Protein 1KQF (pdb70)

Radius of gyration: 40.86 Å; Cα contacts (8 Å, |Δi|>4): 3487; chains: 3; bounding box: 108×126×108 Å

Solvent-accessible surface area: 53834 Å² total; per-residue (Å²): 130,26,106,114,28,48,12,114,225,25,68,102,10,111,7,7,12,3,1,17,0,3,4,8,5,0,20,0,21,0,124,17,113,37,54,204,154,37,150,40,44,4,66,4,4,16,2,5,65,74,5,9,1,0,137,1,0,2,13,0,8,2,4,0,0,18,17,5,2,74,10,159,34,18,6,111,62,0,35,29,0,37,64,26,20,99,132,50,101,124,9,50,12,100,70,0,4,52,84,0,1,150,41,0,11,65,11,1,32,76,64,13,54,93,121,19,174,140,56,22,43,0,11,19,0,27,8,0,0,1,0,0,7,0,25,15,13,2,7,6,3,0,5,0,0,4,0,0,2,1,0,3,0,0,4,0,3,0,15,4,23,14,16,7,14,0,0,44,26,0,0,31,15,0,1,11,24,10,4,0,0,0,3,2,9,3,0,48,15,0,23,0,0,0,0,1,7,14,22,2,0,3,22,9,2,4,0,1,34,20,0,3,55,0,25,17,90,63,119,1,34,0,0,0,1,17,35,7,15,1,0,0,3,26,7,20,59,18,53,0,22,3,3,10,4,0,9,2,0,0,0,1,2,0,0,56,45,0,21,118,70,114,93,27,11,55,92,0,2,67,56,10,0,0,0,0,0,11,0,98,113,72,11,53,49,141,75,0,55,5,26,36,57,55,63,166,140,94,70,12,87,52,76,10,0,40,16,38,114,42,156,122,28,70,4,74,86,24,95,97,39,103,63,99,46,0,0,23,34,21,0,96,122,10,4,47,74,0,40,53,85,35,0,61,57,2,0,5,0,55,92,71,32,3,85,92,0,1,87,31,0,4,44,0,14,36,65,73,85,0,0,0,0,1,1,12,16,21,0,0,12,3,1,5,0,0,1,2,0,0,0,0,0,0,0,0,0,0,1,4,1,0,0,0,0,0,0,0,0,0,0,4,9,24,17,4,0,4,3,0,2,14,0,0,1,0,31,0,25,27,0,2,0,69,4,42,1,0,11,30,177,30,86,67,23,117,40,0,29,116,67,34,39,45,150,28,37,16,45,93,28,47,9,52,46,53,25,6,25,68,4,0,3,0,3,0,14,20,1,10,25,129,32,0,74,151,154,57,71,17,3,4,66,26,1,0,1,66,55,68,48,6,1,5,9,30,3,11,18,29,0,37,92,56,121,5,32,0,4,0,0,3,24,8,24,0,0,12,41,5,5,0,10,64,19,6,11,54,0,0,31,90,3,128,0,0,0,2,3,15,19,7,21,11,0,0,0,4,0,0,55,70,35,34,94,9,1,116,27,81,22,67,78,6,98,0,38,0,0,15,0,0,2,14,9,22,0,5,29,46,0,1,12,0,3,0,0,0,2,1,8,19,8,91,98,2,17,70,11,24,37,64,15,83,35,13,4,38,0,0,0,2,0,0,24,50,0,34,115,51,2,128,97,113,26,45,104,16,49,95,9,0,63,80,4,27,20,128,10,188,100,62,102,72,11,86,12,51,28,1,3,56,28,4,0,0,66,0,60,87,69,1,110,52,112,132,54,87,81,60,8,113,134,51,58,19,1,63,16,12,66,44,2,68,70,76,11,29,0,9,2,2,1,13,4,3,0,6,1,35,13,94,155,25,27,36,7,30,51,75,75,67,64,50,130,41,46,17,4,7,6,57,21,10,2,14,0,8,5,41,25,26,0,1,0,2,0,13,0,2,0,24,61,110,10,139,28,34,12,109,181,17,37,2,1,80,70,85,56,82,116,15,45,39,41,3,63,24,0,16,40,115,21,37,36,62,66,88,26,8,1,0,10,16,5,20,2,1,5,0,6,0,0,0,17,67,110,0,16,2,0,0,2,3,2,1,2,0,4,38,4,11,6,7,44,38,0,39,38,4,87,126,16,45,25,2,10,8,2,60,60,49,137,71,2,45,135,71,22,4,135,70,118,113,28,52,34,3,0,5,6,17,63,1,0,0,3,16,47,12,44,0,4,7,0,64,5,0,0,14,1,1,0,27,7,0,0,0,0,1,90,77,5,3,82,84,52,43,8,104,73,23,41,100,0,21,0,25,8,108,12,16,69,0,74,1,8,0,4,28,4,66,6,3,114,30,24,100,0,54,85,66,117,8,16,18,0,0,0,0,37,0,2,2,12,29,30,53,11,93,128,4,28,3,5,14,11,0,0,1,15,2,0,0,10,44,12,23,0,0,2,12,22,1,1,2,0,27,0,81,105,78,73,64,89,39,66,8,4,52,62,60,0,23,40,68,101,146,85,91,14,39,60,123,142,77,219,97,67,77,20,0,4,2,4,2,5,6,5,14,4,0,10,1,0,10,13,3,10,14,14,3,0,18,88,20,60,26,129,28,11,101,5,101,2,64,6,15,7,18,75,62,7,32,12,69,8,30,7,1,4,29,18,19,54,16,82,130,56,74,125,23,12,8,4,3,8,9,14,8,12,4,0,12,54,52,4,2,12,18,79,0,11,7,17,21,0,6,4,4,0,15,11,24,1,1,1,17,22,29,33,125,39,12,9,3,23,4,36,8,13,1,2,10,25,21,68,7,1,31,50,18,181,126,45,65,61,7,48,9,14,21,3,12,9,6,1,20,74,92,74,47,59,2,10,10,18,24,7,14,2,6,17,3,12,59,45,21,52,25,159,92,11,61,89,67,0,102,94,33,8,58,80,6,95,91,91,64,61,131,95,7,12,36,18,43,14,167,33,0,44,6,0,1,3,0,1,0,0,19,18,35,55,39,3,89,32,1,82,51,5,41,132,98,8,112,19,24,111,8,0,51,84,8,36,31,53,27,26,85,116,8,32,60,26,20,126,64,28,93,35,38,36,95,144,38,58,132,63,71,17,71,12,95,24,46,98,105,118,146,198,86,196,52,172,68,11,87,24,14,112,142,62,10,42,46,17,30,83,75,15,59,116,17,31,123,40,20,13,48,2,21,18,4,32,14,40,22,88,84,92,202,25,29,109,31,25,50,67,43,56,88,5,28,53,50,30,28,91,65,18,58,45,4,35,96,16,12,59,70,20,54,98,110,34,14,147,88,5,83,90,57,175,100,14,76,46,17,75,131,52,71,100,66,6,60,107,18,37,18,70,156,42,16,76,2,11,45,31,23,4,17,68,18,100,32,21,95,48,22,17,52,36,11,117,44,23,41,64,9,14,44,18,27,25,34,81,106,75,2,110,162,70,85,54,69,54,4,32,112,4,6,32,77,34,17,27,3,17,14,96,8,25,33,13,30,26,69,68,100,26,58,30,102,5,28,42,25,26,67,123,3,36,85,112,2,104,3,16,22,119,10,0,111,29,3,8,32,71,20,9,128,99,52,62,119,60,56,58,123,139,99,74,114,132,55,190

Organism: Escherichia coli (strain K12) (NCBI:txid83333)

Secondary structure (DSSP, 8-state):
-PPP-TTTTSEEEEEE-SSBTT--EEEEEEES-S-TTS--EEEEEEE-TT-TTTTT---HHHHTTHHHHT-TTB--S-EEE-TT-SS-EE--HHHHHHHHHHHHHHHHHHH-EEE-TTS-EEEEB-SEEEE--TTS-HHHHHHHHHHHHHTTB--EE-GGGGTTHHHHHHHHHHHS--S-SS-TGGGGG-SEEEEES--HHHHSTTTTHHHHHHHHHS-PEEEEE-SS--HHHHT-SEEE---TT-HHHHHHHHHHHHHHTT-S-HHHHHHHBSTTBBBPTT--EETTEETTEETTTTEE--TTSSB-B-TTSSB-B-TTS-STTBHHHHHHHHHTT--HHHHHHHH---HHHHHHHHHHHHGGGSTT--EEEEESHHHHSSTTHHHHHHHHHHHHHHHT-TT-TT-SEEE---BTTHHHHHHTT-STTEEGGGEEPPBTT--SHHHHHHHHSPPPSSSS---GGGGHHHHHHHHHHHHHGGG--GGGGGGGGGS--BSS---HHHHHHHHHTT---EEEEES--HHHHSSSHHHHHHHHTT-SEEEEEESB--TTTTTTS-BTBTT---GGG---EEEEEEB--GGGS-EEEE-TT-EEEEE---SPPSTT-B-HHHHHHHHHHHHHHHHHHH--SSHHHHHHS----SSTTS--HHHHHHHHH-EESS-EE-TTS-EEE-TTPBPS-GGG--SSSSEE-S-GGGTTSEETTEEGGG-B----TTSSS--TTBSEETTTT-SSTTGGGGB-TTS-BSSTTS--EEE-SSSEEESS--SS-SPPTTSS--S-TTSTTSSB-SS-TT-STT-SS------SS-SSSS-TT-TTS-S-TT----HHHHTT---TTT--EEEEEE--TT--TTTGGGSHHHHHHS-S-EEEE-HHHHHHHTPPTT-EEEEE-SS-EEEEEEEE-TTS--EEETTEEE-EEEEE----SSSSSPP---GGGS--S-B-TTT--B-TTSEEEEEEE-/--TTS-EEEETT--TTSPPP-S------EEEEEETTT-----HHHHHHHHHHT--------SSSS--SSS-BTTBS-EEEEEEE-TTSS-EEEEEEES---BSS-HHHHH--STTSEEEETTS-EEE-GGG-----HHHHH-TT---EEETTTTEEE---TTHHHHTTT---HHHHH-TTS-EEEEEHHHHHHHHHHHHHHHHHTT-TT-EEE--GGGT-BSEEEEETTTT-GGGTTTPPSS----HHHHHHHTTHHHHHHHHHHHHHHHHHHHHHHH--B-S-SSTT-/--SSEEE-S-HHHHHHHHHHHHHHHHHHHHHHHHH-TT-GGGGGTTSSHHHHHHHHHHHHHHHHHHHHHHHHHHGGGS---GGGHHHHHSHHHHHTT-HHHH----SS-HHHHHHHHHHHHHHHHHHHHHHHT-TTTTGGGS-HHHHHHHHHHHHHHHHHHHHHHHHHHHHHHHBTTHHHHHHT-EEEHHHHHHH-HHHHHHHHHHHHHHHHHHT-

InterPro domains:
  IPR006311 Twin-arginine translocation pathway, signal sequence [PS51318] (1-33)
  IPR006443 Formate dehydrogenase-N, alpha subunit [TIGR01553] (2-1014)
  IPR006655 Molybdopterin oxidoreductase, prokaryotic, conserved site [PS00932] (927-954)
  IPR006656 Molybdopterin oxidoreductase [PF00384] (107-589)
  IPR006657 Molybdopterin dinucleotide-binding domain [PF01568] (893-1008)
  IPR006963 Molybdopterin oxidoreductase, 4Fe-4S domain [PF04879] (44-104)
  IPR006963 Molybdopterin oxidoreductase, 4Fe-4S domain [PS51669] (43-106)
  IPR006963 Molybdopterin oxidoreductase, 4Fe-4S domain [SM00926] (43-104)
  IPR009010 Aspartate decarboxylase-like domain superfamily [SSF50692] (853-1015)
  IPR027467 Molybdopterin oxidoreductase, molybdopterin cofactor binding site [PS00551] (48-66)

Nearest PDB structures (foldseek):
  1kqf-assembly1_C  TM=1.005E+00  e=2.179E-31  Escherichia coli
  2qup-assembly1_A  TM=4.448E-01  e=9.550E+00  Halalkalibacterium halodurans
  1kqf-assembly1_A  TM=1.001E+00  e=0.000E+00  Escherichia coli
  8cm4-assembly2_C  TM=9.684E-01  e=0.000E+00  Nitratidesulfovibrio vulgaris str. Hildenborough
  6sdr-assembly1_A  TM=9.641E-01  e=0.000E+00  Nitratidesulfovibrio vulgaris str. Hildenborough

B-factor: mean 26.67, std 14.28, range [9.07, 68.16]

CATH classification: 3.40.50.740 (+2 more: 3.40.228.10, 2.40.40.20)

Foldseek 3Di:
DDDDDVQPQWAWFWFWQLFWQLTFIKIWTWDDHPPPVDFTDTDAMWGDLQDLLQNTDDFLRSRQVSLQQVFPFFDFAKWWAFFLHFDIDGDHLLVVLLVLLVLLQVQCQVAFDQADPVGFGFRARQQEAEEAALSDFLLLLLLVQLLQFLSRYQRFYYCCLQWQVLQQLAQCLFQNGSAFFFHLLLLLLAQEEEEEQHDCCQQPNSSCVSVVNNVVPVVHAYEYEELFCDPSVVPGPAYWYWAQQFLLLLLLQLVLLCVVVVLFLVQLLLFFFQQFFFFAPQWQDDQQATPAADLVLLFGPQPRLDADADPVGATDGDSVSPDCGGNNNVSNVVSNLSHLVQRCFATLTDSVRSVVVSVSLSVLLQLAHAYAYEHINSQQFFQQSSQSSNSVSLSLSRSLFALFRSYGYQHTGTGNFPVSSVQCFSFSQGHHQRQGQAASVQRAPVSRLVVQQDAFRAPPALQVSVCVLLQVLQQLCLFFPPVQAVVCPSCNSLGRHHNDRNRVLNSLVCLLVLSHAEYEYENHACCQPPFQNVSSLNSVLSHQEYEYEERGDGCNQNLLHDDDQQRHHNSSSRRYIYIYARARGRQAAWHWGQRSLQFTAITHHRGHRHHNHYHSSLSSLSSLVSNLVCCVPPPRPSNVSSVSTDQPAPDSNDRHRVVSLQQQQKFFQAFDADPVRHTQGHHPFGAQALVRGGNRSRMHHSHRQSHNCAGPVGRQSHFSQQDQVLPSSQRLRHGAGTRVSFNRALNCSCAGLQQHGSHPSTRAWGDPPFAIDHRGDQNDDRDHRPDSYASSRNHSHNHRYSQSRPSDGRGSHRDRAGGPAHLVCADVSRRVGHHRSLWDADPVLNVLADHCVAFNAKEFEEAGSLDRFQSCLSRPSSCVVPQFFEKEWEPVVCVVQVHDQQFKKWKAGSQGIWIGGYHYDNSNAWGQHNNDTHIYMYGYAHAGDDHNRDHTHSPSVHFGCTGHSPSRNHNRGTGTIDMHGD/DCPVQCWQAWAQDDPVDGGRRPPQPDFAKFKEFAQVQDPQPCLLQVLQLVVVVADDDDDDDPDDPWPPVDAAQRGQKTKFWFWDCVPPHTDIGIDIDHDQLFPQQQLRLQDNWTRQWTAGSNRFIAGPFVGFPLPCSSCLRGLRNHWHADPVPSGTHHDRQPCVQVVVPHGDRSCVRRPRNSMHMDGPVVSVVVLVVVQVVLVVVPLVQWHKAQAPQRPGTRYIYTGSHLVCPCSNVHDDDRTHGDPVSCCVSDVVVVVVVCVVVVVVVCVVVVCVVPNDDDPPPPVVD/DPDQKDFLDDPVLLVLVVLLVVLCVLLLLLLVCVVDVVPVVSCCSVHHVVVSLVCNLVSLVVNLVSLVVVCVVCVVVLDDDPQQVQCVVVVVCVVVVNVQVGGAAASHHNVVSVLSVLLNVLSVLLNVLVQCLDPPPHVVPDDVVSVVVSVVSNSVSSVSNVVSVVVVVVVCVVLPPNVCCSNVRIDGLVSCCRRHNNHSVVVVCVPVVVVVVVPD

GO terms:
  GO:0005515 protein binding (F, IPI)
  GO:0051539 4 iron, 4 sulfur cluster binding (F, IDA)
  GO:0005515 protein binding (F, IDA)
  GO:0030288 outer membrane-bounded periplasmic space (C, IDA)
  GO:0030151 molybdenum ion binding (F, IDA)
  GO:0008430 selenium binding (F, IDA)
  GO:0015944 formate oxidation (P, IDA)
  GO:0009326 formate dehydrogenase complex (C, IDA)
  GO:0036397 formate dehydrogenase (quinone) activity (F, IDA)
  GO:0009055 electron transfer activity (F, IDA)
  GO:0009061 anaerobic respiration (P, IEP)
  GO:0016020 membrane (C, IDA)
  GO:0016020 membrane (C, HDA)

Sequence (1487 aa):
QARNYKLLRAKEIRNTCTYCSVGCGLLMYSLGDGAKNAREAIYHIEGDPDHPVSRGALCPKGAGLLDYVNSENRLRYPEYRAPGSDKWQRISWEEAFSRIAKLMKADRDANFIEKNEQGVTVNRWLSTGMLCASGASNETGMLTQKFARSLGMLAVDNQARVHGPTVASLAPTFGRGAMTNHWVDIKNANVVMVMGGNAAEAHPVGFRWAMEAKNNNDATLIVVDPRFTRTASVADIYAPIRSGTDITFLSGVLRYLIENNKINAEYVKHYTNASLLVRDDFAFEDGLFSGYDAEKRQYDKSSWNYQLDENGYAKRDETLTHPRCVWNLLKEHVSRYTPDVVENICGTPKADFLKVCEVLASTSAPDRTTTFLYALGWTQHTVGAQNIRTMAMIQLLLGNMGMAGGGVNALRGHSNIQGLTDLGLLSTSLPGYLTLPSEKQVDLQSYLEANTPKATLADQVNYWSNYPKFFVSLMKSFYGDAAQKENNWGYDWLPKWDQTYDVIKYFNMMDEGKVTGYFCQGFNPVASFPDKNKVVSCLSKLKYMVVIDPLVTETSTFWQNHGESNDVDPASIQTEVFRLPSTCFAEEDGSIANSGRWLQWHWKGQDAPGEARNDGEILAGIYHHLRELYQSEGGKGVEPLMKMSWNYKQPHEPQSDEVAKENNGYALEDLYDANGVLIAKKGQLLSSFAHLRDDGTTASSCWIYTGSWTEQGNQMANRDNSDPSGLGNTLGWAWAWPLNRRVLYNRASADINGKPWDPKRMLIQWNGSKWTGNDIPDFGNAAPGTPTGPFIMQPEGMGRLFAINKMAEGPFPEHYEPIETPLGTNPLHPNVVSNPVVRLYEQDALRMGKKEQFPYVGTTYRLTEHFHTWTKHALLNAIAQPEQFVEISETLAAAKGINNGDRVTVSSKRGFIRAVAVVTRRLKPLNVNGQQVETVGIPIHWGFEGVARKGYIANTLTPNVGDANSQTPEYKAFLVNIEKAAMETQDIIKRSATNSITPPSQVRDYKAEVAKLIDVSTCIGCKACQVACSEWNDIRDEVGHCVGVYDNPADLSAKSWTVMRFSETEQNGKLEWLIRKDGCMHCEDPGCLKACPSAGAIIQYANGIVDFQSENCIGCGYCIAGCPFNIPRLNKEDNRVYKCTLCVDRVSVGQEPACVKTCPTGAIHFGTKKEMLELAEQRVAKLKARGYEHAGVYNPEGVGGTHVMYVLHHADQPELYHGLPKDPKIDTSVSLWKGALKPLAAAGFIATFAGLIFHYIGIGPNKEVDDDEESKSKMIVRTKFIDRACHWTVVICFFLVALSGISFFFPTLQWLTQTFGTPQMGRILHPFFGIAIFVALMFMFVRFVHHNIPDKKDIPWLLNIVEVLKGNEHKVADVGKYNAGQKMMFWSIMSMIFVLLVTGVIIWRPYFAQYFPMQVVRYSLLIHAAAGIILIHAILIHMYMAFWVKGSIKGMIEGKVSRRWAKKHHPRWYREIEKAEAKKESEEGI

Structure (mmCIF, N/CA/C/O backbone):
data_1KQF
#
_entry.id   1KQF
#
_cell.length_a   203.000
_cell.length_b   203.000
_cell.length_c   203.000
_cell.angle_alpha   90.00
_cell.angle_beta   90.00
_cell.angle_gamma   90.00
#
_symmetry.space_group_name_H-M   'P 21 3'
#
loop_
_entity.id
_entity.type
_entity.pdbx_description
1 polymer 'FORMATE DEHYDROGENASE, NITRATE-INDUCIBLE, MAJOR SUBUNIT'
2 polymer 'FORMATE DEHYDROGENASE, NITRATE-INDUCIBLE, IRON-SULFUR SUBUNIT'
3 polymer 'FORMATE DEHYDROGENASE, NITRATE-INDUCIBLE, CYTOCHROME B556(FDN) SUBUNIT'
4 non-polymer 'MOLYBDENUM(VI) ION'
5 non-polymer 'IRON/SULFUR CLUSTER'
6 non-polymer '2-AMINO-5,6-DIMERCAPTO-7-METHYL-3,7,8A,9-TETRAHYDRO-8-OXA-1,3,9,10-TETRAAZA-ANTHRACEN-4-ONE GUANOSINE DINUCLEOTIDE'
7 non-polymer 'PROTOPORPHYRIN IX CONTAINING FE'
8 non-polymer CARDIOLIPIN
9 water water
#
loop_
_atom_site.group_PDB
_atom_site.id
_atom_site.type_symbol
_atom_site.label_atom_id
_atom_site.label_alt_id
_atom_site.label_comp_id
_atom_site.label_asym_id
_atom_site.label_entity_id
_atom_site.label_seq_id
_atom_site.pdbx_PDB_ins_code
_atom_site.Cartn_x
_atom_site.Cartn_y
_atom_site.Cartn_z
_atom_site.occupancy
_atom_site.B_iso_or_equiv
_atom_site.auth_seq_id
_atom_site.auth_comp_id
_atom_site.auth_asym_id
_atom_site.auth_atom_id
_atom_site.pdbx_PDB_model_num
ATOM 1 N N . GLN A 1 34 ? 6.365 94.288 102.607 1.00 23.32 34 GLN A N 1
ATOM 2 C CA . GLN A 1 34 ? 7.315 93.140 102.688 1.00 21.02 34 GLN A CA 1
ATOM 3 C C . GLN A 1 34 ? 6.616 91.894 103.233 1.00 19.00 34 GLN A C 1
ATOM 4 O O . GLN A 1 34 ? 5.463 91.961 103.658 1.00 21.41 34 GLN A O 1
ATOM 10 N N . ALA A 1 35 ? 7.318 90.766 103.221 1.00 17.75 35 ALA A N 1
ATOM 11 C CA . ALA A 1 35 ? 6.779 89.489 103.691 1.00 17.65 35 ALA A CA 1
ATOM 12 C C . ALA A 1 35 ? 6.283 89.542 105.135 1.00 16.43 35 ALA A C 1
ATOM 13 O O . ALA A 1 35 ? 6.696 90.402 105.914 1.00 16.77 35 ALA A O 1
ATOM 15 N N . ARG A 1 36 ? 5.385 88.625 105.486 1.00 14.92 36 ARG A N 1
ATOM 16 C CA . ARG A 1 36 ? 4.876 88.577 106.850 1.00 12.55 36 ARG A CA 1
ATOM 17 C C . ARG A 1 36 ? 6.077 88.217 107.716 1.00 12.77 36 ARG A C 1
ATOM 18 O O . ARG A 1 36 ? 6.996 87.532 107.260 1.00 14.03 36 ARG A O 1
ATOM 26 N N . ASN A 1 37 ? 6.079 88.688 108.957 1.00 13.28 37 ASN A N 1
ATOM 27 C CA . ASN A 1 37 ? 7.186 88.412 109.862 1.00 14.55 37 ASN A CA 1
ATOM 28 C C . ASN A 1 37 ? 7.292 86.913 110.135 1.00 14.46 37 ASN A C 1
ATOM 29 O O . ASN A 1 37 ? 6.316 86.175 109.990 1.00 15.06 37 ASN A O 1
ATOM 34 N N . TYR A 1 38 ? 8.486 86.471 110.516 1.00 13.09 38 TYR A N 1
ATOM 35 C CA . TYR A 1 38 ? 8.751 85.068 110.826 1.00 13.57 38 TYR A CA 1
ATOM 36 C C . TYR A 1 38 ? 7.961 84.743 112.104 1.00 12.60 38 TYR A C 1
ATOM 37 O O . TYR A 1 38 ? 8.263 85.270 113.174 1.00 12.64 38 TYR A O 1
ATOM 46 N N . LYS A 1 39 ? 6.981 83.847 111.995 1.00 11.92 39 LYS A N 1
ATOM 47 C CA . LYS A 1 39 ? 6.081 83.536 113.111 1.00 12.00 39 LYS A CA 1
ATOM 48 C C . LYS A 1 39 ? 6.593 82.828 114.365 1.00 11.80 39 LYS A C 1
ATOM 49 O O . LYS A 1 39 ? 5.843 82.699 115.331 1.00 12.29 39 LYS A O 1
ATOM 55 N N . LEU A 1 40 ? 7.847 82.384 114.373 1.00 10.84 40 LEU A N 1
ATOM 56 C CA . LEU A 1 40 ? 8.404 81.673 115.536 1.00 11.24 40 LEU A CA 1
ATOM 57 C C . LEU A 1 40 ? 9.468 82.457 116.300 1.00 12.00 40 LEU A C 1
ATOM 58 O O . LEU A 1 40 ? 10.029 81.948 117.267 1.00 12.66 40 LEU A O 1
ATOM 63 N N . LEU A 1 41 ? 9.751 83.685 115.881 1.00 12.74 41 LEU A N 1
ATOM 64 C CA . LEU A 1 41 ? 10.810 84.474 116.515 1.00 13.80 41 LEU A CA 1
ATOM 65 C C . LEU A 1 41 ? 10.878 84.525 118.042 1.00 14.06 41 LEU A C 1
ATOM 66 O O . LEU A 1 41 ? 11.972 84.573 118.600 1.00 15.69 41 LEU A O 1
ATOM 71 N N . ARG A 1 42 ? 9.738 84.506 118.726 1.00 13.66 42 ARG A N 1
ATOM 72 C CA . ARG A 1 42 ? 9.762 84.569 120.186 1.00 13.54 42 ARG A CA 1
ATOM 73 C C . ARG A 1 42 ? 8.997 83.416 120.824 1.00 15.67 42 ARG A C 1
ATOM 74 O O . ARG A 1 42 ? 8.492 83.529 121.935 1.00 17.05 42 ARG A O 1
ATOM 82 N N . ALA A 1 43 ? 8.913 82.301 120.113 1.00 12.71 43 ALA A N 1
ATOM 83 C CA . ALA A 1 43 ? 8.208 81.131 120.621 1.00 13.55 43 ALA A CA 1
ATOM 84 C C . ALA A 1 43 ? 9.159 80.282 121.455 1.00 13.27 43 ALA A C 1
ATOM 85 O O . ALA A 1 43 ? 10.379 80.415 121.354 1.00 14.25 43 ALA A O 1
ATOM 87 N N . LYS A 1 44 ? 8.602 79.408 122.281 1.00 12.58 44 LYS A N 1
ATOM 88 C CA . LYS A 1 44 ? 9.427 78.523 123.088 1.00 12.69 44 LYS A CA 1
ATOM 89 C C . LYS A 1 44 ? 9.734 77.326 122.198 1.00 13.49 44 LYS A C 1
ATOM 90 O O . LYS A 1 44 ? 8.834 76.749 121.585 1.00 15.02 44 LYS A O 1
ATOM 96 N N . GLU A 1 45 ? 11.009 76.972 122.112 1.00 12.51 45 GLU A N 1
ATOM 97 C CA . GLU A 1 45 ? 11.456 75.861 121.279 1.00 12.36 45 GLU A CA 1
ATOM 98 C C . GLU A 1 45 ? 11.739 74.642 122.150 1.00 13.47 45 GLU A C 1
ATOM 99 O O . GLU A 1 45 ? 12.501 74.725 123.116 1.00 13.91 45 GLU A O 1
ATOM 105 N N . ILE A 1 46 ? 11.125 73.513 121.801 1.00 10.97 46 ILE A N 1
ATOM 106 C CA . ILE A 1 46 ? 11.280 72.272 122.562 1.00 11.31 46 ILE A CA 1
ATOM 107 C C . ILE A 1 46 ? 11.716 71.102 121.689 1.00 10.15 46 ILE A C 1
ATOM 108 O O . ILE A 1 46 ? 11.174 70.895 120.606 1.00 12.16 46 ILE A O 1
ATOM 113 N N . ARG A 1 47 ? 12.689 70.330 122.166 1.00 10.46 47 ARG A N 1
ATOM 114 C CA . ARG A 1 47 ? 13.170 69.174 121.415 1.00 10.93 47 ARG A CA 1
ATOM 115 C C . ARG A 1 47 ? 12.354 67.945 121.768 1.00 11.01 47 ARG A C 1
ATOM 116 O O . ARG A 1 47 ? 12.086 67.686 122.938 1.00 10.80 47 ARG A O 1
ATOM 124 N N . ASN A 1 48 ? 11.944 67.193 120.753 1.00 11.50 48 ASN A N 1
ATOM 125 C CA . ASN A 1 48 ? 11.173 65.981 120.984 1.00 11.47 48 ASN A CA 1
ATOM 126 C C . ASN A 1 48 ? 11.442 65.026 119.829 1.00 11.02 48 ASN A C 1
ATOM 127 O O . ASN A 1 48 ? 12.283 65.315 118.980 1.00 11.31 48 ASN A O 1
ATOM 132 N N . THR A 1 49 ? 10.736 63.897 119.801 1.00 10.29 49 THR A N 1
ATOM 133 C CA . THR A 1 49 ? 10.936 62.867 118.776 1.00 10.39 49 THR A CA 1
ATOM 134 C C . THR A 1 49 ? 9.614 62.491 118.123 1.00 10.98 49 THR A C 1
ATOM 135 O O . THR A 1 49 ? 8.589 62.457 118.794 1.00 11.35 49 THR A O 1
ATOM 139 N N . CYS A 1 50 ? 9.619 62.213 116.822 1.00 10.87 50 CYS A N 1
ATOM 140 C CA . CYS A 1 50 ? 8.374 61.845 116.145 1.00 10.35 50 CYS A CA 1
ATOM 141 C C . CYS A 1 50 ? 7.722 60.671 116.868 1.00 11.08 50 CYS A C 1
ATOM 142 O O . CYS A 1 50 ? 8.391 59.732 117.295 1.00 12.66 50 CYS A O 1
ATOM 145 N N . THR A 1 51 ? 6.400 60.737 116.983 1.00 11.72 51 THR A N 1
ATOM 146 C CA . THR A 1 51 ? 5.610 59.735 117.684 1.00 11.44 51 THR A CA 1
ATOM 147 C C . THR A 1 51 ? 5.118 58.556 116.848 1.00 11.44 51 THR A C 1
ATOM 148 O O . THR A 1 51 ? 4.565 57.608 117.399 1.00 11.33 51 THR A O 1
ATOM 152 N N . TYR A 1 52 ? 5.324 58.593 115.537 1.00 11.40 52 TYR A N 1
ATOM 153 C CA . TYR A 1 52 ? 4.817 57.524 114.681 1.00 10.67 52 TYR A CA 1
ATOM 154 C C . TYR A 1 52 ? 5.707 56.291 114.470 1.00 11.55 52 TYR A C 1
ATOM 155 O O . TYR A 1 52 ? 5.596 55.334 115.235 1.00 12.37 52 TYR A O 1
ATOM 164 N N . CYS A 1 53 ? 6.590 56.291 113.469 1.00 12.61 53 CYS A N 1
ATOM 165 C CA . CYS A 1 53 ? 7.402 55.089 113.246 1.00 11.95 53 CYS A CA 1
ATOM 166 C C . CYS A 1 53 ? 8.751 55.051 113.963 1.00 12.30 53 CYS A C 1
ATOM 167 O O . CYS A 1 53 ? 9.141 56.009 114.640 1.00 13.46 53 CYS A O 1
ATOM 170 N N . SER A 1 54 ? 9.451 53.927 113.817 1.00 12.33 54 SER A N 1
ATOM 171 C CA . SER A 1 54 ? 10.731 53.694 114.487 1.00 12.95 54 SER A CA 1
ATOM 172 C C . SER A 1 54 ? 11.982 54.385 113.943 1.00 11.72 54 SER A C 1
ATOM 173 O O . SER A 1 54 ? 13.080 54.100 114.414 1.00 11.35 54 SER A O 1
ATOM 176 N N . VAL A 1 55 ? 11.851 55.257 112.949 1.00 11.99 55 VAL A N 1
ATOM 177 C CA . VAL A 1 55 ? 13.040 55.938 112.445 1.00 10.78 55 VAL A CA 1
ATOM 178 C C . VAL A 1 55 ? 13.581 56.811 113.580 1.00 11.18 55 VAL A C 1
ATOM 179 O O . VAL A 1 55 ? 14.794 56.915 113.777 1.00 12.34 55 VAL A O 1
ATOM 183 N N . GLY A 1 56 ? 12.672 57.429 114.332 1.00 9.98 56 GLY A N 1
ATOM 184 C CA . GLY A 1 56 ? 13.059 58.260 115.465 1.00 11.46 56 GLY A CA 1
ATOM 185 C C . GLY A 1 56 ? 13.527 59.666 115.131 1.00 11.56 56 GLY A C 1
ATOM 186 O O . GLY A 1 56 ? 14.392 60.212 115.816 1.00 12.22 56 GLY A O 1
ATOM 187 N N . CYS A 1 57 ? 12.943 60.256 114.094 1.00 10.92 57 CYS A N 1
ATOM 188 C CA . CYS A 1 57 ? 13.296 61.603 113.654 1.00 9.97 57 CYS A CA 1
ATOM 189 C C . CYS A 1 57 ? 13.209 62.666 114.742 1.00 10.22 57 CYS A C 1
ATOM 190 O O . CYS A 1 57 ? 12.263 62.684 115.539 1.00 10.94 57 CYS A O 1
ATOM 193 N N . GLY A 1 58 ? 14.190 63.569 114.751 1.00 10.89 58 GLY A N 1
ATOM 194 C CA . GLY A 1 58 ? 14.215 64.642 115.731 1.00 11.12 58 GLY A CA 1
ATOM 195 C C . GLY A 1 58 ? 13.271 65.774 115.365 1.00 11.31 58 GLY A C 1
ATOM 196 O O . GLY A 1 58 ? 13.142 66.136 114.194 1.00 11.72 58 GLY A O 1
ATOM 197 N N . LEU A 1 59 ? 12.620 66.341 116.376 1.00 10.92 59 LEU A N 1
ATOM 198 C CA . LEU A 1 59 ? 11.670 67.429 116.190 1.00 10.62 59 LEU A CA 1
ATOM 199 C C . LEU A 1 59 ? 12.053 68.679 116.968 1.00 10.78 59 LEU A C 1
ATOM 200 O O . LEU A 1 59 ? 12.744 68.613 117.984 1.00 11.10 59 LEU A O 1
ATOM 205 N N . LEU A 1 60 ? 11.568 69.813 116.485 1.00 10.79 60 LEU A N 1
ATOM 206 C CA . LEU A 1 60 ? 11.736 71.074 117.174 1.00 10.84 60 LEU A CA 1
ATOM 207 C C . LEU A 1 60 ? 10.299 71.578 117.161 1.00 11.61 60 LEU A C 1
ATOM 208 O O . LEU A 1 60 ? 9.726 71.846 116.100 1.00 10.88 60 LEU A O 1
ATOM 213 N N . MET A 1 61 ? 9.700 71.634 118.347 1.00 11.15 61 MET A N 1
ATOM 214 C CA . MET A 1 61 ? 8.317 72.065 118.488 1.00 10.98 61 MET A CA 1
ATOM 215 C C . MET A 1 61 ? 8.292 73.492 119.003 1.00 11.45 61 MET A C 1
ATOM 216 O O . MET A 1 61 ? 9.141 73.884 119.805 1.00 12.53 61 MET A O 1
ATOM 221 N N . TYR A 1 62 ? 7.308 74.260 118.548 1.00 10.63 62 TYR A N 1
ATOM 222 C CA . TYR A 1 62 ? 7.198 75.656 118.940 1.00 9.87 62 TYR A CA 1
ATOM 223 C C . TYR A 1 62 ? 5.887 75.964 119.635 1.00 11.54 62 TYR A C 1
ATOM 224 O O . TYR A 1 62 ? 4.811 75.671 119.117 1.00 11.87 62 TYR A O 1
ATOM 233 N N . SER A 1 63 ? 5.989 76.552 120.822 1.00 11.32 63 SER A N 1
ATOM 234 C CA . SER A 1 63 ? 4.810 76.882 121.606 1.00 12.87 63 SER A CA 1
ATOM 235 C C . SER A 1 63 ? 4.621 78.368 121.837 1.00 12.67 63 SER A C 1
ATOM 236 O O . SER A 1 63 ? 5.583 79.132 121.953 1.00 13.09 63 SER A O 1
ATOM 239 N N . LEU A 1 64 ? 3.356 78.763 121.899 1.00 13.02 64 LEU A N 1
ATOM 240 C CA . LEU A 1 64 ? 2.978 80.138 122.161 1.00 13.43 64 LEU A CA 1
ATOM 241 C C . LEU A 1 64 ? 3.135 80.306 123.669 1.00 14.10 64 LEU A C 1
ATOM 242 O O . LEU A 1 64 ? 2.489 79.604 124.448 1.00 15.40 64 LEU A O 1
ATOM 247 N N . GLY A 1 65 ? 4.005 81.226 124.070 1.00 14.62 65 GLY A N 1
ATOM 248 C CA . GLY A 1 65 ? 4.264 81.466 125.481 1.00 17.09 65 GLY A CA 1
ATOM 249 C C . GLY A 1 65 ? 5.737 81.218 125.758 1.00 19.27 65 GLY A C 1
ATOM 250 O O . GLY A 1 65 ? 6.332 80.339 125.134 1.00 19.04 65 GLY A O 1
ATOM 251 N N . ASP A 1 66 ? 6.337 81.975 126.675 1.00 17.19 66 ASP A N 1
ATOM 252 C CA . ASP A 1 66 ? 7.755 81.790 126.969 1.00 16.83 66 ASP A CA 1
ATOM 253 C C . ASP A 1 66 ? 8.050 80.957 128.210 1.00 16.81 66 ASP A C 1
ATOM 254 O O . ASP A 1 66 ? 9.174 80.953 128.705 1.00 18.68 66 ASP A O 1
ATOM 259 N N . GLY A 1 67 ? 7.043 80.240 128.701 1.00 17.17 67 GLY A N 1
ATOM 260 C CA . GLY A 1 67 ? 7.241 79.402 129.872 1.00 17.64 67 GLY A CA 1
ATOM 261 C C . GLY A 1 67 ? 6.842 80.048 131.182 1.00 15.52 67 GLY A C 1
ATOM 262 O O . GLY A 1 67 ? 6.892 79.404 132.231 1.00 17.66 67 GLY A O 1
ATOM 263 N N . ALA A 1 68 ? 6.459 81.318 131.138 1.00 14.94 68 ALA A N 1
ATOM 264 C CA . ALA A 1 68 ? 6.032 82.019 132.345 1.00 14.42 68 ALA A CA 1
ATOM 265 C C . ALA A 1 68 ? 4.817 81.264 132.882 1.00 14.39 68 ALA A C 1
ATOM 266 O O . ALA A 1 68 ? 4.033 80.710 132.108 1.00 15.34 68 ALA A O 1
ATOM 268 N N . LYS A 1 69 ? 4.643 81.249 134.199 1.00 13.44 69 LYS A N 1
ATOM 269 C CA . LYS A 1 69 ? 3.523 80.522 134.787 1.00 13.19 69 LYS A CA 1
ATOM 270 C C . LYS A 1 69 ? 2.144 80.987 134.329 1.00 13.77 69 LYS A C 1
ATOM 271 O O . LYS A 1 69 ? 1.220 80.177 134.243 1.00 14.96 69 LYS A O 1
ATOM 277 N N . ASN A 1 70 ? 2.000 82.271 134.012 1.00 13.22 70 ASN A N 1
ATOM 278 C CA . ASN A 1 70 ? 0.698 82.801 133.589 1.00 12.54 70 ASN A CA 1
ATOM 279 C C . ASN A 1 70 ? 0.305 82.505 132.147 1.00 14.62 70 ASN A C 1
ATOM 280 O O . ASN A 1 70 ? -0.840 82.720 131.760 1.00 16.40 70 ASN A O 1
ATOM 285 N N . ALA A 1 71 ? 1.251 82.018 131.355 1.00 13.84 71 ALA A N 1
ATOM 286 C CA . ALA A 1 71 ? 0.965 81.694 129.964 1.00 15.74 71 ALA A CA 1
ATOM 287 C C . ALA A 1 71 ? 0.842 80.186 129.806 1.00 15.82 71 ALA A C 1
ATOM 288 O O . ALA A 1 71 ? 1.771 79.448 130.123 1.00 18.47 71 ALA A O 1
ATOM 290 N N . ARG A 1 72 ? -0.311 79.719 129.340 1.00 13.15 72 ARG A N 1
ATOM 291 C CA . ARG A 1 72 ? -0.479 78.287 129.136 1.00 13.14 72 ARG A CA 1
ATOM 292 C C . ARG A 1 72 ? 0.049 77.941 127.750 1.00 13.44 72 ARG A C 1
ATOM 293 O O . ARG A 1 72 ? -0.559 78.292 126.736 1.00 14.46 72 ARG A O 1
ATOM 301 N N . GLU A 1 73 ? 1.187 77.257 127.711 1.00 13.17 73 GLU A N 1
ATOM 302 C CA . GLU A 1 73 ? 1.807 76.871 126.449 1.00 14.80 73 GLU A CA 1
ATOM 303 C C . GLU A 1 73 ? 0.876 76.144 125.495 1.00 13.58 73 GLU A C 1
ATOM 304 O O . GLU A 1 73 ? 0.069 75.311 125.904 1.00 14.92 73 GLU A O 1
ATOM 310 N N . ALA A 1 74 ? 1.006 76.461 124.214 1.00 11.97 74 ALA A N 1
ATOM 311 C CA . ALA A 1 74 ? 0.207 75.812 123.182 1.00 12.20 74 ALA A CA 1
ATOM 312 C C . ALA A 1 74 ? 1.082 75.646 121.949 1.00 12.19 74 ALA A C 1
ATOM 313 O O . ALA A 1 74 ? 1.543 76.630 121.365 1.00 11.50 74 ALA A O 1
ATOM 315 N N . ILE A 1 75 ? 1.333 74.397 121.567 1.00 11.77 75 ILE A N 1
ATOM 316 C CA . ILE A 1 75 ? 2.157 74.111 120.397 1.00 11.99 75 ILE A CA 1
ATOM 317 C C . ILE A 1 75 ? 1.414 74.581 119.146 1.00 12.44 75 ILE A C 1
ATOM 318 O O . ILE A 1 75 ? 0.240 74.257 118.960 1.00 12.69 75 ILE A O 1
ATOM 323 N N . TYR A 1 76 ? 2.081 75.364 118.297 1.00 12.11 76 TYR A N 1
ATOM 324 C CA . TYR A 1 76 ? 1.426 75.849 117.082 1.00 11.73 76 TYR A CA 1
ATOM 325 C C . TYR A 1 76 ? 2.193 75.567 115.792 1.00 11.58 76 TYR A C 1
ATOM 326 O O . TYR A 1 76 ? 1.731 75.907 114.703 1.00 12.15 76 TYR A O 1
ATOM 335 N N . HIS A 1 77 ? 3.358 74.940 115.919 1.00 9.76 77 HIS A N 1
ATOM 336 C CA . HIS A 1 77 ? 4.169 74.565 114.761 1.00 10.16 77 HIS A CA 1
ATOM 337 C C . HIS A 1 77 ? 5.221 73.549 115.162 1.00 10.12 77 HIS A C 1
ATOM 338 O O . HIS A 1 77 ? 5.775 73.611 116.257 1.00 11.02 77 HIS A O 1
ATOM 345 N N . ILE A 1 78 ? 5.491 72.609 114.264 1.00 9.68 78 ILE A N 1
ATOM 346 C CA . ILE A 1 78 ? 6.499 71.586 114.497 1.00 11.03 78 ILE A CA 1
ATOM 347 C C . ILE A 1 78 ? 7.237 71.347 113.185 1.00 11.99 78 ILE A C 1
ATOM 348 O O . ILE A 1 78 ? 6.616 71.268 112.125 1.00 12.80 78 ILE A O 1
ATOM 353 N N . GLU A 1 79 ? 8.559 71.269 113.256 1.00 10.52 79 GLU A N 1
ATOM 354 C CA . GLU A 1 79 ? 9.359 70.953 112.083 1.00 11.88 79 GLU A CA 1
ATOM 355 C C . GLU A 1 79 ? 10.541 70.126 112.555 1.00 11.50 79 GLU A C 1
ATOM 356 O O . GLU A 1 79 ? 10.636 69.819 113.743 1.00 12.61 79 GLU A O 1
ATOM 362 N N . GLY A 1 80 ? 11.425 69.743 111.643 1.00 10.70 80 GLY A N 1
ATOM 363 C CA . GLY A 1 80 ? 12.546 68.902 112.028 1.00 11.45 80 GLY A CA 1
ATOM 364 C C . GLY A 1 80 ? 13.734 69.530 112.727 1.00 11.93 80 GLY A C 1
ATOM 365 O O . GLY A 1 80 ? 13.922 70.746 112.706 1.00 12.28 80 GLY A O 1
ATOM 366 N N . ASP A 1 81 ? 14.538 68.680 113.362 1.00 10.61 81 ASP A N 1
ATOM 367 C CA . ASP A 1 81 ? 15.750 69.129 114.050 1.00 11.54 81 ASP A CA 1
ATOM 368 C C . ASP A 1 81 ? 16.900 68.866 113.079 1.00 11.28 81 ASP A C 1
ATOM 369 O O . ASP A 1 81 ? 17.277 67.718 112.848 1.00 12.47 81 ASP A O 1
ATOM 374 N N . PRO A 1 82 ? 17.489 69.930 112.513 1.00 11.97 82 PRO A N 1
ATOM 375 C CA . PRO A 1 82 ? 18.589 69.751 111.563 1.00 13.69 82 PRO A CA 1
ATOM 376 C C . PRO A 1 82 ? 19.833 69.030 112.078 1.00 13.18 82 PRO A C 1
ATOM 377 O O . PRO A 1 82 ? 20.575 68.434 111.295 1.00 14.56 82 PRO A O 1
ATOM 381 N N . ASP A 1 83 ? 20.060 69.061 113.386 1.00 11.83 83 ASP A N 1
ATOM 382 C CA . ASP A 1 83 ? 21.235 68.402 113.942 1.00 12.74 83 ASP A CA 1
ATOM 383 C C . ASP A 1 83 ? 21.076 66.904 114.200 1.00 12.03 83 ASP A C 1
ATOM 384 O O . ASP A 1 83 ? 22.067 66.211 114.445 1.00 14.12 83 ASP A O 1
ATOM 389 N N . HIS A 1 84 ? 19.845 66.391 114.140 1.00 11.24 84 HIS A N 1
ATOM 390 C CA . HIS A 1 84 ? 19.648 64.963 114.377 1.00 11.34 84 HIS A CA 1
ATOM 391 C C . HIS A 1 84 ? 20.367 64.181 113.275 1.00 11.23 84 HIS A C 1
ATOM 392 O O . HIS A 1 84 ? 20.132 64.406 112.097 1.00 12.33 84 HIS A O 1
ATOM 399 N N . PRO A 1 85 ? 21.243 63.241 113.649 1.00 11.04 85 PRO A N 1
ATOM 400 C CA . PRO A 1 85 ? 21.980 62.468 112.642 1.00 11.75 85 PRO A CA 1
ATOM 401 C C . PRO A 1 85 ? 21.180 61.570 111.710 1.00 12.57 85 PRO A C 1
ATOM 402 O O . PRO A 1 85 ? 21.588 61.349 110.570 1.00 12.55 85 PRO A O 1
ATOM 406 N N . VAL A 1 86 ? 20.047 61.052 112.168 1.00 11.24 86 VAL A N 1
ATOM 407 C CA . VAL A 1 86 ? 19.239 60.194 111.301 1.00 11.30 86 VAL A CA 1
ATOM 408 C C . VAL A 1 86 ? 18.357 60.985 110.339 1.00 11.73 86 VAL A C 1
ATOM 409 O O . VAL A 1 86 ? 18.354 60.720 109.137 1.00 13.46 86 VAL A O 1
ATOM 413 N N . SER A 1 87 ? 17.630 61.967 110.867 1.00 11.45 87 SER A N 1
ATOM 414 C CA . SER A 1 87 ? 16.710 62.756 110.046 1.00 11.74 87 SER A CA 1
ATOM 415 C C . SER A 1 87 ? 17.282 64.029 109.435 1.00 11.83 87 SER A C 1
ATOM 416 O O . SER A 1 87 ? 16.828 64.459 108.378 1.00 12.01 87 SER A O 1
ATOM 419 N N . ARG A 1 88 ? 18.260 64.637 110.099 1.00 11.91 88 ARG A N 1
ATOM 420 C CA . ARG A 1 88 ? 18.896 65.852 109.595 1.00 11.96 88 ARG A CA 1
ATOM 421 C C . ARG A 1 88 ? 17.899 66.931 109.157 1.00 11.17 88 ARG A C 1
ATOM 422 O O . ARG A 1 88 ? 18.096 67.593 108.136 1.00 11.43 88 ARG A O 1
ATOM 430 N N . GLY A 1 89 ? 16.829 67.099 109.935 1.00 10.49 89 GLY A N 1
ATOM 431 C CA . GLY A 1 89 ? 15.828 68.117 109.635 1.00 11.49 89 GLY A CA 1
ATOM 432 C C . GLY A 1 89 ? 14.605 67.672 108.859 1.00 10.71 89 GLY A C 1
ATOM 433 O O . GLY A 1 89 ? 13.580 68.359 108.867 1.00 11.40 89 GLY A O 1
ATOM 434 N N . ALA A 1 90 ? 14.701 66.527 108.195 1.00 10.71 90 ALA A N 1
ATOM 435 C CA . ALA A 1 90 ? 13.594 66.013 107.401 1.00 10.40 90 ALA A CA 1
ATOM 436 C C . ALA A 1 90 ? 12.501 65.369 108.249 1.00 10.96 90 ALA A C 1
ATOM 437 O O . ALA A 1 90 ? 12.744 64.924 109.371 1.00 11.22 90 ALA A O 1
ATOM 439 N N . LEU A 1 91 ? 11.291 65.353 107.697 1.00 11.02 91 LEU A N 1
ATOM 440 C CA . LEU A 1 91 ? 10.126 64.747 108.329 1.00 10.45 91 LEU A CA 1
ATOM 441 C C . LEU A 1 91 ? 9.212 64.336 107.180 1.00 10.72 91 LEU A C 1
ATOM 442 O O . LEU A 1 91 ? 9.018 65.104 106.228 1.00 11.36 91 LEU A O 1
ATOM 447 N N . CYS A 1 92 ? 8.660 63.126 107.248 1.00 12.30 92 CYS A N 1
ATOM 448 C CA . CYS A 1 92 ? 7.766 62.651 106.190 1.00 11.96 92 CYS A CA 1
ATOM 449 C C . CYS A 1 92 ? 6.396 63.310 106.404 1.00 12.33 92 CYS A C 1
ATOM 450 O O . CYS A 1 92 ? 6.245 64.134 107.302 1.00 11.11 92 CYS A O 1
ATOM 453 N N . PRO A 1 93 ? 5.377 62.970 105.591 1.00 11.87 93 PRO A N 1
ATOM 454 C CA . PRO A 1 93 ? 4.083 63.630 105.811 1.00 10.87 93 PRO A CA 1
ATOM 455 C C . PRO A 1 93 ? 3.445 63.407 107.173 1.00 10.14 93 PRO A C 1
ATOM 456 O O . PRO A 1 93 ? 2.630 64.213 107.618 1.00 11.80 93 PRO A O 1
ATOM 460 N N . LYS A 1 94 ? 3.813 62.315 107.831 1.00 12.52 94 LYS A N 1
ATOM 461 C CA . LYS A 1 94 ? 3.259 62.020 109.139 1.00 11.09 94 LYS A CA 1
ATOM 462 C C . LYS A 1 94 ? 3.936 62.910 110.174 1.00 12.13 94 LYS A C 1
ATOM 463 O O . LYS A 1 94 ? 3.265 63.657 110.887 1.00 10.90 94 LYS A O 1
ATOM 469 N N . GLY A 1 95 ? 5.260 62.870 110.226 1.00 10.44 95 GLY A N 1
ATOM 470 C CA . GLY A 1 95 ? 5.963 63.722 111.169 1.00 11.35 95 GLY A CA 1
ATOM 471 C C . GLY A 1 95 ? 5.697 65.201 110.897 1.00 11.07 95 GLY A C 1
ATOM 472 O O . GLY A 1 95 ? 5.493 65.987 111.820 1.00 10.26 95 GLY A O 1
ATOM 473 N N . ALA A 1 96 ? 5.675 65.585 109.625 1.00 10.74 96 ALA A N 1
ATOM 474 C CA . ALA A 1 96 ? 5.449 66.988 109.273 1.00 10.02 96 ALA A CA 1
ATOM 475 C C . ALA A 1 96 ? 4.052 67.483 109.645 1.00 11.19 96 ALA A C 1
ATOM 476 O O . ALA A 1 96 ? 3.826 68.687 109.775 1.00 12.43 96 ALA A O 1
ATOM 478 N N . GLY A 1 97 ? 3.112 66.560 109.817 1.00 10.97 97 GLY A N 1
ATOM 479 C CA . GLY A 1 97 ? 1.761 66.967 110.160 1.00 11.48 97 GLY A CA 1
ATOM 480 C C . GLY A 1 97 ? 1.378 66.774 111.615 1.00 11.24 97 GLY A C 1
ATOM 481 O O . GLY A 1 97 ? 0.205 66.911 111.966 1.00 11.88 97 GLY A O 1
ATOM 482 N N . LEU A 1 98 ? 2.357 66.470 112.464 1.00 10.50 98 LEU A N 1
ATOM 483 C CA . LEU A 1 98 ? 2.110 66.244 113.890 1.00 11.38 98 LEU A CA 1
ATOM 484 C C . LEU A 1 98 ? 1.245 67.290 114.592 1.00 10.10 98 LEU A C 1
ATOM 485 O O . LEU A 1 98 ? 0.497 66.962 115.516 1.00 11.04 98 LEU A O 1
ATOM 490 N N . LEU A 1 99 ? 1.353 68.546 114.171 1.00 10.52 99 LEU A N 1
ATOM 491 C CA . LEU A 1 99 ? 0.559 69.622 114.774 1.00 11.18 99 LEU A CA 1
ATOM 492 C C . LEU A 1 99 ? -0.922 69.274 114.760 1.00 11.61 99 LEU A C 1
ATOM 493 O O . LEU A 1 99 ? -1.638 69.508 115.733 1.00 12.42 99 LEU A O 1
ATOM 498 N N . ASP A 1 100 ? -1.377 68.709 113.646 1.00 10.69 100 ASP A N 1
ATOM 499 C CA . ASP A 1 100 ? -2.787 68.360 113.503 1.00 11.53 100 ASP A CA 1
ATOM 500 C C . ASP A 1 100 ? -3.218 67.139 114.304 1.00 11.54 100 ASP A C 1
ATOM 501 O O . ASP A 1 100 ? -4.414 66.865 114.426 1.00 12.03 100 ASP A O 1
ATOM 506 N N . TYR A 1 101 ? -2.250 66.402 114.839 1.00 11.61 101 TYR A N 1
ATOM 507 C CA . TYR A 1 101 ? -2.567 65.266 115.697 1.00 11.96 101 TYR A CA 1
ATOM 508 C C . TYR A 1 101 ? -2.634 65.831 117.115 1.00 12.13 101 TYR A C 1
ATOM 509 O O . TYR A 1 101 ? -3.618 65.634 117.836 1.00 12.31 101 TYR A O 1
ATOM 518 N N . VAL A 1 102 ? -1.585 66.549 117.506 1.00 11.11 102 VAL A N 1
ATOM 519 C CA . VAL A 1 102 ? -1.537 67.155 118.834 1.00 11.60 102 VAL A CA 1
ATOM 520 C C . VAL A 1 102 ? -2.788 67.995 119.083 1.00 12.43 102 VAL A C 1
ATOM 521 O O . VAL A 1 102 ? -3.358 67.954 120.172 1.00 13.53 102 VAL A O 1
ATOM 525 N N . ASN A 1 103 ? -3.218 68.745 118.071 1.00 12.67 103 ASN A N 1
ATOM 526 C CA . ASN A 1 103 ? -4.396 69.600 118.209 1.00 13.12 103 ASN A CA 1
ATOM 527 C C . ASN A 1 103 ? -5.638 69.057 117.506 1.00 12.78 103 ASN A C 1
ATOM 528 O O . ASN A 1 103 ? -6.536 69.818 117.144 1.00 13.60 103 ASN A O 1
ATOM 533 N N . SER A 1 104 ? -5.694 67.741 117.332 1.00 12.71 104 SER A N 1
ATOM 534 C CA . SER A 1 104 ? -6.835 67.109 116.674 1.00 12.92 104 SER A CA 1
ATOM 535 C C . SER A 1 104 ? -8.145 67.438 117.372 1.00 13.25 104 SER A C 1
ATOM 536 O O . SER A 1 104 ? -8.205 67.555 118.600 1.00 14.11 104 SER A O 1
ATOM 539 N N . GLU A 1 105 ? -9.204 67.579 116.585 1.00 14.73 105 GLU A N 1
ATOM 540 C CA . GLU A 1 105 ? -10.508 67.869 117.159 1.00 17.38 105 GLU A CA 1
ATOM 541 C C . GLU A 1 105 ? -10.969 66.651 117.943 1.00 16.19 105 GLU A C 1
ATOM 542 O O . GLU A 1 105 ? -11.871 66.744 118.774 1.00 16.73 105 GLU A O 1
ATOM 548 N N . ASN A 1 106 ? -10.337 65.508 117.688 1.00 13.98 106 ASN A N 1
ATOM 549 C CA . ASN A 1 106 ? -10.715 64.284 118.388 1.00 15.04 106 ASN A CA 1
ATOM 550 C C . ASN A 1 106 ? -9.849 63.920 119.592 1.00 13.29 106 ASN A C 1
ATOM 551 O O . ASN A 1 106 ? -9.874 62.775 120.045 1.00 13.56 106 ASN A O 1
ATOM 556 N N . ARG A 1 107 ? -9.080 64.879 120.108 1.00 13.12 107 ARG A N 1
ATOM 557 C CA . ARG A 1 107 ? -8.266 64.621 121.298 1.00 13.26 107 ARG A CA 1
ATOM 558 C C . ARG A 1 107 ? -9.256 64.361 122.427 1.00 13.15 107 ARG A C 1
ATOM 559 O O . ARG A 1 107 ? -10.322 64.981 122.474 1.00 15.33 107 ARG A O 1
ATOM 567 N N . LEU A 1 108 ? -8.916 63.449 123.333 1.00 12.76 108 LEU A N 1
ATOM 568 C CA . LEU A 1 108 ? -9.800 63.158 124.457 1.00 12.65 108 LEU A CA 1
ATOM 569 C C . LEU A 1 108 ? -9.558 64.208 125.533 1.00 13.77 108 LEU A C 1
ATOM 570 O O . LEU A 1 108 ? -8.422 64.617 125.766 1.00 15.17 108 LEU A O 1
ATOM 575 N N . ARG A 1 109 ? -10.630 64.657 126.180 1.00 14.30 109 ARG A N 1
ATOM 576 C CA . ARG A 1 109 ? -10.517 65.690 127.205 1.00 14.17 109 ARG A CA 1
ATOM 577 C C . ARG A 1 109 ? -10.918 65.272 128.616 1.00 14.12 109 ARG A C 1
ATOM 578 O O . ARG A 1 109 ? -10.295 65.697 129.586 1.00 14.99 109 ARG A O 1
ATOM 586 N N . TYR A 1 110 ? -11.954 64.443 128.728 1.00 14.98 110 TYR A N 1
ATOM 587 C CA . TYR A 1 110 ? -12.462 64.029 130.039 1.00 14.25 110 TYR A CA 1
ATOM 588 C C . TYR A 1 110 ? -12.726 62.541 130.205 1.00 14.14 110 TYR A C 1
ATOM 589 O O . TYR A 1 110 ? -12.995 61.832 129.236 1.00 13.91 110 TYR A O 1
ATOM 598 N N . PRO A 1 111 ? -12.648 62.046 131.447 1.00 14.79 111 PRO A N 1
ATOM 599 C CA . PRO A 1 111 ? -12.926 60.624 131.643 1.00 15.35 111 PRO A CA 1
ATOM 600 C C . PRO A 1 111 ? -14.385 60.445 131.224 1.00 15.47 111 PRO A C 1
ATOM 601 O O . PRO A 1 111 ? -15.245 61.258 131.588 1.00 16.38 111 PRO A O 1
ATOM 605 N N . GLU A 1 112 ? -14.666 59.402 130.452 1.00 15.43 112 GLU A N 1
ATOM 606 C CA . GLU A 1 112 ? -16.029 59.157 130.009 1.00 16.77 112 GLU A CA 1
ATOM 607 C C . GLU A 1 112 ? -16.422 57.716 130.277 1.00 15.73 112 GLU A C 1
ATOM 608 O O . GLU A 1 112 ? -15.585 56.812 130.258 1.00 15.89 112 GLU A O 1
ATOM 614 N N . TYR A 1 113 ? -17.708 57.515 130.544 1.00 15.43 113 TYR A N 1
ATOM 615 C CA . TYR A 1 113 ? -18.246 56.201 130.879 1.00 15.56 113 TYR A CA 1
ATOM 616 C C . TYR A 1 113 ? -19.447 55.829 130.022 1.00 16.98 113 TYR A C 1
ATOM 617 O O . TYR A 1 113 ? -20.329 56.652 129.798 1.00 17.94 113 TYR A O 1
ATOM 626 N N . ARG A 1 114 ? -19.476 54.593 129.539 1.00 15.93 114 ARG A N 1
ATOM 627 C CA . ARG A 1 114 ? -20.605 54.124 128.750 1.00 16.85 114 ARG A CA 1
ATOM 628 C C . ARG A 1 114 ? -21.223 52.998 129.553 1.00 16.35 114 ARG A C 1
ATOM 629 O O . ARG A 1 114 ? -20.570 51.994 129.837 1.00 16.01 114 ARG A O 1
ATOM 637 N N . ALA A 1 115 ? -22.477 53.185 129.944 1.00 17.56 115 ALA A N 1
ATOM 638 C CA . ALA A 1 115 ? -23.202 52.207 130.748 1.00 18.64 115 ALA A CA 1
ATOM 639 C C . ALA A 1 115 ? -23.688 51.008 129.944 1.00 18.15 115 ALA A C 1
ATOM 640 O O . ALA A 1 115 ? -23.818 51.070 128.724 1.00 18.18 115 ALA A O 1
ATOM 642 N N . PRO A 1 116 ? -23.975 49.895 130.632 1.00 18.41 116 PRO A N 1
ATOM 643 C CA . PRO A 1 116 ? -24.453 48.692 129.951 1.00 19.43 116 PRO A CA 1
ATOM 644 C C . PRO A 1 116 ? -25.696 49.004 129.114 1.00 20.41 116 PRO A C 1
ATOM 645 O O . PRO A 1 116 ? -26.630 49.641 129.600 1.00 20.84 116 PRO A O 1
ATOM 649 N N . GLY A 1 117 ? -25.684 48.578 127.854 1.00 19.67 117 GLY A N 1
ATOM 650 C CA . GLY A 1 117 ? -26.819 48.804 126.973 1.00 20.65 117 GLY A CA 1
ATOM 651 C C . GLY A 1 117 ? -27.074 50.233 126.524 1.00 22.93 117 GLY A C 1
ATOM 652 O O . GLY A 1 117 ? -28.058 50.490 125.831 1.00 23.98 117 GLY A O 1
ATOM 653 N N . SER A 1 118 ? -26.192 51.159 126.888 1.00 21.81 118 SER A N 1
ATOM 654 C CA . SER A 1 118 ? -26.358 52.567 126.528 1.00 21.63 118 SER A CA 1
ATOM 655 C C . SER A 1 118 ? -25.823 52.927 125.140 1.00 20.36 118 SER A C 1
ATOM 656 O O . SER A 1 118 ? -25.008 52.202 124.569 1.00 20.93 118 SER A O 1
ATOM 659 N N . ASP A 1 119 ? -26.292 54.048 124.597 1.00 20.35 119 ASP A N 1
ATOM 660 C CA . ASP A 1 119 ? -25.839 54.495 123.286 1.00 22.29 119 ASP A CA 1
ATOM 661 C C . ASP A 1 119 ? -25.155 55.853 123.387 1.00 22.61 119 ASP A C 1
ATOM 662 O O . ASP A 1 119 ? -25.067 56.585 122.405 1.00 23.54 119 ASP A O 1
ATOM 667 N N . LYS A 1 120 ? -24.655 56.184 124.576 1.00 21.83 120 LYS A N 1
ATOM 668 C CA . LYS A 1 120 ? -23.996 57.472 124.780 1.00 22.42 120 LYS A CA 1
ATOM 669 C C . LYS A 1 120 ? -22.953 57.458 125.892 1.00 20.20 120 LYS A C 1
ATOM 670 O O . LYS A 1 120 ? -22.966 56.593 126.767 1.00 20.70 120 LYS A O 1
ATOM 676 N N . TRP A 1 121 ? -22.049 58.434 125.839 1.00 19.12 121 TRP A N 1
ATOM 677 C CA . TRP A 1 121 ? -21.007 58.591 126.848 1.00 17.97 121 TRP A CA 1
ATOM 678 C C . TRP A 1 121 ? -21.532 59.517 127.935 1.00 18.35 121 TRP A C 1
ATOM 679 O O . TRP A 1 121 ? -22.368 60.378 127.670 1.00 19.28 121 TRP A O 1
ATOM 690 N N . GLN A 1 122 ? -21.033 59.340 129.151 1.00 17.24 122 GLN A N 1
ATOM 691 C CA . GLN A 1 122 ? -21.391 60.216 130.258 1.00 19.88 122 GLN A CA 1
ATOM 692 C C . GLN A 1 122 ? -20.068 60.610 130.881 1.00 17.91 122 GLN A C 1
ATOM 693 O O . GLN A 1 122 ? -19.255 59.755 131.228 1.00 17.17 122 GLN A O 1
ATOM 699 N N . ARG A 1 123 ? -19.841 61.908 131.008 1.00 18.28 123 ARG A N 1
ATOM 700 C CA . ARG A 1 123 ? -18.606 62.389 131.597 1.00 17.41 123 ARG A CA 1
ATOM 701 C C . ARG A 1 123 ? -18.605 62.141 133.101 1.00 18.11 123 ARG A C 1
ATOM 702 O O . ARG A 1 123 ? -19.612 62.367 133.774 1.00 18.69 123 ARG A O 1
ATOM 710 N N . ILE A 1 124 ? -17.479 61.654 133.618 1.00 16.91 124 ILE A N 1
ATOM 711 C CA . ILE A 1 124 ? -17.333 61.413 135.052 1.00 16.40 124 ILE A CA 1
ATOM 712 C C . ILE A 1 124 ? -16.005 62.014 135.503 1.00 17.06 124 ILE A C 1
ATOM 713 O O . ILE A 1 124 ? -15.183 62.409 134.676 1.00 18.26 124 ILE A O 1
ATOM 718 N N . SER A 1 125 ? -15.805 62.093 136.813 1.00 16.91 125 SER A N 1
ATOM 719 C CA . SER A 1 125 ? -14.575 62.656 137.357 1.00 17.25 125 SER A CA 1
ATOM 720 C C . SER A 1 125 ? -13.491 61.589 137.390 1.00 16.99 125 SER A C 1
ATOM 721 O O . SER A 1 125 ? -13.776 60.397 137.261 1.00 18.16 125 SER A O 1
ATOM 724 N N . TRP A 1 126 ? -12.243 62.015 137.557 1.00 15.96 126 TRP A N 1
ATOM 725 C CA . TRP A 1 126 ? -11.148 61.065 137.629 1.00 15.83 126 TRP A CA 1
ATOM 726 C C . TRP A 1 126 ? -11.325 60.167 138.836 1.00 17.17 126 TRP A C 1
ATOM 727 O O . TRP A 1 126 ? -11.113 58.959 138.754 1.00 16.69 126 TRP A O 1
ATOM 738 N N . GLU A 1 127 ? -11.720 60.747 139.961 1.00 17.51 127 GLU A N 1
ATOM 739 C CA . GLU A 1 127 ? -11.903 59.940 141.152 1.00 17.88 127 GLU A CA 1
ATOM 740 C C . GLU A 1 127 ? -13.013 58.907 140.970 1.00 17.05 127 GLU A C 1
ATOM 741 O O . GLU A 1 127 ? -12.907 57.797 141.486 1.00 18.79 127 GLU A O 1
ATOM 747 N N . GLU A 1 128 ? -14.063 59.256 140.230 1.00 17.44 128 GLU A N 1
ATOM 748 C CA . GLU A 1 128 ? -15.149 58.305 139.981 1.00 18.90 128 GLU A CA 1
ATOM 749 C C . GLU A 1 128 ? -14.624 57.165 139.115 1.00 19.35 128 GLU A C 1
ATOM 750 O O . GLU A 1 128 ? -14.905 55.995 139.366 1.00 18.11 128 GLU A O 1
ATOM 756 N N . ALA A 1 129 ? -13.862 57.517 138.084 1.00 17.01 129 ALA A N 1
ATOM 757 C CA . ALA A 1 129 ? -13.308 56.512 137.186 1.00 16.16 129 ALA A CA 1
ATOM 758 C C . ALA A 1 129 ? -12.389 55.552 137.936 1.00 17.18 129 ALA A C 1
ATOM 759 O O . ALA A 1 129 ? -12.512 54.336 137.797 1.00 16.51 129 ALA A O 1
ATOM 761 N N . PHE A 1 130 ? -11.469 56.095 138.731 1.00 16.44 130 PHE A N 1
ATOM 762 C CA . PHE A 1 130 ? -10.550 55.246 139.485 1.00 16.02 130 PHE A CA 1
ATOM 763 C C . PHE A 1 130 ? -11.291 54.320 140.448 1.00 16.31 130 PHE A C 1
ATOM 764 O O . PHE A 1 130 ? -10.997 53.128 140.518 1.00 17.46 130 PHE A O 1
ATOM 772 N N . SER A 1 131 ? -12.243 54.859 141.204 1.00 18.05 131 SER A N 1
ATOM 773 C CA . SER A 1 131 ? -12.977 54.032 142.157 1.00 17.77 131 SER A CA 1
ATOM 774 C C . SER A 1 131 ? -13.820 52.953 141.479 1.00 18.56 131 SER A C 1
ATOM 775 O O . SER A 1 131 ? -13.838 51.811 141.939 1.00 18.87 131 SER A O 1
ATOM 778 N N . ARG A 1 132 ? -14.506 53.298 140.391 1.00 17.44 132 ARG A N 1
ATOM 779 C CA . ARG A 1 132 ? -15.330 52.315 139.680 1.00 18.18 132 ARG A CA 1
ATOM 780 C C . ARG A 1 132 ? -14.496 51.196 139.098 1.00 17.67 132 ARG A C 1
ATOM 781 O O . ARG A 1 132 ? -14.857 50.023 139.188 1.00 17.06 132 ARG A O 1
ATOM 789 N N . ILE A 1 133 ? -13.383 51.567 138.475 1.00 15.81 133 ILE A N 1
ATOM 790 C CA . ILE A 1 133 ? -12.504 50.584 137.864 1.00 16.31 133 ILE A CA 1
ATOM 791 C C . ILE A 1 133 ? -11.874 49.671 138.911 1.00 16.65 133 ILE A C 1
ATOM 792 O O . ILE A 1 133 ? -11.845 48.454 138.740 1.00 16.45 133 ILE A O 1
ATOM 797 N N . ALA A 1 134 ? -11.384 50.256 139.999 1.00 16.49 134 ALA A N 1
ATOM 798 C CA . ALA A 1 134 ? -10.766 49.466 141.059 1.00 15.83 134 ALA A CA 1
ATOM 799 C C . ALA A 1 134 ? -11.759 48.471 141.649 1.00 16.81 134 ALA A C 1
ATOM 800 O O . ALA A 1 134 ? -11.402 47.334 141.958 1.00 17.34 134 ALA A O 1
ATOM 802 N N . LYS A 1 135 ? -13.007 48.897 141.804 1.00 17.87 135 LYS A N 1
ATOM 803 C CA . LYS A 1 135 ? -14.035 48.024 142.361 1.00 18.63 135 LYS A CA 1
ATOM 804 C C . LYS A 1 135 ? -14.290 46.842 141.429 1.00 19.48 135 LYS A C 1
ATOM 805 O O . LYS A 1 135 ? -14.399 45.699 141.875 1.00 18.90 135 LYS A O 1
ATOM 811 N N . LEU A 1 136 ? -14.384 47.122 140.133 1.00 17.63 136 LEU A N 1
ATOM 812 C CA . LEU A 1 136 ? -14.618 46.069 139.151 1.00 16.77 136 LEU A CA 1
ATOM 813 C C . LEU A 1 136 ? -13.453 45.090 139.116 1.00 17.20 136 LEU A C 1
ATOM 814 O O . LEU A 1 136 ? -13.652 43.873 139.058 1.00 17.44 136 LEU A O 1
ATOM 819 N N . MET A 1 137 ? -12.234 45.623 139.141 1.00 15.99 137 MET A N 1
ATOM 820 C CA . MET A 1 137 ? -11.037 44.784 139.115 1.00 16.12 137 MET A CA 1
ATOM 821 C C . MET A 1 137 ? -10.916 43.899 140.345 1.00 17.10 137 MET A C 1
ATOM 822 O O . MET A 1 137 ? -10.629 42.704 140.236 1.00 16.46 137 MET A O 1
ATOM 827 N N . LYS A 1 138 ? -11.131 44.478 141.522 1.00 16.28 138 LYS A N 1
ATOM 828 C CA . LYS A 1 138 ? -11.015 43.694 142.743 1.00 17.90 138 LYS A CA 1
ATOM 829 C C . LYS A 1 138 ? -12.030 42.565 142.812 1.00 16.37 138 LYS A C 1
ATOM 830 O O . LYS A 1 138 ? -11.701 41.455 143.235 1.00 19.30 138 LYS A O 1
ATOM 836 N N . ALA A 1 139 ? -13.262 42.840 142.400 1.00 17.38 139 ALA A N 1
ATOM 837 C CA . ALA A 1 139 ? -14.290 41.810 142.433 1.00 18.69 139 ALA A CA 1
ATOM 838 C C . ALA A 1 139 ? -13.895 40.669 141.507 1.00 18.41 139 ALA A C 1
ATOM 839 O O . ALA A 1 139 ? -14.023 39.499 141.862 1.00 18.91 139 ALA A O 1
ATOM 841 N N . ASP A 1 140 ? -13.392 41.010 140.323 1.00 17.31 140 ASP A N 1
ATOM 842 C CA . ASP A 1 140 ? -12.998 39.978 139.374 1.00 16.64 140 ASP A CA 1
ATOM 843 C C . ASP A 1 140 ? -11.761 39.213 139.823 1.00 15.40 140 ASP A C 1
ATOM 844 O O . ASP A 1 140 ? -11.690 37.991 139.668 1.00 17.92 140 ASP A O 1
ATOM 849 N N . ARG A 1 141 ? -10.782 39.926 140.369 1.00 14.65 141 ARG A N 1
ATOM 850 C CA . ARG A 1 141 ? -9.563 39.272 140.826 1.00 15.91 141 ARG A CA 1
ATOM 851 C C . ARG A 1 141 ? -9.863 38.371 142.020 1.00 17.53 141 ARG A C 1
ATOM 852 O O . ARG A 1 141 ? -9.358 37.250 142.102 1.00 18.36 141 ARG A O 1
ATOM 860 N N . ASP A 1 142 ? -10.696 38.843 142.942 1.00 18.55 142 ASP A N 1
ATOM 861 C CA . ASP A 1 142 ? -11.028 38.015 144.096 1.00 21.20 142 ASP A CA 1
ATOM 862 C C . ASP A 1 142 ? -11.787 36.756 143.690 1.00 21.05 142 ASP A C 1
ATOM 863 O O . ASP A 1 142 ? -11.634 35.705 144.309 1.00 22.32 142 ASP A O 1
ATOM 868 N N . ALA A 1 143 ? -12.586 36.853 142.634 1.00 19.63 143 ALA A N 1
ATOM 869 C CA . ALA A 1 143 ? -13.366 35.711 142.179 1.00 21.06 143 ALA A CA 1
ATOM 870 C C . ALA A 1 143 ? -12.552 34.705 141.376 1.00 21.45 143 ALA A C 1
ATOM 871 O O . ALA A 1 143 ? -12.737 33.494 141.520 1.00 22.70 143 ALA A O 1
ATOM 873 N N . ASN A 1 144 ? -11.629 35.202 140.555 1.00 19.43 144 ASN A N 1
ATOM 874 C CA . ASN A 1 144 ? -10.861 34.319 139.681 1.00 19.64 144 ASN A CA 1
ATOM 875 C C . ASN A 1 144 ? -9.355 34.135 139.848 1.00 17.93 144 ASN A C 1
ATOM 876 O O . ASN A 1 144 ? -8.762 33.343 139.121 1.00 17.95 144 ASN A O 1
ATOM 881 N N . PHE A 1 145 ? -8.734 34.840 140.786 1.00 17.66 145 PHE A N 1
ATOM 882 C CA . PHE A 1 145 ? -7.297 34.694 140.995 1.00 18.67 145 PHE A CA 1
ATOM 883 C C . PHE A 1 145 ? -6.965 33.234 141.305 1.00 18.49 145 PHE A C 1
ATOM 884 O O . PHE A 1 145 ? -7.667 32.575 142.074 1.00 19.41 145 PHE A O 1
ATOM 892 N N . ILE A 1 146 ? -5.889 32.742 140.703 1.00 16.71 146 ILE A N 1
ATOM 893 C CA . ILE A 1 146 ? -5.445 31.367 140.894 1.00 18.11 146 ILE A CA 1
ATOM 894 C C . ILE A 1 146 ? -4.152 31.352 141.702 1.00 19.61 146 ILE A C 1
ATOM 895 O O . ILE A 1 146 ? -3.084 31.672 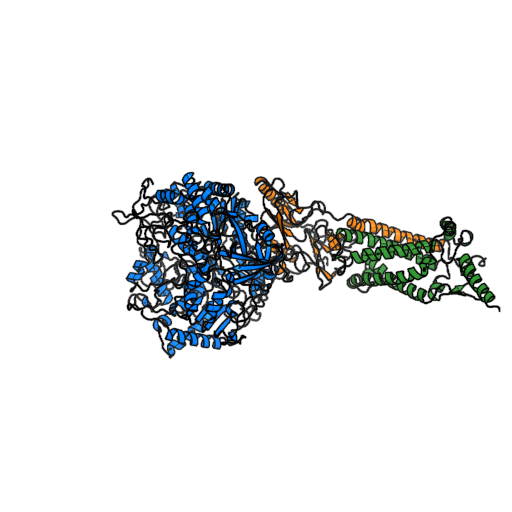141.180 1.00 19.11 146 ILE A O 1
ATOM 900 N N . GLU A 1 147 ? -4.243 30.977 142.976 1.00 18.48 147 GLU A N 1
ATOM 901 C CA . GLU A 1 147 ? -3.058 30.933 143.827 1.00 19.24 147 GLU A CA 1
ATOM 902 C C . GLU A 1 147 ? -2.187 29.716 143.531 1.00 19.74 147 GLU A C 1
ATOM 903 O O . GLU A 1 147 ? -0.976 29.843 143.370 1.00 18.96 147 GLU A O 1
ATOM 909 N N . LYS A 1 148 ? -2.805 28.540 143.457 1.00 18.54 148 LYS A N 1
ATOM 910 C CA . LYS A 1 148 ? -2.072 27.300 143.203 1.00 18.78 148 LYS A CA 1
ATOM 911 C C . LYS A 1 148 ? -2.639 26.520 142.008 1.00 17.66 148 LYS A C 1
ATOM 912 O O . LYS A 1 148 ? -3.841 26.571 141.743 1.00 19.14 148 LYS A O 1
ATOM 918 N N . ASN A 1 149 ? -1.783 25.804 141.280 1.00 17.26 149 ASN A N 1
ATOM 919 C CA . ASN A 1 149 ? -2.285 25.026 140.151 1.00 18.99 149 ASN A CA 1
ATOM 920 C C . ASN A 1 149 ? -2.675 23.626 140.633 1.00 19.09 149 ASN A C 1
ATOM 921 O O . ASN A 1 149 ? -2.563 23.331 141.823 1.00 18.39 149 ASN A O 1
ATOM 926 N N . GLU A 1 150 ? -3.151 22.776 139.729 1.00 19.74 150 GLU A N 1
ATOM 927 C CA . GLU A 1 150 ? -3.585 21.429 140.092 1.00 21.68 150 GLU A CA 1
ATOM 928 C C . GLU A 1 150 ? -2.478 20.522 140.620 1.00 22.58 150 GLU A C 1
ATOM 929 O O . GLU A 1 150 ? -2.757 19.498 141.244 1.00 22.20 150 GLU A O 1
ATOM 935 N N . GLN A 1 151 ? -1.225 20.881 140.370 1.00 17.19 151 GLN A N 1
ATOM 936 C CA . GLN A 1 151 ? -0.119 20.064 140.851 1.00 17.34 151 GLN A CA 1
ATOM 937 C C . GLN A 1 151 ? 0.440 20.588 142.178 1.00 16.25 151 GLN A C 1
ATOM 938 O O . GLN A 1 151 ? 1.505 20.159 142.624 1.00 18.83 151 GLN A O 1
ATOM 944 N N . GLY A 1 152 ? -0.286 21.525 142.787 1.00 17.53 152 GLY A N 1
ATOM 945 C CA . GLY A 1 152 ? 0.105 22.074 144.079 1.00 17.51 152 GLY A CA 1
ATOM 946 C C . GLY A 1 152 ? 1.137 23.184 144.123 1.00 17.89 152 GLY A C 1
ATOM 947 O O . GLY A 1 152 ? 1.561 23.596 145.202 1.00 18.25 152 GLY A O 1
ATOM 948 N N . VAL A 1 153 ? 1.534 23.675 142.957 1.00 17.43 153 VAL A N 1
ATOM 949 C CA . VAL A 1 153 ? 2.532 24.736 142.862 1.00 16.51 153 VAL A CA 1
ATOM 950 C C . VAL A 1 153 ? 1.905 26.125 142.955 1.00 16.88 153 VAL A C 1
ATOM 951 O O . VAL A 1 153 ? 0.857 26.388 142.367 1.00 16.46 153 VAL A O 1
ATOM 955 N N . THR A 1 154 ? 2.550 27.017 143.697 1.00 17.41 154 THR A N 1
ATOM 956 C CA . THR A 1 154 ? 2.044 28.379 143.815 1.00 18.26 154 THR A CA 1
ATOM 957 C C . THR A 1 154 ? 2.305 29.041 142.461 1.00 16.51 154 THR A C 1
ATOM 958 O O . THR A 1 154 ? 3.441 29.054 141.989 1.00 17.94 154 THR A O 1
ATOM 962 N N . VAL A 1 155 ? 1.263 29.575 141.831 1.00 16.99 155 VAL A N 1
ATOM 963 C CA . VAL A 1 155 ? 1.418 30.212 140.523 1.00 15.95 155 VAL A CA 1
ATOM 964 C C . VAL A 1 155 ? 0.957 31.668 140.500 1.00 16.92 155 VAL A C 1
ATOM 965 O O . VAL A 1 155 ? 1.296 32.413 139.583 1.00 17.32 155 VAL A O 1
ATOM 969 N N . ASN A 1 156 ? 0.192 32.062 141.513 1.00 15.66 156 ASN A N 1
ATOM 970 C CA . ASN A 1 156 ? -0.312 33.428 141.623 1.00 16.58 156 ASN A CA 1
ATOM 971 C C . ASN A 1 156 ? -0.594 34.114 140.286 1.00 18.66 156 ASN A C 1
ATOM 972 O O . ASN A 1 156 ? 0.053 35.109 139.942 1.00 18.74 156 ASN A O 1
ATOM 977 N N . ARG A 1 157 ? -1.565 33.595 139.539 1.00 16.68 157 ARG A N 1
ATOM 978 C CA . ARG A 1 157 ? -1.909 34.184 138.248 1.00 16.64 157 ARG A CA 1
ATOM 979 C C . ARG A 1 157 ? -3.373 34.593 138.133 1.00 17.15 157 ARG A C 1
ATOM 980 O O . ARG A 1 157 ? -4.256 33.980 138.728 1.00 17.97 157 ARG A O 1
ATOM 988 N N . TRP A 1 158 ? -3.607 35.653 137.365 1.00 15.53 158 TRP A N 1
ATOM 989 C CA . TRP A 1 158 ? -4.940 36.189 137.136 1.00 14.59 158 TRP A CA 1
ATOM 990 C C . TRP A 1 158 ? -5.133 36.172 135.623 1.00 17.85 158 TRP A C 1
ATOM 991 O O . TRP A 1 158 ? -4.394 36.828 134.894 1.00 17.66 158 TRP A O 1
ATOM 1002 N N . LEU A 1 159 ? -6.120 35.412 135.157 1.00 16.29 159 LEU A N 1
ATOM 1003 C CA . LEU A 1 159 ? -6.366 35.267 133.728 1.00 15.86 159 LEU A CA 1
ATOM 1004 C C . LEU A 1 159 ? -7.675 35.848 133.197 1.00 16.64 159 LEU A C 1
ATOM 1005 O O . LEU A 1 159 ? -7.866 35.907 131.984 1.00 18.60 159 LEU A O 1
ATOM 1010 N N . SER A 1 160 ? -8.578 36.275 134.077 1.00 16.22 160 SER A N 1
ATOM 1011 C CA . SER A 1 160 ? -9.865 36.797 133.610 1.00 16.53 160 SER A CA 1
ATOM 1012 C C . SER A 1 160 ? -9.891 38.269 133.203 1.00 16.27 160 SER A C 1
ATOM 1013 O O . SER A 1 160 ? -10.915 38.767 132.743 1.00 16.87 160 SER A O 1
ATOM 1016 N N . THR A 1 161 ? -8.779 38.970 133.390 1.00 16.55 161 THR A N 1
ATOM 1017 C CA . THR A 1 161 ? -8.672 40.364 132.959 1.00 15.97 161 THR A CA 1
ATOM 1018 C C . THR A 1 161 ? -7.307 40.430 132.296 1.00 14.85 161 THR A C 1
ATOM 1019 O O . THR A 1 161 ? -6.335 39.875 132.810 1.00 17.13 161 THR A O 1
ATOM 1023 N N . GLY A 1 162 ? -7.246 41.075 131.135 1.00 16.27 162 GLY A N 1
ATOM 1024 C CA . GLY A 1 162 ? -5.997 41.184 130.403 1.00 14.96 162 GLY A CA 1
ATOM 1025 C C . GLY A 1 162 ? -5.692 42.611 129.995 1.00 14.78 162 GLY A C 1
ATOM 1026 O O . GLY A 1 162 ? -6.488 43.515 130.241 1.00 14.14 162 GLY A O 1
ATOM 1027 N N . MET A 1 163 ? -4.547 42.816 129.351 1.00 14.47 163 MET A N 1
ATOM 1028 C CA . MET A 1 163 ? -4.142 44.155 128.931 1.00 14.51 163 MET A CA 1
ATOM 1029 C C . MET A 1 163 ? -3.383 44.226 127.609 1.00 13.74 163 MET A C 1
ATOM 1030 O O . MET A 1 163 ? -2.611 43.329 127.266 1.00 15.05 163 MET A O 1
ATOM 1035 N N . LEU A 1 164 ? -3.609 45.311 126.877 1.00 12.23 164 LEU A N 1
ATOM 1036 C CA . LEU A 1 164 ? -2.877 45.568 125.644 1.00 13.72 164 LEU A CA 1
ATOM 1037 C C . LEU A 1 164 ? -2.098 46.829 126.015 1.00 11.79 164 LEU A C 1
ATOM 1038 O O . LEU A 1 164 ? -2.674 47.767 126.569 1.00 13.97 164 LEU A O 1
ATOM 1043 N N . CYS A 1 165 ? -0.799 46.844 125.720 1.00 12.79 165 CYS A N 1
ATOM 1044 C CA . CYS A 1 165 ? 0.071 47.957 126.092 1.00 12.82 165 CYS A CA 1
ATOM 1045 C C . CYS A 1 165 ? 0.471 48.890 124.949 1.00 14.23 165 CYS A C 1
ATOM 1046 O O . CYS A 1 165 ? 0.540 48.475 123.795 1.00 16.38 165 CYS A O 1
ATOM 1049 N N . ALA A 1 166 ? 0.760 50.148 125.295 1.00 11.81 166 ALA A N 1
ATOM 1050 C CA . ALA A 1 166 ? 1.090 51.205 124.328 1.00 13.45 166 ALA A CA 1
ATOM 1051 C C . ALA A 1 166 ? 2.513 51.328 123.773 1.00 13.90 166 ALA A C 1
ATOM 1052 O O . ALA A 1 166 ? 3.381 51.923 124.411 1.00 13.81 166 ALA A O 1
ATOM 1054 N N . SER A 1 167 ? 2.741 50.796 122.574 1.00 12.99 167 SER A N 1
ATOM 1055 C CA . SER A 1 167 ? 4.057 50.886 121.946 1.00 13.26 167 SER A CA 1
ATOM 1056 C C . SER A 1 167 ? 4.341 52.306 121.457 1.00 13.22 167 SER A C 1
ATOM 1057 O O . SER A 1 167 ? 5.435 52.599 120.972 1.00 11.99 167 SER A O 1
ATOM 1060 N N . GLY A 1 168 ? 3.346 53.179 121.592 1.00 12.70 168 GLY A N 1
ATOM 1061 C CA . GLY A 1 168 ? 3.501 54.562 121.185 1.00 14.92 168 GLY A CA 1
ATOM 1062 C C . GLY A 1 168 ? 3.775 55.441 122.389 1.00 14.55 168 GLY A C 1
ATOM 1063 O O . GLY A 1 168 ? 3.887 56.659 122.258 1.00 16.17 168 GLY A O 1
ATOM 1064 N N . ALA A 1 169 ? 3.878 54.819 123.562 1.00 13.87 169 ALA A N 1
ATOM 1065 C CA . ALA A 1 169 ? 4.149 55.539 124.800 1.00 15.13 169 ALA A CA 1
ATOM 1066 C C . ALA A 1 169 ? 5.589 55.277 125.245 1.00 14.12 169 ALA A C 1
ATOM 1067 O O . ALA A 1 169 ? 6.240 54.356 124.755 1.00 13.95 169 ALA A O 1
ATOM 1069 N N . SER A 1 170 ? 6.073 56.076 126.193 1.00 13.15 170 SER A N 1
ATOM 1070 C CA . SER A 1 170 ? 7.455 55.973 126.663 1.00 13.59 170 SER A CA 1
ATOM 1071 C C . SER A 1 170 ? 7.868 54.693 127.392 1.00 12.56 170 SER A C 1
ATOM 1072 O O . SER A 1 170 ? 7.030 53.898 127.839 1.00 14.26 170 SER A O 1
ATOM 1075 N N . ASN A 1 171 ? 9.182 54.528 127.535 1.00 13.63 171 ASN A N 1
ATOM 1076 C CA . ASN A 1 171 ? 9.754 53.382 128.230 1.00 14.83 171 ASN A CA 1
ATOM 1077 C C . ASN A 1 171 ? 9.398 53.469 129.692 1.00 14.84 171 ASN A C 1
ATOM 1078 O O . ASN A 1 171 ? 9.225 52.455 130.364 1.00 14.66 171 ASN A O 1
ATOM 1083 N N . GLU A 1 172 ? 9.288 54.688 130.194 1.00 14.39 172 GLU A N 1
ATOM 1084 C CA . GLU A 1 172 ? 8.962 54.839 131.592 1.00 15.59 172 GLU A CA 1
ATOM 1085 C C . GLU A 1 172 ? 7.512 54.417 131.831 1.00 16.07 172 GLU A C 1
ATOM 1086 O O . GLU A 1 172 ? 7.202 53.802 132.851 1.00 15.21 172 GLU A O 1
ATOM 1092 N N . THR A 1 173 ? 6.631 54.721 130.883 1.00 14.03 173 THR A N 1
ATOM 1093 C CA . THR A 1 173 ? 5.228 54.307 130.998 1.00 14.02 173 THR A CA 1
ATOM 1094 C C . THR A 1 173 ? 5.217 52.779 130.898 1.00 13.66 173 THR A C 1
ATOM 1095 O O . THR A 1 173 ? 4.475 52.095 131.608 1.00 13.32 173 THR A O 1
ATOM 1099 N N . GLY A 1 174 ? 6.059 52.256 130.012 1.00 12.72 174 GLY A N 1
ATOM 1100 C CA . GLY A 1 174 ? 6.147 50.818 129.825 1.00 13.32 174 GLY A CA 1
ATOM 1101 C C . GLY A 1 174 ? 6.501 50.059 131.091 1.00 13.53 174 GLY A C 1
ATOM 1102 O O . GLY A 1 174 ? 5.872 49.048 131.413 1.00 14.05 174 GLY A O 1
ATOM 1103 N N . MET A 1 175 ? 7.505 50.538 131.821 1.00 12.86 175 MET A N 1
ATOM 1104 C CA . MET A 1 175 ? 7.916 49.867 133.051 1.00 13.24 175 MET A CA 1
ATOM 1105 C C . MET A 1 175 ? 6.828 49.953 134.114 1.00 12.62 175 MET A C 1
ATOM 1106 O O . MET A 1 175 ? 6.599 48.994 134.850 1.00 14.15 175 MET A O 1
ATOM 1111 N N . LEU A 1 176 ? 6.155 51.096 134.205 1.00 13.34 176 LEU A N 1
ATOM 1112 C CA . LEU A 1 176 ? 5.086 51.223 135.192 1.00 13.13 176 LEU A CA 1
ATOM 1113 C C . LEU A 1 176 ? 3.964 50.247 134.856 1.00 14.24 176 LEU A C 1
ATOM 1114 O O . LEU A 1 176 ? 3.338 49.667 135.753 1.00 14.50 176 LEU A O 1
ATOM 1119 N N . THR A 1 177 ? 3.717 50.056 133.563 1.00 13.63 177 THR A N 1
ATOM 1120 C CA . THR A 1 177 ? 2.672 49.141 133.108 1.00 14.72 177 THR A CA 1
ATOM 1121 C C . THR A 1 177 ? 3.060 47.699 133.446 1.00 14.94 177 THR A C 1
ATOM 1122 O O . THR A 1 177 ? 2.218 46.898 133.870 1.00 15.20 177 THR A O 1
ATOM 1126 N N . GLN A 1 178 ? 4.339 47.380 133.263 1.00 13.83 178 GLN A N 1
ATOM 1127 C CA . GLN A 1 178 ? 4.862 46.048 133.565 1.00 14.41 178 GLN A CA 1
ATOM 1128 C C . GLN A 1 178 ? 4.647 45.745 135.050 1.00 15.50 178 GLN A C 1
ATOM 1129 O O . GLN A 1 178 ? 4.146 44.676 135.411 1.00 14.36 178 GLN A O 1
ATOM 1135 N N . LYS A 1 179 ? 5.012 46.694 135.907 1.00 14.06 179 LYS A N 1
ATOM 1136 C CA . LYS A 1 179 ? 4.858 46.522 137.353 1.00 15.05 179 LYS A CA 1
ATOM 1137 C C . LYS A 1 179 ? 3.388 46.402 137.758 1.00 16.35 179 LYS A C 1
ATOM 1138 O O . LYS A 1 179 ? 3.036 45.590 138.612 1.00 17.03 179 LYS A O 1
ATOM 1144 N N . PHE A 1 180 ? 2.547 47.222 137.138 1.00 14.04 180 PHE A N 1
ATOM 1145 C CA . PHE A 1 180 ? 1.109 47.229 137.391 1.00 14.23 180 PHE A CA 1
ATOM 1146 C C . PHE A 1 180 ? 0.528 45.857 137.049 1.00 15.92 180 PHE A C 1
ATOM 1147 O O . PHE A 1 180 ? -0.070 45.193 137.897 1.00 16.25 180 PHE A O 1
ATOM 1155 N N . ALA A 1 181 ? 0.743 45.424 135.812 1.00 15.00 181 ALA A N 1
ATOM 1156 C CA . ALA A 1 181 ? 0.230 44.142 135.331 1.00 14.36 181 ALA A CA 1
ATOM 1157 C C . ALA A 1 181 ? 0.723 42.899 136.077 1.00 15.50 181 ALA A C 1
ATOM 1158 O O . ALA A 1 181 ? -0.080 42.062 136.487 1.00 16.40 181 ALA A O 1
ATOM 1160 N N . ARG A 1 182 ? 2.034 42.764 136.252 1.00 15.31 182 ARG A N 1
ATOM 1161 C CA . ARG A 1 182 ? 2.560 41.576 136.925 1.00 16.24 182 ARG A CA 1
ATOM 1162 C C . ARG A 1 182 ? 2.286 41.497 138.421 1.00 16.69 182 ARG A C 1
ATOM 1163 O O . ARG A 1 182 ? 2.107 40.400 138.961 1.00 16.63 182 ARG A O 1
ATOM 1171 N N . SER A 1 183 ? 2.261 42.640 139.103 1.00 15.19 183 SER A N 1
ATOM 1172 C CA . SER A 1 183 ? 1.993 42.614 140.537 1.00 15.47 183 SER A CA 1
ATOM 1173 C C . SER A 1 183 ? 0.554 42.145 140.779 1.00 16.41 183 SER A C 1
ATOM 1174 O O . SER A 1 183 ? 0.228 41.632 141.853 1.00 17.03 183 SER A O 1
ATOM 1177 N N . LEU A 1 184 ? -0.294 42.307 139.768 1.00 15.43 184 LEU A N 1
ATOM 1178 C CA . LEU A 1 184 ? -1.686 41.876 139.858 1.00 15.67 184 LEU A CA 1
ATOM 1179 C C . LEU A 1 184 ? -1.812 40.429 139.372 1.00 16.49 184 LEU A C 1
ATOM 1180 O O . LEU A 1 184 ? -2.886 39.827 139.441 1.00 16.06 184 LEU A O 1
ATOM 1185 N N . GLY A 1 185 ? -0.702 39.887 138.874 1.00 16.46 185 GLY A N 1
ATOM 1186 C CA . GLY A 1 185 ? -0.677 38.509 138.408 1.00 16.75 185 GLY A CA 1
ATOM 1187 C C . GLY A 1 185 ? -1.110 38.241 136.979 1.00 16.58 185 GLY A C 1
ATOM 1188 O O . GLY A 1 185 ? -1.318 37.088 136.603 1.00 16.40 185 GLY A O 1
ATOM 1189 N N . MET A 1 186 ? -1.232 39.289 136.171 1.00 15.05 186 MET A N 1
ATOM 1190 C CA . MET A 1 186 ? -1.665 39.129 134.782 1.00 15.16 186 MET A CA 1
ATOM 1191 C C . MET A 1 186 ? -0.668 38.449 133.846 1.00 15.28 186 MET A C 1
ATOM 1192 O O . MET A 1 186 ? 0.529 38.730 133.888 1.00 16.55 186 MET A O 1
ATOM 1197 N N . LEU A 1 187 ? -1.182 37.561 132.996 1.00 14.54 187 LEU A N 1
ATOM 1198 C CA . LEU A 1 187 ? -0.359 36.859 132.016 1.00 13.87 187 LEU A CA 1
ATOM 1199 C C . LEU A 1 187 ? -0.805 37.218 130.596 1.00 13.99 187 LEU A C 1
ATOM 1200 O O . LEU A 1 187 ? -0.044 37.065 129.637 1.00 14.75 187 LEU A O 1
ATOM 1205 N N . ALA A 1 188 ? -2.043 37.688 130.460 1.00 14.78 188 ALA A N 1
ATOM 1206 C CA . ALA A 1 188 ? -2.545 38.102 129.149 1.00 15.67 188 ALA A CA 1
ATOM 1207 C C . ALA A 1 188 ? -2.176 39.575 129.064 1.00 15.92 188 ALA A C 1
ATOM 1208 O O . ALA A 1 188 ? -2.999 40.463 129.289 1.00 17.94 188 ALA A O 1
ATOM 1210 N N . VAL A 1 189 ? -0.901 39.801 128.765 1.00 15.31 189 VAL A N 1
ATOM 1211 C CA . VAL A 1 189 ? -0.304 41.127 128.658 1.00 15.42 189 VAL A CA 1
ATOM 1212 C C . VAL A 1 189 ? 0.538 41.149 127.384 1.00 16.32 189 VAL A C 1
ATOM 1213 O O . VAL A 1 189 ? 1.570 40.493 127.324 1.00 18.09 189 VAL A O 1
ATOM 1217 N N . ASP A 1 190 ? 0.103 41.892 126.370 1.00 16.15 190 ASP A N 1
ATOM 1218 C CA . ASP A 1 190 ? 0.844 41.977 125.108 1.00 15.83 190 ASP A CA 1
ATOM 1219 C C . ASP A 1 190 ? 0.890 43.409 124.590 1.00 14.98 190 ASP A C 1
ATOM 1220 O O . ASP A 1 190 ? 0.054 44.237 124.949 1.00 16.41 190 ASP A O 1
ATOM 1225 N N . ASN A 1 191 ? 1.880 43.705 123.755 1.00 16.10 191 ASN A N 1
ATOM 1226 C CA . ASN A 1 191 ? 1.944 45.016 123.127 1.00 15.78 191 ASN A CA 1
ATOM 1227 C C . ASN A 1 191 ? 1.887 44.666 121.646 1.00 15.39 191 ASN A C 1
ATOM 1228 O O . ASN A 1 191 ? 1.717 43.493 121.296 1.00 15.39 191 ASN A O 1
ATOM 1233 N N . GLN A 1 192 ? 2.034 45.653 120.774 1.00 13.36 192 GLN A N 1
ATOM 1234 C CA . GLN A 1 192 ? 1.948 45.398 119.341 1.00 14.00 192 GLN A CA 1
ATOM 1235 C C . GLN A 1 192 ? 2.911 44.354 118.759 1.00 14.27 192 GLN A C 1
ATOM 1236 O O . GLN A 1 192 ? 2.666 43.815 117.677 1.00 15.36 192 GLN A O 1
ATOM 1242 N N . ALA A 1 193 ? 3.995 44.059 119.468 1.00 14.71 193 ALA A N 1
ATOM 1243 C CA . ALA A 1 193 ? 4.958 43.073 118.982 1.00 18.16 193 ALA A CA 1
ATOM 1244 C C . ALA A 1 193 ? 4.282 41.762 118.584 1.00 17.13 193 ALA A C 1
ATOM 1245 O O . ALA A 1 193 ? 4.689 41.110 117.619 1.00 18.75 193 ALA A O 1
ATOM 1247 N N . ARG A 1 194 ? 3.239 41.387 119.319 1.00 16.32 194 ARG A N 1
ATOM 1248 C CA . ARG A 1 194 ? 2.510 40.147 119.042 1.00 16.50 194 ARG A CA 1
ATOM 1249 C C . ARG A 1 194 ? 1.983 40.063 117.614 1.00 18.06 194 ARG A C 1
ATOM 1250 O O . ARG A 1 194 ? 1.966 38.988 117.022 1.00 17.83 194 ARG A O 1
ATOM 1258 N N . VAL A 1 195 ? 1.550 41.192 117.061 1.00 16.08 195 VAL A N 1
ATOM 1259 C CA . VAL A 1 195 ? 1.014 41.202 115.699 1.00 15.93 195 VAL A CA 1
ATOM 1260 C C . VAL A 1 195 ? 1.986 41.840 114.706 1.00 16.57 195 VAL A C 1
ATOM 1261 O O . VAL A 1 195 ? 1.607 42.132 113.571 1.00 16.78 195 VAL A O 1
ATOM 1265 N N . SEC A 1 196 ? 3.246 41.993 115.118 1.00 15.65 196 SEC A N 1
ATOM 1266 C CA . SEC A 1 196 ? 4.246 42.671 114.290 1.00 17.02 196 SEC A CA 1
ATOM 1269 C C . SEC A 1 196 ? 5.583 41.948 114.067 1.00 19.13 196 SEC A C 1
ATOM 1270 O O . SEC A 1 196 ? 5.709 41.126 113.160 1.00 20.00 196 SEC A O 1
ATOM 1271 N N . HIS A 1 197 ? 6.580 42.258 114.889 1.00 18.39 197 HIS A N 1
ATOM 1272 C CA . HIS A 1 197 ? 7.895 41.654 114.726 1.00 18.96 197 HIS A CA 1
ATOM 1273 C C . HIS A 1 197 ? 8.195 40.455 115.607 1.00 18.94 197 HIS A C 1
ATOM 1274 O O . HIS A 1 197 ? 9.353 40.063 115.752 1.00 19.70 197 HIS A O 1
ATOM 1281 N N . GLY A 1 198 ? 7.157 39.875 116.198 1.00 18.50 198 GLY A N 1
ATOM 1282 C CA . GLY A 1 198 ? 7.364 38.703 117.030 1.00 18.25 198 GLY A CA 1
ATOM 1283 C C . GLY A 1 198 ? 8.147 37.648 116.255 1.00 19.82 198 GLY A C 1
ATOM 1284 O O . GLY A 1 198 ? 9.054 37.017 116.806 1.00 21.98 198 GLY A O 1
ATOM 1285 N N . PRO A 1 199 ? 7.827 37.433 114.965 1.00 19.39 199 PRO A N 1
ATOM 1286 C CA . PRO A 1 199 ? 8.540 36.436 114.162 1.00 19.38 199 PRO A CA 1
ATOM 1287 C C . PRO A 1 199 ? 10.025 36.749 113.983 1.00 21.42 199 PRO A C 1
ATOM 1288 O O . PRO A 1 199 ? 10.840 35.844 113.777 1.00 19.08 199 PRO A O 1
ATOM 1292 N N . THR A 1 200 ? 10.373 38.032 114.042 1.00 18.46 200 THR A N 1
ATOM 1293 C CA . THR A 1 200 ? 11.765 38.443 113.888 1.00 18.57 200 THR A CA 1
ATOM 1294 C C . THR A 1 200 ? 12.556 38.010 115.109 1.00 18.50 200 THR A C 1
ATOM 1295 O O . THR A 1 200 ? 13.650 37.460 114.992 1.00 19.35 200 THR A O 1
ATOM 1299 N N . VAL A 1 201 ? 11.995 38.259 116.285 1.00 18.40 201 VAL A N 1
ATOM 1300 C CA . VAL A 1 201 ? 12.659 37.869 117.511 1.00 19.80 201 VAL A CA 1
ATOM 1301 C C . VAL A 1 201 ? 12.774 36.344 117.533 1.00 21.22 201 VAL A C 1
ATOM 1302 O O . VAL A 1 201 ? 13.804 35.798 117.920 1.00 21.93 201 VAL A O 1
ATOM 1306 N N . ALA A 1 202 ? 11.720 35.667 117.086 1.00 19.59 202 ALA A N 1
ATOM 1307 C CA . ALA A 1 202 ? 11.678 34.208 117.069 1.00 21.25 202 ALA A CA 1
ATOM 1308 C C . ALA A 1 202 ? 12.688 33.571 116.122 1.00 21.06 202 ALA A C 1
ATOM 1309 O O . ALA A 1 202 ? 13.050 32.403 116.281 1.00 23.65 202 ALA A O 1
ATOM 1311 N N . SER A 1 203 ? 13.149 34.339 115.141 1.00 21.06 203 SER A N 1
ATOM 1312 C CA . SER A 1 203 ? 14.102 33.822 114.163 1.00 21.64 203 SER A CA 1
ATOM 1313 C C . SER A 1 203 ? 15.511 34.386 114.284 1.00 22.13 203 SER A C 1
ATOM 1314 O O . SER A 1 203 ? 16.489 33.643 114.199 1.00 21.29 203 SER A O 1
ATOM 1317 N N . LEU A 1 204 ? 15.628 35.694 114.469 1.00 21.55 204 LEU A N 1
ATOM 1318 C CA . LEU A 1 204 ? 16.956 36.280 114.580 1.00 19.61 204 LEU A CA 1
ATOM 1319 C C . LEU A 1 204 ? 17.662 35.909 115.884 1.00 18.76 204 LEU A C 1
ATOM 1320 O O . LEU A 1 204 ? 18.878 35.724 115.892 1.00 19.66 204 LEU A O 1
ATOM 1325 N N . ALA A 1 205 ? 16.922 35.792 116.986 1.00 17.95 205 ALA A N 1
ATOM 1326 C CA . ALA A 1 205 ? 17.574 35.409 118.235 1.00 18.72 205 ALA A CA 1
ATOM 1327 C C . ALA A 1 205 ? 18.211 34.027 118.065 1.00 20.14 205 ALA A C 1
ATOM 1328 O O . ALA A 1 205 ? 19.376 33.829 118.397 1.00 20.43 205 ALA A O 1
ATOM 1330 N N . PRO A 1 206 ? 17.456 33.046 117.534 1.00 21.06 206 PRO A N 1
ATOM 1331 C CA . PRO A 1 206 ? 18.049 31.716 117.358 1.00 22.09 206 PRO A CA 1
ATOM 1332 C C . PRO A 1 206 ? 19.204 31.701 116.358 1.00 21.87 206 PRO A C 1
ATOM 1333 O O . PRO A 1 206 ? 20.133 30.912 116.494 1.00 23.50 206 PRO A O 1
ATOM 1337 N N . THR A 1 207 ? 19.140 32.579 115.358 1.00 21.10 207 THR A N 1
ATOM 1338 C CA . THR A 1 207 ? 20.180 32.635 114.331 1.00 19.47 207 THR A CA 1
ATOM 1339 C C . THR A 1 207 ? 21.432 33.418 114.732 1.00 19.97 207 THR A C 1
ATOM 1340 O O . THR A 1 207 ? 22.543 32.930 114.531 1.00 18.14 207 THR A O 1
ATOM 1344 N N . PHE A 1 208 ? 21.264 34.616 115.296 1.00 17.86 208 PHE A N 1
ATOM 1345 C CA . PHE A 1 208 ? 22.410 35.451 115.693 1.00 17.48 208 PHE A CA 1
ATOM 1346 C C . PHE A 1 208 ? 22.621 35.619 117.200 1.00 16.73 208 PHE A C 1
ATOM 1347 O O . PHE A 1 208 ? 23.711 35.990 117.633 1.00 18.43 208 PHE A O 1
ATOM 1355 N N . GLY A 1 209 ? 21.581 35.390 117.995 1.00 17.00 209 GLY A N 1
ATOM 1356 C CA . GLY A 1 209 ? 21.720 35.546 119.435 1.00 16.16 209 GLY A CA 1
ATOM 1357 C C . GLY A 1 209 ? 20.814 36.623 120.016 1.00 16.16 209 GLY A C 1
ATOM 1358 O O . GLY A 1 209 ? 20.513 36.602 121.209 1.00 16.76 209 GLY A O 1
ATOM 1359 N N . ARG A 1 210 ? 20.387 37.566 119.179 1.00 15.86 210 ARG A N 1
ATOM 1360 C CA . ARG A 1 210 ? 19.499 38.645 119.613 1.00 16.01 210 ARG A CA 1
ATOM 1361 C C . ARG A 1 210 ? 18.429 38.864 118.541 1.00 15.48 210 ARG A C 1
ATOM 1362 O O . ARG A 1 210 ? 18.666 38.583 117.369 1.00 16.76 210 ARG A O 1
ATOM 1370 N N . GLY A 1 211 ? 17.265 39.379 118.928 1.00 16.80 211 GLY A N 1
ATOM 1371 C CA . GLY A 1 211 ? 16.208 39.599 117.955 1.00 16.29 211 GLY A CA 1
ATOM 1372 C C . GLY A 1 211 ? 16.105 40.985 117.336 1.00 19.15 211 GLY A C 1
ATOM 1373 O O . GLY A 1 211 ? 15.255 41.215 116.473 1.00 22.54 211 GLY A O 1
ATOM 1374 N N . ALA A 1 212 ? 16.976 41.902 117.740 1.00 18.48 212 ALA A N 1
ATOM 1375 C CA . ALA A 1 212 ? 16.935 43.280 117.239 1.00 17.46 212 ALA A CA 1
ATOM 1376 C C . ALA A 1 212 ? 17.570 43.566 115.884 1.00 16.69 212 ALA A C 1
ATOM 1377 O O . ALA A 1 212 ? 18.334 42.764 115.343 1.00 18.15 212 ALA A O 1
ATOM 1379 N N . MET A 1 213 ? 17.220 44.730 115.341 1.00 14.91 213 MET A N 1
ATOM 1380 C CA . MET A 1 213 ? 17.778 45.191 114.080 1.00 15.34 213 MET A CA 1
ATOM 1381 C C . MET A 1 213 ? 19.264 45.249 114.394 1.00 15.03 213 MET A C 1
ATOM 1382 O O . MET A 1 213 ? 19.660 45.785 115.426 1.00 15.99 213 MET A O 1
ATOM 1387 N N . THR A 1 214 ? 20.085 44.708 113.506 1.00 13.35 214 THR A N 1
ATOM 1388 C CA . THR A 1 214 ? 21.522 44.619 113.745 1.00 14.03 214 THR A CA 1
ATOM 1389 C C . THR A 1 214 ? 22.392 45.844 113.518 1.00 13.71 214 THR A C 1
ATOM 1390 O O . THR A 1 214 ? 23.425 45.998 114.167 1.00 16.81 214 THR A O 1
ATOM 1394 N N . ASN A 1 215 ? 22.002 46.709 112.597 1.00 14.31 215 ASN A N 1
ATOM 1395 C CA . ASN A 1 215 ? 22.800 47.899 112.340 1.00 14.09 215 ASN A CA 1
ATOM 1396 C C . ASN A 1 215 ? 21.972 49.118 112.718 1.00 14.29 215 ASN A C 1
ATOM 1397 O O . ASN A 1 215 ? 21.272 49.085 113.727 1.00 16.02 215 ASN A O 1
ATOM 1402 N N . HIS A 1 216 ? 22.056 50.196 111.948 1.00 15.03 216 HIS A N 1
ATOM 1403 C CA . HIS A 1 216 ? 21.265 51.382 112.257 1.00 14.14 216 HIS A CA 1
ATOM 1404 C C . HIS A 1 216 ? 21.000 52.172 110.981 1.00 12.44 216 HIS A C 1
ATOM 1405 O O . HIS A 1 216 ? 21.615 51.910 109.950 1.00 13.91 216 HIS A O 1
ATOM 1412 N N . TRP A 1 217 ? 20.072 53.120 111.043 1.00 13.09 217 TRP A N 1
ATOM 1413 C CA . TRP A 1 217 ? 19.676 53.889 109.868 1.00 12.26 217 TRP A CA 1
ATOM 1414 C C . TRP A 1 217 ? 20.761 54.512 108.997 1.00 12.55 217 TRP A C 1
ATOM 1415 O O . TRP A 1 217 ? 20.861 54.203 107.811 1.00 13.52 217 TRP A O 1
ATOM 1426 N N . VAL A 1 218 ? 21.577 55.392 109.562 1.00 12.62 218 VAL A N 1
ATOM 1427 C CA . VAL A 1 218 ? 22.613 56.040 108.765 1.00 13.08 218 VAL A CA 1
ATOM 1428 C C . VAL A 1 218 ? 23.594 55.045 108.134 1.00 12.92 218 VAL A C 1
ATOM 1429 O O . VAL A 1 218 ? 24.097 55.271 107.036 1.00 14.29 218 VAL A O 1
ATOM 1433 N N . ASP A 1 219 ? 23.849 53.938 108.824 1.00 13.82 219 ASP A N 1
ATOM 1434 C CA . ASP A 1 219 ? 24.782 52.925 108.332 1.00 13.39 219 ASP A CA 1
ATOM 1435 C C . ASP A 1 219 ? 24.409 52.318 106.982 1.00 14.16 219 ASP A C 1
ATOM 1436 O O . ASP A 1 219 ? 25.270 51.810 106.261 1.00 14.34 219 ASP A O 1
ATOM 1441 N N . ILE A 1 220 ? 23.127 52.373 106.641 1.00 13.52 220 ILE A N 1
ATOM 1442 C CA . ILE A 1 220 ? 22.657 51.833 105.374 1.00 14.20 220 ILE A CA 1
ATOM 1443 C C . ILE A 1 220 ? 23.381 52.489 104.195 1.00 15.16 220 ILE A C 1
ATOM 1444 O O . ILE A 1 220 ? 23.540 51.880 103.137 1.00 14.98 220 ILE A O 1
ATOM 1449 N N . LYS A 1 221 ? 23.842 53.722 104.388 1.00 14.20 221 LYS A N 1
ATOM 1450 C CA . LYS A 1 221 ? 24.539 54.453 103.329 1.00 14.97 221 LYS A CA 1
ATOM 1451 C C . LYS A 1 221 ? 25.823 53.761 102.876 1.00 15.37 221 LYS A C 1
ATOM 1452 O O . LYS A 1 221 ? 26.346 54.056 101.801 1.00 16.58 221 LYS A O 1
ATOM 1458 N N . ASN A 1 222 ? 26.326 52.843 103.693 1.00 14.63 222 ASN A N 1
ATOM 1459 C CA . ASN A 1 222 ? 27.566 52.128 103.379 1.00 16.04 222 ASN A CA 1
ATOM 1460 C C . ASN A 1 222 ? 27.373 50.869 102.543 1.00 17.33 222 ASN A C 1
ATOM 1461 O O . ASN A 1 222 ? 28.345 50.227 102.142 1.00 18.16 222 ASN A O 1
ATOM 1466 N N . ALA A 1 223 ? 26.122 50.521 102.270 1.00 16.38 223 ALA A N 1
ATOM 1467 C CA . ALA A 1 223 ? 25.809 49.320 101.499 1.00 16.67 223 ALA A CA 1
ATOM 1468 C C . ALA A 1 223 ? 26.187 49.410 100.023 1.00 16.53 223 ALA A C 1
ATOM 1469 O O . ALA A 1 223 ? 26.251 50.493 99.443 1.00 17.58 223 ALA A O 1
ATOM 1471 N N . ASN A 1 224 ? 26.435 48.249 99.423 1.00 16.25 224 ASN A N 1
ATOM 1472 C CA . ASN A 1 224 ? 26.776 48.173 98.011 1.00 17.40 224 ASN A CA 1
ATOM 1473 C C . ASN A 1 224 ? 25.527 47.676 97.292 1.00 16.09 224 ASN A C 1
ATOM 1474 O O . ASN A 1 224 ? 25.346 47.907 96.098 1.00 17.23 224 ASN A O 1
ATOM 1479 N N . VAL A 1 225 ? 24.672 46.984 98.039 1.00 16.84 225 VAL A N 1
ATOM 1480 C CA . VAL A 1 225 ? 23.400 46.490 97.523 1.00 15.44 225 VAL A CA 1
ATOM 1481 C C . VAL A 1 225 ? 22.370 46.684 98.626 1.00 15.33 225 VAL A C 1
ATOM 1482 O O . VAL A 1 225 ? 22.602 46.297 99.769 1.00 15.41 225 VAL A O 1
ATOM 1486 N N . VAL A 1 226 ? 21.243 47.299 98.289 1.00 15.90 226 VAL A N 1
ATOM 1487 C CA . VAL A 1 226 ? 20.178 47.500 99.262 1.00 15.56 226 VAL A CA 1
ATOM 1488 C C . VAL A 1 226 ? 18.996 46.682 98.783 1.00 15.21 226 VAL A C 1
ATOM 1489 O O . VAL A 1 226 ? 18.467 46.910 97.695 1.00 16.45 226 VAL A O 1
ATOM 1493 N N . MET A 1 227 ? 18.587 45.726 99.603 1.00 15.46 227 MET A N 1
ATOM 1494 C CA . MET A 1 227 ? 17.483 44.857 99.255 1.00 18.75 227 MET A CA 1
ATOM 1495 C C . MET A 1 227 ? 16.235 45.204 100.053 1.00 17.55 227 MET A C 1
ATOM 1496 O O . MET A 1 227 ? 16.238 45.129 101.279 1.00 18.79 227 MET A O 1
ATOM 1501 N N . VAL A 1 228 ? 15.184 45.615 99.354 1.00 16.20 228 VAL A N 1
ATOM 1502 C CA . VAL A 1 228 ? 13.922 45.923 100.006 1.00 16.20 228 VAL A CA 1
ATOM 1503 C C . VAL A 1 228 ? 12.970 44.823 99.563 1.00 16.53 228 VAL A C 1
ATOM 1504 O O . VAL A 1 228 ? 12.436 44.847 98.453 1.00 18.39 228 VAL A O 1
ATOM 1508 N N . MET A 1 229 ? 12.796 43.842 100.437 1.00 16.02 229 MET A N 1
ATOM 1509 C CA . MET A 1 229 ? 11.935 42.700 100.179 1.00 15.40 229 MET A CA 1
ATOM 1510 C C . MET A 1 229 ? 11.286 42.353 101.505 1.00 15.56 229 MET A C 1
ATOM 1511 O O . MET A 1 229 ? 11.972 42.210 102.516 1.00 17.63 229 MET A O 1
ATOM 1516 N N . GLY A 1 230 ? 9.965 42.218 101.507 1.00 15.70 230 GLY A N 1
ATOM 1517 C CA . GLY A 1 230 ? 9.264 41.918 102.741 1.00 15.03 230 GLY A CA 1
ATOM 1518 C C . GLY A 1 230 ? 9.049 43.213 103.505 1.00 15.35 230 GLY A C 1
ATOM 1519 O O . GLY A 1 230 ? 8.800 43.206 104.710 1.00 17.42 230 GLY A O 1
ATOM 1520 N N . GLY A 1 231 ? 9.149 44.323 102.778 1.00 16.32 231 GLY A N 1
ATOM 1521 C CA . GLY A 1 231 ? 8.977 45.646 103.352 1.00 14.83 231 GLY A CA 1
ATOM 1522 C C . GLY A 1 231 ? 8.830 46.661 102.232 1.00 15.56 231 GLY A C 1
ATOM 1523 O O . GLY A 1 231 ? 9.057 46.336 101.068 1.00 17.83 231 GLY A O 1
ATOM 1524 N N . ASN A 1 232 ? 8.438 47.883 102.578 1.00 14.30 232 ASN A N 1
ATOM 1525 C CA . ASN A 1 232 ? 8.259 48.956 101.601 1.00 13.93 232 ASN A CA 1
ATOM 1526 C C . ASN A 1 232 ? 8.788 50.225 102.273 1.00 12.07 232 ASN A C 1
ATOM 1527 O O . ASN A 1 232 ? 8.040 51.166 102.529 1.00 14.05 232 ASN A O 1
ATOM 1532 N N . ALA A 1 233 ? 10.090 50.235 102.543 1.00 13.23 233 ALA A N 1
ATOM 1533 C CA . ALA A 1 233 ? 10.762 51.331 103.238 1.00 13.45 233 ALA A CA 1
ATOM 1534 C C . ALA A 1 233 ? 10.514 52.767 102.776 1.00 13.09 233 ALA A C 1
ATOM 1535 O O . ALA A 1 233 ? 10.500 53.676 103.603 1.00 13.65 233 ALA A O 1
ATOM 1537 N N . ALA A 1 234 ? 10.327 52.987 101.478 1.00 12.69 234 ALA A N 1
ATOM 1538 C CA . ALA A 1 234 ? 10.087 54.349 101.014 1.00 12.89 234 ALA A CA 1
ATOM 1539 C C . ALA A 1 234 ? 8.735 54.886 101.482 1.00 13.23 234 ALA A C 1
ATOM 1540 O O . ALA A 1 234 ? 8.502 56.092 101.483 1.00 13.14 234 ALA A O 1
ATOM 1542 N N . GLU A 1 235 ? 7.848 53.988 101.891 1.00 12.03 235 GLU A N 1
ATOM 1543 C CA . GLU A 1 235 ? 6.537 54.397 102.370 1.00 12.15 235 GLU A CA 1
ATOM 1544 C C . GLU A 1 235 ? 6.394 54.186 103.874 1.00 11.82 235 GLU A C 1
ATOM 1545 O O . GLU A 1 235 ? 5.737 54.974 104.553 1.00 13.53 235 GLU A O 1
ATOM 1551 N N . ALA A 1 236 ? 7.036 53.143 104.397 1.00 11.65 236 ALA A N 1
ATOM 1552 C CA . ALA A 1 236 ? 6.942 52.804 105.823 1.00 11.86 236 ALA A CA 1
ATOM 1553 C C . ALA A 1 236 ? 8.029 53.375 106.730 1.00 11.64 236 ALA A C 1
ATOM 1554 O O . ALA A 1 236 ? 7.860 53.419 107.940 1.00 12.19 236 ALA A O 1
ATOM 1556 N N . HIS A 1 237 ? 9.154 53.788 106.153 1.00 11.25 237 HIS A N 1
ATOM 1557 C CA . HIS A 1 237 ? 10.245 54.372 106.945 1.00 12.27 237 HIS A CA 1
ATOM 1558 C C . HIS A 1 237 ? 10.954 55.376 106.028 1.00 12.17 237 HIS A C 1
ATOM 1559 O O . HIS A 1 237 ? 12.175 55.337 105.871 1.00 12.61 237 HIS A O 1
ATOM 1566 N N . PRO A 1 238 ? 10.195 56.317 105.447 1.00 12.19 238 PRO A N 1
ATOM 1567 C CA . PRO A 1 238 ? 10.770 57.306 104.530 1.00 11.33 238 PRO A CA 1
ATOM 1568 C C . PRO A 1 238 ? 12.018 58.103 104.893 1.00 12.13 238 PRO A C 1
ATOM 1569 O O . PRO A 1 238 ? 12.947 58.167 104.084 1.00 10.80 238 PRO A O 1
ATOM 1573 N N . VAL A 1 239 ? 12.078 58.699 106.074 1.00 11.14 239 VAL A N 1
ATOM 1574 C CA . VAL A 1 239 ? 13.269 59.475 106.407 1.00 11.69 239 VAL A CA 1
ATOM 1575 C C . VAL A 1 239 ? 14.471 58.559 106.604 1.00 11.82 239 VAL A C 1
ATOM 1576 O O . VAL A 1 239 ? 15.596 58.920 106.263 1.00 12.32 239 VAL A O 1
ATOM 1580 N N . GLY A 1 240 ? 14.231 57.365 107.135 1.00 11.35 240 GLY A N 1
ATOM 1581 C CA . GLY A 1 240 ? 15.327 56.431 107.325 1.00 11.59 240 GLY A CA 1
ATOM 1582 C C . GLY A 1 240 ? 15.806 55.958 105.964 1.00 13.80 240 GLY A C 1
ATOM 1583 O O . GLY A 1 240 ? 16.993 55.695 105.750 1.00 12.98 240 GLY A O 1
ATOM 1584 N N . PHE A 1 241 ? 14.867 55.871 105.029 1.00 12.65 241 PHE A N 1
ATOM 1585 C CA . PHE A 1 241 ? 15.161 55.425 103.677 1.00 13.52 241 PHE A CA 1
ATOM 1586 C C . PHE A 1 241 ? 16.098 56.386 102.947 1.00 12.12 241 PHE A C 1
ATOM 1587 O O . PHE A 1 241 ? 16.647 56.043 101.898 1.00 13.75 241 PHE A O 1
ATOM 1595 N N . ARG A 1 242 ? 16.282 57.589 103.484 1.00 12.00 242 ARG A N 1
ATOM 1596 C CA . ARG A 1 242 ? 17.180 58.539 102.825 1.00 13.20 242 ARG A CA 1
ATOM 1597 C C . ARG A 1 242 ? 18.547 57.905 102.681 1.00 12.37 242 ARG A C 1
ATOM 1598 O O . ARG A 1 242 ? 19.231 58.095 101.679 1.00 13.08 242 ARG A O 1
ATOM 1606 N N . TRP A 1 243 ? 18.937 57.137 103.687 1.00 11.74 243 TRP A N 1
ATOM 1607 C CA . TRP A 1 243 ? 20.249 56.529 103.669 1.00 12.92 243 TRP A CA 1
ATOM 1608 C C . TRP A 1 243 ? 20.400 55.424 102.630 1.00 15.02 243 TRP A C 1
ATOM 1609 O O . TRP A 1 243 ? 21.512 55.113 102.213 1.00 14.94 243 TRP A O 1
ATOM 1620 N N . ALA A 1 244 ? 19.284 54.851 102.189 1.00 14.05 244 ALA A N 1
ATOM 1621 C CA . ALA A 1 244 ? 19.342 53.825 101.156 1.00 14.32 244 ALA A CA 1
ATOM 1622 C C . ALA A 1 244 ? 19.542 54.583 99.848 1.00 14.45 244 ALA A C 1
ATOM 1623 O O . ALA A 1 244 ? 20.235 54.119 98.941 1.00 16.31 244 ALA A O 1
ATOM 1625 N N . MET A 1 245 ? 18.936 55.765 99.761 1.00 14.00 245 MET A N 1
ATOM 1626 C CA . MET A 1 245 ? 19.080 56.583 98.565 1.00 14.60 245 MET A CA 1
ATOM 1627 C C . MET A 1 245 ? 20.489 57.160 98.510 1.00 15.19 245 MET A C 1
ATOM 1628 O O . MET A 1 245 ? 21.021 57.431 97.429 1.00 16.54 245 MET A O 1
ATOM 1633 N N . GLU A 1 246 ? 21.096 57.352 99.678 1.00 14.08 246 GLU A N 1
ATOM 1634 C CA . GLU A 1 246 ? 22.463 57.857 99.719 1.00 15.14 246 GLU A CA 1
ATOM 1635 C C . GLU A 1 246 ? 23.386 56.740 99.221 1.00 16.17 246 GLU A C 1
ATOM 1636 O O . GLU A 1 246 ? 24.347 56.991 98.491 1.00 16.21 246 GLU A O 1
ATOM 1642 N N . ALA A 1 247 ? 23.088 55.504 99.611 1.00 14.67 247 ALA A N 1
ATOM 1643 C CA . ALA A 1 247 ? 23.896 54.373 99.168 1.00 14.68 247 ALA A CA 1
ATOM 1644 C C . ALA A 1 247 ? 23.783 54.248 97.651 1.00 16.73 247 ALA A C 1
ATOM 1645 O O . ALA A 1 247 ? 24.787 54.098 96.954 1.00 16.58 247 ALA A O 1
ATOM 1647 N N . LYS A 1 248 ? 22.555 54.324 97.147 1.00 15.97 248 LYS A N 1
ATOM 1648 C CA . LYS A 1 248 ? 22.304 54.209 95.711 1.00 17.72 248 LYS A CA 1
ATOM 1649 C C . LYS A 1 248 ? 22.934 55.333 94.893 1.00 18.25 248 LYS A C 1
ATOM 1650 O O . LYS A 1 248 ? 23.714 55.080 93.978 1.00 18.23 248 LYS A O 1
ATOM 1656 N N . ASN A 1 249 ? 22.589 56.571 95.237 1.00 17.90 249 ASN A N 1
ATOM 1657 C CA . ASN A 1 249 ? 23.071 57.756 94.526 1.00 17.76 249 ASN A CA 1
ATOM 1658 C C . ASN A 1 249 ? 24.535 58.114 94.726 1.00 20.67 249 ASN A C 1
ATOM 1659 O O . ASN A 1 249 ? 25.208 58.541 93.786 1.00 20.45 249 ASN A O 1
ATOM 1664 N N . ASN A 1 250 ? 25.037 57.940 95.942 1.00 18.79 250 ASN A N 1
ATOM 1665 C CA . ASN A 1 250 ? 26.411 58.325 96.210 1.00 20.72 250 ASN A CA 1
ATOM 1666 C C . ASN A 1 250 ? 27.419 57.231 96.551 1.00 20.72 250 ASN A C 1
ATOM 1667 O O . ASN A 1 250 ? 28.611 57.508 96.681 1.00 23.45 250 ASN A O 1
ATOM 1672 N N . ASN A 1 251 ? 26.961 55.993 96.702 1.00 20.63 251 ASN A N 1
ATOM 1673 C CA . ASN A 1 251 ? 27.895 54.903 96.961 1.00 18.57 251 ASN A CA 1
ATOM 1674 C C . ASN A 1 251 ? 27.777 53.887 95.824 1.00 19.25 251 ASN A C 1
ATOM 1675 O O . ASN A 1 251 ? 28.267 52.762 95.929 1.00 20.00 251 ASN A O 1
ATOM 1680 N N . ASP A 1 252 ? 27.124 54.303 94.740 1.00 19.58 252 ASP A N 1
ATOM 1681 C CA . ASP A 1 252 ? 26.928 53.460 93.562 1.00 22.65 252 ASP A CA 1
ATOM 1682 C C . ASP A 1 252 ? 26.237 52.136 93.856 1.00 21.63 252 ASP A C 1
ATOM 1683 O O . ASP A 1 252 ? 26.447 51.159 93.139 1.00 21.15 252 ASP A O 1
ATOM 1688 N N . ALA A 1 253 ? 25.415 52.089 94.898 1.00 17.79 253 ALA A N 1
ATOM 1689 C CA . ALA A 1 253 ? 24.728 50.847 95.248 1.00 18.53 253 ALA A CA 1
ATOM 1690 C C . ALA A 1 253 ? 23.559 50.518 94.330 1.00 16.98 253 ALA A C 1
ATOM 1691 O O . ALA A 1 253 ? 23.011 51.393 93.653 1.00 17.70 253 ALA A O 1
ATOM 1693 N N . THR A 1 254 ? 23.199 49.238 94.296 1.00 17.08 254 THR A N 1
ATOM 1694 C CA . THR A 1 254 ? 22.074 48.774 93.496 1.00 17.13 254 THR A CA 1
ATOM 1695 C C . THR A 1 254 ? 20.905 48.592 94.453 1.00 16.43 254 THR A C 1
ATOM 1696 O O . THR A 1 254 ? 21.031 47.905 95.467 1.00 16.69 254 THR A O 1
ATOM 1700 N N . LEU A 1 255 ? 19.779 49.227 94.150 1.00 17.52 255 LEU A N 1
ATOM 1701 C CA . LEU A 1 255 ? 18.592 49.106 94.983 1.00 16.24 255 LEU A CA 1
ATOM 1702 C C . LEU A 1 255 ? 17.630 48.131 94.319 1.00 15.28 255 LEU A C 1
ATOM 1703 O O . LEU A 1 255 ? 17.231 48.321 93.171 1.00 15.79 255 LEU A O 1
ATOM 1708 N N . ILE A 1 256 ? 17.279 47.079 95.050 1.00 16.02 256 ILE A N 1
ATOM 1709 C CA . ILE A 1 256 ? 16.373 46.047 94.555 1.00 16.25 256 ILE A CA 1
ATOM 1710 C C . ILE A 1 256 ? 15.091 46.001 95.383 1.00 16.86 256 ILE A C 1
ATOM 1711 O O . ILE A 1 256 ? 15.139 46.091 96.609 1.00 16.15 256 ILE A O 1
ATOM 1716 N N . VAL A 1 257 ? 13.951 45.867 94.712 1.00 14.76 257 VAL A N 1
ATOM 1717 C CA . VAL A 1 257 ? 12.661 45.752 95.389 1.00 15.74 257 VAL A CA 1
ATOM 1718 C C . VAL A 1 257 ? 11.978 44.485 94.875 1.00 16.64 257 VAL A C 1
ATOM 1719 O O . VAL A 1 257 ? 11.854 44.293 93.669 1.00 16.10 257 VAL A O 1
ATOM 1723 N N . VAL A 1 258 ? 11.567 43.615 95.792 1.00 17.34 258 VAL A N 1
ATOM 1724 C CA . VAL A 1 258 ? 10.862 42.375 95.454 1.00 15.98 258 VAL A CA 1
ATOM 1725 C C . VAL A 1 258 ? 9.576 42.475 96.268 1.00 15.99 258 VAL A C 1
ATOM 1726 O O . VAL A 1 258 ? 9.599 42.393 97.497 1.00 16.80 258 VAL A O 1
ATOM 1730 N N . ASP A 1 259 ? 8.456 42.637 95.569 1.00 14.58 259 ASP A N 1
ATOM 1731 C CA . ASP A 1 259 ? 7.166 42.854 96.219 1.00 16.40 259 ASP A CA 1
ATOM 1732 C C . ASP A 1 259 ? 6.030 42.486 95.248 1.00 15.60 259 ASP A C 1
ATOM 1733 O O . ASP A 1 259 ? 6.200 42.574 94.032 1.00 17.97 259 ASP A O 1
ATOM 1738 N N . PRO A 1 260 ? 4.871 42.042 95.765 1.00 17.18 260 PRO A N 1
ATOM 1739 C CA . PRO A 1 260 ? 3.784 41.708 94.838 1.00 16.60 260 PRO A CA 1
ATOM 1740 C C . PRO A 1 260 ? 3.266 42.950 94.099 1.00 17.44 260 PRO A C 1
ATOM 1741 O O . PRO A 1 260 ? 2.635 42.845 93.050 1.00 17.90 260 PRO A O 1
ATOM 1745 N N . ARG A 1 261 ? 3.548 44.128 94.653 1.00 15.43 261 ARG A N 1
ATOM 1746 C CA . ARG A 1 261 ? 3.130 45.395 94.049 1.00 14.27 261 ARG A CA 1
ATOM 1747 C C . ARG A 1 261 ? 4.337 46.249 93.651 1.00 13.58 261 ARG A C 1
ATOM 1748 O O . ARG A 1 261 ? 5.402 46.171 94.272 1.00 15.29 261 ARG A O 1
ATOM 1756 N N . PHE A 1 262 ? 4.160 47.068 92.618 1.00 14.32 262 PHE A N 1
ATOM 1757 C CA . PHE A 1 262 ? 5.203 47.996 92.208 1.00 14.13 262 PHE A CA 1
ATOM 1758 C C . PHE A 1 262 ? 4.848 49.196 93.092 1.00 14.55 262 PHE A C 1
ATOM 1759 O O . PHE A 1 262 ? 3.881 49.914 92.839 1.00 15.51 262 PHE A O 1
ATOM 1767 N N . THR A 1 263 ? 5.630 49.365 94.152 1.00 14.72 263 THR A N 1
ATOM 1768 C CA . THR A 1 263 ? 5.439 50.400 95.164 1.00 14.83 263 THR A CA 1
ATOM 1769 C C . THR A 1 263 ? 6.217 51.682 94.925 1.00 14.82 263 THR A C 1
ATOM 1770 O O . THR A 1 263 ? 6.920 51.820 93.931 1.00 14.13 263 THR A O 1
ATOM 1774 N N . ARG A 1 264 ? 6.101 52.629 95.854 1.00 13.96 264 ARG A N 1
ATOM 1775 C CA . ARG A 1 264 ? 6.838 53.872 95.699 1.00 12.83 264 ARG A CA 1
ATOM 1776 C C . ARG A 1 264 ? 8.327 53.601 95.932 1.00 13.48 264 ARG A C 1
ATOM 1777 O O . ARG A 1 264 ? 9.176 54.397 95.529 1.00 15.49 264 ARG A O 1
ATOM 1785 N N . THR A 1 265 ? 8.652 52.481 96.578 1.00 12.75 265 THR A N 1
ATOM 1786 C CA . THR A 1 265 ? 10.072 52.156 96.749 1.00 13.44 265 THR A CA 1
ATOM 1787 C C . THR A 1 265 ? 10.537 51.626 95.391 1.00 15.64 265 THR A C 1
ATOM 1788 O O . THR A 1 265 ? 11.662 51.880 94.965 1.00 15.40 265 THR A O 1
ATOM 1792 N N . ALA A 1 266 ? 9.668 50.882 94.711 1.00 14.80 266 ALA A N 1
ATOM 1793 C CA . ALA A 1 266 ? 10.024 50.345 93.404 1.00 15.51 266 ALA A CA 1
ATOM 1794 C C . ALA A 1 266 ? 10.262 51.484 92.411 1.00 14.26 266 ALA A C 1
ATOM 1795 O O . ALA A 1 266 ? 11.074 51.359 91.491 1.00 15.90 266 ALA A O 1
ATOM 1797 N N . SER A 1 267 ? 9.568 52.600 92.616 1.00 13.29 267 SER A N 1
ATOM 1798 C CA . SER A 1 267 ? 9.702 53.763 91.745 1.00 15.62 267 SER A CA 1
ATOM 1799 C C . SER A 1 267 ? 11.151 54.209 91.595 1.00 16.98 267 SER A C 1
ATOM 1800 O O . SER A 1 267 ? 11.563 54.657 90.525 1.00 18.48 267 SER A O 1
ATOM 1803 N N . VAL A 1 268 ? 11.922 54.078 92.669 1.00 16.30 268 VAL A N 1
ATOM 1804 C CA . VAL A 1 268 ? 13.326 54.487 92.665 1.00 15.49 268 VAL A CA 1
ATOM 1805 C C . VAL A 1 268 ? 14.317 53.324 92.642 1.00 17.18 268 VAL A C 1
ATOM 1806 O O . VAL A 1 268 ? 15.518 53.528 92.800 1.00 17.61 268 VAL A O 1
ATOM 1810 N N . ALA A 1 269 ? 13.815 52.111 92.439 1.00 16.66 269 ALA A N 1
ATOM 1811 C CA . ALA A 1 269 ? 14.677 50.937 92.419 1.00 17.94 269 ALA A CA 1
ATOM 1812 C C . ALA A 1 269 ? 15.353 50.683 91.077 1.00 17.61 269 ALA A C 1
ATOM 1813 O O . ALA A 1 269 ? 14.832 51.040 90.019 1.00 18.61 269 ALA A O 1
ATOM 1815 N N . ASP A 1 270 ? 16.532 50.070 91.137 1.00 17.58 270 ASP A N 1
ATOM 1816 C CA . ASP A 1 270 ? 17.287 49.728 89.935 1.00 18.49 270 ASP A CA 1
ATOM 1817 C C . ASP A 1 270 ? 16.661 48.480 89.347 1.00 19.27 270 ASP A C 1
ATOM 1818 O O . ASP A 1 270 ? 16.561 48.325 88.129 1.00 19.62 270 ASP A O 1
ATOM 1823 N N . ILE A 1 271 ? 16.237 47.595 90.241 1.00 17.99 271 ILE A N 1
ATOM 1824 C CA . ILE A 1 271 ? 15.630 46.324 89.864 1.00 17.08 271 ILE A CA 1
ATOM 1825 C C . ILE A 1 271 ? 14.335 46.058 90.632 1.00 17.47 271 ILE A C 1
ATOM 1826 O O . ILE A 1 271 ? 14.296 46.183 91.856 1.00 17.99 271 ILE A O 1
ATOM 1831 N N . TYR A 1 272 ? 13.281 45.687 89.910 1.00 16.63 272 TYR A N 1
ATOM 1832 C CA . TYR A 1 272 ? 12.007 45.341 90.535 1.00 17.08 272 TYR A CA 1
ATOM 1833 C C . TYR A 1 272 ? 11.639 43.948 90.074 1.00 18.39 272 TYR A C 1
ATOM 1834 O O . TYR A 1 272 ? 11.711 43.638 88.884 1.00 19.11 272 TYR A O 1
ATOM 1843 N N . ALA A 1 273 ? 11.251 43.106 91.016 1.00 17.34 273 ALA A N 1
ATOM 1844 C CA . ALA A 1 273 ? 10.841 41.753 90.683 1.00 18.64 273 ALA A CA 1
ATOM 1845 C C . ALA A 1 273 ? 9.583 41.457 91.482 1.00 18.63 273 ALA A C 1
ATOM 1846 O O . ALA A 1 273 ? 9.520 41.718 92.684 1.00 18.68 273 ALA A O 1
ATOM 1848 N N . PRO A 1 274 ? 8.550 40.926 90.818 1.00 18.01 274 PRO A N 1
ATOM 1849 C CA . PRO A 1 274 ? 7.299 40.606 91.501 1.00 17.54 274 PRO A CA 1
ATOM 1850 C C . PRO A 1 274 ? 7.398 39.266 92.228 1.00 18.38 274 PRO A C 1
ATOM 1851 O O . PRO A 1 274 ? 8.268 38.444 91.929 1.00 18.20 274 PRO A O 1
ATOM 1855 N N . ILE A 1 275 ? 6.516 39.060 93.199 1.00 18.35 275 ILE A N 1
ATOM 1856 C CA . ILE A 1 275 ? 6.481 37.816 93.955 1.00 17.66 275 ILE A CA 1
ATOM 1857 C C . ILE A 1 275 ? 5.083 37.660 94.529 1.00 18.39 275 ILE A C 1
ATOM 1858 O O . ILE A 1 275 ? 4.449 38.648 94.916 1.00 19.16 275 ILE A O 1
ATOM 1863 N N . ARG A 1 276 ? 4.589 36.425 94.566 1.00 17.93 276 ARG A N 1
ATOM 1864 C CA . ARG A 1 276 ? 3.261 36.165 95.109 1.00 16.91 276 ARG A CA 1
ATOM 1865 C C . ARG A 1 276 ? 3.334 36.174 96.627 1.00 14.93 276 ARG A C 1
ATOM 1866 O O . ARG A 1 276 ? 4.258 35.617 97.209 1.00 15.74 276 ARG A O 1
ATOM 1874 N N . SER A 1 277 ? 2.363 36.819 97.263 1.00 15.13 277 SER A N 1
ATOM 1875 C CA . SER A 1 277 ? 2.337 36.881 98.719 1.00 15.48 277 SER A CA 1
ATOM 1876 C C . SER A 1 277 ? 2.381 35.480 99.318 1.00 17.37 277 SER A C 1
ATOM 1877 O O . SER A 1 277 ? 1.677 34.573 98.863 1.00 16.53 277 SER A O 1
ATOM 1880 N N . GLY A 1 278 ? 3.223 35.302 100.330 1.00 16.54 278 GLY A N 1
ATOM 1881 C CA . GLY A 1 278 ? 3.332 34.009 100.981 1.00 15.63 278 GLY A CA 1
ATOM 1882 C C . GLY A 1 278 ? 4.289 33.004 100.364 1.00 16.90 278 GLY A C 1
ATOM 1883 O O . GLY A 1 278 ? 4.263 31.831 100.734 1.00 19.32 278 GLY A O 1
ATOM 1884 N N . THR A 1 279 ? 5.146 33.436 99.442 1.00 16.23 279 THR A N 1
ATOM 1885 C CA . THR A 1 279 ? 6.080 32.501 98.810 1.00 17.03 279 THR A CA 1
ATOM 1886 C C . THR A 1 279 ? 7.554 32.861 98.982 1.00 18.13 279 THR A C 1
ATOM 1887 O O . THR A 1 279 ? 8.421 32.268 98.346 1.00 17.08 279 THR A O 1
ATOM 1891 N N . ASP A 1 280 ? 7.844 33.822 99.856 1.00 16.03 280 ASP A N 1
ATOM 1892 C CA . ASP A 1 280 ? 9.220 34.259 100.083 1.00 16.89 280 ASP A CA 1
ATOM 1893 C C . ASP A 1 280 ? 10.234 33.157 100.393 1.00 15.40 280 ASP A C 1
ATOM 1894 O O . ASP A 1 280 ? 11.368 33.217 99.925 1.00 16.91 280 ASP A O 1
ATOM 1899 N N . ILE A 1 281 ? 9.844 32.162 101.183 1.00 15.74 281 ILE A N 1
ATOM 1900 C CA . ILE A 1 281 ? 10.771 31.080 101.509 1.00 15.82 281 ILE A CA 1
ATOM 1901 C C . ILE A 1 281 ? 11.269 30.365 100.255 1.00 16.73 281 ILE A C 1
ATOM 1902 O O . ILE A 1 281 ? 12.425 29.953 100.194 1.00 17.92 281 ILE A O 1
ATOM 1907 N N . THR A 1 282 ? 10.411 30.239 99.248 1.00 17.35 282 THR A N 1
ATOM 1908 C CA . THR A 1 282 ? 10.805 29.571 98.007 1.00 17.46 282 THR A CA 1
ATOM 1909 C C . THR A 1 282 ? 11.837 30.421 97.263 1.00 18.51 282 THR A C 1
ATOM 1910 O O . THR A 1 282 ? 12.853 29.912 96.806 1.00 17.34 282 THR A O 1
ATOM 1914 N N . PHE A 1 283 ? 11.569 31.721 97.168 1.00 17.21 283 PHE A N 1
ATOM 1915 C CA . PHE A 1 283 ? 12.458 32.665 96.490 1.00 17.43 283 PHE A CA 1
ATOM 1916 C C . PHE A 1 283 ? 13.806 32.712 97.208 1.00 17.89 283 PHE A C 1
ATOM 1917 O O . PHE A 1 283 ? 14.854 32.572 96.583 1.00 18.63 283 PHE A O 1
ATOM 1925 N N . LEU A 1 284 ? 13.779 32.900 98.524 1.00 17.49 284 LEU A N 1
ATOM 1926 C CA . LEU A 1 284 ? 15.017 32.981 99.300 1.00 17.27 284 LEU A CA 1
ATOM 1927 C C . LEU A 1 284 ? 15.791 31.661 99.364 1.00 17.43 284 LEU A C 1
ATOM 1928 O O . LEU A 1 284 ? 17.024 31.662 99.394 1.00 17.93 284 LEU A O 1
ATOM 1933 N N . SER A 1 285 ? 15.087 30.533 99.393 1.00 17.45 285 SER A N 1
ATOM 1934 C CA . SER A 1 285 ? 15.780 29.249 99.423 1.00 17.82 285 SER A CA 1
ATOM 1935 C C . SER A 1 285 ? 16.430 29.038 98.058 1.00 17.83 285 SER A C 1
ATOM 1936 O O . SER A 1 285 ? 17.473 28.388 97.934 1.00 18.71 285 SER A O 1
ATOM 1939 N N . GLY A 1 286 ? 15.802 29.610 97.036 1.00 18.44 286 GLY A N 1
ATOM 1940 C CA . GLY A 1 286 ? 16.342 29.510 95.692 1.00 20.62 286 GLY A CA 1
ATOM 1941 C C . GLY A 1 286 ? 17.636 30.298 95.614 1.00 22.21 286 GLY A C 1
ATOM 1942 O O . GLY A 1 286 ? 18.560 29.929 94.883 1.00 21.82 286 GLY A O 1
ATOM 1943 N N . VAL A 1 287 ? 17.708 31.395 96.368 1.00 19.95 287 VAL A N 1
ATOM 1944 C CA . VAL A 1 287 ? 18.919 32.205 96.376 1.00 18.55 287 VAL A CA 1
ATOM 1945 C C . VAL A 1 287 ? 20.013 31.401 97.066 1.00 17.33 287 VAL A C 1
ATOM 1946 O O . VAL A 1 287 ? 21.155 31.381 96.612 1.00 18.46 287 VAL A O 1
ATOM 1950 N N . LEU A 1 288 ? 19.665 30.739 98.165 1.00 18.13 288 LEU A N 1
ATOM 1951 C CA . LEU A 1 288 ? 20.648 29.938 98.879 1.00 18.68 288 LEU A CA 1
ATOM 1952 C C . LEU A 1 288 ? 21.200 28.860 97.955 1.00 20.28 288 LEU A C 1
ATOM 1953 O O . LEU A 1 288 ? 22.408 28.622 97.922 1.00 21.80 288 LEU A O 1
ATOM 1958 N N . ARG A 1 289 ? 20.322 28.209 97.199 1.00 20.42 289 ARG A N 1
ATOM 1959 C CA . ARG A 1 289 ? 20.770 27.165 96.284 1.00 22.21 289 ARG A CA 1
ATOM 1960 C C . ARG A 1 289 ? 21.728 27.751 95.253 1.00 22.61 289 ARG A C 1
ATOM 1961 O O . ARG A 1 289 ? 22.760 27.157 94.938 1.00 23.27 289 ARG A O 1
ATOM 1969 N N . TYR A 1 290 ? 21.378 28.923 94.732 1.00 21.70 290 TYR A N 1
ATOM 1970 C CA . TYR A 1 290 ? 22.203 29.585 93.731 1.00 21.37 290 TYR A CA 1
ATOM 1971 C C . TYR A 1 290 ? 23.587 29.941 94.260 1.00 22.49 290 TYR A C 1
ATOM 1972 O O . TYR A 1 290 ? 24.588 29.723 93.578 1.00 22.10 290 TYR A O 1
ATOM 1981 N N . LEU A 1 291 ? 23.647 30.485 95.471 1.00 20.67 291 LEU A N 1
ATOM 1982 C CA . LEU A 1 291 ? 24.925 30.865 96.060 1.00 21.27 291 LEU A CA 1
ATOM 1983 C C . LEU A 1 291 ? 25.821 29.653 96.283 1.00 22.23 291 LEU A C 1
ATOM 1984 O O . LEU A 1 291 ? 27.005 29.673 95.944 1.00 22.73 291 LEU A O 1
ATOM 1989 N N . ILE A 1 292 ? 25.256 28.597 96.856 1.00 21.93 292 ILE A N 1
ATOM 1990 C CA . ILE A 1 292 ? 26.021 27.389 97.114 1.00 23.66 292 ILE A CA 1
ATOM 1991 C C . ILE A 1 292 ? 26.491 26.746 95.810 1.00 24.65 292 ILE A C 1
ATOM 1992 O O . ILE A 1 292 ? 27.660 26.386 95.681 1.00 25.49 292 ILE A O 1
ATOM 1997 N N . GLU A 1 293 ? 25.599 26.633 94.832 1.00 25.83 293 GLU A N 1
ATOM 1998 C CA . GLU A 1 293 ? 25.976 26.013 93.566 1.00 29.24 293 GLU A CA 1
ATOM 1999 C C . GLU A 1 293 ? 27.063 26.764 92.808 1.00 29.34 293 GLU A C 1
ATOM 2000 O O . GLU A 1 293 ? 27.890 26.148 92.138 1.00 30.99 293 GLU A O 1
ATOM 2006 N N . ASN A 1 294 ? 27.061 28.090 92.901 1.00 28.19 294 ASN A N 1
ATOM 2007 C CA . ASN A 1 294 ? 28.058 28.893 92.193 1.00 26.62 294 ASN A CA 1
ATOM 2008 C C . ASN A 1 294 ? 29.231 29.296 93.074 1.00 26.48 294 ASN A C 1
ATOM 2009 O O . ASN A 1 294 ? 30.107 30.059 92.656 1.00 26.38 294 ASN A O 1
ATOM 2014 N N . ASN A 1 295 ? 29.245 28.766 94.291 1.00 26.87 295 ASN A N 1
ATOM 2015 C CA . ASN A 1 295 ? 30.303 29.044 95.252 1.00 27.30 295 ASN A CA 1
ATOM 2016 C C . ASN A 1 295 ? 30.451 30.539 95.467 1.00 26.07 295 ASN A C 1
ATOM 2017 O O . ASN A 1 295 ? 31.559 31.064 95.555 1.00 25.35 295 ASN A O 1
ATOM 2022 N N . LYS A 1 296 ? 29.314 31.223 95.536 1.00 23.81 296 LYS A N 1
ATOM 2023 C CA . LYS A 1 296 ? 29.304 32.657 95.765 1.00 23.32 296 LYS A CA 1
ATOM 2024 C C . LYS A 1 296 ? 29.025 32.873 97.251 1.00 23.93 296 LYS A C 1
ATOM 2025 O O . LYS A 1 296 ? 27.944 33.317 97.642 1.00 22.43 296 LYS A O 1
ATOM 2031 N N . ILE A 1 297 ? 30.025 32.529 98.062 1.00 23.17 297 ILE A N 1
ATOM 2032 C CA . ILE A 1 297 ? 29.968 32.655 99.518 1.00 24.07 297 ILE A CA 1
ATOM 2033 C C . ILE A 1 297 ? 31.312 33.175 100.015 1.00 24.38 297 ILE A C 1
ATOM 2034 O O . ILE A 1 297 ? 32.312 33.125 99.296 1.00 23.85 297 ILE A O 1
ATOM 2039 N N . ASN A 1 298 ? 31.328 33.679 101.244 1.00 23.24 298 ASN A N 1
ATOM 2040 C CA . ASN A 1 298 ? 32.570 34.137 101.851 1.00 22.29 298 ASN A CA 1
ATOM 2041 C C . ASN A 1 298 ? 32.954 32.897 102.646 1.00 22.85 298 ASN A C 1
ATOM 2042 O O . ASN A 1 298 ? 32.552 32.742 103.796 1.00 21.93 298 ASN A O 1
ATOM 2047 N N . ALA A 1 299 ? 33.707 32.004 102.011 1.00 22.77 299 ALA A N 1
ATOM 2048 C CA . ALA A 1 299 ? 34.118 30.738 102.615 1.00 23.59 299 ALA A CA 1
ATOM 2049 C C . ALA A 1 299 ? 34.763 30.775 103.996 1.00 21.50 299 ALA A C 1
ATOM 2050 O O . ALA A 1 299 ? 34.418 29.973 104.862 1.00 23.58 299 ALA A O 1
ATOM 2052 N N . GLU A 1 300 ? 35.708 31.677 104.217 1.00 22.17 300 GLU A N 1
ATOM 2053 C CA . GLU A 1 300 ? 36.343 31.712 105.528 1.00 23.57 300 GLU A CA 1
ATOM 2054 C C . GLU A 1 300 ? 35.379 32.190 106.610 1.00 22.41 300 GLU A C 1
ATOM 2055 O O . GLU A 1 300 ? 35.432 31.729 107.753 1.00 21.43 300 GLU A O 1
ATOM 2061 N N . TYR A 1 301 ? 34.479 33.095 106.236 1.00 20.72 301 TYR A N 1
ATOM 2062 C CA . TYR A 1 301 ? 33.482 33.623 107.167 1.00 20.24 301 TYR A CA 1
ATOM 2063 C C . TYR A 1 301 ? 32.565 32.468 107.561 1.00 19.71 301 TYR A C 1
ATOM 2064 O O . TYR A 1 301 ? 32.310 32.234 108.742 1.00 20.15 301 TYR A O 1
ATOM 2073 N N . VAL A 1 302 ? 32.082 31.743 106.558 1.00 21.28 302 VAL A N 1
ATOM 2074 C CA . VAL A 1 302 ? 31.191 30.609 106.782 1.00 21.48 302 VAL A CA 1
ATOM 2075 C C . VAL A 1 302 ? 31.843 29.527 107.645 1.00 21.52 302 VAL A C 1
ATOM 2076 O O . VAL A 1 302 ? 31.261 29.074 108.629 1.00 20.80 302 VAL A O 1
ATOM 2080 N N . LYS A 1 303 ? 33.054 29.118 107.279 1.00 22.40 303 LYS A N 1
ATOM 2081 C CA . LYS A 1 303 ? 33.773 28.084 108.021 1.00 24.51 303 LYS A CA 1
ATOM 2082 C C . LYS A 1 303 ? 33.977 28.379 109.504 1.00 23.69 303 LYS A C 1
ATOM 2083 O O . LYS A 1 303 ? 33.845 27.490 110.347 1.00 23.22 303 LYS A O 1
ATOM 2089 N N . HIS A 1 304 ? 34.294 29.629 109.823 1.00 21.09 304 HIS A N 1
ATOM 2090 C CA . HIS A 1 304 ? 34.571 30.016 111.204 1.00 21.38 304 HIS A CA 1
ATOM 2091 C C . HIS A 1 304 ? 33.453 30.646 112.019 1.00 21.14 304 HIS A C 1
ATOM 2092 O O . HIS A 1 304 ? 33.315 30.351 113.207 1.00 21.88 304 HIS A O 1
ATOM 2099 N N . TYR A 1 305 ? 32.654 31.500 111.387 1.00 20.28 305 TYR A N 1
ATOM 2100 C CA . TYR A 1 305 ? 31.595 32.204 112.097 1.00 19.29 305 TYR A CA 1
ATOM 2101 C C . TYR A 1 305 ? 30.183 31.604 112.112 1.00 20.42 305 TYR A C 1
ATOM 2102 O O . TYR A 1 305 ? 29.305 32.139 112.786 1.00 19.66 305 TYR A O 1
ATOM 2111 N N . THR A 1 306 ? 29.953 30.514 111.384 1.00 21.37 306 THR A N 1
ATOM 2112 C CA . THR A 1 306 ? 28.628 29.875 111.378 1.00 20.42 306 THR A CA 1
ATOM 2113 C C . THR A 1 306 ? 28.788 28.446 111.894 1.00 22.00 306 THR A C 1
ATOM 2114 O O . THR A 1 306 ? 29.910 28.006 112.138 1.00 20.62 306 THR A O 1
ATOM 2118 N N . ASN A 1 307 ? 27.685 27.717 112.056 1.00 19.47 307 ASN A N 1
ATOM 2119 C CA . ASN A 1 307 ? 27.780 26.345 112.543 1.00 20.57 307 ASN A CA 1
ATOM 2120 C C . ASN A 1 307 ? 27.883 25.330 111.400 1.00 20.48 307 ASN A C 1
ATOM 2121 O O . ASN A 1 307 ? 27.548 24.162 111.565 1.00 21.71 307 ASN A O 1
ATOM 2126 N N . ALA A 1 308 ? 28.381 25.788 110.256 1.00 20.86 308 ALA A N 1
ATOM 2127 C CA . ALA A 1 308 ? 28.542 24.950 109.070 1.00 21.70 308 ALA A CA 1
ATOM 2128 C C . ALA A 1 308 ? 29.325 23.657 109.299 1.00 22.56 308 ALA A C 1
ATOM 2129 O O . ALA A 1 308 ? 29.016 22.629 108.698 1.00 23.49 308 ALA A O 1
ATOM 2131 N N . SER A 1 309 ? 30.328 23.704 110.169 1.00 23.21 309 SER A N 1
ATOM 2132 C CA . SER A 1 309 ? 31.166 22.534 110.441 1.00 23.69 309 SER A CA 1
ATOM 2133 C C . SER A 1 309 ? 30.660 21.593 111.529 1.00 24.31 309 SER A C 1
ATOM 2134 O O . SER A 1 309 ? 31.182 20.490 111.685 1.00 25.02 309 SER A O 1
ATOM 2137 N N . LEU A 1 310 ? 29.661 22.021 112.292 1.00 23.52 310 LEU A N 1
ATOM 2138 C CA . LEU A 1 310 ? 29.127 21.172 113.352 1.00 22.93 310 LEU A CA 1
ATOM 2139 C C . LEU A 1 310 ? 28.340 19.988 112.788 1.00 23.64 310 LEU A C 1
ATOM 2140 O O . LEU A 1 310 ? 27.652 20.112 111.772 1.00 24.14 310 LEU A O 1
ATOM 2145 N N . LEU A 1 311 ? 28.451 18.839 113.452 1.00 23.78 311 LEU A N 1
ATOM 2146 C CA . LEU A 1 311 ? 27.763 17.625 113.012 1.00 24.08 311 LEU A CA 1
ATOM 2147 C C . LEU A 1 311 ? 26.384 17.459 113.642 1.00 22.76 311 LEU A C 1
ATOM 2148 O O . LEU A 1 311 ? 26.214 17.625 114.848 1.00 23.22 311 LEU A O 1
ATOM 2153 N N . VAL A 1 312 ? 25.414 17.103 112.806 1.00 24.04 312 VAL A N 1
ATOM 2154 C CA . VAL A 1 312 ? 24.034 16.902 113.225 1.00 23.93 312 VAL A CA 1
ATOM 2155 C C . VAL A 1 312 ? 23.746 15.416 113.475 1.00 25.54 312 VAL A C 1
ATOM 2156 O O . VAL A 1 312 ? 24.268 14.550 112.768 1.00 25.13 312 VAL A O 1
ATOM 2160 N N . ARG A 1 313 ? 22.915 15.130 114.477 1.00 25.56 313 ARG A N 1
ATOM 2161 C CA . ARG A 1 313 ? 22.555 13.751 114.821 1.00 26.90 313 ARG A CA 1
ATOM 2162 C C . ARG A 1 313 ? 22.139 12.949 113.590 1.00 27.00 313 ARG A C 1
ATOM 2163 O O . ARG A 1 313 ? 21.519 13.492 112.674 1.00 25.90 313 ARG A O 1
ATOM 2171 N N . ASP A 1 314 ? 22.474 11.659 113.565 1.00 27.46 314 ASP A N 1
ATOM 2172 C CA . ASP A 1 314 ? 22.111 10.813 112.429 1.00 28.49 314 ASP A CA 1
ATOM 2173 C C . ASP A 1 314 ? 20.602 10.660 112.282 1.00 26.63 314 ASP A C 1
ATOM 2174 O O . ASP A 1 314 ? 20.115 10.408 111.180 1.00 28.03 314 ASP A O 1
ATOM 2179 N N . ASP A 1 315 ? 19.853 10.794 113.373 1.00 27.03 315 ASP A N 1
ATOM 2180 C CA . ASP A 1 315 ? 18.413 10.630 113.245 1.00 27.87 315 ASP A CA 1
ATOM 2181 C C . ASP A 1 315 ? 17.653 11.848 112.730 1.00 27.01 315 ASP A C 1
ATOM 2182 O O . ASP A 1 315 ? 16.428 11.807 112.621 1.00 26.17 315 ASP A O 1
ATOM 2187 N N . PHE A 1 316 ? 18.368 12.921 112.391 1.00 26.34 316 PHE A N 1
ATOM 2188 C CA . PHE A 1 316 ? 17.706 14.100 111.837 1.00 25.62 316 PHE A CA 1
ATOM 2189 C C . PHE A 1 316 ? 17.414 13.793 110.377 1.00 23.73 316 PHE A C 1
ATOM 2190 O O . PHE A 1 316 ? 18.268 13.263 109.670 1.00 24.79 316 PHE A O 1
ATOM 2198 N N . ALA A 1 317 ? 16.216 14.138 109.921 1.00 24.24 317 ALA A N 1
ATOM 2199 C CA . ALA A 1 317 ? 15.851 13.892 108.534 1.00 23.31 317 ALA A CA 1
ATOM 2200 C C . ALA A 1 317 ? 14.709 14.792 108.071 1.00 22.46 317 ALA A C 1
ATOM 2201 O O . ALA A 1 317 ? 14.046 15.447 108.876 1.00 23.21 317 ALA A O 1
ATOM 2203 N N . PHE A 1 318 ? 14.504 14.827 106.759 1.00 23.42 318 PHE A N 1
ATOM 2204 C CA . PHE A 1 318 ? 13.431 15.607 106.151 1.00 24.53 318 PHE A CA 1
ATOM 2205 C C . PHE A 1 318 ? 12.945 14.863 104.920 1.00 26.00 318 PHE A C 1
ATOM 2206 O O . PHE A 1 318 ? 13.747 14.443 104.082 1.00 24.12 318 PHE A O 1
ATOM 2214 N N . GLU A 1 319 ? 11.632 14.713 104.804 1.00 27.10 319 GLU A N 1
ATOM 2215 C CA . GLU A 1 319 ? 11.066 14.033 103.653 1.00 29.88 319 GLU A CA 1
ATOM 2216 C C . GLU A 1 319 ? 9.636 14.441 103.377 1.00 28.13 319 GLU A C 1
ATOM 2217 O O . GLU A 1 319 ? 8.797 14.464 104.276 1.00 27.78 319 GLU A O 1
ATOM 2223 N N . ASP A 1 320 ? 9.373 14.785 102.125 1.00 27.66 320 ASP A N 1
ATOM 2224 C CA . ASP A 1 320 ? 8.033 15.143 101.696 1.00 28.64 320 ASP A CA 1
ATOM 2225 C C . ASP A 1 320 ? 7.322 16.183 102.579 1.00 27.58 320 ASP A C 1
ATOM 2226 O O . ASP A 1 320 ? 6.173 15.987 102.977 1.00 26.65 320 ASP A O 1
ATOM 2231 N N . GLY A 1 321 ? 8.015 17.276 102.891 1.00 26.09 321 GLY A N 1
ATOM 2232 C CA . GLY A 1 321 ? 7.416 18.339 103.683 1.00 24.46 321 GLY A CA 1
ATOM 2233 C C . GLY A 1 321 ? 7.445 18.231 105.196 1.00 23.98 321 GLY A C 1
ATOM 2234 O O . GLY A 1 321 ? 7.001 19.145 105.889 1.00 24.04 321 GLY A O 1
ATOM 2235 N N . LEU A 1 322 ? 7.964 17.127 105.719 1.00 21.57 322 LEU A N 1
ATOM 2236 C CA . LEU A 1 322 ? 8.023 16.952 107.164 1.00 22.85 322 LEU A CA 1
ATOM 2237 C C . LEU A 1 322 ? 9.417 16.593 107.639 1.00 23.93 322 LEU A C 1
ATOM 2238 O O . LEU A 1 322 ? 10.133 15.838 106.981 1.00 23.83 322 LEU A O 1
ATOM 2243 N N . PHE A 1 323 ? 9.800 17.157 108.779 1.00 22.70 323 PHE A N 1
ATOM 2244 C CA . PHE A 1 323 ? 11.089 16.871 109.379 1.00 21.75 323 PHE A CA 1
ATOM 2245 C C . PHE A 1 323 ? 10.848 15.692 110.293 1.00 23.04 323 PHE A C 1
ATOM 2246 O O . PHE A 1 323 ? 9.702 15.308 110.535 1.00 22.93 323 PHE A O 1
ATOM 2254 N N . SER A 1 324 ? 11.926 15.112 110.794 1.00 24.48 324 SER A N 1
ATOM 2255 C CA . SER A 1 324 ? 11.820 13.980 111.693 1.00 23.28 324 SER A CA 1
ATOM 2256 C C . SER A 1 324 ? 11.154 14.404 112.999 1.00 24.92 324 SER A C 1
ATOM 2257 O O . SER A 1 324 ? 11.252 15.564 113.409 1.00 24.42 324 SER A O 1
ATOM 2260 N N . GLY A 1 325 ? 10.461 13.464 113.641 1.00 23.34 325 GLY A N 1
ATOM 2261 C CA . GLY A 1 325 ? 9.811 13.746 114.913 1.00 23.46 325 GLY A CA 1
ATOM 2262 C C . GLY A 1 325 ? 8.395 14.291 114.899 1.00 22.67 325 GLY A C 1
ATOM 2263 O O . GLY A 1 325 ? 7.890 14.690 115.945 1.00 24.02 325 GLY A O 1
ATOM 2264 N N . TYR A 1 326 ? 7.739 14.300 113.743 1.00 23.66 326 TYR A N 1
ATOM 2265 C CA . TYR A 1 326 ? 6.378 14.830 113.670 1.00 25.88 326 TYR A CA 1
ATOM 2266 C C . TYR A 1 326 ? 5.327 13.953 114.356 1.00 28.73 326 TYR A C 1
ATOM 2267 O O . TYR A 1 326 ? 5.266 12.743 114.138 1.00 29.18 326 TYR A O 1
ATOM 2276 N N . ASP A 1 327 ? 4.516 14.590 115.195 1.00 29.64 327 ASP A N 1
ATOM 2277 C CA . ASP A 1 327 ? 3.429 13.943 115.922 1.00 31.50 327 ASP A CA 1
ATOM 2278 C C . ASP A 1 327 ? 2.174 14.515 115.261 1.00 32.43 327 ASP A C 1
ATOM 2279 O O . ASP A 1 327 ? 1.722 15.597 115.629 1.00 32.63 327 ASP A O 1
ATOM 2284 N N . ALA A 1 328 ? 1.630 13.794 114.284 1.00 32.88 328 ALA A N 1
ATOM 2285 C CA . ALA A 1 328 ? 0.454 14.232 113.530 1.00 35.32 328 ALA A CA 1
ATOM 2286 C C . ALA A 1 328 ? -0.824 14.497 114.324 1.00 37.45 328 ALA A C 1
ATOM 2287 O O . ALA A 1 328 ? -1.722 15.194 113.847 1.00 38.40 328 ALA A O 1
ATOM 2289 N N . GLU A 1 329 ? -0.913 13.947 115.527 1.00 39.42 329 GLU A N 1
ATOM 2290 C CA . GLU A 1 329 ? -2.103 14.133 116.343 1.00 41.10 329 GLU A CA 1
ATOM 2291 C C . GLU A 1 329 ? -2.056 15.425 117.154 1.00 40.41 329 GLU A C 1
ATOM 2292 O O . GLU A 1 329 ? -3.076 16.087 117.346 1.00 41.80 329 GLU A O 1
ATOM 2298 N N . LYS A 1 330 ? -0.863 15.776 117.623 1.00 39.26 330 LYS A N 1
ATOM 2299 C CA . LYS A 1 330 ? -0.643 16.982 118.418 1.00 38.43 330 LYS A CA 1
ATOM 2300 C C . LYS A 1 330 ? -0.244 18.120 117.484 1.00 36.73 330 LYS A C 1
ATOM 2301 O O . LYS A 1 330 ? -0.267 19.296 117.857 1.00 37.12 330 LYS A O 1
ATOM 2307 N N . ARG A 1 331 ? 0.110 17.746 116.261 1.00 34.43 331 ARG A N 1
ATOM 2308 C CA . ARG A 1 331 ? 0.568 18.685 115.251 1.00 34.22 331 ARG A CA 1
ATOM 2309 C C . ARG A 1 331 ? 1.689 19.577 115.807 1.00 32.15 331 ARG A C 1
ATOM 2310 O O . ARG A 1 331 ? 1.618 20.806 115.790 1.00 30.63 331 ARG A O 1
ATOM 2318 N N . GLN A 1 332 ? 2.720 18.899 116.320 1.00 30.74 332 GLN A N 1
ATOM 2319 C CA . GLN A 1 332 ? 3.943 19.503 116.859 1.00 30.74 332 GLN A CA 1
ATOM 2320 C C . GLN A 1 332 ? 5.050 18.478 116.621 1.00 27.84 332 GLN A C 1
ATOM 2321 O O . GLN A 1 332 ? 4.780 17.303 116.363 1.00 28.30 332 GLN A O 1
ATOM 2327 N N . TYR A 1 333 ? 6.294 18.935 116.711 1.00 26.07 333 TYR A N 1
ATOM 2328 C CA . TYR A 1 333 ? 7.461 18.086 116.511 1.00 24.64 333 TYR A CA 1
ATOM 2329 C C . TYR A 1 333 ? 8.195 17.757 117.797 1.00 26.30 333 TYR A C 1
ATOM 2330 O O . TYR A 1 333 ? 8.284 18.582 118.712 1.00 25.70 333 TYR A O 1
ATOM 2339 N N . ASP A 1 334 ? 8.725 16.540 117.842 1.00 26.86 334 ASP A N 1
ATOM 2340 C CA . ASP A 1 334 ? 9.551 16.098 118.946 1.00 27.46 334 ASP A CA 1
ATOM 2341 C C . ASP A 1 334 ? 10.863 16.542 118.309 1.00 26.58 334 ASP A C 1
ATOM 2342 O O . ASP A 1 334 ? 11.222 16.044 117.244 1.00 26.93 334 ASP A O 1
ATOM 2347 N N . LYS A 1 335 ? 11.563 17.481 118.932 1.00 25.69 335 LYS A N 1
ATOM 2348 C CA . LYS A 1 335 ? 12.786 18.022 118.353 1.00 25.38 335 LYS A CA 1
ATOM 2349 C C . LYS A 1 335 ? 14.102 17.399 118.809 1.00 26.16 335 LYS A C 1
ATOM 2350 O O . LYS A 1 335 ? 15.169 17.975 118.598 1.00 26.23 335 LYS A O 1
ATOM 2356 N N . SER A 1 336 ? 14.026 16.218 119.410 1.00 26.03 336 SER A N 1
ATOM 2357 C CA . SER A 1 336 ? 15.211 15.520 119.892 1.00 27.35 336 SER A CA 1
ATOM 2358 C C . SER A 1 336 ? 16.287 15.303 118.826 1.00 25.82 336 SER A C 1
ATOM 2359 O O . SER A 1 336 ? 17.479 15.398 119.115 1.00 26.13 336 SER A O 1
ATOM 2362 N N . SER A 1 337 ? 15.872 15.023 117.595 1.00 24.75 337 SER A N 1
ATOM 2363 C CA . SER A 1 337 ? 16.828 14.770 116.522 1.00 25.25 337 SER A CA 1
ATOM 2364 C C . SER A 1 337 ? 17.391 16.043 115.892 1.00 24.56 337 SER A C 1
ATOM 2365 O O . SER A 1 337 ? 18.387 15.993 115.173 1.00 24.01 337 SER A O 1
ATOM 2368 N N . TRP A 1 338 ? 16.761 17.182 116.165 1.00 22.65 338 TRP A N 1
ATOM 2369 C CA . TRP A 1 338 ? 17.228 18.450 115.610 1.00 22.56 338 TRP A CA 1
ATOM 2370 C C . TRP A 1 338 ? 18.320 19.013 116.522 1.00 25.00 338 TRP A C 1
ATOM 2371 O O . TRP A 1 338 ? 18.163 20.099 117.084 1.00 23.80 338 TRP A O 1
ATOM 2382 N N . ASN A 1 339 ? 19.417 18.276 116.671 1.00 25.39 339 ASN A N 1
ATOM 2383 C CA . ASN A 1 339 ? 20.520 18.709 117.528 1.00 25.96 339 ASN A CA 1
ATOM 2384 C C . ASN A 1 339 ? 21.884 18.230 117.030 1.00 25.24 339 ASN A C 1
ATOM 2385 O O . ASN A 1 339 ? 21.968 17.415 116.116 1.00 25.00 339 ASN A O 1
ATOM 2390 N N . TYR A 1 340 ? 22.947 18.755 117.637 1.00 23.78 340 TYR A N 1
ATOM 2391 C CA . TYR A 1 340 ? 24.313 18.383 117.267 1.00 24.72 340 TYR A CA 1
ATOM 2392 C C . TYR A 1 340 ? 24.698 17.064 117.923 1.00 25.05 340 TYR A C 1
ATOM 2393 O O . TYR A 1 340 ? 24.141 16.685 118.957 1.00 25.54 340 TYR A O 1
ATOM 2402 N N . GLN A 1 341 ? 25.665 16.375 117.323 1.00 26.31 341 GLN A N 1
ATOM 2403 C CA . GLN A 1 341 ? 26.177 15.136 117.890 1.00 26.89 341 GLN A CA 1
ATOM 2404 C C . GLN A 1 341 ? 27.122 15.678 118.958 1.00 28.30 341 GLN A C 1
ATOM 2405 O O . GLN A 1 341 ? 27.727 16.730 118.761 1.00 28.50 341 GLN A O 1
ATOM 2411 N N . LEU A 1 342 ? 27.250 14.982 120.081 1.00 29.02 342 LEU A N 1
ATOM 2412 C CA . LEU A 1 342 ? 28.109 15.458 121.160 1.00 30.75 342 LEU A CA 1
ATOM 2413 C C . LEU A 1 342 ? 29.422 14.708 121.292 1.00 32.51 342 LEU A C 1
ATOM 2414 O O . LEU A 1 342 ? 29.467 13.489 121.128 1.00 32.43 342 LEU A O 1
ATOM 2419 N N . ASP A 1 343 ? 30.495 15.432 121.602 1.00 32.09 343 ASP A N 1
ATOM 2420 C CA . ASP A 1 343 ? 31.787 14.782 121.765 1.00 33.84 343 ASP A CA 1
ATOM 2421 C C . ASP A 1 343 ? 31.956 14.283 123.196 1.00 35.29 343 ASP A C 1
ATOM 2422 O O . ASP A 1 343 ? 31.028 14.348 124.007 1.00 35.40 343 ASP A O 1
ATOM 2427 N N . GLU A 1 344 ? 33.152 13.796 123.495 1.00 38.97 344 GLU A N 1
ATOM 2428 C CA . GLU A 1 344 ? 33.477 13.251 124.804 1.00 42.15 344 GLU A CA 1
ATOM 2429 C C . GLU A 1 344 ? 33.442 14.251 125.959 1.00 42.65 344 GLU A C 1
ATOM 2430 O O . GLU A 1 344 ? 33.344 13.857 127.121 1.00 43.32 344 GLU A O 1
ATOM 2436 N N . ASN A 1 345 ? 33.529 15.539 125.647 1.00 41.94 345 ASN A N 1
ATOM 2437 C CA . ASN A 1 345 ? 33.512 16.564 126.682 1.00 41.29 345 ASN A CA 1
ATOM 2438 C C . ASN A 1 345 ? 32.153 17.245 126.760 1.00 40.15 345 ASN A C 1
ATOM 2439 O O . ASN A 1 345 ? 31.971 18.213 127.499 1.00 40.34 345 ASN A O 1
ATOM 2444 N N . GLY A 1 346 ? 31.202 16.732 125.985 1.00 38.61 346 GLY A N 1
ATOM 2445 C CA . GLY A 1 346 ? 29.860 17.285 125.992 1.00 35.65 346 GLY A CA 1
ATOM 2446 C C . GLY A 1 346 ? 29.626 18.478 125.084 1.00 34.37 346 GLY A C 1
ATOM 2447 O O . GLY A 1 346 ? 28.608 19.152 125.210 1.00 35.01 346 GLY A O 1
ATOM 2448 N N . TYR A 1 347 ? 30.561 18.745 124.176 1.00 31.55 347 TYR A N 1
ATOM 2449 C CA . TYR A 1 347 ? 30.431 19.863 123.246 1.00 28.85 347 TYR A CA 1
ATOM 2450 C C . TYR A 1 347 ? 30.055 19.338 121.863 1.00 28.87 347 TYR A C 1
ATOM 2451 O O . TYR A 1 347 ? 30.147 18.138 121.600 1.00 28.79 347 TYR A O 1
ATOM 2460 N N . ALA A 1 348 ? 29.624 20.234 120.982 1.00 27.88 348 ALA A N 1
ATOM 2461 C CA . ALA A 1 348 ? 29.236 19.836 119.634 1.00 26.95 348 ALA A CA 1
ATOM 2462 C C . ALA A 1 348 ? 30.440 19.320 118.849 1.00 27.13 348 ALA A C 1
ATOM 2463 O O . ALA A 1 348 ? 31.518 19.910 118.900 1.00 26.56 348 ALA A O 1
ATOM 2465 N N . LYS A 1 349 ? 30.257 18.207 118.139 1.00 28.49 349 LYS A N 1
ATOM 2466 C CA . LYS A 1 349 ? 31.335 17.640 117.332 1.00 28.67 349 LYS A CA 1
ATOM 2467 C C . LYS A 1 349 ? 31.469 18.489 116.076 1.00 29.09 349 LYS A C 1
ATOM 2468 O O . LYS A 1 349 ? 30.479 19.031 115.593 1.00 28.93 349 LYS A O 1
ATOM 2474 N N . ARG A 1 350 ? 32.685 18.599 115.550 1.00 29.63 350 ARG A N 1
ATOM 2475 C CA . ARG A 1 350 ? 32.931 19.395 114.350 1.00 31.99 350 ARG A CA 1
ATOM 2476 C C . ARG A 1 350 ? 33.798 18.696 113.312 1.00 31.97 350 ARG A C 1
ATOM 2477 O O . ARG A 1 350 ? 34.552 17.774 113.623 1.00 31.10 350 ARG A O 1
ATOM 2485 N N . ASP A 1 351 ? 33.687 19.163 112.074 1.00 31.26 351 ASP A N 1
ATOM 2486 C CA . ASP A 1 351 ? 34.513 18.677 110.981 1.00 31.91 351 ASP A CA 1
ATOM 2487 C C . ASP A 1 351 ? 34.862 19.911 110.185 1.00 31.61 351 ASP A C 1
ATOM 2488 O O . ASP A 1 351 ? 34.120 20.334 109.296 1.00 32.07 351 ASP A O 1
ATOM 2493 N N . GLU A 1 352 ? 36.007 20.479 110.528 1.00 33.00 352 GLU A N 1
ATOM 2494 C CA . GLU A 1 352 ? 36.510 21.685 109.909 1.00 34.83 352 GLU A CA 1
ATOM 2495 C C . GLU A 1 352 ? 36.728 21.590 108.394 1.00 34.55 352 GLU A C 1
ATOM 2496 O O . GLU A 1 352 ? 36.835 22.613 107.718 1.00 35.04 352 GLU A O 1
ATOM 2502 N N . THR A 1 353 ? 36.776 20.371 107.860 1.00 33.54 353 THR A N 1
ATOM 2503 C CA . THR A 1 353 ? 36.978 20.182 106.421 1.00 33.88 353 THR A CA 1
ATOM 2504 C C . THR A 1 353 ? 35.658 20.278 105.665 1.00 34.06 353 THR A C 1
ATOM 2505 O O . THR A 1 353 ? 35.642 20.415 104.441 1.00 33.91 353 THR A O 1
ATOM 2509 N N . LEU A 1 354 ? 34.556 20.191 106.404 1.00 34.30 354 LEU A N 1
ATOM 2510 C CA . LEU A 1 354 ? 33.216 20.264 105.830 1.00 34.25 354 LEU A CA 1
ATOM 2511 C C . LEU A 1 354 ? 32.928 19.145 104.834 1.00 34.51 354 LEU A C 1
ATOM 2512 O O . LEU A 1 354 ? 32.180 19.346 103.878 1.00 35.41 354 LEU A O 1
ATOM 2517 N N . THR A 1 355 ? 33.509 17.968 105.054 1.00 34.73 355 THR A N 1
ATOM 2518 C CA . THR A 1 355 ? 33.286 16.844 104.148 1.00 34.51 355 THR A CA 1
ATOM 2519 C C . THR A 1 355 ? 32.351 15.786 104.727 1.00 33.60 355 THR A C 1
ATOM 2520 O O . THR A 1 355 ? 31.773 14.996 103.987 1.00 35.47 355 THR A O 1
ATOM 2524 N N . HIS A 1 356 ? 32.203 15.775 106.047 1.00 32.96 356 HIS A N 1
ATOM 2525 C CA . HIS A 1 356 ? 31.338 14.803 106.712 1.00 31.53 356 HIS A CA 1
ATOM 2526 C C . HIS A 1 356 ? 29.891 14.990 106.260 1.00 30.94 356 HIS A C 1
ATOM 2527 O O . HIS A 1 356 ? 29.366 16.104 106.269 1.00 31.58 356 HIS A O 1
ATOM 2534 N N . PRO A 1 357 ? 29.230 13.896 105.847 1.00 30.22 357 PRO A N 1
ATOM 2535 C CA . PRO A 1 357 ? 27.839 13.956 105.393 1.00 29.19 357 PRO A CA 1
ATOM 2536 C C . PRO A 1 357 ? 26.849 14.583 106.379 1.00 28.06 357 PRO A C 1
ATOM 2537 O O . PRO A 1 357 ? 25.818 15.113 105.975 1.00 29.91 357 PRO A O 1
ATOM 2541 N N . ARG A 1 358 ? 27.174 14.551 107.665 1.00 26.55 358 ARG A N 1
ATOM 2542 C CA . ARG A 1 358 ? 26.278 15.116 108.666 1.00 26.44 358 ARG A CA 1
ATOM 2543 C C . ARG A 1 358 ? 26.597 16.540 109.107 1.00 25.90 358 ARG A C 1
ATOM 2544 O O . ARG A 1 358 ? 25.989 17.032 110.051 1.00 26.59 358 ARG A O 1
ATOM 2552 N N . CYS A 1 359 ? 27.543 17.211 108.464 1.00 25.70 359 CYS A N 1
ATOM 2553 C CA . CYS A 1 359 ? 27.803 18.570 108.899 1.00 25.68 359 CYS A CA 1
ATOM 2554 C C . CYS A 1 359 ? 26.686 19.448 108.376 1.00 25.04 359 CYS A C 1
ATOM 2555 O O . CYS A 1 359 ? 26.088 19.177 107.330 1.00 22.75 359 CYS A O 1
ATOM 2558 N N . VAL A 1 360 ? 26.389 20.488 109.137 1.00 22.94 360 VAL A N 1
ATOM 2559 C CA . VAL A 1 360 ? 25.349 21.430 108.791 1.00 22.18 360 VAL A CA 1
ATOM 2560 C C . VAL A 1 360 ? 25.471 21.859 107.334 1.00 21.29 360 VAL A C 1
ATOM 2561 O O . VAL A 1 360 ? 24.481 21.888 106.604 1.00 21.45 360 VAL A O 1
ATOM 2565 N N . TRP A 1 361 ? 26.689 22.169 106.903 1.00 22.46 361 TRP A N 1
ATOM 2566 C CA . TRP A 1 361 ? 26.894 22.615 105.529 1.00 22.72 361 TRP A CA 1
ATOM 2567 C C . TRP A 1 361 ? 26.350 21.657 104.482 1.00 22.74 361 TRP A C 1
ATOM 2568 O O . TRP A 1 361 ? 25.624 22.065 103.576 1.00 22.19 361 TRP A O 1
ATOM 2579 N N . ASN A 1 362 ? 26.691 20.380 104.601 1.00 23.05 362 ASN A N 1
ATOM 2580 C CA . ASN A 1 362 ? 26.221 19.418 103.621 1.00 24.82 362 ASN A CA 1
ATOM 2581 C C . ASN A 1 362 ? 24.720 19.155 103.706 1.00 23.06 362 ASN A C 1
ATOM 2582 O O . ASN A 1 362 ? 24.077 18.899 102.688 1.00 23.81 362 ASN A O 1
ATOM 2587 N N . LEU A 1 363 ? 24.159 19.238 104.907 1.00 23.35 363 LEU A N 1
ATOM 2588 C CA . LEU A 1 363 ? 22.726 19.027 105.070 1.00 22.45 363 LEU A CA 1
ATOM 2589 C C . LEU A 1 363 ? 21.963 20.224 104.510 1.00 23.46 363 LEU A C 1
ATOM 2590 O O . LEU A 1 363 ? 20.852 20.078 103.998 1.00 23.17 363 LEU A O 1
ATOM 2595 N N . LEU A 1 364 ? 22.563 21.410 104.600 1.00 22.11 364 LEU A N 1
ATOM 2596 C CA . LEU A 1 364 ? 21.928 22.617 104.075 1.00 21.98 364 LEU A CA 1
ATOM 2597 C C . LEU A 1 364 ? 21.891 22.522 102.556 1.00 21.57 364 LEU A C 1
ATOM 2598 O O . LEU A 1 364 ? 20.875 22.818 101.929 1.00 20.44 364 LEU A O 1
ATOM 2603 N N . LYS A 1 365 ? 23.014 22.111 101.973 1.00 21.40 365 LYS A N 1
ATOM 2604 C CA . LYS A 1 365 ? 23.122 21.973 100.526 1.00 23.28 365 LYS A CA 1
ATOM 2605 C C . LYS A 1 365 ? 22.035 21.043 100.004 1.00 23.12 365 LYS A C 1
ATOM 2606 O O . LYS A 1 365 ? 21.380 21.338 99.004 1.00 24.51 365 LYS A O 1
ATOM 2612 N N . GLU A 1 366 ? 21.846 19.920 100.690 1.00 24.79 366 GLU A N 1
ATOM 2613 C CA . GLU A 1 366 ? 20.836 18.942 100.301 1.00 25.76 366 GLU A CA 1
ATOM 2614 C C . GLU A 1 366 ? 19.432 19.513 100.430 1.00 24.32 366 GLU A C 1
ATOM 2615 O O . GLU A 1 366 ? 18.608 19.363 99.525 1.00 24.04 366 GLU A O 1
ATOM 2621 N N . HIS A 1 367 ? 19.163 20.187 101.545 1.00 23.54 367 HIS A N 1
ATOM 2622 C CA . HIS A 1 367 ? 17.836 20.748 101.770 1.00 21.61 367 HIS A CA 1
ATOM 2623 C C . HIS A 1 367 ? 17.383 21.750 100.705 1.00 21.56 367 HIS A C 1
ATOM 2624 O O . HIS A 1 367 ? 16.254 21.664 100.220 1.00 21.24 367 HIS A O 1
ATOM 2631 N N . VAL A 1 368 ? 18.244 22.696 100.335 1.00 20.92 368 VAL A N 1
ATOM 2632 C CA . VAL A 1 368 ? 17.851 23.691 99.337 1.00 21.32 368 VAL A CA 1
ATOM 2633 C C . VAL A 1 368 ? 18.010 23.254 97.878 1.00 22.46 368 VAL A C 1
ATOM 2634 O O . VAL A 1 368 ? 17.651 24.001 96.970 1.00 23.53 368 VAL A O 1
ATOM 2638 N N . SER A 1 369 ? 18.520 22.047 97.648 1.00 24.05 369 SER A N 1
ATOM 2639 C CA . SER A 1 369 ? 18.710 21.567 96.281 1.00 24.36 369 SER A CA 1
ATOM 2640 C C . SER A 1 369 ? 17.415 21.539 95.466 1.00 22.96 369 SER A C 1
ATOM 2641 O O . SER A 1 369 ? 17.450 21.626 94.241 1.00 24.42 369 SER A O 1
ATOM 2644 N N . ARG A 1 370 ? 16.277 21.432 96.146 1.00 22.75 370 ARG A N 1
ATOM 2645 C CA . ARG A 1 370 ? 14.981 21.372 95.475 1.00 22.51 370 ARG A CA 1
ATOM 2646 C C . ARG A 1 370 ? 14.501 22.707 94.917 1.00 23.48 370 ARG A C 1
ATOM 2647 O O . ARG A 1 370 ? 13.662 22.736 94.019 1.00 23.54 370 ARG A O 1
ATOM 2655 N N . TYR A 1 371 ? 15.044 23.807 95.433 1.00 21.28 371 TYR A N 1
ATOM 2656 C CA . TYR A 1 371 ? 14.630 25.143 95.004 1.00 20.81 371 TYR A CA 1
ATOM 2657 C C . TYR A 1 371 ? 15.344 25.712 93.782 1.00 22.57 371 TYR A C 1
ATOM 2658 O O . TYR A 1 371 ? 16.099 26.680 93.875 1.00 23.38 371 TYR A O 1
ATOM 2667 N N . THR A 1 372 ? 15.084 25.102 92.632 1.00 22.39 372 THR A N 1
ATOM 2668 C CA . THR A 1 372 ? 15.667 25.527 91.366 1.00 23.16 372 THR A CA 1
ATOM 2669 C C . THR A 1 372 ? 14.931 26.751 90.839 1.00 22.15 372 THR A C 1
ATOM 2670 O O . THR A 1 372 ? 13.829 27.062 91.283 1.00 22.23 372 THR A O 1
ATOM 2674 N N . PRO A 1 373 ? 15.531 27.456 89.871 1.00 22.59 373 PRO A N 1
ATOM 2675 C CA . PRO A 1 373 ? 14.884 28.638 89.308 1.00 22.51 373 PRO A CA 1
ATOM 2676 C C . PRO A 1 373 ? 13.493 28.332 88.743 1.00 23.77 373 PRO A C 1
ATOM 2677 O O . PRO A 1 373 ? 12.602 29.180 88.785 1.00 22.33 373 PRO A O 1
ATOM 2681 N N . ASP A 1 374 ? 13.306 27.124 88.209 1.00 23.88 374 ASP A N 1
ATOM 2682 C CA . ASP A 1 374 ? 12.005 26.742 87.663 1.00 25.15 374 ASP A CA 1
ATOM 2683 C C . ASP A 1 374 ? 10.984 26.607 88.778 1.00 23.14 374 ASP A C 1
ATOM 2684 O O . ASP A 1 374 ? 9.823 26.964 88.606 1.00 22.68 374 ASP A O 1
ATOM 2689 N N . VAL A 1 375 ? 11.420 26.076 89.914 1.00 22.91 375 VAL A N 1
ATOM 2690 C CA . VAL A 1 375 ? 10.529 25.911 91.052 1.00 22.41 375 VAL A CA 1
ATOM 2691 C C . VAL A 1 375 ? 10.156 27.286 91.594 1.00 22.39 375 VAL A C 1
ATOM 2692 O O . VAL A 1 375 ? 9.006 27.527 91.972 1.00 21.33 375 VAL A O 1
ATOM 2696 N N . VAL A 1 376 ? 11.124 28.196 91.618 1.00 21.87 376 VAL A N 1
ATOM 2697 C CA . VAL A 1 376 ? 10.861 29.544 92.104 1.00 21.04 376 VAL A CA 1
ATOM 2698 C C . VAL A 1 376 ? 9.826 30.206 91.205 1.00 20.96 376 VAL A C 1
ATOM 2699 O O . VAL A 1 376 ? 8.866 30.810 91.687 1.00 21.85 376 VAL A O 1
ATOM 2703 N N . GLU A 1 377 ? 10.010 30.076 89.894 1.00 20.70 377 GLU A N 1
ATOM 2704 C CA . GLU A 1 377 ? 9.072 30.670 88.949 1.00 21.30 377 GLU A CA 1
ATOM 2705 C C . GLU A 1 377 ? 7.688 30.047 89.084 1.00 20.31 377 GLU A C 1
ATOM 2706 O O . GLU A 1 377 ? 6.679 30.751 89.062 1.00 21.48 377 GLU A O 1
ATOM 2712 N N . ASN A 1 378 ? 7.638 28.729 89.244 1.00 21.37 378 ASN A N 1
ATOM 2713 C CA . ASN A 1 378 ? 6.352 28.047 89.345 1.00 20.32 378 ASN A CA 1
ATOM 2714 C C . ASN A 1 378 ? 5.542 28.363 90.597 1.00 21.41 378 ASN A C 1
ATOM 2715 O O . ASN A 1 378 ? 4.316 28.426 90.538 1.00 21.30 378 ASN A O 1
ATOM 2720 N N . ILE A 1 379 ? 6.219 28.570 91.721 1.00 19.96 379 ILE A N 1
ATOM 2721 C CA . ILE A 1 379 ? 5.532 28.849 92.981 1.00 20.27 379 ILE A CA 1
ATOM 2722 C C . ILE A 1 379 ? 5.388 30.339 93.305 1.00 18.44 379 ILE A C 1
ATOM 2723 O O . ILE A 1 379 ? 4.321 30.782 93.744 1.00 18.22 379 ILE A O 1
ATOM 2728 N N . CYS A 1 380 ? 6.454 31.106 93.078 1.00 18.53 380 CYS A N 1
ATOM 2729 C CA . CYS A 1 380 ? 6.459 32.547 93.359 1.00 19.35 380 CYS A CA 1
ATOM 2730 C C . CYS A 1 380 ? 5.866 33.385 92.232 1.00 19.42 380 CYS A C 1
ATOM 2731 O O . CYS A 1 380 ? 5.360 34.487 92.461 1.00 18.94 380 CYS A O 1
ATOM 2734 N N . GLY A 1 381 ? 5.946 32.869 91.010 1.00 17.88 381 GLY A N 1
ATOM 2735 C CA . GLY A 1 381 ? 5.435 33.610 89.875 1.00 18.37 381 GLY A CA 1
ATOM 2736 C C . GLY A 1 381 ? 6.494 34.552 89.332 1.00 20.59 381 GLY A C 1
ATOM 2737 O O . GLY A 1 381 ? 6.282 35.219 88.326 1.00 22.48 381 GLY A O 1
ATOM 2738 N N . THR A 1 382 ? 7.640 34.603 90.004 1.00 20.92 382 THR A N 1
ATOM 2739 C CA . THR A 1 382 ? 8.743 35.469 89.592 1.00 20.54 382 THR A CA 1
ATOM 2740 C C . THR A 1 382 ? 9.414 34.931 88.327 1.00 21.45 382 THR A C 1
ATOM 2741 O O . THR A 1 382 ? 9.954 33.824 88.329 1.00 22.21 382 THR A O 1
ATOM 2745 N N . PRO A 1 383 ? 9.396 35.710 87.234 1.00 21.84 383 PRO A N 1
ATOM 2746 C CA . PRO A 1 383 ? 10.030 35.237 85.998 1.00 23.48 383 PRO A CA 1
ATOM 2747 C C . PRO A 1 383 ? 11.502 34.896 86.238 1.00 23.39 383 PRO A C 1
ATOM 2748 O O . PRO A 1 383 ? 12.195 35.608 86.966 1.00 22.37 383 PRO A O 1
ATOM 2752 N N . LYS A 1 384 ? 11.980 33.818 85.621 1.00 23.68 384 LYS A N 1
ATOM 2753 C CA . LYS A 1 384 ? 13.371 33.393 85.784 1.00 24.58 384 LYS A CA 1
ATOM 2754 C C . LYS A 1 384 ? 14.400 34.482 85.481 1.00 23.61 384 LYS A C 1
ATOM 2755 O O . LYS A 1 384 ? 15.440 34.555 86.135 1.00 23.60 384 LYS A O 1
ATOM 2761 N N . ALA A 1 385 ? 14.116 35.326 84.498 1.00 24.23 385 ALA A N 1
ATOM 2762 C CA . ALA A 1 385 ? 15.044 36.391 84.141 1.00 24.64 385 ALA A CA 1
ATOM 2763 C C . ALA A 1 385 ? 15.180 37.397 85.280 1.00 25.31 385 ALA A C 1
ATOM 2764 O O . ALA A 1 385 ? 16.271 37.913 85.534 1.00 26.70 385 ALA A O 1
ATOM 2766 N N . ASP A 1 386 ? 14.075 37.677 85.966 1.00 24.27 386 ASP A N 1
ATOM 2767 C CA . ASP A 1 386 ? 14.097 38.619 87.083 1.00 23.74 386 ASP A CA 1
ATOM 2768 C C . ASP A 1 386 ? 14.814 37.998 88.271 1.00 21.71 386 ASP A C 1
ATOM 2769 O O . ASP A 1 386 ? 15.654 38.639 88.907 1.00 21.84 386 ASP A O 1
ATOM 2774 N N . PHE A 1 387 ? 14.481 36.746 88.562 1.00 21.63 387 PHE A N 1
ATOM 2775 C CA . PHE A 1 387 ? 15.103 36.037 89.672 1.00 20.34 387 PHE A CA 1
ATOM 2776 C C . PHE A 1 387 ? 16.615 35.943 89.462 1.00 22.02 387 PHE A C 1
ATOM 2777 O O . PHE A 1 387 ? 17.383 36.068 90.415 1.00 20.74 387 PHE A O 1
ATOM 2785 N N . LEU A 1 388 ? 17.041 35.735 88.215 1.00 21.15 388 LEU A N 1
ATOM 2786 C CA . LEU A 1 388 ? 18.469 35.640 87.911 1.00 24.17 388 LEU A CA 1
ATOM 2787 C C . LEU A 1 388 ? 19.174 36.961 88.207 1.00 21.86 388 LEU A C 1
ATOM 2788 O O . LEU A 1 388 ? 20.272 36.968 88.759 1.00 24.25 388 LEU A O 1
ATOM 2793 N N . LYS A 1 389 ? 18.546 38.071 87.833 1.00 23.07 389 LYS A N 1
ATOM 2794 C CA . LYS A 1 389 ? 19.121 39.391 88.074 1.00 22.90 389 LYS A CA 1
ATOM 2795 C C . LYS A 1 389 ? 19.382 39.571 89.564 1.00 21.03 389 LYS A C 1
ATOM 2796 O O . LYS A 1 389 ? 20.453 40.023 89.969 1.00 21.45 389 LYS A O 1
ATOM 2802 N N . VAL A 1 390 ? 18.394 39.218 90.380 1.00 21.20 390 VAL A N 1
ATOM 2803 C CA . VAL A 1 390 ? 18.522 39.347 91.824 1.00 20.67 390 VAL A CA 1
ATOM 2804 C C . VAL A 1 390 ? 19.620 38.439 92.373 1.00 19.84 390 VAL A C 1
ATOM 2805 O O . VAL A 1 390 ? 20.424 38.866 93.201 1.00 20.57 390 VAL A O 1
ATOM 2809 N N . CYS A 1 391 ? 19.661 37.192 91.908 1.00 20.17 391 CYS A N 1
ATOM 2810 C CA . CYS A 1 391 ? 20.681 36.254 92.367 1.00 20.02 391 CYS A CA 1
ATOM 2811 C C . CYS A 1 391 ? 22.079 36.771 92.058 1.00 19.11 391 CYS A C 1
ATOM 2812 O O . CYS A 1 391 ? 22.958 36.745 92.917 1.00 19.26 391 CYS A O 1
ATOM 2815 N N . GLU A 1 392 ? 22.284 37.231 90.828 1.00 20.96 392 GLU A N 1
ATOM 2816 C CA . GLU A 1 392 ? 23.587 37.746 90.421 1.00 21.80 392 GLU A CA 1
ATOM 2817 C C . GLU A 1 392 ? 24.050 38.931 91.252 1.00 21.26 392 GLU A C 1
ATOM 2818 O O . GLU A 1 392 ? 25.207 38.982 91.675 1.00 21.99 392 GLU A O 1
ATOM 2824 N N . VAL A 1 393 ? 23.156 39.880 91.498 1.00 20.36 393 VAL A N 1
ATOM 2825 C CA . VAL A 1 393 ? 23.526 41.050 92.276 1.00 19.13 393 VAL A CA 1
ATOM 2826 C C . VAL A 1 393 ? 23.847 40.673 93.723 1.00 17.92 393 VAL A C 1
ATOM 2827 O O . VAL A 1 393 ? 24.847 41.131 94.277 1.00 19.73 393 VAL A O 1
ATOM 2831 N N . LEU A 1 394 ? 23.020 39.828 94.333 1.00 18.87 394 LEU A N 1
ATOM 2832 C CA . LEU A 1 394 ? 23.288 39.413 95.709 1.00 18.04 394 LEU A CA 1
ATOM 2833 C C . LEU A 1 394 ? 24.619 38.672 95.768 1.00 18.66 394 LEU A C 1
ATOM 2834 O O . LEU A 1 394 ? 25.426 38.893 96.673 1.00 20.06 394 LEU A O 1
ATOM 2839 N N . ALA A 1 395 ? 24.852 37.804 94.787 1.00 18.90 395 ALA A N 1
ATOM 2840 C CA . ALA A 1 395 ? 26.084 37.027 94.732 1.00 20.38 395 ALA A CA 1
ATOM 2841 C C . ALA A 1 395 ? 27.334 37.900 94.654 1.00 20.22 395 ALA A C 1
ATOM 2842 O O . ALA A 1 395 ? 28.392 37.515 95.152 1.00 22.18 395 ALA A O 1
ATOM 2844 N N . SER A 1 396 ? 27.216 39.071 94.035 1.00 20.39 396 SER A N 1
ATOM 2845 C CA . SER A 1 396 ? 28.366 39.957 93.915 1.00 21.12 396 SER A CA 1
ATOM 2846 C C . SER A 1 396 ? 28.833 40.450 95.279 1.00 22.09 396 SER A C 1
ATOM 2847 O O . SER A 1 396 ? 29.940 40.978 95.399 1.00 23.08 396 SER A O 1
ATOM 2850 N N . THR A 1 397 ? 28.006 40.277 96.309 1.00 20.53 397 THR A N 1
ATOM 2851 C CA . THR A 1 397 ? 28.415 40.734 97.627 1.00 18.69 397 THR A CA 1
ATOM 2852 C C . THR A 1 397 ? 28.994 39.628 98.501 1.00 19.75 397 THR A C 1
ATOM 2853 O O . THR A 1 397 ? 29.082 39.783 99.714 1.00 20.12 397 THR A O 1
ATOM 2857 N N . SER A 1 398 ? 29.403 38.517 97.886 1.00 19.01 398 SER A N 1
ATOM 2858 C CA . SER A 1 398 ? 30.017 37.433 98.647 1.00 20.49 398 SER A CA 1
ATOM 2859 C C . SER A 1 398 ? 31.483 37.805 98.819 1.00 21.47 398 SER A C 1
ATOM 2860 O O . SER A 1 398 ? 32.205 37.208 99.622 1.00 23.25 398 SER A O 1
ATOM 2863 N N . ALA A 1 399 ? 31.915 38.809 98.060 1.00 21.03 399 ALA A N 1
ATOM 2864 C CA . ALA A 1 399 ? 33.287 39.296 98.151 1.00 23.32 399 ALA A CA 1
ATOM 2865 C C . ALA A 1 399 ? 33.403 39.909 99.541 1.00 25.95 399 ALA A C 1
ATOM 2866 O O . ALA A 1 399 ? 32.442 40.484 100.055 1.00 25.34 399 ALA A O 1
ATOM 2868 N N . PRO A 1 400 ? 34.575 39.786 100.178 1.00 26.95 400 PRO A N 1
ATOM 2869 C CA . PRO A 1 400 ? 34.737 40.353 101.516 1.00 26.73 400 PRO A CA 1
ATOM 2870 C C . PRO A 1 400 ? 34.527 41.869 101.610 1.00 26.85 400 PRO A C 1
ATOM 2871 O O . PRO A 1 400 ? 34.070 42.370 102.639 1.00 29.04 400 PRO A O 1
ATOM 2875 N N . ASP A 1 401 ? 34.836 42.596 100.538 1.00 24.79 401 ASP A N 1
ATOM 2876 C CA . ASP A 1 401 ? 34.688 44.046 100.558 1.00 25.57 401 ASP A CA 1
ATOM 2877 C C . ASP A 1 401 ? 33.441 44.625 99.889 1.00 23.21 401 ASP A C 1
ATOM 2878 O O . ASP A 1 401 ? 33.432 45.787 99.487 1.00 23.68 401 ASP A O 1
ATOM 2883 N N . ARG A 1 402 ? 32.392 43.817 99.775 1.00 22.24 402 ARG A N 1
ATOM 2884 C CA . ARG A 1 402 ? 31.125 44.267 99.205 1.00 21.65 402 ARG A CA 1
ATOM 2885 C C . ARG A 1 402 ? 30.040 43.709 100.122 1.00 21.27 402 ARG A C 1
ATOM 2886 O O . ARG A 1 402 ? 30.160 42.588 100.611 1.00 21.58 402 ARG A O 1
ATOM 2894 N N . THR A 1 403 ? 28.996 44.494 100.374 1.00 18.66 403 THR A N 1
ATOM 2895 C CA . THR A 1 403 ? 27.923 44.058 101.264 1.00 18.12 403 THR A CA 1
ATOM 2896 C C . THR A 1 403 ? 26.528 44.336 100.755 1.00 15.76 403 THR A C 1
ATOM 2897 O O . THR A 1 403 ? 26.301 45.255 99.970 1.00 17.37 403 THR A O 1
ATOM 2901 N N . THR A 1 404 ? 25.592 43.519 101.216 1.00 16.73 404 THR A N 1
ATOM 2902 C CA . THR A 1 404 ? 24.188 43.713 100.903 1.00 15.51 404 THR A CA 1
ATOM 2903 C C . THR A 1 404 ? 23.588 43.954 102.276 1.00 16.54 404 THR A C 1
ATOM 2904 O O . THR A 1 404 ? 24.070 43.401 103.263 1.00 16.88 404 THR A O 1
ATOM 2908 N N . THR A 1 405 ? 22.569 44.796 102.358 1.00 15.49 405 THR A N 1
ATOM 2909 C CA . THR A 1 405 ? 21.880 44.980 103.625 1.00 15.35 405 THR A CA 1
ATOM 2910 C C . THR A 1 405 ? 20.430 44.752 103.258 1.00 14.80 405 THR A C 1
ATOM 2911 O O . THR A 1 405 ? 19.980 45.175 102.192 1.00 16.14 405 THR A O 1
ATOM 2915 N N . PHE A 1 406 ? 19.715 44.031 104.113 1.00 15.95 406 PHE A N 1
ATOM 2916 C CA . PHE A 1 406 ? 18.305 43.754 103.880 1.00 15.19 406 PHE A CA 1
ATOM 2917 C C . PHE A 1 406 ? 17.440 44.655 104.753 1.00 15.39 406 PHE A C 1
ATOM 2918 O O . PHE A 1 406 ? 17.672 44.771 105.955 1.00 15.44 406 PHE A O 1
ATOM 2926 N N . LEU A 1 407 ? 16.445 45.283 104.137 1.00 14.92 407 LEU A N 1
ATOM 2927 C CA . LEU A 1 407 ? 15.505 46.145 104.844 1.00 15.80 407 LEU A CA 1
ATOM 2928 C C . LEU A 1 407 ? 14.145 45.465 104.713 1.00 15.39 407 LEU A C 1
ATOM 2929 O O . LEU A 1 407 ? 13.608 45.377 103.612 1.00 15.87 407 LEU A O 1
ATOM 2934 N N . TYR A 1 408 ? 13.593 44.986 105.826 1.00 16.89 408 TYR A N 1
ATOM 2935 C CA . TYR A 1 408 ? 12.304 44.291 105.802 1.00 15.92 408 TYR A CA 1
ATOM 2936 C C . TYR A 1 408 ? 11.460 44.521 107.045 1.00 16.16 408 TYR A C 1
ATOM 2937 O O . TYR A 1 408 ? 11.947 45.009 108.060 1.00 17.83 408 TYR A O 1
ATOM 2946 N N . ALA A 1 409 ? 10.196 44.113 106.961 1.00 16.46 409 ALA A N 1
ATOM 2947 C CA . ALA A 1 409 ? 9.267 44.216 108.080 1.00 17.21 409 ALA A CA 1
ATOM 2948 C C . ALA A 1 409 ? 8.108 43.215 107.936 1.00 17.84 409 ALA A C 1
ATOM 2949 O O . ALA A 1 409 ? 8.334 42.006 107.904 1.00 19.80 409 ALA A O 1
ATOM 2951 N N . LEU A 1 410 ? 6.885 43.721 107.813 1.00 17.29 410 LEU A N 1
ATOM 2952 C CA . LEU A 1 410 ? 5.690 42.880 107.729 1.00 15.78 410 LEU A CA 1
ATOM 2953 C C . LEU A 1 410 ? 5.502 41.996 106.501 1.00 17.73 410 LEU A C 1
ATOM 2954 O O . LEU A 1 410 ? 4.821 40.972 106.588 1.00 15.00 410 LEU A O 1
ATOM 2959 N N . GLY A 1 411 ? 6.073 42.390 105.368 1.00 17.35 411 GLY A N 1
ATOM 2960 C CA . GLY A 1 411 ? 5.947 41.581 104.168 1.00 16.66 411 GLY A CA 1
ATOM 2961 C C . GLY A 1 411 ? 6.454 40.181 104.453 1.00 18.20 411 GLY A C 1
ATOM 2962 O O . GLY A 1 411 ? 6.068 39.211 103.802 1.00 18.72 411 GLY A O 1
ATOM 2963 N N . TRP A 1 412 ? 7.334 40.080 105.443 1.00 18.88 412 TRP A N 1
ATOM 2964 C CA . TRP A 1 412 ? 7.888 38.793 105.835 1.00 17.04 412 TRP A CA 1
ATOM 2965 C C . TRP A 1 412 ? 7.336 38.247 107.159 1.00 16.69 412 TRP A C 1
ATOM 2966 O O . TRP A 1 412 ? 7.110 37.053 107.275 1.00 17.32 412 TRP A O 1
ATOM 2977 N N . THR A 1 413 ? 7.105 39.108 108.151 1.00 15.72 413 THR A N 1
ATOM 2978 C CA . THR A 1 413 ? 6.611 38.630 109.453 1.00 16.01 413 THR A CA 1
ATOM 2979 C C . THR A 1 413 ? 5.169 38.154 109.555 1.00 15.96 413 THR A C 1
ATOM 2980 O O . THR A 1 413 ? 4.896 37.188 110.257 1.00 16.09 413 THR A O 1
ATOM 2984 N N . GLN A 1 414 ? 4.249 38.825 108.876 1.00 16.04 414 GLN A N 1
ATOM 2985 C CA . GLN A 1 414 ? 2.838 38.469 108.991 1.00 14.69 414 GLN A CA 1
ATOM 2986 C C . GLN A 1 414 ? 2.354 37.305 108.137 1.00 14.60 414 GLN A C 1
ATOM 2987 O O . GLN A 1 414 ? 1.542 37.473 107.222 1.00 14.25 414 GLN A O 1
ATOM 2993 N N . HIS A 1 415 ? 2.876 36.125 108.460 1.00 15.00 415 HIS A N 1
ATOM 2994 C CA . HIS A 1 415 ? 2.538 34.876 107.788 1.00 14.77 415 HIS A CA 1
ATOM 2995 C C . HIS A 1 415 ? 2.594 33.722 108.773 1.00 15.77 415 HIS A C 1
ATOM 2996 O O . HIS A 1 415 ? 3.193 33.839 109.844 1.00 16.45 415 HIS A O 1
ATOM 3003 N N . THR A 1 416 ? 1.977 32.598 108.410 1.00 15.90 416 THR A N 1
ATOM 3004 C CA . THR A 1 416 ? 2.017 31.427 109.267 1.00 14.86 416 THR A CA 1
ATOM 3005 C C . THR A 1 416 ? 3.440 30.870 109.255 1.00 15.62 416 THR A C 1
ATOM 3006 O O . THR A 1 416 ? 3.789 30.036 110.083 1.00 15.27 416 THR A O 1
ATOM 3010 N N . VAL A 1 417 ? 4.253 31.337 108.305 1.00 16.28 417 VAL A N 1
ATOM 3011 C CA . VAL A 1 417 ? 5.660 30.919 108.212 1.00 15.92 417 VAL A CA 1
ATOM 3012 C C . VAL A 1 417 ? 6.555 32.150 108.332 1.00 16.20 417 VAL A C 1
ATOM 3013 O O . VAL A 1 417 ? 7.684 32.163 107.835 1.00 17.06 417 VAL A O 1
ATOM 3017 N N . GLY A 1 418 ? 6.042 33.180 109.001 1.00 15.44 418 GLY A N 1
ATOM 3018 C CA . GLY A 1 418 ? 6.786 34.418 109.168 1.00 16.34 418 GLY A CA 1
ATOM 3019 C C . GLY A 1 418 ? 8.204 34.283 109.693 1.00 16.13 418 GLY A C 1
ATOM 3020 O O . GLY A 1 418 ? 9.141 34.826 109.104 1.00 16.24 418 GLY A O 1
ATOM 3021 N N . ALA A 1 419 ? 8.372 33.565 110.799 1.00 15.42 419 ALA A N 1
ATOM 3022 C CA . ALA A 1 419 ? 9.696 33.392 111.385 1.00 16.28 419 ALA A CA 1
ATOM 3023 C C . ALA A 1 419 ? 10.640 32.683 110.425 1.00 16.26 419 ALA A C 1
ATOM 3024 O O . ALA A 1 419 ? 11.830 32.993 110.370 1.00 16.43 419 ALA A O 1
ATOM 3026 N N . GLN A 1 420 ? 10.114 31.733 109.660 1.00 14.82 420 GLN A N 1
ATOM 3027 C CA . GLN A 1 420 ? 10.954 31.002 108.722 1.00 15.37 420 GLN A CA 1
ATOM 3028 C C . GLN A 1 420 ? 11.337 31.859 107.511 1.00 15.84 420 GLN A C 1
ATOM 3029 O O . GLN A 1 420 ? 12.372 31.620 106.886 1.00 17.43 420 GLN A O 1
ATOM 3035 N N . ASN A 1 421 ? 10.511 32.854 107.178 1.00 15.66 421 ASN A N 1
ATOM 3036 C CA . ASN A 1 421 ? 10.834 33.751 106.061 1.00 15.64 421 ASN A CA 1
ATOM 3037 C C . ASN A 1 421 ? 12.150 34.423 106.423 1.00 17.91 421 ASN A C 1
ATOM 3038 O O . ASN A 1 421 ? 13.094 34.462 105.634 1.00 17.47 421 ASN A O 1
ATOM 3043 N N . ILE A 1 422 ? 12.192 34.947 107.641 1.00 17.26 422 ILE A N 1
ATOM 3044 C CA . ILE A 1 422 ? 13.351 35.661 108.151 1.00 17.56 422 ILE A CA 1
ATOM 3045 C C . ILE A 1 422 ? 14.572 34.762 108.327 1.00 17.52 422 ILE A C 1
ATOM 3046 O O . ILE A 1 422 ? 15.701 35.190 108.078 1.00 18.64 422 ILE A O 1
ATOM 3051 N N . ARG A 1 423 ? 14.348 33.517 108.738 1.00 15.88 423 ARG A N 1
ATOM 3052 C CA . ARG A 1 423 ? 15.442 32.557 108.893 1.00 15.68 423 ARG A CA 1
ATOM 3053 C C . ARG A 1 423 ? 16.202 32.443 107.577 1.00 16.65 423 ARG A C 1
ATOM 3054 O O . ARG A 1 423 ? 17.433 32.506 107.541 1.00 17.47 423 ARG A O 1
ATOM 3062 N N . THR A 1 424 ? 15.456 32.292 106.489 1.00 17.04 424 THR A N 1
ATOM 3063 C CA . THR A 1 424 ? 16.074 32.132 105.177 1.00 17.62 424 THR A CA 1
ATOM 3064 C C . THR A 1 424 ? 16.950 33.312 104.770 1.00 18.67 424 THR A C 1
ATOM 3065 O O . THR A 1 424 ? 18.037 33.121 104.228 1.00 19.11 424 THR A O 1
ATOM 3069 N N . MET A 1 425 ? 16.483 34.532 105.016 1.00 18.48 425 MET A N 1
ATOM 3070 C CA . MET A 1 425 ? 17.269 35.711 104.659 1.00 17.74 425 MET A CA 1
ATOM 3071 C C . MET A 1 425 ? 18.514 35.829 105.540 1.00 19.39 425 MET A C 1
ATOM 3072 O O . MET A 1 425 ? 19.592 36.196 105.066 1.00 20.28 425 MET A O 1
ATOM 3077 N N . ALA A 1 426 ? 18.366 35.507 106.820 1.00 16.26 426 ALA A N 1
ATOM 3078 C CA . ALA A 1 426 ? 19.490 35.584 107.746 1.00 15.29 426 ALA A CA 1
ATOM 3079 C C . ALA A 1 426 ? 20.581 34.610 107.320 1.00 16.44 426 ALA A C 1
ATOM 3080 O O . ALA A 1 426 ? 21.773 34.892 107.449 1.00 16.64 426 ALA A O 1
ATOM 3082 N N . MET A 1 427 ? 20.166 33.448 106.829 1.00 16.81 427 MET A N 1
ATOM 3083 C CA . MET A 1 427 ? 21.112 32.441 106.375 1.00 17.73 427 MET A CA 1
ATOM 3084 C C . MET A 1 427 ? 21.880 32.985 105.173 1.00 18.33 427 MET A C 1
ATOM 3085 O O . MET A 1 427 ? 23.083 32.757 105.036 1.00 19.64 427 MET A O 1
ATOM 3090 N N . ILE A 1 428 ? 21.178 33.714 104.311 1.00 17.51 428 ILE A N 1
ATOM 3091 C CA . ILE A 1 428 ? 21.807 34.302 103.135 1.00 18.29 428 ILE A CA 1
ATOM 3092 C C . ILE A 1 428 ? 22.898 35.277 103.562 1.00 18.67 428 ILE A C 1
ATOM 3093 O O . ILE A 1 428 ? 24.011 35.250 103.029 1.00 17.84 428 ILE A O 1
ATOM 3098 N N . GLN A 1 429 ? 22.593 36.128 104.537 1.00 17.96 429 GLN A N 1
ATOM 3099 C CA . GLN A 1 429 ? 23.581 37.090 105.002 1.00 18.05 429 GLN A CA 1
ATOM 3100 C C . GLN A 1 429 ? 24.792 36.422 105.652 1.00 17.83 429 GLN A C 1
ATOM 3101 O O . GLN A 1 429 ? 25.886 36.980 105.643 1.00 19.46 429 GLN A O 1
ATOM 3107 N N . LEU A 1 430 ? 24.609 35.231 106.214 1.00 17.81 430 LEU A N 1
ATOM 3108 C CA . LEU A 1 430 ? 25.736 34.533 106.825 1.00 18.42 430 LEU A CA 1
ATOM 3109 C C . LEU A 1 430 ? 26.622 33.944 105.725 1.00 19.48 430 LEU A C 1
ATOM 3110 O O . LEU A 1 430 ? 27.844 34.000 105.816 1.00 20.26 430 LEU A O 1
ATOM 3115 N N . LEU A 1 431 ? 26.003 33.398 104.681 1.00 18.32 431 LEU A N 1
ATOM 3116 C CA . LEU A 1 431 ? 26.761 32.829 103.570 1.00 18.18 431 LEU A CA 1
ATOM 3117 C C . LEU A 1 431 ? 27.566 33.909 102.849 1.00 19.74 431 LEU A C 1
ATOM 3118 O O . LEU A 1 431 ? 28.683 33.660 102.407 1.00 20.71 431 LEU A O 1
ATOM 3123 N N . LEU A 1 432 ? 26.996 35.106 102.739 1.00 18.04 432 LEU A N 1
ATOM 3124 C CA . LEU A 1 432 ? 27.662 36.213 102.058 1.00 18.83 432 LEU A CA 1
ATOM 3125 C C . LEU A 1 432 ? 28.696 36.926 102.934 1.00 19.02 432 LEU A C 1
ATOM 3126 O O . LEU A 1 432 ? 29.474 37.741 102.444 1.00 20.04 432 LEU A O 1
ATOM 3131 N N . GLY A 1 433 ? 28.697 36.615 104.228 1.00 17.91 433 GLY A N 1
ATOM 3132 C CA . GLY A 1 433 ? 29.644 37.239 105.144 1.00 18.24 433 GLY A CA 1
ATOM 3133 C C . GLY A 1 433 ? 29.340 38.700 105.403 1.00 19.36 433 GLY A C 1
ATOM 3134 O O . GLY A 1 433 ? 30.250 39.505 105.598 1.00 17.68 433 GLY A O 1
ATOM 3135 N N . ASN A 1 434 ? 28.056 39.043 105.434 1.00 17.93 434 ASN A N 1
ATOM 3136 C CA . ASN A 1 434 ? 27.653 40.429 105.638 1.00 18.05 434 ASN A CA 1
ATOM 3137 C C . ASN A 1 434 ? 27.211 40.844 107.044 1.00 17.97 434 ASN A C 1
ATOM 3138 O O . ASN A 1 434 ? 26.927 42.018 107.274 1.00 17.46 434 ASN A O 1
ATOM 3143 N N . MET A 1 435 ? 27.146 39.905 107.983 1.00 17.26 435 MET A N 1
ATOM 3144 C CA . MET A 1 435 ? 26.747 40.269 109.343 1.00 17.00 435 MET A CA 1
ATOM 3145 C C . MET A 1 435 ? 27.922 40.899 110.090 1.00 17.67 435 MET A C 1
ATOM 3146 O O . MET A 1 435 ? 29.060 40.446 109.965 1.00 17.24 435 MET A O 1
ATOM 3151 N N . GLY A 1 436 ? 27.639 41.947 110.862 1.00 17.10 436 GLY A N 1
ATOM 3152 C CA . GLY A 1 436 ? 28.680 42.632 111.612 1.00 16.47 436 GLY A CA 1
ATOM 3153 C C . GLY A 1 436 ? 29.393 43.704 110.808 1.00 16.45 436 GLY A C 1
ATOM 3154 O O . GLY A 1 436 ? 30.245 44.414 111.337 1.00 17.42 436 GLY A O 1
ATOM 3155 N N . MET A 1 437 ? 29.032 43.823 109.533 1.00 17.03 437 MET A N 1
ATOM 3156 C CA . MET A 1 437 ? 29.638 44.797 108.622 1.00 17.08 437 MET A CA 1
ATOM 3157 C C . MET A 1 437 ? 28.889 46.115 108.498 1.00 17.05 437 MET A C 1
ATOM 3158 O O . MET A 1 437 ? 27.652 46.151 108.508 1.00 16.71 437 MET A O 1
ATOM 3163 N N . ALA A 1 438 ? 29.646 47.199 108.362 1.00 16.78 438 ALA A N 1
ATOM 3164 C CA . ALA A 1 438 ? 29.046 48.507 108.172 1.00 16.88 438 ALA A CA 1
ATOM 3165 C C . ALA A 1 438 ? 28.482 48.420 106.759 1.00 17.70 438 ALA A C 1
ATOM 3166 O O . ALA A 1 438 ? 29.199 48.060 105.824 1.00 18.34 438 ALA A O 1
ATOM 3168 N N . GLY A 1 439 ? 27.197 48.720 106.600 1.00 16.29 439 GLY A N 1
ATOM 3169 C CA . GLY A 1 439 ? 26.595 48.639 105.280 1.00 15.33 439 GLY A CA 1
ATOM 3170 C C . GLY A 1 439 ? 26.033 47.257 104.984 1.00 14.76 439 GLY A C 1
ATOM 3171 O O . GLY A 1 439 ? 25.586 46.981 103.870 1.00 17.32 439 GLY A O 1
ATOM 3172 N N . GLY A 1 440 ? 26.062 46.384 105.984 1.00 16.04 440 GLY A N 1
ATOM 3173 C CA . GLY A 1 440 ? 25.535 45.041 105.812 1.00 15.66 440 GLY A CA 1
ATOM 3174 C C . GLY A 1 440 ? 24.462 44.784 106.852 1.00 16.99 440 GLY A C 1
ATOM 3175 O O . GLY A 1 440 ? 23.626 45.653 107.112 1.00 16.80 440 GLY A O 1
ATOM 3176 N N . GLY A 1 441 ? 24.474 43.589 107.435 1.00 17.24 441 GLY A N 1
ATOM 3177 C CA . GLY A 1 441 ? 23.511 43.246 108.472 1.00 17.32 441 GLY A CA 1
ATOM 3178 C C . GLY A 1 441 ? 22.067 43.019 108.066 1.00 15.43 441 GLY A C 1
ATOM 3179 O O . GLY A 1 441 ? 21.728 42.980 106.880 1.00 17.01 441 GLY A O 1
ATOM 3180 N N . VAL A 1 442 ? 21.215 42.857 109.076 1.00 15.70 442 VAL A N 1
ATOM 3181 C CA . VAL A 1 442 ? 19.788 42.638 108.875 1.00 16.91 442 VAL A CA 1
ATOM 3182 C C . VAL A 1 442 ? 19.035 43.774 109.521 1.00 15.99 442 VAL A C 1
ATOM 3183 O O . VAL A 1 442 ? 18.906 43.833 110.745 1.00 16.72 442 VAL A O 1
ATOM 3187 N N . ASN A 1 443 ? 18.545 44.692 108.700 1.00 15.13 443 ASN A N 1
ATOM 3188 C CA . ASN A 1 443 ? 17.813 45.813 109.242 1.00 14.12 443 ASN A CA 1
ATOM 3189 C C . ASN A 1 443 ? 16.322 45.542 109.240 1.00 13.30 443 ASN A C 1
ATOM 3190 O O . ASN A 1 443 ? 15.591 45.921 108.323 1.00 13.98 443 ASN A O 1
ATOM 3195 N N . ALA A 1 444 ? 15.907 44.830 110.287 1.00 13.37 444 ALA A N 1
ATOM 3196 C CA . ALA A 1 444 ? 14.516 44.477 110.520 1.00 12.73 444 ALA A CA 1
ATOM 3197 C C . ALA A 1 444 ? 13.918 45.764 111.063 1.00 14.08 444 ALA A C 1
ATOM 3198 O O . ALA A 1 444 ? 14.025 46.059 112.255 1.00 16.30 444 ALA A O 1
ATOM 3200 N N . LEU A 1 445 ? 13.300 46.531 110.177 1.00 13.06 445 LEU A N 1
ATOM 3201 C CA . LEU A 1 445 ? 12.737 47.825 110.535 1.00 12.87 445 LEU A CA 1
ATOM 3202 C C . LEU A 1 445 ? 11.506 47.765 111.433 1.00 14.70 445 LEU A C 1
ATOM 3203 O O . LEU A 1 445 ? 10.438 47.317 111.023 1.00 16.39 445 LEU A O 1
ATOM 3208 N N . ARG A 1 446 ? 11.677 48.226 112.668 1.00 13.64 446 ARG A N 1
ATOM 3209 C CA . ARG A 1 446 ? 10.610 48.245 113.660 1.00 13.82 446 ARG A CA 1
ATOM 3210 C C . ARG A 1 446 ? 9.465 49.179 113.273 1.00 13.65 446 ARG A C 1
ATOM 3211 O O . ARG A 1 446 ? 9.624 50.080 112.442 1.00 13.66 446 ARG A O 1
ATOM 3219 N N . GLY A 1 447 ? 8.308 48.962 113.887 1.00 14.04 447 GLY A N 1
ATOM 3220 C CA . GLY A 1 447 ? 7.147 49.770 113.568 1.00 12.74 447 GLY A CA 1
ATOM 3221 C C . GLY A 1 447 ? 6.876 51.000 114.399 1.00 12.76 447 GLY A C 1
ATOM 3222 O O . GLY A 1 447 ? 7.319 52.096 114.062 1.00 14.49 447 GLY A O 1
ATOM 3223 N N . HIS A 1 448 ? 6.112 50.817 115.472 1.00 12.92 448 HIS A N 1
ATOM 3224 C CA . HIS A 1 448 ? 5.777 51.913 116.369 1.00 11.92 448 HIS A CA 1
ATOM 3225 C C . HIS A 1 448 ? 7.038 52.567 116.904 1.00 10.73 448 HIS A C 1
ATOM 3226 O O . HIS A 1 448 ? 8.081 51.922 117.032 1.00 12.62 448 HIS A O 1
ATOM 3233 N N . SER A 1 449 ? 6.916 53.848 117.230 1.00 10.72 449 SER A N 1
ATOM 3234 C CA . SER A 1 449 ? 8.012 54.639 117.769 1.00 11.77 449 SER A CA 1
ATOM 3235 C C . SER A 1 449 ? 8.700 53.954 118.943 1.00 11.90 449 SER A C 1
ATOM 3236 O O . SER A 1 449 ? 9.908 54.101 119.118 1.00 11.21 449 SER A O 1
ATOM 3239 N N . ASN A 1 450 ? 7.948 53.213 119.754 1.00 10.68 450 ASN A N 1
ATOM 3240 C CA . ASN A 1 450 ? 8.574 52.538 120.884 1.00 12.45 450 ASN A CA 1
ATOM 3241 C C . ASN A 1 450 ? 8.237 51.070 121.038 1.00 12.71 450 ASN A C 1
ATOM 3242 O O . ASN A 1 450 ? 8.199 50.552 122.152 1.00 13.87 450 ASN A O 1
ATOM 3247 N N . ILE A 1 451 ? 7.994 50.381 119.930 1.00 12.57 451 ILE A N 1
ATOM 3248 C CA . ILE A 1 451 ? 7.714 48.961 120.049 1.00 13.50 451 ILE A CA 1
ATOM 3249 C C . ILE A 1 451 ? 9.016 48.291 120.493 1.00 14.55 451 ILE A C 1
ATOM 3250 O O . ILE A 1 451 ? 9.001 47.281 121.195 1.00 14.53 451 ILE A O 1
ATOM 3255 N N . GLN A 1 452 ? 10.152 48.868 120.107 1.00 12.71 452 GLN A N 1
ATOM 3256 C CA . GLN A 1 452 ? 11.434 48.292 120.509 1.00 13.06 452 GLN A CA 1
ATOM 3257 C C . GLN A 1 452 ? 11.557 48.358 122.021 1.00 12.96 452 GLN A C 1
ATOM 3258 O O . GLN A 1 452 ? 11.967 47.395 122.665 1.00 14.44 452 GLN A O 1
ATOM 3264 N N . GLY A 1 453 ? 11.191 49.505 122.586 1.00 11.13 453 GLY A N 1
ATOM 3265 C CA . GLY A 1 453 ? 11.280 49.680 124.025 1.00 12.95 453 GLY A CA 1
ATOM 3266 C C . GLY A 1 453 ? 10.356 48.758 124.789 1.00 13.51 453 GLY A C 1
ATOM 3267 O O . GLY A 1 453 ? 10.749 48.186 125.802 1.00 14.75 453 GLY A O 1
ATOM 3268 N N . LEU A 1 454 ? 9.123 48.609 124.323 1.00 13.69 454 LEU A N 1
ATOM 3269 C CA . LEU A 1 454 ? 8.190 47.731 125.021 1.00 15.93 454 LEU A CA 1
ATOM 3270 C C . LEU A 1 454 ? 8.579 46.265 124.892 1.00 16.70 454 LEU A C 1
ATOM 3271 O O . LEU A 1 454 ? 8.244 45.453 125.761 1.00 15.86 454 LEU A O 1
ATOM 3276 N N . THR A 1 455 ? 9.271 45.916 123.813 1.00 14.97 455 THR A N 1
ATOM 3277 C CA . THR A 1 455 ? 9.719 44.538 123.663 1.00 16.09 455 THR A CA 1
ATOM 3278 C C . THR A 1 455 ? 10.878 44.378 124.645 1.00 16.18 455 THR A C 1
ATOM 3279 O O . THR A 1 455 ? 10.952 43.387 125.377 1.00 14.87 455 THR A O 1
ATOM 3283 N N . ASP A 1 456 ? 11.766 45.373 124.679 1.00 13.94 456 ASP A N 1
ATOM 3284 C CA . ASP A 1 456 ? 12.911 45.348 125.593 1.00 14.92 456 ASP A CA 1
ATOM 3285 C C . ASP A 1 456 ? 12.434 45.205 127.033 1.00 14.67 456 ASP A C 1
ATOM 3286 O O . ASP A 1 456 ? 13.020 44.460 127.817 1.00 14.84 456 ASP A O 1
ATOM 3291 N N . LEU A 1 457 ? 11.381 45.937 127.379 1.00 13.53 457 LEU A N 1
ATOM 3292 C CA . LEU A 1 457 ? 10.860 45.910 128.739 1.00 12.96 457 LEU A CA 1
ATOM 3293 C C . LEU A 1 457 ? 9.985 44.697 129.043 1.00 13.62 457 LEU A C 1
ATOM 3294 O O . LEU A 1 457 ? 9.522 44.535 130.169 1.00 15.99 457 LEU A O 1
ATOM 3299 N N . GLY A 1 458 ? 9.757 43.860 128.032 1.00 13.31 458 GLY A N 1
ATOM 3300 C CA . GLY A 1 458 ? 9.001 42.627 128.216 1.00 14.29 458 GLY A CA 1
ATOM 3301 C C . GLY A 1 458 ? 7.489 42.666 128.352 1.00 15.10 458 GLY A C 1
ATOM 3302 O O . GLY A 1 458 ? 6.917 41.858 129.085 1.00 14.07 458 GLY A O 1
ATOM 3303 N N . LEU A 1 459 ? 6.827 43.590 127.666 1.00 13.40 459 LEU A N 1
ATOM 3304 C CA . LEU A 1 459 ? 5.374 43.649 127.745 1.00 14.01 459 LEU A CA 1
ATOM 3305 C C . LEU A 1 459 ? 4.757 42.666 126.743 1.00 16.00 459 LEU A C 1
ATOM 3306 O O . LEU A 1 459 ? 4.072 43.053 125.792 1.00 15.86 459 LEU A O 1
ATOM 3311 N N . LEU A 1 460 ? 5.058 41.390 126.962 1.00 15.16 460 LEU A N 1
ATOM 3312 C CA . LEU A 1 460 ? 4.564 40.282 126.149 1.00 15.40 460 LEU A CA 1
ATOM 3313 C C . LEU A 1 460 ? 4.186 39.203 127.164 1.00 15.41 460 LEU A C 1
ATOM 3314 O O . LEU A 1 460 ? 4.846 39.068 128.195 1.00 14.73 460 LEU A O 1
ATOM 3319 N N . SER A 1 461 ? 3.135 38.439 126.881 1.00 14.33 461 SER A N 1
ATOM 3320 C CA . SER A 1 461 ? 2.640 37.422 127.816 1.00 13.64 461 SER A CA 1
ATOM 3321 C C . SER A 1 461 ? 3.587 36.791 128.842 1.00 14.34 461 SER A C 1
ATOM 3322 O O . SER A 1 461 ? 3.404 36.971 130.043 1.00 16.41 461 SER A O 1
ATOM 3325 N N . THR A 1 462 ? 4.592 36.053 128.386 1.00 14.33 462 THR A N 1
ATOM 3326 C CA . THR A 1 462 ? 5.495 35.383 129.326 1.00 14.87 462 THR A CA 1
ATOM 3327 C C . THR A 1 462 ? 6.844 36.056 129.584 1.00 15.95 462 THR A C 1
ATOM 3328 O O . THR A 1 462 ? 7.746 35.445 130.163 1.00 16.44 462 THR A O 1
ATOM 3332 N N . SER A 1 463 ? 6.977 37.316 129.180 1.00 14.53 463 SER A N 1
ATOM 3333 C CA . SER A 1 463 ? 8.239 38.044 129.338 1.00 14.72 463 SER A CA 1
ATOM 3334 C C . SER A 1 463 ? 8.403 38.929 130.564 1.00 14.87 463 SER A C 1
ATOM 3335 O O . SER A 1 463 ? 7.439 39.334 131.215 1.00 15.16 463 SER A O 1
ATOM 3338 N N . LEU A 1 464 ? 9.667 39.225 130.847 1.00 14.80 464 LEU A N 1
ATOM 3339 C CA . LEU A 1 464 ? 10.065 40.119 131.922 1.00 14.42 464 LEU A CA 1
ATOM 3340 C C . LEU A 1 464 ? 11.055 41.045 131.211 1.00 15.08 464 LEU A C 1
ATOM 3341 O O . LEU A 1 464 ? 11.491 40.750 130.101 1.00 15.32 464 LEU A O 1
ATOM 3346 N N . PRO A 1 465 ? 11.414 42.175 131.827 1.00 15.10 465 PRO A N 1
ATOM 3347 C CA . PRO A 1 465 ? 12.357 43.106 131.193 1.00 14.74 465 PRO A CA 1
ATOM 3348 C C . PRO A 1 465 ? 13.724 42.487 130.886 1.00 15.23 465 PRO A C 1
ATOM 3349 O O . PRO A 1 465 ? 14.172 41.576 131.585 1.00 15.68 465 PRO A O 1
ATOM 3353 N N . GLY A 1 466 ? 14.376 42.984 129.836 1.00 14.36 466 GLY A N 1
ATOM 3354 C CA . GLY A 1 466 ? 15.702 42.501 129.479 1.00 15.08 466 GLY A CA 1
ATOM 3355 C C . GLY A 1 466 ? 15.756 41.113 128.873 1.00 16.06 466 GLY A C 1
ATOM 3356 O O . GLY A 1 466 ? 16.759 40.411 128.990 1.00 15.29 466 GLY A O 1
ATOM 3357 N N . TYR A 1 467 ? 14.664 40.719 128.229 1.00 13.70 467 TYR A N 1
ATOM 3358 C CA . TYR A 1 467 ? 14.561 39.421 127.581 1.00 14.92 467 TYR A CA 1
ATOM 3359 C C . TYR A 1 467 ? 14.679 38.263 128.557 1.00 15.55 467 TYR A C 1
ATOM 3360 O O . TYR A 1 467 ? 15.160 37.182 128.220 1.00 16.51 467 TYR A O 1
ATOM 3369 N N . LEU A 1 468 ? 14.226 38.518 129.780 1.00 15.25 468 LEU A N 1
ATOM 3370 C CA . LEU A 1 468 ? 14.200 37.506 130.816 1.00 16.03 468 LEU A CA 1
ATOM 3371 C C . LEU A 1 468 ? 12.820 36.892 130.630 1.00 16.95 468 LEU A C 1
ATOM 3372 O O . LEU A 1 468 ? 11.997 37.447 129.901 1.00 15.71 468 LEU A O 1
ATOM 3377 N N . THR A 1 469 ? 12.561 35.765 131.285 1.00 16.31 469 THR A N 1
ATOM 3378 C CA . THR A 1 469 ? 11.284 35.068 131.145 1.00 17.42 469 THR A CA 1
ATOM 3379 C C . THR A 1 469 ? 10.600 34.806 132.484 1.00 17.32 469 THR A C 1
ATOM 3380 O O . THR A 1 469 ? 11.265 34.514 133.473 1.00 17.08 469 THR A O 1
ATOM 3384 N N . LEU A 1 470 ? 9.276 34.919 132.526 1.00 15.02 470 LEU A N 1
ATOM 3385 C CA . LEU A 1 470 ? 8.548 34.636 133.760 1.00 15.78 470 LEU A CA 1
ATOM 3386 C C . LEU A 1 470 ? 8.720 33.139 134.016 1.00 16.71 470 LEU A C 1
ATOM 3387 O O . LEU A 1 470 ? 8.962 32.376 133.088 1.00 15.03 470 LEU A O 1
ATOM 3392 N N . PRO A 1 471 ? 8.613 32.703 135.278 1.00 16.69 471 PRO A N 1
ATOM 3393 C CA . PRO A 1 471 ? 8.767 31.272 135.567 1.00 17.19 471 PRO A CA 1
ATOM 3394 C C . PRO A 1 471 ? 7.599 30.475 134.987 1.00 15.30 471 PRO A C 1
ATOM 3395 O O . PRO A 1 471 ? 6.467 30.952 134.986 1.00 15.78 471 PRO A O 1
ATOM 3399 N N . SER A 1 472 ? 7.863 29.273 134.490 1.00 16.26 472 SER A N 1
ATOM 3400 C CA . SER A 1 472 ? 6.770 28.445 133.990 1.00 17.97 472 SER A CA 1
ATOM 3401 C C . SER A 1 472 ? 6.292 27.728 135.250 1.00 18.04 472 SER A C 1
ATOM 3402 O O . SER A 1 472 ? 7.044 27.627 136.217 1.00 17.22 472 SER A O 1
ATOM 3405 N N . GLU A 1 473 ? 5.062 27.228 135.255 1.00 16.86 473 GLU A N 1
ATOM 3406 C CA . GLU A 1 473 ? 4.538 26.565 136.445 1.00 17.69 473 GLU A CA 1
ATOM 3407 C C . GLU A 1 473 ? 5.222 25.244 136.802 1.00 19.11 473 GLU A C 1
ATOM 3408 O O . GLU A 1 473 ? 4.948 24.678 137.855 1.00 19.45 473 GLU A O 1
ATOM 3414 N N . LYS A 1 474 ? 6.103 24.755 135.938 1.00 20.36 474 LYS A N 1
ATOM 3415 C CA . LYS A 1 474 ? 6.803 23.499 136.203 1.00 22.20 474 LYS A CA 1
ATOM 3416 C C . LYS A 1 474 ? 8.089 23.754 136.974 1.00 23.03 474 LYS A C 1
ATOM 3417 O O . LYS A 1 474 ? 8.690 22.832 137.528 1.00 23.24 474 LYS A O 1
ATOM 3423 N N . GLN A 1 475 ? 8.508 25.013 136.997 1.00 19.81 475 GLN A N 1
ATOM 3424 C CA . GLN A 1 475 ? 9.713 25.416 137.701 1.00 19.25 475 GLN A CA 1
ATOM 3425 C C . GLN A 1 475 ? 9.282 25.804 139.112 1.00 19.59 475 GLN A C 1
ATOM 3426 O O . GLN A 1 475 ? 8.987 26.961 139.392 1.00 19.93 475 GLN A O 1
ATOM 3432 N N . VAL A 1 476 ? 9.245 24.807 139.996 1.00 18.74 476 VAL A N 1
ATOM 3433 C CA . VAL A 1 476 ? 8.785 25.003 141.367 1.00 20.05 476 VAL A CA 1
ATOM 3434 C C . VAL A 1 476 ? 9.667 25.796 142.320 1.00 19.71 476 VAL A C 1
ATOM 3435 O O . VAL A 1 476 ? 9.198 26.202 143.379 1.00 21.23 476 VAL A O 1
ATOM 3439 N N . ASP A 1 477 ? 10.933 26.011 141.980 1.00 21.36 477 ASP A N 1
ATOM 3440 C CA . ASP A 1 477 ? 11.793 26.818 142.842 1.00 21.22 477 ASP A CA 1
ATOM 3441 C C . ASP A 1 477 ? 12.814 27.621 142.044 1.00 20.30 477 ASP A C 1
ATOM 3442 O O . ASP A 1 477 ? 13.019 27.387 140.850 1.00 20.21 477 ASP A O 1
ATOM 3447 N N . LEU A 1 478 ? 13.436 28.584 142.712 1.00 20.57 478 LEU A N 1
ATOM 3448 C CA . LEU A 1 478 ? 14.422 29.453 142.085 1.00 20.11 478 LEU A CA 1
ATOM 3449 C C . LEU A 1 478 ? 15.513 28.690 141.346 1.00 21.11 478 LEU A C 1
ATOM 3450 O O . LEU A 1 478 ? 15.882 29.051 140.227 1.00 20.04 478 LEU A O 1
ATOM 3455 N N . GLN A 1 479 ? 16.044 27.644 141.974 1.00 21.49 479 GLN A N 1
ATOM 3456 C CA . GLN A 1 479 ? 17.102 26.856 141.352 1.00 22.48 479 GLN A CA 1
ATOM 3457 C C . GLN A 1 479 ? 16.679 26.270 140.013 1.00 21.06 479 GLN A C 1
ATOM 3458 O O . GLN A 1 479 ? 17.425 26.343 139.035 1.00 21.16 479 GLN A O 1
ATOM 3464 N N . SER A 1 480 ? 15.486 25.684 139.968 1.00 18.80 480 SER A N 1
ATOM 3465 C CA . SER A 1 480 ? 14.976 25.077 138.742 1.00 20.47 480 SER A CA 1
ATOM 3466 C C . SER A 1 480 ? 14.770 26.133 137.664 1.00 18.06 480 SER A C 1
ATOM 3467 O O . SER A 1 480 ? 15.049 25.904 136.487 1.00 19.50 480 SER A O 1
ATOM 3470 N N . TYR A 1 481 ? 14.277 27.290 138.086 1.00 19.27 481 TYR A N 1
ATOM 3471 C CA . TYR A 1 481 ? 14.013 28.405 137.187 1.00 18.46 481 TYR A CA 1
ATOM 3472 C C . TYR A 1 481 ? 15.303 28.918 136.547 1.00 18.61 481 TYR A C 1
ATOM 3473 O O . TYR A 1 481 ? 15.387 29.067 135.326 1.00 17.35 481 TYR A O 1
ATOM 3482 N N . LEU A 1 482 ? 16.312 29.175 137.369 1.00 18.88 482 LEU A N 1
ATOM 3483 C CA . LEU A 1 482 ? 17.580 29.673 136.850 1.00 19.86 482 LEU A CA 1
ATOM 3484 C C . LEU A 1 482 ? 18.252 28.651 135.936 1.00 21.55 482 LEU A C 1
ATOM 3485 O O . LEU A 1 482 ? 18.773 29.005 134.877 1.00 21.10 482 LEU A O 1
ATOM 3490 N N . GLU A 1 483 ? 18.230 27.380 136.331 1.00 22.71 483 GLU A N 1
ATOM 3491 C CA . GLU A 1 483 ? 18.849 26.343 135.512 1.00 23.71 483 GLU A CA 1
ATOM 3492 C C . GLU A 1 483 ? 18.220 26.264 134.118 1.00 24.08 483 GLU A C 1
ATOM 3493 O O . GLU A 1 483 ? 18.919 26.081 133.124 1.00 24.75 483 GLU A O 1
ATOM 3499 N N . ALA A 1 484 ? 16.905 26.430 134.048 1.00 20.96 484 ALA A N 1
ATOM 3500 C CA . ALA A 1 484 ? 16.189 26.373 132.777 1.00 22.53 484 ALA A CA 1
ATOM 3501 C C . ALA A 1 484 ? 16.489 27.566 131.873 1.00 22.65 484 ALA A C 1
ATOM 3502 O O . ALA A 1 484 ? 16.409 27.460 130.650 1.00 23.37 484 ALA A O 1
ATOM 3504 N N . ASN A 1 485 ? 16.844 28.699 132.476 1.00 21.04 485 ASN A N 1
ATOM 3505 C CA . ASN A 1 485 ? 17.108 29.923 131.718 1.00 21.58 485 ASN A CA 1
ATOM 3506 C C . ASN A 1 485 ? 18.574 30.316 131.557 1.00 22.67 485 ASN A C 1
ATOM 3507 O O . ASN A 1 485 ? 18.887 31.314 130.910 1.00 21.93 485 ASN A O 1
ATOM 3512 N N . THR A 1 486 ? 19.468 29.527 132.140 1.00 22.38 486 THR A N 1
ATOM 3513 C CA . THR A 1 486 ? 20.905 29.784 132.050 1.00 22.59 486 THR A CA 1
ATOM 3514 C C . THR A 1 486 ? 21.494 28.684 131.163 1.00 23.98 486 THR A C 1
ATOM 3515 O O . THR A 1 486 ? 21.669 27.549 131.600 1.00 26.05 486 THR A O 1
ATOM 3519 N N . PRO A 1 487 ? 21.807 29.010 129.897 1.00 22.62 487 PRO A N 1
ATOM 3520 C CA . PRO A 1 487 ? 22.360 28.020 128.973 1.00 22.75 487 PRO A CA 1
ATOM 3521 C C . PRO A 1 487 ? 23.808 27.607 129.199 1.00 24.23 487 PRO A C 1
ATOM 3522 O O . PRO A 1 487 ? 24.658 28.424 129.555 1.00 24.18 487 PRO A O 1
ATOM 3526 N N . LYS A 1 488 ? 24.075 26.320 129.006 1.00 25.85 488 LYS A N 1
ATOM 3527 C CA . LYS A 1 488 ? 25.429 25.814 129.145 1.00 26.93 488 LYS A CA 1
ATOM 3528 C C . LYS A 1 488 ? 26.051 26.024 127.776 1.00 25.03 488 LYS A C 1
ATOM 3529 O O . LYS A 1 488 ? 25.354 25.975 126.765 1.00 24.68 488 LYS A O 1
ATOM 3535 N N . ALA A 1 489 ? 27.349 26.302 127.741 1.00 24.66 489 ALA A N 1
ATOM 3536 C CA . ALA A 1 489 ? 28.042 26.530 126.476 1.00 23.72 489 ALA A CA 1
ATOM 3537 C C . ALA A 1 489 ? 28.055 25.233 125.675 1.00 24.61 489 ALA A C 1
ATOM 3538 O O . ALA A 1 489 ? 28.172 24.151 126.252 1.00 24.58 489 ALA A O 1
ATOM 3540 N N . THR A 1 490 ? 27.933 25.329 124.354 1.00 22.74 490 THR A N 1
ATOM 3541 C CA . THR A 1 490 ? 27.937 24.118 123.542 1.00 23.62 490 THR A CA 1
ATOM 3542 C C . THR A 1 490 ? 29.231 23.889 122.752 1.00 23.11 490 THR A C 1
ATOM 3543 O O . THR A 1 490 ? 29.354 22.916 122.006 1.00 22.45 490 THR A O 1
ATOM 3547 N N . LEU A 1 491 ? 30.191 24.787 122.945 1.00 22.93 491 LEU A N 1
ATOM 3548 C CA . LEU A 1 491 ? 31.520 24.703 122.345 1.00 22.56 491 LEU A CA 1
ATOM 3549 C C . LEU A 1 491 ? 32.387 25.364 123.397 1.00 23.28 491 LEU A C 1
ATOM 3550 O O . LEU A 1 491 ? 31.912 26.229 124.132 1.00 23.26 491 LEU A O 1
ATOM 3555 N N . ALA A 1 492 ? 33.639 24.944 123.495 1.00 24.19 492 ALA A N 1
ATOM 3556 C CA . ALA A 1 492 ? 34.541 25.500 124.484 1.00 23.55 492 ALA A CA 1
ATOM 3557 C C . ALA A 1 492 ? 35.043 26.886 124.082 1.00 23.64 492 ALA A C 1
ATOM 3558 O O . ALA A 1 492 ? 35.002 27.253 122.907 1.00 23.09 492 ALA A O 1
ATOM 3560 N N . ASP A 1 493 ? 35.493 27.650 125.076 1.00 23.41 493 ASP A N 1
ATOM 3561 C CA . ASP A 1 493 ? 36.036 28.990 124.867 1.00 24.17 493 ASP A CA 1
ATOM 3562 C C . ASP A 1 493 ? 35.084 30.032 124.277 1.00 23.34 493 ASP A C 1
ATOM 3563 O O . ASP A 1 493 ? 35.507 30.875 123.487 1.00 22.61 493 ASP A O 1
ATOM 3568 N N . GLN A 1 494 ? 33.810 29.985 124.656 1.00 21.36 494 GLN A N 1
ATOM 3569 C CA . GLN A 1 494 ? 32.840 30.953 124.143 1.00 21.30 494 GLN A CA 1
ATOM 3570 C C . GLN A 1 494 ? 32.419 31.941 125.219 1.00 21.72 494 GLN A C 1
ATOM 3571 O O . GLN A 1 494 ? 32.495 31.642 126.408 1.00 22.10 494 GLN A O 1
ATOM 3577 N N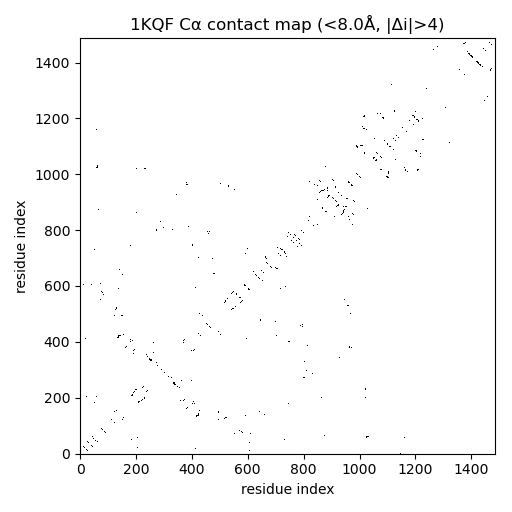 . VAL A 1 495 ? 31.975 33.122 124.799 1.00 19.85 495 VAL A N 1
ATOM 3578 C CA . VAL A 1 495 ? 31.529 34.132 125.748 1.00 19.32 495 VAL A CA 1
ATOM 3579 C C . VAL A 1 495 ? 30.259 33.641 126.443 1.00 18.31 495 VAL A C 1
ATOM 3580 O O . VAL A 1 495 ? 30.150 33.721 127.669 1.00 20.59 495 VAL A O 1
ATOM 3584 N N . ASN A 1 496 ? 29.315 33.127 125.654 1.00 17.81 496 ASN A N 1
ATOM 3585 C CA . ASN A 1 496 ? 28.049 32.608 126.172 1.00 18.28 496 ASN A CA 1
ATOM 3586 C C . ASN A 1 496 ? 27.562 33.505 127.301 1.00 18.14 496 ASN A C 1
ATOM 3587 O O . ASN A 1 496 ? 27.352 33.047 128.422 1.00 18.77 496 ASN A O 1
ATOM 3592 N N . TYR A 1 497 ? 27.358 34.783 126.995 1.00 17.62 497 TYR A N 1
ATOM 3593 C CA . TYR A 1 497 ? 26.960 35.745 128.013 1.00 17.35 497 TYR A CA 1
ATOM 3594 C C . TYR A 1 497 ? 25.690 35.487 128.819 1.00 15.77 497 TYR A C 1
ATOM 3595 O O . TYR A 1 497 ? 25.552 36.018 129.918 1.00 16.31 497 TYR A O 1
ATOM 3604 N N . TRP A 1 498 ? 24.758 34.695 128.298 1.00 17.16 498 TRP A N 1
ATOM 3605 C CA . TRP A 1 498 ? 23.541 34.428 129.058 1.00 17.65 498 TRP A CA 1
ATOM 3606 C C . TRP A 1 498 ? 23.827 33.598 130.314 1.00 18.39 498 TRP A C 1
ATOM 3607 O O . TRP A 1 498 ? 22.929 33.340 131.114 1.00 16.81 498 TRP A O 1
ATOM 3618 N N . SER A 1 499 ? 25.084 33.199 130.489 1.00 19.15 499 SER A N 1
ATOM 3619 C CA . SER A 1 499 ? 25.458 32.432 131.664 1.00 19.01 499 SER A CA 1
ATOM 3620 C C . SER A 1 499 ? 25.284 33.332 132.874 1.00 19.31 499 SER A C 1
ATOM 3621 O O . SER A 1 499 ? 25.267 32.871 134.014 1.00 20.10 499 SER A O 1
ATOM 3624 N N . ASN A 1 500 ? 25.147 34.627 132.602 1.00 18.03 500 ASN A N 1
ATOM 3625 C CA . ASN A 1 500 ? 24.984 35.631 133.642 1.00 17.50 500 ASN A CA 1
ATOM 3626 C C . ASN A 1 500 ? 23.534 35.891 134.032 1.00 16.38 500 ASN A C 1
ATOM 3627 O O . ASN A 1 500 ? 23.257 36.784 134.830 1.00 18.58 500 ASN A O 1
ATOM 3632 N N . TYR A 1 501 ? 22.619 35.099 133.485 1.00 17.54 501 TYR A N 1
ATOM 3633 C CA . TYR A 1 501 ? 21.195 35.253 133.761 1.00 17.04 501 TYR A CA 1
ATOM 3634 C C . TYR A 1 501 ? 20.825 35.502 135.228 1.00 16.97 501 TYR A C 1
ATOM 3635 O O . TYR A 1 501 ? 20.017 36.385 135.520 1.00 17.52 501 TYR A O 1
ATOM 3644 N N . PRO A 1 502 ? 21.407 34.739 136.175 1.00 17.78 502 PRO A N 1
ATOM 3645 C CA . PRO A 1 502 ? 21.070 34.951 137.588 1.00 17.18 502 PRO A CA 1
ATOM 3646 C C . PRO A 1 502 ? 21.311 36.368 138.103 1.00 16.32 502 PRO A C 1
ATOM 3647 O O . PRO A 1 502 ? 20.555 36.870 138.936 1.00 18.42 502 PRO A O 1
ATOM 3651 N N . LYS A 1 503 ? 22.372 37.004 137.620 1.00 16.57 503 LYS A N 1
ATOM 3652 C CA . LYS A 1 503 ? 22.682 38.360 138.056 1.00 16.50 503 LYS A CA 1
ATOM 3653 C C . LYS A 1 503 ? 21.595 39.317 137.586 1.00 15.09 503 LYS A C 1
ATOM 3654 O O . LYS A 1 503 ? 21.192 40.219 138.322 1.00 17.11 503 LYS A O 1
ATOM 3660 N N . PHE A 1 504 ? 21.110 39.114 136.364 1.00 15.15 504 PHE A N 1
ATOM 3661 C CA . PHE A 1 504 ? 20.073 39.987 135.827 1.00 15.11 504 PHE A CA 1
ATOM 3662 C C . PHE A 1 504 ? 18.752 39.745 136.546 1.00 14.59 504 PHE A C 1
ATOM 3663 O O . PHE A 1 504 ? 18.034 40.694 136.881 1.00 15.47 504 PHE A O 1
ATOM 3671 N N . PHE A 1 505 ? 18.437 38.477 136.803 1.00 14.74 505 PHE A N 1
ATOM 3672 C CA . PHE A 1 505 ? 17.180 38.154 137.472 1.00 15.45 505 PHE A CA 1
ATOM 3673 C C . PHE A 1 505 ? 17.123 38.655 138.916 1.00 13.94 505 PHE A C 1
ATOM 3674 O O . PHE A 1 505 ? 16.152 39.293 139.319 1.00 14.62 505 PHE A O 1
ATOM 3682 N N . VAL A 1 506 ? 18.154 38.360 139.702 1.00 15.50 506 VAL A N 1
ATOM 3683 C CA . VAL A 1 506 ? 18.161 38.813 141.088 1.00 15.30 506 VAL A CA 1
ATOM 3684 C C . VAL A 1 506 ? 18.122 40.340 141.130 1.00 14.13 506 VAL A C 1
ATOM 3685 O O . VAL A 1 506 ? 17.456 40.931 141.981 1.00 15.43 506 VAL A O 1
ATOM 3689 N N . SER A 1 507 ? 18.817 40.989 140.202 1.00 15.69 507 SER A N 1
ATOM 3690 C CA . SER A 1 507 ? 18.817 42.448 140.177 1.00 15.67 507 SER A CA 1
ATOM 3691 C C . SER A 1 507 ? 17.430 42.989 139.838 1.00 15.89 507 SER A C 1
ATOM 3692 O O . SER A 1 507 ? 17.030 44.043 140.338 1.00 15.38 507 SER A O 1
ATOM 3695 N N . LEU A 1 508 ? 16.691 42.269 138.998 1.00 16.25 508 LEU A N 1
ATOM 3696 C CA . LEU A 1 508 ? 15.338 42.691 138.638 1.00 14.99 508 LEU A CA 1
ATOM 3697 C C . LEU A 1 508 ? 14.452 42.582 139.871 1.00 15.24 508 LEU A C 1
ATOM 3698 O O . LEU A 1 508 ? 13.638 43.462 140.143 1.00 14.73 508 LEU A O 1
ATOM 3703 N N . MET A 1 509 ? 14.611 41.491 140.617 1.00 15.10 509 MET A N 1
ATOM 3704 C CA . MET A 1 509 ? 13.809 41.287 141.814 1.00 17.30 509 MET A CA 1
ATOM 3705 C C . MET A 1 509 ? 14.104 42.358 142.860 1.00 15.66 509 MET A C 1
ATOM 3706 O O . MET A 1 509 ? 13.203 42.791 143.574 1.00 16.84 509 MET A O 1
ATOM 3711 N N . LYS A 1 510 ? 15.362 42.787 142.957 1.00 16.69 510 LYS A N 1
ATOM 3712 C CA . LYS A 1 510 ? 15.707 43.825 143.921 1.00 16.04 510 LYS A CA 1
ATOM 3713 C C . LYS A 1 510 ? 15.053 45.139 143.504 1.00 16.26 510 LYS A C 1
ATOM 3714 O O . LYS A 1 510 ? 14.644 45.930 144.352 1.00 17.98 510 LYS A O 1
ATOM 3720 N N . SER A 1 511 ? 14.944 45.372 142.198 1.00 16.77 511 SER A N 1
ATOM 3721 C CA . SER A 1 511 ? 14.312 46.597 141.716 1.00 17.48 511 SER A CA 1
ATOM 3722 C C . SER A 1 511 ? 12.812 46.559 141.996 1.00 17.20 511 SER A C 1
ATOM 3723 O O . SER A 1 511 ? 12.227 47.552 142.430 1.00 17.08 511 SER A O 1
ATOM 3726 N N . PHE A 1 512 ? 12.191 45.406 141.753 1.00 16.79 512 PHE A N 1
ATOM 3727 C CA . PHE A 1 512 ? 10.752 45.245 141.982 1.00 17.53 512 PHE A CA 1
ATOM 3728 C C . PHE A 1 512 ? 10.370 45.267 143.455 1.00 18.26 512 PHE A C 1
ATOM 3729 O O . PHE A 1 512 ? 9.457 45.983 143.859 1.00 18.90 512 PHE A O 1
ATOM 3737 N N . TYR A 1 513 ? 11.073 44.469 144.252 1.00 18.10 513 TYR A N 1
ATOM 3738 C CA . TYR A 1 513 ? 10.733 44.316 145.659 1.00 18.82 513 TYR A CA 1
ATOM 3739 C C . TYR A 1 513 ? 11.595 44.975 146.739 1.00 20.82 513 TYR A C 1
ATOM 3740 O O . TYR A 1 513 ? 11.190 45.019 147.897 1.00 21.40 513 TYR A O 1
ATOM 3749 N N . GLY A 1 514 ? 12.767 45.486 146.377 1.00 21.05 514 GLY A N 1
ATOM 3750 C CA . GLY A 1 514 ? 13.615 46.138 147.367 1.00 21.07 514 GLY A CA 1
ATOM 3751 C C . GLY A 1 514 ? 13.991 45.264 148.554 1.00 22.33 514 GLY A C 1
ATOM 3752 O O . GLY A 1 514 ? 14.425 44.126 148.378 1.00 22.31 514 GLY A O 1
ATOM 3753 N N . ASP A 1 515 ? 13.821 45.791 149.765 1.00 22.25 515 ASP A N 1
ATOM 3754 C CA . ASP A 1 515 ? 14.161 45.047 150.977 1.00 24.24 515 ASP A CA 1
ATOM 3755 C C . ASP A 1 515 ? 13.338 43.775 151.175 1.00 24.20 515 ASP A C 1
ATOM 3756 O O . ASP A 1 515 ? 13.744 42.883 151.915 1.00 24.71 515 ASP A O 1
ATOM 3761 N N . ALA A 1 516 ? 12.185 43.690 150.520 1.00 24.12 516 ALA A N 1
ATOM 3762 C CA . ALA A 1 516 ? 11.329 42.516 150.662 1.00 23.58 516 ALA A CA 1
ATOM 3763 C C . ALA A 1 516 ? 11.913 41.301 149.945 1.00 23.39 516 ALA A C 1
ATOM 3764 O O . ALA A 1 516 ? 11.527 40.165 150.216 1.00 24.51 516 ALA A O 1
ATOM 3766 N N . ALA A 1 517 ? 12.837 41.547 149.022 1.00 21.18 517 ALA A N 1
ATOM 3767 C CA . ALA A 1 517 ? 13.475 40.464 148.288 1.00 20.04 517 ALA A CA 1
ATOM 3768 C C . ALA A 1 517 ? 14.814 40.165 148.957 1.00 22.43 517 ALA A C 1
ATOM 3769 O O . ALA A 1 517 ? 15.707 41.011 148.977 1.00 20.82 517 ALA A O 1
ATOM 3771 N N . GLN A 1 518 ? 14.939 38.968 149.521 1.00 21.78 518 GLN A N 1
ATOM 3772 C CA . GLN A 1 518 ? 16.166 38.555 150.197 1.00 22.51 518 GLN A CA 1
ATOM 3773 C C . GLN A 1 518 ? 16.496 37.111 149.829 1.00 23.16 518 GLN A C 1
ATOM 3774 O O . GLN A 1 518 ? 15.658 36.394 149.277 1.00 23.26 518 GLN A O 1
ATOM 3780 N N . LYS A 1 519 ? 17.713 36.683 150.146 1.00 22.86 519 LYS A N 1
ATOM 3781 C CA . LYS A 1 519 ? 18.131 35.320 149.841 1.00 24.89 519 LYS A CA 1
ATOM 3782 C C . LYS A 1 519 ? 17.195 34.324 150.508 1.00 24.33 519 LYS A C 1
ATOM 3783 O O . LYS A 1 519 ? 16.842 33.296 149.925 1.00 25.22 519 LYS A O 1
ATOM 3789 N N . GLU A 1 520 ? 16.788 34.658 151.729 1.00 25.53 520 GLU A N 1
ATOM 3790 C CA . GLU A 1 520 ? 15.910 33.821 152.537 1.00 28.84 520 GLU A CA 1
ATOM 3791 C C . GLU A 1 520 ? 14.554 33.470 151.903 1.00 28.93 520 GLU A C 1
ATOM 3792 O O . GLU A 1 520 ? 14.041 32.372 152.119 1.00 28.99 520 GLU A O 1
ATOM 3798 N N . ASN A 1 521 ? 13.968 34.383 151.130 1.00 25.93 521 ASN A N 1
ATOM 3799 C CA . ASN A 1 521 ? 12.682 34.091 150.492 1.00 24.10 521 ASN A CA 1
ATOM 3800 C C . ASN A 1 521 ? 12.853 33.984 148.981 1.00 22.70 521 ASN A C 1
ATOM 3801 O O . ASN A 1 521 ? 11.923 34.217 148.208 1.00 21.66 521 ASN A O 1
ATOM 3806 N N . ASN A 1 522 ? 14.070 33.629 148.584 1.00 21.89 522 ASN A N 1
ATOM 3807 C CA . ASN A 1 522 ? 14.422 33.436 147.186 1.00 21.13 522 ASN A CA 1
ATOM 3808 C C . ASN A 1 522 ? 14.160 34.656 146.313 1.00 19.86 522 ASN A C 1
ATOM 3809 O O . ASN A 1 522 ? 13.692 34.543 145.179 1.00 19.82 522 ASN A O 1
ATOM 3814 N N . TRP A 1 523 ? 14.464 35.826 146.867 1.00 19.67 523 TRP A N 1
ATOM 3815 C CA . TRP A 1 523 ? 14.318 37.095 146.170 1.00 20.73 523 TRP A CA 1
ATOM 3816 C C . TRP A 1 523 ? 12.895 37.400 145.716 1.00 20.73 523 TRP A C 1
ATOM 3817 O O . TRP A 1 523 ? 12.694 38.145 144.759 1.00 21.61 523 TRP A O 1
ATOM 3828 N N . GLY A 1 524 ? 11.911 36.833 146.409 1.00 18.59 524 GLY A N 1
ATOM 3829 C CA . GLY A 1 524 ? 10.518 37.071 146.063 1.00 18.04 524 GLY A CA 1
ATOM 3830 C C . GLY A 1 524 ? 10.025 36.237 144.897 1.00 18.41 524 GLY A C 1
ATOM 3831 O O . GLY A 1 524 ? 8.967 36.511 144.339 1.00 19.09 524 GLY A O 1
ATOM 3832 N N . TYR A 1 525 ? 10.791 35.210 144.546 1.00 19.22 525 TYR A N 1
ATOM 3833 C CA . TYR A 1 525 ? 10.462 34.317 143.438 1.00 19.11 525 TYR A CA 1
ATOM 3834 C C . TYR A 1 525 ? 8.989 33.954 143.273 1.00 18.24 525 TYR A C 1
ATOM 3835 O O . TYR A 1 525 ? 8.437 34.102 142.187 1.00 17.18 525 TYR A O 1
ATOM 3844 N N . ASP A 1 526 ? 8.349 33.483 144.340 1.00 18.78 526 ASP A N 1
ATOM 3845 C CA . ASP A 1 526 ? 6.950 33.077 144.240 1.00 17.86 526 ASP A CA 1
ATOM 3846 C C . ASP A 1 526 ? 5.904 34.172 144.047 1.00 18.75 526 ASP A C 1
ATOM 3847 O O . ASP A 1 526 ? 4.730 33.865 143.846 1.00 19.67 526 ASP A O 1
ATOM 3852 N N . TRP A 1 527 ? 6.308 35.440 144.089 1.00 16.81 527 TRP A N 1
ATOM 3853 C CA . TRP A 1 527 ? 5.335 36.514 143.898 1.00 17.49 527 TRP A CA 1
ATOM 3854 C C . TRP A 1 527 ? 5.022 36.758 142.419 1.00 16.56 527 TRP A C 1
ATOM 3855 O O . TRP A 1 527 ? 3.999 37.352 142.086 1.00 19.16 527 TRP A O 1
ATOM 3866 N N . LEU A 1 528 ? 5.896 36.286 141.535 1.00 16.33 528 LEU A N 1
ATOM 3867 C CA . LEU A 1 528 ? 5.684 36.450 140.099 1.00 16.03 528 LEU A CA 1
ATOM 3868 C C . LEU A 1 528 ? 4.679 35.425 139.599 1.00 16.86 528 LEU A C 1
ATOM 3869 O O . LEU A 1 528 ? 4.656 34.284 140.068 1.00 17.47 528 LEU A O 1
ATOM 3874 N N . PRO A 1 529 ? 3.827 35.820 138.647 1.00 16.51 529 PRO A N 1
ATOM 3875 C CA . PRO A 1 529 ? 2.856 34.855 138.128 1.00 15.88 529 PRO A CA 1
ATOM 3876 C C . PRO A 1 529 ? 3.598 33.800 137.294 1.00 16.36 529 PRO A C 1
ATOM 3877 O O . PRO A 1 529 ? 4.517 34.134 136.542 1.00 16.70 529 PRO A O 1
ATOM 3881 N N . LYS A 1 530 ? 3.226 32.530 137.447 1.00 14.22 530 LYS A N 1
ATOM 3882 C CA . LYS A 1 530 ? 3.865 31.459 136.679 1.00 13.64 530 LYS A CA 1
ATOM 3883 C C . LYS A 1 530 ? 2.903 31.036 135.572 1.00 14.46 530 LYS A C 1
ATOM 3884 O O . LYS A 1 530 ? 1.711 30.875 135.824 1.00 16.32 530 LYS A O 1
ATOM 3890 N N . TRP A 1 531 ? 3.415 30.837 134.359 1.00 15.21 531 TRP A N 1
ATOM 3891 C CA . TRP A 1 531 ? 2.562 30.460 133.231 1.00 15.68 531 TRP A CA 1
ATOM 3892 C C . TRP A 1 531 ? 2.443 28.968 132.940 1.00 16.31 531 TRP A C 1
ATOM 3893 O O . TRP A 1 531 ? 3.392 28.199 133.119 1.00 17.53 531 TRP A O 1
ATOM 3904 N N . ASP A 1 532 ? 1.258 28.573 132.484 1.00 16.67 532 ASP A N 1
ATOM 3905 C CA . ASP A 1 532 ? 0.989 27.192 132.114 1.00 18.99 532 ASP A CA 1
ATOM 3906 C C . ASP A 1 532 ? 1.067 27.133 130.587 1.00 19.66 532 ASP A C 1
ATOM 3907 O O . ASP A 1 532 ? 1.234 26.066 129.989 1.00 20.67 532 ASP A O 1
ATOM 3912 N N . GLN A 1 533 ? 0.960 28.310 129.972 1.00 17.41 533 GLN A N 1
ATOM 3913 C CA . GLN A 1 533 ? 1.019 28.453 128.526 1.00 16.78 533 GLN A CA 1
ATOM 3914 C C . GLN A 1 533 ? 1.161 29.937 128.197 1.00 15.69 533 GLN A C 1
ATOM 3915 O O . GLN A 1 533 ? 1.136 30.788 129.092 1.00 16.87 533 GLN A O 1
ATOM 3921 N N . THR A 1 534 ? 1.329 30.242 126.915 1.00 17.12 534 THR A N 1
ATOM 3922 C CA . THR A 1 534 ? 1.455 31.623 126.460 1.00 17.25 534 THR A CA 1
ATOM 3923 C C . THR A 1 534 ? 0.067 32.149 126.131 1.00 17.40 534 THR A C 1
ATOM 3924 O O . THR A 1 534 ? -0.684 31.503 125.401 1.00 18.63 534 THR A O 1
ATOM 3928 N N . TYR A 1 535 ? -0.281 33.310 126.673 1.00 16.32 535 TYR A N 1
ATOM 3929 C CA . TYR A 1 535 ? -1.590 33.887 126.409 1.00 15.27 535 TYR A CA 1
ATOM 3930 C C . TYR A 1 535 ? -1.507 34.978 125.353 1.00 16.77 535 TYR A C 1
ATOM 3931 O O . TYR A 1 535 ? -1.616 36.160 125.658 1.00 17.10 535 TYR A O 1
ATOM 3940 N N . ASP A 1 536 ? -1.303 34.557 124.109 1.00 15.61 536 ASP A N 1
ATOM 3941 C CA . ASP A 1 536 ? -1.209 35.469 122.974 1.00 17.51 536 ASP A CA 1
ATOM 3942 C C . ASP A 1 536 ? -2.599 36.018 122.660 1.00 16.63 536 ASP A C 1
ATOM 3943 O O . ASP A 1 536 ? -3.602 35.453 123.096 1.00 16.50 536 ASP A O 1
ATOM 3948 N N . VAL A 1 537 ? -2.669 37.105 121.895 1.00 16.62 537 VAL A N 1
ATOM 3949 C CA . VAL A 1 537 ? -3.965 37.718 121.611 1.00 15.55 537 VAL A CA 1
ATOM 3950 C C . VAL A 1 537 ? -5.014 36.850 120.912 1.00 15.06 537 VAL A C 1
ATOM 3951 O O . VAL A 1 537 ? -6.183 36.915 121.276 1.00 16.50 537 VAL A O 1
ATOM 3955 N N . ILE A 1 538 ? -4.634 36.044 119.925 1.00 14.55 538 ILE A N 1
ATOM 3956 C CA . ILE A 1 538 ? -5.644 35.209 119.275 1.00 16.27 538 ILE A CA 1
ATOM 3957 C C . ILE A 1 538 ? -6.219 34.225 120.293 1.00 16.61 538 ILE A C 1
ATOM 3958 O O . ILE A 1 538 ? -7.435 34.030 120.364 1.00 16.65 538 ILE A O 1
ATOM 3963 N N . LYS A 1 539 ? -5.347 33.625 121.098 1.00 15.96 539 LYS A N 1
ATOM 3964 C CA . LYS A 1 539 ? -5.793 32.676 122.112 1.00 16.66 539 LYS A CA 1
ATOM 3965 C C . LYS A 1 539 ? -6.690 33.363 123.129 1.00 16.52 539 LYS A C 1
ATOM 3966 O O . LYS A 1 539 ? -7.743 32.837 123.507 1.00 16.23 539 LYS A O 1
ATOM 3972 N N . TYR A 1 540 ? -6.281 34.546 123.574 1.00 15.09 540 TYR A N 1
ATOM 3973 C CA . TYR A 1 540 ? -7.067 35.258 124.566 1.00 14.88 540 TYR A CA 1
ATOM 3974 C C . TYR A 1 540 ? -8.430 35.672 124.039 1.00 14.80 540 TYR A C 1
ATOM 3975 O O . TYR A 1 540 ? -9.396 35.703 124.797 1.00 16.75 540 TYR A O 1
ATOM 3984 N N . PHE A 1 541 ? -8.530 35.992 122.752 1.00 16.00 541 PHE A N 1
ATOM 3985 C CA . PHE A 1 541 ? -9.839 36.369 122.230 1.00 15.93 541 PHE A CA 1
ATOM 3986 C C . PHE A 1 541 ? -10.693 35.129 122.006 1.00 15.87 541 PHE A C 1
ATOM 3987 O O . PHE A 1 541 ? -11.916 35.219 121.966 1.00 15.94 541 PHE A O 1
ATOM 3995 N N . ASN A 1 542 ? -10.049 33.972 121.887 1.00 16.30 542 ASN A N 1
ATOM 3996 C CA . ASN A 1 542 ? -10.791 32.725 121.724 1.00 17.32 542 ASN A CA 1
ATOM 3997 C C . ASN A 1 542 ? -11.415 32.474 123.093 1.00 18.66 542 ASN A C 1
ATOM 3998 O O . ASN A 1 542 ? -12.566 32.047 123.196 1.00 17.57 542 ASN A O 1
ATOM 4003 N N . MET A 1 543 ? -10.654 32.772 124.144 1.00 17.43 543 MET A N 1
ATOM 4004 C CA . MET A 1 543 ? -11.133 32.608 125.511 1.00 16.11 543 MET A CA 1
ATOM 4005 C C . MET A 1 543 ? -12.263 33.601 125.791 1.00 17.82 543 MET A C 1
ATOM 4006 O O . MET A 1 543 ? -13.259 33.261 126.437 1.00 17.83 543 MET A O 1
ATOM 4011 N N . MET A 1 544 ? -12.104 34.823 125.292 1.00 15.96 544 MET A N 1
ATOM 4012 C CA . MET A 1 544 ? -13.103 35.869 125.479 1.00 16.18 544 MET A CA 1
ATOM 4013 C C . MET A 1 544 ? -14.420 35.444 124.832 1.00 17.46 544 MET A C 1
ATOM 4014 O O . MET A 1 544 ? -15.494 35.680 125.381 1.00 18.90 544 MET A O 1
ATOM 4019 N N . ASP A 1 545 ? -14.324 34.809 123.669 1.00 17.08 545 ASP A N 1
ATOM 4020 C CA . ASP A 1 545 ? -15.503 34.356 122.943 1.00 19.25 545 ASP A CA 1
ATOM 4021 C C . ASP A 1 545 ? -16.214 33.227 123.696 1.00 21.18 545 ASP A C 1
ATOM 4022 O O . ASP A 1 545 ? -17.406 33.002 123.493 1.00 21.41 545 ASP A O 1
ATOM 4027 N N . GLU A 1 546 ? -15.495 32.531 124.573 1.00 21.95 546 GLU A N 1
ATOM 4028 C CA . GLU A 1 546 ? -16.098 31.440 125.341 1.00 25.02 546 GLU A CA 1
ATOM 4029 C C . GLU A 1 546 ? -16.585 31.924 126.709 1.00 25.18 546 GLU A C 1
ATOM 4030 O O . GLU A 1 546 ? -17.037 31.131 127.537 1.00 27.08 546 GLU A O 1
ATOM 4036 N N . GLY A 1 547 ? -16.478 33.232 126.937 1.00 23.56 547 GLY A N 1
ATOM 4037 C CA . GLY A 1 547 ? -16.930 33.812 128.191 1.00 22.08 547 GLY A CA 1
ATOM 4038 C C . GLY A 1 547 ? -15.977 33.700 129.363 1.00 22.38 547 GLY A C 1
ATOM 4039 O O . GLY A 1 547 ? -16.394 33.840 130.511 1.00 23.96 547 GLY A O 1
ATOM 4040 N N . LYS A 1 548 ? -14.700 33.457 129.081 1.00 18.90 548 LYS A N 1
ATOM 4041 C CA . LYS A 1 548 ? -13.696 33.317 130.137 1.00 19.50 548 LYS A CA 1
ATOM 4042 C C . LYS A 1 548 ? -12.979 34.618 130.491 1.00 19.30 548 LYS A C 1
ATOM 4043 O O . LYS A 1 548 ? -12.143 34.640 131.392 1.00 19.66 548 LYS A O 1
ATOM 4049 N N . VAL A 1 549 ? -13.298 35.699 129.787 1.00 18.19 549 VAL A N 1
ATOM 4050 C CA . VAL A 1 549 ? -12.655 36.985 130.058 1.00 16.96 549 VAL A CA 1
ATOM 4051 C C . VAL A 1 549 ? -13.653 38.044 130.515 1.00 15.79 549 VAL A C 1
ATOM 4052 O O . VAL A 1 549 ? -14.603 38.378 129.801 1.00 17.03 549 VAL A O 1
ATOM 4056 N N . THR A 1 550 ? -13.414 38.573 131.714 1.00 15.20 550 THR A N 1
ATOM 4057 C CA . THR A 1 550 ? -14.271 39.584 132.328 1.00 16.55 550 THR A CA 1
ATOM 4058 C C . THR A 1 550 ? -13.956 41.015 131.910 1.00 16.15 550 THR A C 1
ATOM 4059 O O . THR A 1 550 ? -14.853 41.765 131.528 1.00 17.05 550 THR A O 1
ATOM 4063 N N . GLY A 1 551 ? -12.683 41.393 132.002 1.00 17.20 551 GLY A N 1
ATOM 4064 C CA . GLY A 1 551 ? -12.286 42.747 131.654 1.00 15.99 551 GLY A CA 1
ATOM 4065 C C . GLY A 1 551 ? -11.063 42.829 130.765 1.00 16.11 551 GLY A C 1
ATOM 4066 O O . GLY A 1 551 ? -10.284 41.876 130.652 1.00 16.54 551 GLY A O 1
ATOM 4067 N N . TYR A 1 552 ? -10.885 43.986 130.137 1.00 16.47 552 TYR A N 1
ATOM 4068 C CA . TYR A 1 552 ? -9.765 44.194 129.232 1.00 14.63 552 TYR A CA 1
ATOM 4069 C C . TYR A 1 552 ? -9.322 45.656 129.183 1.00 15.33 552 TYR A C 1
ATOM 4070 O O . TYR A 1 552 ? -10.152 46.562 129.129 1.00 15.81 552 TYR A O 1
ATOM 4079 N N . PHE A 1 553 ? -8.007 45.873 129.209 1.00 15.46 553 PHE A N 1
ATOM 4080 C CA . PHE A 1 553 ? -7.427 47.212 129.134 1.00 15.19 553 PHE A CA 1
ATOM 4081 C C . PHE A 1 553 ? -6.820 47.388 127.756 1.00 14.19 553 PHE A C 1
ATOM 4082 O O . PHE A 1 553 ? -6.143 46.492 127.252 1.00 15.34 553 PHE A O 1
ATOM 4090 N N . CYS A 1 554 ? -7.069 48.540 127.149 1.00 14.49 554 CYS A N 1
ATOM 4091 C CA . CYS A 1 554 ? -6.500 48.847 125.847 1.00 13.98 554 CYS A CA 1
ATOM 4092 C C . CYS A 1 554 ? -5.781 50.176 125.998 1.00 12.99 554 CYS A C 1
ATOM 4093 O O . CYS A 1 554 ? -6.389 51.239 125.877 1.00 13.89 554 CYS A O 1
ATOM 4096 N N . GLN A 1 555 ? -4.487 50.100 126.284 1.00 12.79 555 GLN A N 1
ATOM 4097 C CA . GLN A 1 555 ? -3.646 51.275 126.472 1.00 12.22 555 GLN A CA 1
ATOM 4098 C C . GLN A 1 555 ? -2.900 51.523 125.166 1.00 10.91 555 GLN A C 1
ATOM 4099 O O . GLN A 1 555 ? -2.029 50.743 124.793 1.00 12.38 555 GLN A O 1
ATOM 4105 N N . GLY A 1 556 ? -3.270 52.592 124.462 1.00 11.62 556 GLY A N 1
ATOM 4106 C CA . GLY A 1 556 ? -2.619 52.926 123.200 1.00 11.21 556 GLY A CA 1
ATOM 4107 C C . GLY A 1 556 ? -2.570 51.759 122.225 1.00 11.02 556 GLY A C 1
ATOM 4108 O O . GLY A 1 556 ? -1.533 51.464 121.624 1.00 12.00 556 GLY A O 1
ATOM 4109 N N . PHE A 1 557 ? -3.711 51.096 122.061 1.00 11.34 557 PHE A N 1
ATOM 4110 C CA . PHE A 1 557 ? -3.828 49.932 121.185 1.00 12.42 557 PHE A CA 1
ATOM 4111 C C . PHE A 1 557 ? -5.304 49.922 120.769 1.00 13.23 557 PHE A C 1
ATOM 4112 O O . PHE A 1 557 ? -6.194 50.005 121.613 1.00 14.85 557 PHE A O 1
ATOM 4120 N N . ASN A 1 558 ? -5.547 49.842 119.466 1.00 12.50 558 ASN A N 1
ATOM 4121 C CA . ASN A 1 558 ? -6.896 49.882 118.889 1.00 13.02 558 ASN A CA 1
ATOM 4122 C C . ASN A 1 558 ? -7.236 48.553 118.193 1.00 11.74 558 ASN A C 1
ATOM 4123 O O . ASN A 1 558 ? -7.349 48.500 116.968 1.00 12.90 558 ASN A O 1
ATOM 4128 N N . PRO A 1 559 ? -7.439 47.475 118.973 1.00 13.31 559 PRO A N 1
ATOM 4129 C CA . PRO A 1 559 ? -7.753 46.159 118.402 1.00 14.21 559 PRO A CA 1
ATOM 4130 C C . PRO A 1 559 ? -8.927 46.044 117.433 1.00 13.25 559 PRO A C 1
ATOM 4131 O O . PRO A 1 559 ? -8.905 45.197 116.538 1.00 14.21 559 PRO A O 1
ATOM 4135 N N . VAL A 1 560 ? -9.953 46.869 117.595 1.00 13.75 560 VAL A N 1
ATOM 4136 C CA . VAL A 1 560 ? -11.068 46.789 116.659 1.00 13.75 560 VAL A CA 1
ATOM 4137 C C . VAL A 1 560 ? -10.543 47.085 115.254 1.00 14.75 560 VAL A C 1
ATOM 4138 O O . VAL A 1 560 ? -11.034 46.546 114.261 1.00 15.87 560 VAL A O 1
ATOM 4142 N N . ALA A 1 561 ? -9.519 47.928 115.175 1.00 13.56 561 ALA A N 1
ATOM 4143 C CA . ALA A 1 561 ? -8.940 48.251 113.882 1.00 12.87 561 ALA A CA 1
ATOM 4144 C C . ALA A 1 561 ? -7.771 47.332 113.516 1.00 12.29 561 ALA A C 1
ATOM 4145 O O . ALA A 1 561 ? -7.662 46.891 112.371 1.00 13.95 561 ALA A O 1
ATOM 4147 N N . SER A 1 562 ? -6.932 47.006 114.499 1.00 12.68 562 SER A N 1
ATOM 4148 C CA . SER A 1 562 ? -5.724 46.212 114.255 1.00 12.31 562 SER A CA 1
ATOM 4149 C C . SER A 1 562 ? -5.723 44.689 114.364 1.00 13.86 562 SER A C 1
ATOM 4150 O O . SER A 1 562 ? -4.813 44.054 113.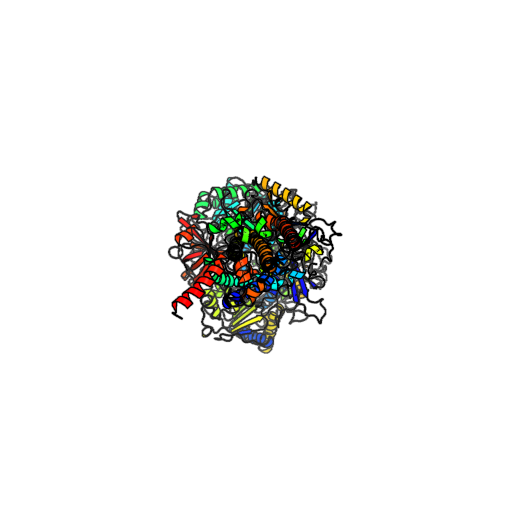843 1.00 13.45 562 SER A O 1
ATOM 4153 N N . PHE A 1 563 ? -6.699 44.093 115.044 1.00 13.54 563 PHE A N 1
ATOM 4154 C CA . PHE A 1 563 ? -6.741 42.634 115.173 1.00 13.29 563 PHE A CA 1
ATOM 4155 C C . PHE A 1 563 ? -7.390 42.013 113.943 1.00 14.22 563 PHE A C 1
ATOM 4156 O O . PHE A 1 563 ? -8.192 42.652 113.270 1.00 15.84 563 PHE A O 1
ATOM 4164 N N . PRO A 1 564 ? -7.045 40.757 113.629 1.00 14.30 564 PRO A N 1
ATOM 4165 C CA . PRO A 1 564 ? -7.639 40.107 112.458 1.00 14.79 564 PRO A CA 1
ATOM 4166 C C . PRO A 1 564 ? -9.112 39.733 112.676 1.00 15.93 564 PRO A C 1
ATOM 4167 O O . PRO A 1 564 ? -9.558 39.576 113.815 1.00 16.99 564 PRO A O 1
ATOM 4171 N N . ASP A 1 565 ? -9.861 39.614 111.582 1.00 15.09 565 ASP A N 1
ATOM 4172 C CA . ASP A 1 565 ? -11.280 39.244 111.637 1.00 14.85 565 ASP A CA 1
ATOM 4173 C C . ASP A 1 565 ? -12.077 40.194 112.534 1.00 14.53 565 ASP A C 1
ATOM 4174 O O . ASP A 1 565 ? -12.596 39.790 113.577 1.00 14.40 565 ASP A O 1
ATOM 4179 N N . LYS A 1 566 ? -12.180 41.453 112.114 1.00 14.48 566 LYS A N 1
ATOM 4180 C CA . LYS A 1 566 ? -12.883 42.486 112.877 1.00 15.51 566 LYS A CA 1
ATOM 4181 C C . LYS A 1 566 ? -14.301 42.135 113.318 1.00 15.46 566 LYS A C 1
ATOM 4182 O O . LYS A 1 566 ? -14.713 42.485 114.422 1.00 14.43 566 LYS A O 1
ATOM 4188 N N . ASN A 1 567 ? -15.065 41.452 112.471 1.00 15.24 567 ASN A N 1
ATOM 4189 C CA . ASN A 1 567 ? -16.422 41.107 112.882 1.00 16.10 567 ASN A CA 1
ATOM 4190 C C . ASN A 1 567 ? -16.388 40.197 114.107 1.00 15.05 567 ASN A C 1
ATOM 4191 O O . ASN A 1 567 ? -17.225 40.322 115.003 1.00 16.79 567 ASN A O 1
ATOM 4196 N N . LYS A 1 568 ? -15.415 39.292 114.154 1.00 14.12 568 LYS A N 1
ATOM 4197 C CA . LYS A 1 568 ? -15.299 38.400 115.301 1.00 15.20 568 LYS A CA 1
ATOM 4198 C C . LYS A 1 568 ? -14.776 39.158 116.523 1.00 17.23 568 LYS A C 1
ATOM 4199 O O . LYS A 1 568 ? -15.203 38.904 117.651 1.00 16.54 568 LYS A O 1
ATOM 4205 N N . VAL A 1 569 ? -13.858 40.095 116.293 1.00 16.27 569 VAL A N 1
ATOM 4206 C CA . VAL A 1 569 ? -13.283 40.889 117.378 1.00 15.22 569 VAL A CA 1
ATOM 4207 C C . VAL A 1 569 ? -14.368 41.667 118.117 1.00 14.72 569 VAL A C 1
ATOM 4208 O O . VAL A 1 569 ? -14.408 41.677 119.345 1.00 15.78 569 VAL A O 1
ATOM 4212 N N . VAL A 1 570 ? -15.238 42.326 117.362 1.00 14.66 570 VAL A N 1
ATOM 4213 C CA . VAL A 1 570 ? -16.320 43.093 117.959 1.00 14.94 570 VAL A CA 1
ATOM 4214 C C . VAL A 1 570 ? -17.247 42.156 118.724 1.00 15.30 570 VAL A C 1
ATOM 4215 O O . VAL A 1 570 ? -17.735 42.497 119.804 1.00 16.04 570 VAL A O 1
ATOM 4219 N N . SER A 1 571 ? -17.475 40.965 118.180 1.00 16.05 571 SER A N 1
ATOM 4220 C CA . SER A 1 571 ? -18.345 39.990 118.837 1.00 16.75 571 SER A CA 1
ATOM 4221 C C . SER A 1 571 ? -17.715 39.541 120.157 1.00 16.12 571 SER A C 1
ATOM 4222 O O . SER A 1 571 ? -18.416 39.309 121.142 1.00 17.50 571 SER A O 1
ATOM 4225 N N . CYS A 1 572 ? -16.388 39.423 120.171 1.00 15.96 572 CYS A N 1
ATOM 4226 C CA . CYS A 1 572 ? -15.677 39.004 121.378 1.00 15.96 572 CYS A CA 1
ATOM 4227 C C . CYS A 1 572 ? -15.711 40.088 122.449 1.00 15.44 572 CYS A C 1
ATOM 4228 O O . CYS A 1 572 ? -16.016 39.815 123.611 1.00 16.35 572 CYS A O 1
ATOM 4231 N N . LEU A 1 573 ? -15.386 41.317 122.059 1.00 14.88 573 LEU A N 1
ATOM 4232 C CA . LEU A 1 573 ? -15.393 42.427 123.006 1.00 15.84 573 LEU A CA 1
ATOM 4233 C C . LEU A 1 573 ? -16.768 42.629 123.626 1.00 16.78 573 LEU A C 1
ATOM 4234 O O . LEU A 1 573 ? -16.886 43.044 124.779 1.00 17.29 573 LEU A O 1
ATOM 4239 N N . SER A 1 574 ? -17.812 42.330 122.861 1.00 16.70 574 SER A N 1
ATOM 4240 C CA . SER A 1 574 ? -19.173 42.498 123.350 1.00 17.82 574 SER A CA 1
ATOM 4241 C C . SER A 1 574 ? -19.488 41.596 124.537 1.00 18.04 574 SER A C 1
ATOM 4242 O O . SER A 1 574 ? -20.461 41.827 125.248 1.00 18.24 574 SER A O 1
ATOM 4245 N N . LYS A 1 575 ? -18.664 40.578 124.759 1.00 17.53 575 LYS A N 1
ATOM 4246 C CA . LYS A 1 575 ? -18.896 39.667 125.872 1.00 18.39 575 LYS A CA 1
ATOM 4247 C C . LYS A 1 575 ? -18.213 40.107 127.160 1.00 19.60 575 LYS A C 1
ATOM 4248 O O . LYS A 1 575 ? -18.432 39.522 128.219 1.00 19.75 575 LYS A O 1
ATOM 4254 N N . LEU A 1 576 ? -17.393 41.149 127.068 1.00 16.77 576 LEU A N 1
ATOM 4255 C CA . LEU A 1 576 ? -16.687 41.678 128.230 1.00 17.00 576 LEU A CA 1
ATOM 4256 C C . LEU A 1 576 ? -17.641 42.371 129.185 1.00 16.47 576 LEU A C 1
ATOM 4257 O O . LEU A 1 576 ? -18.626 42.976 128.763 1.00 16.55 576 LEU A O 1
ATOM 4262 N N . LYS A 1 577 ? -17.345 42.283 130.476 1.00 16.40 577 LYS A N 1
ATOM 4263 C CA . LYS A 1 577 ? -18.166 42.948 131.477 1.00 17.48 577 LYS A CA 1
ATOM 4264 C C . LYS A 1 577 ? -17.663 44.382 131.601 1.00 17.15 577 LYS A C 1
ATOM 4265 O O . LYS A 1 577 ? -18.439 45.300 131.873 1.00 15.79 577 LYS A O 1
ATOM 4271 N N . TYR A 1 578 ? -16.359 44.572 131.409 1.00 18.05 578 TYR A N 1
ATOM 4272 C CA . TYR A 1 578 ? -15.780 45.910 131.474 1.00 16.24 578 TYR A CA 1
ATOM 4273 C C . TYR A 1 578 ? -14.548 46.079 130.600 1.00 15.89 578 TYR A C 1
ATOM 4274 O O . TYR A 1 578 ? -13.803 45.129 130.357 1.00 15.14 578 TYR A O 1
ATOM 4283 N N . MET A 1 579 ? -14.356 47.298 130.109 1.00 14.62 579 MET A N 1
ATOM 4284 C CA . MET A 1 579 ? -13.211 47.613 129.266 1.00 14.51 579 MET A CA 1
ATOM 4285 C C . MET A 1 579 ? -12.713 49.006 129.620 1.00 14.43 579 MET A C 1
ATOM 4286 O O . MET A 1 579 ? -13.503 49.923 129.838 1.00 14.93 579 MET A O 1
ATOM 4291 N N . VAL A 1 580 ? -11.396 49.149 129.694 1.00 14.62 580 VAL A N 1
ATOM 4292 C CA . VAL A 1 580 ? -10.782 50.427 130.016 1.00 13.98 580 VAL A CA 1
ATOM 4293 C C . VAL A 1 580 ? -9.856 50.817 128.872 1.00 14.67 580 VAL A C 1
ATOM 4294 O O . VAL A 1 580 ? -8.914 50.096 128.551 1.00 15.84 580 VAL A O 1
ATOM 4298 N N . VAL A 1 581 ? -10.153 51.948 128.243 1.00 13.58 581 VAL A N 1
ATOM 4299 C CA . VAL A 1 581 ? -9.352 52.459 127.139 1.00 14.33 581 VAL A CA 1
ATOM 4300 C C . VAL A 1 581 ? -8.599 53.698 127.629 1.00 13.05 581 VAL A C 1
ATOM 4301 O O . VAL A 1 581 ? -9.196 54.592 128.229 1.00 15.48 581 VAL A O 1
ATOM 4305 N N . ILE A 1 582 ? -7.294 53.744 127.373 1.00 12.09 582 ILE A N 1
ATOM 4306 C CA . ILE A 1 582 ? -6.447 54.871 127.770 1.00 12.52 582 ILE A CA 1
ATOM 4307 C C . ILE A 1 582 ? -5.801 55.339 126.471 1.00 12.78 582 ILE A C 1
ATOM 4308 O O . ILE A 1 582 ? -5.033 54.601 125.856 1.00 11.81 582 ILE A O 1
ATOM 4313 N N . ASP A 1 583 ? -6.097 56.570 126.064 1.00 12.48 583 ASP A N 1
ATOM 4314 C CA . ASP A 1 583 ? -5.609 57.057 124.778 1.00 13.19 583 ASP A CA 1
ATOM 4315 C C . ASP A 1 583 ? -5.766 58.583 124.677 1.00 11.46 583 ASP A C 1
ATOM 4316 O O . ASP A 1 583 ? -6.541 59.183 125.421 1.00 13.04 583 ASP A O 1
ATOM 4321 N N . PRO A 1 584 ? -5.004 59.233 123.781 1.00 11.91 584 PRO A N 1
ATOM 4322 C CA . PRO A 1 584 ? -5.131 60.684 123.628 1.00 12.67 584 PRO A CA 1
ATOM 4323 C C . PRO A 1 584 ? -6.167 61.013 122.538 1.00 12.47 584 PRO A C 1
ATOM 4324 O O . PRO A 1 584 ? -6.499 62.174 122.304 1.00 12.72 584 PRO A O 1
ATOM 4328 N N . LEU A 1 585 ? -6.677 59.967 121.886 1.00 12.14 585 LEU A N 1
ATOM 4329 C CA . LEU A 1 585 ? -7.649 60.110 120.804 1.00 10.92 585 LEU A CA 1
ATOM 4330 C C . LEU A 1 585 ? -8.843 59.157 120.882 1.00 11.77 585 LEU A C 1
ATOM 4331 O O . LEU A 1 585 ? -8.799 58.113 121.541 1.00 13.21 585 LEU A O 1
ATOM 4336 N N . VAL A 1 586 ? -9.904 59.534 120.176 1.00 13.76 586 VAL A N 1
ATOM 4337 C CA . VAL A 1 586 ? -11.099 58.711 120.064 1.00 15.01 586 VAL A CA 1
ATOM 4338 C C . VAL A 1 586 ? -10.636 57.535 119.205 1.00 16.53 586 VAL A C 1
ATOM 4339 O O . VAL A 1 586 ? -9.955 57.746 118.204 1.00 17.65 586 VAL A O 1
ATOM 4343 N N . THR A 1 587 ? -10.976 56.306 119.588 1.00 15.40 587 THR A N 1
ATOM 4344 C CA . THR A 1 587 ? -10.595 55.144 118.784 1.00 14.49 587 THR A CA 1
ATOM 4345 C C . THR A 1 587 ? -11.816 54.291 118.502 1.00 13.49 587 THR A C 1
ATOM 4346 O O . THR A 1 587 ? -12.810 54.346 119.231 1.00 14.00 587 THR A O 1
ATOM 4350 N N . GLU A 1 588 ? -11.731 53.489 117.448 1.00 13.75 588 GLU A N 1
ATOM 4351 C CA . GLU A 1 588 ? -12.826 52.606 117.077 1.00 13.64 588 GLU A CA 1
ATOM 4352 C C . GLU A 1 588 ? -13.105 51.615 118.205 1.00 14.50 588 GLU A C 1
ATOM 4353 O O . GLU A 1 588 ? -14.248 51.212 118.433 1.00 15.47 588 GLU A O 1
ATOM 4359 N N . THR A 1 589 ? -12.055 51.214 118.909 1.00 12.51 589 THR A N 1
ATOM 4360 C CA . THR A 1 589 ? -12.227 50.271 120.004 1.00 13.30 589 THR A CA 1
ATOM 4361 C C . THR A 1 589 ? -13.072 50.874 121.120 1.00 14.92 589 THR A C 1
ATOM 4362 O O . THR A 1 589 ? -13.932 50.200 121.686 1.00 14.46 589 THR A O 1
ATOM 4366 N N . SER A 1 590 ? -12.840 52.146 121.435 1.00 13.79 590 SER A N 1
ATOM 4367 C CA . SER A 1 590 ? -13.601 52.793 122.502 1.00 13.18 590 SER A CA 1
ATOM 4368 C C . SER A 1 590 ? -15.084 52.914 122.147 1.00 14.93 590 SER A C 1
ATOM 4369 O O . SER A 1 590 ? -15.929 53.000 123.035 1.00 15.74 590 SER A O 1
ATOM 4372 N N . THR A 1 591 ? -15.397 52.912 120.854 1.00 14.39 591 THR A N 1
ATOM 4373 C CA . THR A 1 591 ? -16.786 53.026 120.412 1.00 15.40 591 THR A CA 1
ATOM 4374 C C . THR A 1 591 ? -17.284 51.777 119.680 1.00 15.83 591 THR A C 1
ATOM 4375 O O . THR A 1 591 ? -18.157 51.873 118.820 1.00 16.77 591 THR A O 1
ATOM 4379 N N . PHE A 1 592 ? -16.745 50.612 120.033 1.00 15.76 592 PHE A N 1
ATOM 4380 C CA . PHE A 1 592 ? -17.139 49.356 119.388 1.00 15.17 592 PHE A CA 1
ATOM 4381 C C . PHE A 1 592 ? -18.613 49.017 119.594 1.00 17.46 592 PHE A C 1
ATOM 4382 O O . PHE A 1 592 ? -19.198 48.259 118.818 1.00 16.35 592 PHE A O 1
ATOM 4390 N N . TRP A 1 593 ? -19.201 49.586 120.638 1.00 17.65 593 TRP A N 1
ATOM 4391 C CA . TRP A 1 593 ? -20.597 49.344 121.002 1.00 17.28 593 TRP A CA 1
ATOM 4392 C C . TRP A 1 593 ? -21.567 50.265 120.270 1.00 17.93 593 TRP A C 1
ATOM 4393 O O . TRP A 1 593 ? -22.784 50.111 120.377 1.00 19.60 593 TRP A O 1
ATOM 4404 N N . GLN A 1 594 ? -21.018 51.223 119.536 1.00 16.54 594 GLN A N 1
ATOM 4405 C CA . GLN A 1 594 ? -21.815 52.212 118.823 1.00 17.20 594 GLN A CA 1
ATOM 4406 C C . GLN A 1 594 ? -22.095 51.851 117.368 1.00 17.71 594 GLN A C 1
ATOM 4407 O O . GLN A 1 594 ? -21.210 51.385 116.655 1.00 18.14 594 GLN A O 1
ATOM 4413 N N . ASN A 1 595 ? -23.330 52.071 116.923 1.00 17.30 595 ASN A N 1
ATOM 4414 C CA . ASN A 1 595 ? -23.678 51.749 115.548 1.00 18.17 595 ASN A CA 1
ATOM 4415 C C . ASN A 1 595 ? -23.180 52.810 114.575 1.00 17.35 595 ASN A C 1
ATOM 4416 O O . ASN A 1 595 ? -23.450 54.000 114.743 1.00 17.52 595 ASN A O 1
ATOM 4421 N N . HIS A 1 596 ? -22.444 52.363 113.558 1.00 16.70 596 HIS A N 1
ATOM 4422 C CA . HIS A 1 596 ? -21.901 53.245 112.535 1.00 18.93 596 HIS A CA 1
ATOM 4423 C C . HIS A 1 596 ? -22.262 52.726 111.148 1.00 19.13 596 HIS A C 1
ATOM 4424 O O . HIS A 1 596 ? -21.455 52.791 110.229 1.00 20.34 596 HIS A O 1
ATOM 4431 N N . GLY A 1 597 ? -23.478 52.209 110.998 1.00 19.02 597 GLY A N 1
ATOM 4432 C CA . GLY A 1 597 ? -23.902 51.690 109.708 1.00 18.40 597 GLY A CA 1
ATOM 4433 C C . GLY A 1 597 ? -23.124 50.443 109.334 1.00 18.04 597 GLY A C 1
ATOM 4434 O O . GLY A 1 597 ? -22.737 49.663 110.207 1.00 19.42 597 GLY A O 1
ATOM 4435 N N . GLU A 1 598 ? -22.888 50.244 108.042 1.00 18.11 598 GLU A N 1
ATOM 4436 C CA . GLU A 1 598 ? -22.148 49.066 107.605 1.00 19.14 598 GLU A CA 1
ATOM 4437 C C . GLU A 1 598 ? -20.770 48.961 108.265 1.00 20.90 598 GLU A C 1
ATOM 4438 O O . GLU A 1 598 ? -20.283 47.858 108.515 1.00 21.34 598 GLU A O 1
ATOM 4444 N N . SER A 1 599 ? -20.154 50.105 108.559 1.00 20.53 599 SER A N 1
ATOM 4445 C CA . SER A 1 599 ? -18.823 50.132 109.170 1.00 21.76 599 SER A CA 1
ATOM 4446 C C . SER A 1 599 ? -18.781 49.468 110.547 1.00 21.05 599 SER A C 1
ATOM 4447 O O . SER A 1 599 ? -17.758 48.911 110.949 1.00 21.79 599 SER A O 1
ATOM 4450 N N . ASN A 1 600 ? -19.891 49.535 111.271 1.00 19.47 600 ASN A N 1
ATOM 4451 C CA . ASN A 1 600 ? -19.983 48.902 112.582 1.00 18.75 600 ASN A CA 1
ATOM 4452 C C . ASN A 1 600 ? -21.455 48.733 112.891 1.00 18.65 600 ASN A C 1
ATOM 4453 O O . ASN A 1 600 ? -22.056 49.526 113.615 1.00 18.93 600 ASN A O 1
ATOM 4458 N N . ASP A 1 601 ? -22.024 47.677 112.322 1.00 20.62 601 ASP A N 1
ATOM 4459 C CA . ASP A 1 601 ? -23.433 47.387 112.483 1.00 23.00 601 ASP A CA 1
ATOM 4460 C C . ASP A 1 601 ? -23.733 46.580 113.739 1.00 22.91 601 ASP A C 1
ATOM 4461 O O . ASP A 1 601 ? -23.898 45.361 113.692 1.00 24.97 601 ASP A O 1
ATOM 4466 N N . VAL A 1 602 ? -23.780 47.280 114.869 1.00 20.50 602 VAL A N 1
ATOM 4467 C CA . VAL A 1 602 ? -24.062 46.665 116.160 1.00 19.51 602 VAL A CA 1
ATOM 4468 C C . VAL A 1 602 ? -25.293 47.306 116.784 1.00 19.64 602 VAL A C 1
ATOM 4469 O O . VAL A 1 602 ? -25.746 48.370 116.352 1.00 21.50 602 VAL A O 1
ATOM 4473 N N . ASP A 1 603 ? -25.834 46.639 117.796 1.00 20.17 603 ASP A N 1
ATOM 4474 C CA . ASP A 1 603 ? -26.998 47.132 118.513 1.00 20.69 603 ASP A CA 1
ATOM 4475 C C . ASP A 1 603 ? -26.537 47.433 119.935 1.00 18.26 603 ASP A C 1
ATOM 4476 O O . ASP A 1 603 ? -26.330 46.521 120.734 1.00 19.62 603 ASP A O 1
ATOM 4481 N N . PRO A 1 604 ? -26.358 48.723 120.265 1.00 19.56 604 PRO A N 1
ATOM 4482 C CA . PRO A 1 604 ? -25.913 49.147 121.595 1.00 20.30 604 PRO A CA 1
ATOM 4483 C C . PRO A 1 604 ? -26.710 48.517 122.733 1.00 20.50 604 PRO A C 1
ATOM 4484 O O . PRO A 1 604 ? -26.155 48.175 123.777 1.00 20.26 604 PRO A O 1
ATOM 4488 N N . ALA A 1 605 ? -28.016 48.376 122.531 1.00 20.98 605 ALA A N 1
ATOM 4489 C CA . ALA A 1 605 ? -28.883 47.813 123.555 1.00 21.96 605 ALA A CA 1
ATOM 4490 C C . ALA A 1 605 ? -28.537 46.374 123.916 1.00 22.52 605 ALA A C 1
ATOM 4491 O O . ALA A 1 605 ? -28.829 45.927 125.023 1.00 23.39 605 ALA A O 1
ATOM 4493 N N . SER A 1 606 ? -27.899 45.658 122.993 1.00 21.96 606 SER A N 1
ATOM 4494 C CA . SER A 1 606 ? -27.541 44.260 123.225 1.00 22.29 606 SER A CA 1
ATOM 4495 C C . SER A 1 606 ? -26.148 44.047 123.819 1.00 21.16 606 SER A C 1
ATOM 4496 O O . SER A 1 606 ? -25.790 42.925 124.171 1.00 21.72 606 SER A O 1
ATOM 4499 N N . ILE A 1 607 ? -25.366 45.119 123.923 1.00 20.09 607 ILE A N 1
ATOM 4500 C CA . ILE A 1 607 ? -24.009 45.041 124.473 1.00 18.75 607 ILE A CA 1
ATOM 4501 C C . ILE A 1 607 ? -23.998 45.582 125.904 1.00 17.21 607 ILE A C 1
ATOM 4502 O O . ILE A 1 607 ? -24.229 46.767 126.132 1.00 18.31 607 ILE A O 1
ATOM 4507 N N . GLN A 1 608 ? -23.716 44.706 126.866 1.00 20.28 608 GLN A N 1
ATOM 4508 C CA . GLN A 1 608 ? -23.730 45.086 128.279 1.00 20.71 608 GLN A CA 1
ATOM 4509 C C . GLN A 1 608 ? -22.415 45.564 128.896 1.00 19.39 608 GLN A C 1
ATOM 4510 O O . GLN A 1 608 ? -22.348 45.837 130.095 1.00 18.98 608 GLN A O 1
ATOM 4516 N N . THR A 1 609 ? -21.379 45.687 128.076 1.00 19.27 609 THR A N 1
ATOM 4517 C CA . THR A 1 609 ? -20.059 46.115 128.543 1.00 17.34 609 THR A CA 1
ATOM 4518 C C . THR A 1 609 ? -20.000 47.522 129.136 1.00 15.65 609 THR A C 1
ATOM 4519 O O . THR A 1 609 ? -20.522 48.475 128.556 1.00 17.31 609 THR A O 1
ATOM 4523 N N . GLU A 1 610 ? -19.362 47.647 130.295 1.00 16.76 610 GLU A N 1
ATOM 4524 C CA . GLU A 1 610 ? -19.178 48.955 130.911 1.00 16.39 610 GLU A CA 1
ATOM 4525 C C . GLU A 1 610 ? -17.863 49.426 130.318 1.00 16.27 610 GLU A C 1
ATOM 4526 O O . GLU A 1 610 ? -16.840 48.754 130.467 1.00 17.30 610 GLU A O 1
ATOM 4532 N N . VAL A 1 611 ? -17.880 50.571 129.649 1.00 15.28 611 VAL A N 1
ATOM 4533 C CA . VAL A 1 611 ? -16.665 51.082 129.025 1.00 16.63 611 VAL A CA 1
ATOM 4534 C C . VAL A 1 611 ? -16.179 52.382 129.638 1.00 15.33 611 VAL A C 1
ATOM 4535 O O . VAL A 1 611 ? -16.946 53.331 129.797 1.00 16.05 611 VAL A O 1
ATOM 4539 N N . PHE A 1 612 ? -14.898 52.405 129.999 1.00 16.02 612 PHE A N 1
ATOM 4540 C CA . PHE A 1 612 ? -14.273 53.597 130.563 1.00 14.28 612 PHE A CA 1
ATOM 4541 C C . PHE A 1 612 ? -13.265 54.102 129.549 1.00 15.07 612 PHE A C 1
ATOM 4542 O O . PHE A 1 612 ? -12.424 53.338 129.072 1.00 15.75 612 PHE A O 1
ATOM 4550 N N . ARG A 1 613 ? -13.359 55.378 129.203 1.00 14.18 613 ARG A N 1
ATOM 4551 C CA . ARG A 1 613 ? -12.418 55.960 128.256 1.00 13.95 613 ARG A CA 1
ATOM 4552 C C . ARG A 1 613 ? -11.694 57.073 128.989 1.00 14.72 613 ARG A C 1
ATOM 4553 O O . ARG A 1 613 ? -12.275 58.110 129.295 1.00 14.67 613 ARG A O 1
ATOM 4561 N N . LEU A 1 614 ? -10.417 56.834 129.271 1.00 13.63 614 LEU A N 1
ATOM 4562 C CA . LEU A 1 614 ? -9.591 57.775 130.021 1.00 13.84 614 LEU A CA 1
ATOM 4563 C C . LEU A 1 614 ? -8.632 58.569 129.133 1.00 14.00 614 LEU A C 1
ATOM 4564 O O . LEU A 1 614 ? -7.788 57.997 128.448 1.00 13.84 614 LEU A O 1
ATOM 4569 N N . PRO A 1 615 ? -8.740 59.912 129.158 1.00 14.19 615 PRO A N 1
ATOM 4570 C CA . PRO A 1 615 ? -7.895 60.800 128.351 1.00 13.30 615 PRO A CA 1
ATOM 4571 C C . PRO A 1 615 ? -6.447 60.890 128.820 1.00 13.85 615 PRO A C 1
ATOM 4572 O O . PRO A 1 615 ? -6.170 61.287 129.950 1.00 14.40 615 PRO A O 1
ATOM 4576 N N . SER A 1 616 ? -5.524 60.523 127.938 1.00 13.82 616 SER A N 1
ATOM 4577 C CA . SER A 1 616 ? -4.109 60.566 128.271 1.00 12.86 616 SER A CA 1
ATOM 4578 C C . SER A 1 616 ? -3.376 61.631 127.468 1.00 12.90 616 SER A C 1
ATOM 4579 O O . SER A 1 616 ? -3.934 62.269 126.574 1.00 13.66 616 SER A O 1
ATOM 4582 N N . THR A 1 617 ? -2.110 61.811 127.818 1.00 13.59 617 THR A N 1
ATOM 4583 C CA . THR A 1 617 ? -1.209 62.744 127.161 1.00 12.96 617 THR A CA 1
ATOM 4584 C C . THR A 1 617 ? -0.730 62.067 125.884 1.00 14.08 617 THR A C 1
ATOM 4585 O O . THR A 1 617 ? -0.946 60.872 125.693 1.00 14.48 617 THR A O 1
ATOM 4589 N N . CYS A 1 618 ? -0.087 62.841 125.014 1.00 12.36 618 CYS A N 1
ATOM 4590 C CA . CYS A 1 618 ? 0.502 62.292 123.806 1.00 13.63 618 CYS A CA 1
ATOM 4591 C C . CYS A 1 618 ? 1.995 62.590 123.980 1.00 12.35 618 CYS A C 1
ATOM 4592 O O . CYS A 1 618 ? 2.392 63.175 124.992 1.00 11.94 618 CYS A O 1
ATOM 4595 N N . PHE A 1 619 ? 2.811 62.197 123.010 1.00 12.42 619 PHE A N 1
ATOM 4596 C CA . PHE A 1 619 ? 4.268 62.385 123.060 1.00 11.68 619 PHE A CA 1
ATOM 4597 C C . PHE A 1 619 ? 4.775 63.789 123.405 1.00 11.42 619 PHE A C 1
ATOM 4598 O O . PHE A 1 619 ? 5.804 63.940 124.053 1.00 13.15 619 PHE A O 1
ATOM 4606 N N . ALA A 1 620 ? 4.060 64.810 122.946 1.00 11.74 620 ALA A N 1
ATOM 4607 C CA . ALA A 1 620 ? 4.466 66.200 123.146 1.00 12.64 620 ALA A CA 1
ATOM 4608 C C . ALA A 1 620 ? 4.155 66.765 124.519 1.00 12.31 620 ALA A C 1
ATOM 4609 O O . ALA A 1 620 ? 4.567 67.879 124.842 1.00 14.05 620 ALA A O 1
ATOM 4611 N N . GLU A 1 621 ? 3.453 65.989 125.336 1.00 11.44 621 GLU A N 1
ATOM 4612 C CA . GLU A 1 621 ? 3.036 66.458 126.652 1.00 12.49 621 GLU A CA 1
ATOM 4613 C C . GLU A 1 621 ? 3.719 65.837 127.885 1.00 13.45 621 GLU A C 1
ATOM 4614 O O . GLU A 1 621 ? 3.266 66.040 129.007 1.00 14.76 621 GLU A O 1
ATOM 4620 N N . GLU A 1 622 ? 4.810 65.099 127.675 1.00 14.55 622 GLU A N 1
ATOM 4621 C CA . GLU A 1 622 ? 5.578 64.471 128.768 1.00 16.41 622 GLU A CA 1
ATOM 4622 C C . GLU A 1 622 ? 7.045 64.398 128.355 1.00 15.35 622 GLU A C 1
ATOM 4623 O O . GLU A 1 622 ? 7.380 64.555 127.182 1.00 15.69 622 GLU A O 1
ATOM 4629 N N . ASP A 1 623 ? 7.918 64.155 129.325 1.00 14.79 623 ASP A N 1
ATOM 4630 C CA . ASP A 1 623 ? 9.326 63.976 129.034 1.00 14.84 623 ASP A CA 1
ATOM 4631 C C . ASP A 1 623 ? 9.461 62.465 129.183 1.00 16.63 623 ASP A C 1
ATOM 4632 O O . ASP A 1 623 ? 8.599 61.824 129.795 1.00 17.29 623 ASP A O 1
ATOM 4637 N N . GLY A 1 624 ? 10.505 61.888 128.605 1.00 12.71 624 GLY A N 1
ATOM 4638 C CA . GLY A 1 624 ? 10.685 60.453 128.698 1.00 14.10 624 GLY A CA 1
ATOM 4639 C C . GLY A 1 624 ? 11.540 59.956 127.561 1.00 13.39 624 GLY A C 1
ATOM 4640 O O . GLY A 1 624 ? 12.066 60.752 126.782 1.00 13.34 624 GLY A O 1
ATOM 4641 N N . SER A 1 625 ? 11.669 58.640 127.450 1.00 11.97 625 SER A N 1
ATOM 4642 C CA . SER A 1 625 ? 12.489 58.052 126.406 1.00 12.03 625 SER A CA 1
ATOM 4643 C C . SER A 1 625 ? 11.749 56.990 125.605 1.00 14.07 625 SER A C 1
ATOM 4644 O O . SER A 1 625 ? 10.806 56.369 126.097 1.00 13.27 625 SER A O 1
ATOM 4647 N N . ILE A 1 626 ? 12.174 56.813 124.357 1.00 12.04 626 ILE A N 1
ATOM 4648 C CA . ILE A 1 626 ? 11.624 55.782 123.486 1.00 12.31 626 ILE A CA 1
ATOM 4649 C C . ILE A 1 626 ? 12.797 55.229 122.691 1.00 12.30 626 ILE A C 1
ATOM 4650 O O . ILE A 1 626 ? 13.744 55.954 122.390 1.00 13.02 626 ILE A O 1
ATOM 4655 N N . ALA A 1 627 ? 12.745 53.940 122.376 1.00 11.79 627 ALA A N 1
ATOM 4656 C CA . ALA A 1 627 ? 13.819 53.276 121.643 1.00 11.63 627 ALA A CA 1
ATOM 4657 C C . ALA A 1 627 ? 13.507 53.123 120.162 1.00 13.85 627 ALA A C 1
ATOM 4658 O O . ALA A 1 627 ? 12.488 52.533 119.796 1.00 13.47 627 ALA A O 1
ATOM 4660 N N . ASN A 1 628 ? 14.385 53.642 119.304 1.00 11.82 628 ASN A N 1
ATOM 4661 C CA . ASN A 1 628 ? 14.145 53.539 117.869 1.00 12.28 628 ASN A CA 1
ATOM 4662 C C . ASN A 1 628 ? 14.605 52.185 117.322 1.00 12.36 628 ASN A C 1
ATOM 4663 O O . ASN A 1 628 ? 15.093 51.334 118.076 1.00 12.27 628 ASN A O 1
ATOM 4668 N N . SER A 1 629 ? 14.428 51.970 116.024 1.00 12.68 629 SER A N 1
ATOM 4669 C CA . SER A 1 629 ? 14.778 50.692 115.410 1.00 13.18 629 SER A CA 1
ATOM 4670 C C . SER A 1 629 ? 16.238 50.273 115.586 1.00 14.15 629 SER A C 1
ATOM 4671 O O . SER A 1 629 ? 16.544 49.080 115.653 1.00 14.63 629 SER A O 1
ATOM 4674 N N . GLY A 1 630 ? 17.137 51.250 115.653 1.00 14.06 630 GLY A N 1
ATOM 4675 C CA . GLY A 1 630 ? 18.549 50.941 115.819 1.00 13.69 630 GLY A CA 1
ATOM 4676 C C . GLY A 1 630 ? 18.955 50.776 117.272 1.00 13.38 630 GLY A C 1
ATOM 4677 O O . GLY A 1 630 ? 20.140 50.799 117.596 1.00 13.05 630 GLY A O 1
ATOM 4678 N N . ARG A 1 631 ? 17.962 50.616 118.143 1.00 12.33 631 ARG A N 1
ATOM 4679 C CA . ARG A 1 631 ? 18.193 50.435 119.574 1.00 12.45 631 ARG A CA 1
ATOM 4680 C C . ARG A 1 631 ? 18.638 51.700 120.307 1.00 12.47 631 ARG A C 1
ATOM 4681 O O . ARG A 1 631 ? 19.182 51.624 121.408 1.00 12.65 631 ARG A O 1
ATOM 4689 N N . TRP A 1 632 ? 18.396 52.861 119.704 1.00 11.99 632 TRP A N 1
ATOM 4690 C CA . TRP A 1 632 ? 18.769 54.137 120.318 1.00 11.54 632 TRP A CA 1
ATOM 4691 C C . TRP A 1 632 ? 17.705 54.598 121.306 1.00 11.90 632 TRP A C 1
ATOM 4692 O O . TRP A 1 632 ? 16.563 54.836 120.914 1.00 12.53 632 TRP A O 1
ATOM 4703 N N . LEU A 1 633 ? 18.068 54.721 122.577 1.00 10.98 633 LEU A N 1
ATOM 4704 C CA . LEU A 1 633 ? 17.132 55.226 123.575 1.00 11.13 633 LEU A CA 1
ATOM 4705 C C . LEU A 1 633 ? 17.295 56.740 123.511 1.00 11.54 633 LEU A C 1
ATOM 4706 O O . LEU A 1 633 ? 18.358 57.270 123.847 1.00 12.85 633 LEU A O 1
ATOM 4711 N N . GLN A 1 634 ? 16.251 57.429 123.062 1.00 11.63 634 GLN A N 1
ATOM 4712 C CA . GLN A 1 634 ? 16.296 58.880 122.922 1.00 11.10 634 GLN A CA 1
ATOM 4713 C C . GLN A 1 634 ? 15.356 59.595 123.875 1.00 12.90 634 GLN A C 1
ATOM 4714 O O . GLN A 1 634 ? 14.180 59.247 123.983 1.00 12.41 634 GLN A O 1
ATOM 4720 N N . TRP A 1 635 ? 15.876 60.612 124.554 1.00 11.17 635 TRP A N 1
ATOM 4721 C CA . TRP A 1 635 ? 15.073 61.384 125.491 1.00 11.54 635 TRP A CA 1
ATOM 4722 C C . TRP A 1 635 ? 14.351 62.504 124.753 1.00 11.23 635 TRP A C 1
ATOM 4723 O O . TRP A 1 635 ? 14.836 62.997 123.728 1.00 12.28 635 TRP A O 1
ATOM 4734 N N . HIS A 1 636 ? 13.178 62.876 125.255 1.00 11.46 636 HIS A N 1
ATOM 4735 C CA . HIS A 1 636 ? 12.416 63.978 124.683 1.00 11.27 636 HIS A CA 1
ATOM 4736 C C . HIS A 1 636 ? 11.831 64.804 125.813 1.00 12.11 636 HIS A C 1
ATOM 4737 O O . HIS A 1 636 ? 11.712 64.328 126.945 1.00 11.38 636 HIS A O 1
ATOM 4744 N N . TRP A 1 637 ? 11.490 66.051 125.500 1.00 11.80 637 TRP A N 1
ATOM 4745 C CA . TRP A 1 637 ? 10.969 66.990 126.482 1.00 12.80 637 TRP A CA 1
ATOM 4746 C C . TRP A 1 637 ? 9.545 67.477 126.221 1.00 12.14 637 TRP A C 1
ATOM 4747 O O . TRP A 1 637 ? 9.093 67.553 125.077 1.00 13.17 637 TRP A O 1
ATOM 4758 N N . LYS A 1 638 ? 8.859 67.834 127.305 1.00 12.95 638 LYS A N 1
ATOM 4759 C CA . LYS A 1 638 ? 7.479 68.314 127.263 1.00 12.65 638 LYS A CA 1
ATOM 4760 C C . LYS A 1 638 ? 7.333 69.701 126.629 1.00 13.67 638 LYS A C 1
ATOM 4761 O O . LYS A 1 638 ? 8.074 70.628 126.962 1.00 14.58 638 LYS A O 1
ATOM 4767 N N . GLY A 1 639 ? 6.364 69.831 125.724 1.00 12.99 639 GLY A N 1
ATOM 4768 C CA . GLY A 1 639 ? 6.134 71.094 125.041 1.00 13.66 639 GLY A CA 1
ATOM 4769 C C . GLY A 1 639 ? 4.892 71.860 125.470 1.00 14.54 639 GLY A C 1
ATOM 4770 O O . GLY A 1 639 ? 4.817 73.076 125.286 1.00 14.97 639 GLY A O 1
ATOM 4771 N N . GLN A 1 640 ? 3.913 71.152 126.028 1.00 11.38 640 GLN A N 1
ATOM 4772 C CA . GLN A 1 640 ? 2.678 71.769 126.501 1.00 12.17 640 GLN A CA 1
ATOM 4773 C C . GLN A 1 640 ? 1.949 70.799 127.417 1.00 13.97 640 GLN A C 1
ATOM 4774 O O . GLN A 1 640 ? 2.290 69.620 127.474 1.00 14.15 640 GLN A O 1
ATOM 4780 N N . ASP A 1 641 ? 0.957 71.308 128.142 1.00 15.27 641 ASP A N 1
ATOM 4781 C CA . ASP A 1 641 ? 0.122 70.493 129.019 1.00 16.15 641 ASP A CA 1
ATOM 4782 C C . ASP A 1 641 ? -0.900 69.858 128.092 1.00 15.70 641 ASP A C 1
ATOM 4783 O O . ASP A 1 641 ? -1.170 70.392 127.018 1.00 15.89 641 ASP A O 1
ATOM 4788 N N . ALA A 1 642 ? -1.468 68.729 128.498 1.00 16.46 642 ALA A N 1
ATOM 4789 C CA . ALA A 1 642 ? -2.472 68.054 127.678 1.00 16.56 642 ALA A CA 1
ATOM 4790 C C . ALA A 1 642 ? -3.788 68.829 127.762 1.00 16.07 642 ALA A C 1
ATOM 4791 O O . ALA A 1 642 ? -4.035 69.545 128.735 1.00 16.84 642 ALA A O 1
ATOM 4793 N N . PRO A 1 643 ? -4.652 68.697 126.745 1.00 15.73 643 PRO A N 1
ATOM 4794 C CA . PRO A 1 643 ? -5.935 69.398 126.727 1.00 15.20 643 PRO A CA 1
ATOM 4795 C C . PRO A 1 643 ? -6.933 68.917 127.790 1.00 14.99 643 PRO A C 1
ATOM 4796 O O . PRO A 1 643 ? -6.869 67.775 128.251 1.00 16.08 643 PRO A O 1
ATOM 4800 N N . GLY A 1 644 ? -7.844 69.803 128.183 1.00 16.08 644 GLY A N 1
ATOM 4801 C CA . GLY A 1 644 ? -8.857 69.460 129.176 1.00 15.25 644 GLY A CA 1
ATOM 4802 C C . GLY A 1 644 ? -8.326 68.878 130.473 1.00 16.52 644 GLY A C 1
ATOM 4803 O O . GLY A 1 644 ? -7.474 69.473 131.140 1.00 17.78 644 GLY A O 1
ATOM 4804 N N . GLU A 1 645 ? -8.844 67.707 130.839 1.00 14.25 645 GLU A N 1
ATOM 4805 C CA . GLU A 1 645 ? -8.428 67.023 132.062 1.00 15.12 645 GLU A CA 1
ATOM 4806 C C . GLU A 1 645 ? -7.546 65.804 131.774 1.00 14.41 645 GLU A C 1
ATOM 4807 O O . GLU A 1 645 ? -7.392 64.932 132.628 1.00 14.77 645 GLU A O 1
ATOM 4813 N N . ALA A 1 646 ? -6.971 65.736 130.577 1.00 12.97 646 ALA A N 1
ATOM 4814 C CA . ALA A 1 646 ? -6.115 64.603 130.229 1.00 13.95 646 ALA A CA 1
ATOM 4815 C C . ALA A 1 646 ? -4.934 64.503 131.196 1.00 14.23 646 ALA A C 1
ATOM 4816 O O . ALA A 1 646 ? -4.402 65.519 131.639 1.00 14.47 646 ALA A O 1
ATOM 4818 N N . ARG A 1 647 ? -4.534 63.276 131.525 1.00 13.88 647 ARG A N 1
ATOM 4819 C CA . ARG A 1 647 ? -3.419 63.041 132.447 1.00 14.13 647 ARG A CA 1
ATOM 4820 C C . ARG A 1 647 ? -2.372 62.128 131.830 1.00 15.23 647 ARG A C 1
ATOM 4821 O O . ARG A 1 647 ? -2.670 61.411 130.876 1.00 15.07 647 ARG A O 1
ATOM 4829 N N . ASN A 1 648 ? -1.143 62.137 132.345 1.00 16.33 648 ASN A N 1
ATOM 4830 C CA . ASN A 1 648 ? -0.152 61.260 131.740 1.00 18.25 648 ASN A CA 1
ATOM 4831 C C . ASN A 1 648 ? -0.398 59.799 132.118 1.00 16.61 648 ASN A C 1
ATOM 4832 O O . ASN A 1 648 ? -1.043 59.498 133.124 1.00 15.19 648 ASN A O 1
ATOM 4837 N N . ASP A 1 649 ? 0.071 58.895 131.267 1.00 16.81 649 ASP A N 1
ATOM 4838 C CA . ASP A 1 649 ? -0.133 57.465 131.464 1.00 15.93 649 ASP A CA 1
ATOM 4839 C C . ASP A 1 649 ? 0.232 56.927 132.840 1.00 15.49 649 ASP A C 1
ATOM 4840 O O . ASP A 1 649 ? -0.493 56.094 133.388 1.00 15.74 649 ASP A O 1
ATOM 4845 N N . GLY A 1 650 ? 1.337 57.405 133.401 1.00 16.57 650 GLY A N 1
ATOM 4846 C CA . GLY A 1 650 ? 1.760 56.944 134.712 1.00 15.43 650 GLY A CA 1
ATOM 4847 C C . GLY A 1 650 ? 0.794 57.376 135.801 1.00 16.03 650 GLY A C 1
ATOM 4848 O O . GLY A 1 650 ? 0.590 56.667 136.791 1.00 16.86 650 GLY A O 1
ATOM 4849 N N . GLU A 1 651 ? 0.202 58.554 135.625 1.00 14.78 651 GLU A N 1
ATOM 4850 C CA . GLU A 1 651 ? -0.768 59.084 136.583 1.00 14.94 651 GLU A CA 1
ATOM 4851 C C . GLU A 1 651 ? -2.046 58.282 136.544 1.00 15.36 651 GLU A C 1
ATOM 4852 O O . GLU A 1 651 ? -2.707 58.088 137.566 1.00 15.71 651 GLU A O 1
ATOM 4858 N N . ILE A 1 652 ? -2.423 57.857 135.345 1.00 15.34 652 ILE A N 1
ATOM 4859 C CA . ILE A 1 652 ? -3.642 57.086 135.182 1.00 15.78 652 ILE A CA 1
ATOM 4860 C C . ILE A 1 652 ? -3.468 55.719 135.828 1.00 15.89 652 ILE A C 1
ATOM 4861 O O . ILE A 1 652 ? -4.333 55.266 136.581 1.00 15.81 652 ILE A O 1
ATOM 4866 N N . LEU A 1 653 ? -2.338 55.076 135.560 1.00 15.69 653 LEU A N 1
ATOM 4867 C CA . LEU A 1 653 ? -2.073 53.775 136.162 1.00 16.96 653 LEU A CA 1
ATOM 4868 C C . LEU A 1 653 ? -2.015 53.917 137.684 1.00 16.90 653 LEU A C 1
ATOM 4869 O O . LEU A 1 653 ? -2.591 53.110 138.415 1.00 16.61 653 LEU A O 1
ATOM 4874 N N . ALA A 1 654 ? -1.328 54.951 138.157 1.00 15.19 654 ALA A N 1
ATOM 4875 C CA . ALA A 1 654 ? -1.193 55.177 139.592 1.00 16.36 654 ALA A CA 1
ATOM 4876 C C . ALA A 1 654 ? -2.535 55.395 140.284 1.00 16.64 654 ALA A C 1
ATOM 4877 O O . ALA A 1 654 ? -2.752 54.907 141.394 1.00 17.69 654 ALA A O 1
ATOM 4879 N N . GLY A 1 655 ? -3.433 56.127 139.631 1.00 14.91 655 GLY A N 1
ATOM 4880 C CA . GLY A 1 655 ? -4.740 56.385 140.220 1.00 16.20 655 GLY A CA 1
ATOM 4881 C C . GLY A 1 655 ? -5.513 55.100 140.447 1.00 18.20 655 GLY A C 1
ATOM 4882 O O . GLY A 1 655 ? -6.070 54.871 141.523 1.00 17.44 655 GLY A O 1
ATOM 4883 N N . ILE A 1 656 ? -5.544 54.255 139.422 1.00 16.15 656 ILE A N 1
ATOM 4884 C CA . ILE A 1 656 ? -6.239 52.976 139.498 1.00 16.81 656 ILE A CA 1
ATOM 4885 C C . ILE A 1 656 ? -5.549 52.058 140.509 1.00 17.15 656 ILE A C 1
ATOM 4886 O O . ILE A 1 656 ? -6.197 51.457 141.372 1.00 16.86 656 ILE A O 1
ATOM 4891 N N . TYR A 1 657 ? -4.227 51.981 140.399 1.00 14.37 657 TYR A N 1
ATOM 4892 C CA . TYR A 1 657 ? -3.405 51.133 141.260 1.00 15.85 657 TYR A CA 1
ATOM 4893 C C . TYR A 1 657 ? -3.519 51.446 142.745 1.00 17.52 657 TYR A C 1
ATOM 4894 O O . TYR A 1 657 ? -3.671 50.539 143.564 1.00 16.84 657 TYR A O 1
ATOM 4903 N N . HIS A 1 658 ? -3.430 52.720 143.111 1.00 17.73 658 HIS A N 1
ATOM 4904 C CA . HIS A 1 658 ? -3.528 53.070 144.522 1.00 18.32 658 HIS A CA 1
ATOM 4905 C C . HIS A 1 658 ? -4.938 52.848 145.064 1.00 18.92 658 HIS A C 1
ATOM 4906 O O . HIS A 1 658 ? -5.105 52.405 146.202 1.00 17.96 658 HIS A O 1
ATOM 4913 N N . HIS A 1 659 ? -5.955 53.129 144.255 1.00 16.51 659 HIS A N 1
ATOM 4914 C CA . HIS A 1 659 ? -7.324 52.898 144.702 1.00 18.09 659 HIS A CA 1
ATOM 4915 C C . HIS A 1 659 ? -7.480 51.400 144.953 1.00 18.95 659 HIS A C 1
ATOM 4916 O O . HIS A 1 659 ? -8.008 50.984 145.985 1.00 18.75 659 HIS A O 1
ATOM 4923 N N . LEU A 1 660 ? -6.995 50.595 144.011 1.00 17.59 660 LEU A N 1
ATOM 4924 C CA . LEU A 1 660 ? -7.091 49.144 144.117 1.00 17.61 660 LEU A CA 1
ATOM 4925 C C . LEU A 1 660 ? -6.309 48.576 145.297 1.00 18.01 660 LEU A C 1
ATOM 4926 O O . LEU A 1 660 ? -6.828 47.745 146.039 1.00 18.22 660 LEU A O 1
ATOM 4931 N N . ARG A 1 661 ? -5.067 49.011 145.485 1.00 16.52 661 ARG A N 1
ATOM 4932 C CA . ARG A 1 661 ? -4.296 48.475 146.599 1.00 18.83 661 ARG A CA 1
ATOM 4933 C C . ARG A 1 661 ? -4.864 48.909 147.947 1.00 20.37 661 ARG A C 1
ATOM 4934 O O . ARG A 1 661 ? -4.754 48.177 148.933 1.00 21.51 661 ARG A O 1
ATOM 4942 N N . GLU A 1 662 ? -5.487 50.083 148.001 1.00 20.79 662 GLU A N 1
ATOM 4943 C CA . GLU A 1 662 ? -6.072 50.529 149.261 1.00 21.82 662 GLU A CA 1
ATOM 4944 C C . GLU A 1 662 ? -7.280 49.646 149.593 1.00 21.82 662 GLU A C 1
ATOM 4945 O O . GLU A 1 662 ? -7.548 49.364 150.765 1.00 22.60 662 GLU A O 1
ATOM 4951 N N . LEU A 1 663 ? -8.004 49.203 148.568 1.00 20.41 663 LEU A N 1
ATOM 4952 C CA . LEU A 1 663 ? -9.157 48.334 148.798 1.00 20.84 663 LEU A CA 1
ATOM 4953 C C . LEU A 1 663 ? -8.662 47.035 149.420 1.00 22.32 663 LEU A C 1
ATOM 4954 O O . LEU A 1 663 ? -9.296 46.481 150.319 1.00 23.87 663 LEU A O 1
ATOM 4959 N N . TYR A 1 664 ? -7.525 46.548 148.935 1.00 21.38 664 TYR A N 1
ATOM 4960 C CA . TYR A 1 664 ? -6.954 45.324 149.470 1.00 22.16 664 TYR A CA 1
ATOM 4961 C C . TYR A 1 664 ? -6.447 45.537 150.887 1.00 24.72 664 TYR A C 1
ATOM 4962 O O . TYR A 1 664 ? -6.532 44.637 151.723 1.00 24.95 664 TYR A O 1
ATOM 4971 N N . GLN A 1 665 ? -5.927 46.726 151.164 1.00 25.05 665 GLN A N 1
ATOM 4972 C CA . GLN A 1 665 ? -5.424 47.012 152.499 1.00 29.62 665 GLN A CA 1
ATOM 4973 C C . GLN A 1 665 ? -6.543 46.966 153.532 1.00 29.26 665 GLN A C 1
ATOM 4974 O O . GLN A 1 665 ? -6.335 46.494 154.646 1.00 30.89 665 GLN A O 1
ATOM 4980 N N . SER A 1 666 ? -7.732 47.434 153.162 1.00 30.88 666 SER A N 1
ATOM 4981 C CA . SER A 1 666 ? -8.848 47.449 154.105 1.00 32.97 666 SER A CA 1
ATOM 4982 C C . SER A 1 666 ? -9.831 46.268 154.042 1.00 33.84 666 SER A C 1
ATOM 4983 O O . SER A 1 666 ? -10.502 45.983 155.032 1.00 34.11 666 SER A O 1
ATOM 4986 N N . GLU A 1 667 ? -9.908 45.584 152.899 1.00 31.33 667 GLU A N 1
ATOM 4987 C CA . GLU A 1 667 ? -10.820 44.442 152.728 1.00 31.40 667 GLU A CA 1
ATOM 4988 C C . GLU A 1 667 ? -10.114 43.091 152.711 1.00 30.00 667 GLU A C 1
ATOM 4989 O O . GLU A 1 667 ? -10.728 42.059 152.982 1.00 31.58 667 GLU A O 1
ATOM 4995 N N . GLY A 1 668 ? -8.834 43.087 152.368 1.00 28.17 668 GLY A N 1
ATOM 4996 C CA . GLY A 1 668 ? -8.144 41.819 152.257 1.00 26.54 668 GLY A CA 1
ATOM 4997 C C . GLY A 1 668 ? -8.614 41.313 150.904 1.00 25.73 668 GLY A C 1
ATOM 4998 O O . GLY A 1 668 ? -9.192 42.081 150.131 1.00 26.33 668 GLY A O 1
ATOM 4999 N N . GLY A 1 669 ? -8.388 40.037 150.616 1.00 25.93 669 GLY A N 1
ATOM 5000 C CA . GLY A 1 669 ? -8.802 39.478 149.339 1.00 24.58 669 GLY A CA 1
ATOM 5001 C C . GLY A 1 669 ? -7.864 38.359 148.934 1.00 26.06 669 GLY A C 1
ATOM 5002 O O . GLY A 1 669 ? -7.145 37.833 149.779 1.00 31.07 669 GLY A O 1
ATOM 5003 N N . LYS A 1 670 ? -7.876 37.977 147.661 1.00 23.63 670 LYS A N 1
ATOM 5004 C CA . LYS A 1 670 ? -6.986 36.923 147.181 1.00 24.09 670 LYS A CA 1
ATOM 5005 C C . LYS A 1 670 ? -5.726 37.553 146.588 1.00 23.35 670 LYS A C 1
ATOM 5006 O O . LYS A 1 670 ? -5.761 38.688 146.114 1.00 23.43 670 LYS A O 1
ATOM 5012 N N . GLY A 1 671 ? -4.622 36.814 146.624 1.00 20.40 671 GLY A N 1
ATOM 5013 C CA . GLY A 1 671 ? -3.372 37.310 146.071 1.00 23.35 671 GLY A CA 1
ATOM 5014 C C . GLY A 1 671 ? -2.928 38.658 146.610 1.00 22.25 671 GLY A C 1
ATOM 5015 O O . GLY A 1 671 ? -2.368 39.475 145.880 1.00 22.42 671 GLY A O 1
ATOM 5016 N N . VAL A 1 672 ? -3.158 38.881 147.900 1.00 24.26 672 VAL A N 1
ATOM 5017 C CA . VAL A 1 672 ? -2.792 40.142 148.537 1.00 23.81 672 VAL A CA 1
ATOM 5018 C C . VAL A 1 672 ? -1.290 40.409 148.590 1.00 22.96 672 VAL A C 1
ATOM 5019 O O . VAL A 1 672 ? -0.836 41.479 148.193 1.00 20.57 672 VAL A O 1
ATOM 5023 N N . GLU A 1 673 ? -0.514 39.442 149.069 1.00 21.44 673 GLU A N 1
ATOM 5024 C CA . GLU A 1 673 ? 0.927 39.639 149.194 1.00 22.63 673 GLU A CA 1
ATOM 5025 C C . GLU A 1 673 ? 1.688 40.003 147.920 1.00 21.46 673 GLU A C 1
ATOM 5026 O O . GLU A 1 673 ? 2.447 40.970 147.909 1.00 20.31 673 GLU A O 1
ATOM 5032 N N . PRO A 1 674 ? 1.518 39.228 146.836 1.00 20.71 674 PRO A N 1
ATOM 5033 C CA . PRO A 1 674 ? 2.275 39.625 145.643 1.00 19.81 674 PRO A CA 1
ATOM 5034 C C . PRO A 1 674 ? 1.941 41.030 145.138 1.00 19.80 674 PRO A C 1
ATOM 5035 O O . PRO A 1 674 ? 2.810 41.734 144.620 1.00 19.84 674 PRO A O 1
ATOM 5039 N N . LEU A 1 675 ? 0.689 41.441 145.307 1.00 17.38 675 LEU A N 1
ATOM 5040 C CA . LEU A 1 675 ? 0.267 42.768 144.878 1.00 17.83 675 LEU A CA 1
ATOM 5041 C C . LEU A 1 675 ? 0.863 43.856 145.766 1.00 19.89 675 LEU A C 1
ATOM 5042 O O . LEU A 1 675 ? 1.413 44.836 145.268 1.00 19.88 675 LEU A O 1
ATOM 5047 N N . MET A 1 676 ? 0.766 43.675 147.080 1.00 18.67 676 MET A N 1
ATOM 5048 C CA . MET A 1 676 ? 1.264 44.667 148.031 1.00 18.30 676 MET A CA 1
ATOM 5049 C C . MET A 1 676 ? 2.785 44.776 148.139 1.00 18.53 676 MET A C 1
ATOM 5050 O O . MET A 1 676 ? 3.299 45.803 148.573 1.00 19.78 676 MET A O 1
ATOM 5055 N N . LYS A 1 677 ? 3.509 43.732 147.749 1.00 17.33 677 LYS A N 1
ATOM 5056 C CA . LYS A 1 677 ? 4.973 43.768 147.844 1.00 18.81 677 LYS A CA 1
ATOM 5057 C C . LYS A 1 677 ? 5.666 44.543 146.721 1.00 18.10 677 LYS A C 1
ATOM 5058 O O . LYS A 1 677 ? 6.810 44.974 146.877 1.00 18.63 677 LYS A O 1
ATOM 5064 N N . MET A 1 678 ? 4.990 44.715 145.590 1.00 16.16 678 MET A N 1
ATOM 5065 C CA . MET A 1 678 ? 5.578 45.452 144.463 1.00 16.43 678 MET A CA 1
ATOM 5066 C C . MET A 1 678 ? 5.881 46.888 144.889 1.00 16.48 678 MET A C 1
ATOM 5067 O O . MET A 1 678 ? 5.029 47.565 145.461 1.00 17.00 678 MET A O 1
ATOM 5072 N N . SER A 1 679 ? 7.094 47.353 144.599 1.00 17.82 679 SER A N 1
ATOM 5073 C CA . SER A 1 679 ? 7.500 48.708 144.979 1.00 18.48 679 SER A CA 1
ATOM 5074 C C . SER A 1 679 ? 6.922 49.774 144.048 1.00 17.38 679 SER A C 1
ATOM 5075 O O . SER A 1 679 ? 6.666 49.522 142.871 1.00 17.77 679 SER A O 1
ATOM 5078 N N . TRP A 1 680 ? 6.709 50.962 144.601 1.00 18.08 680 TRP A N 1
ATOM 5079 C CA . TRP A 1 680 ? 6.196 52.105 143.848 1.00 18.94 680 TRP A CA 1
ATOM 5080 C C . TRP A 1 680 ? 6.835 53.280 144.580 1.00 19.86 680 TRP A C 1
ATOM 5081 O O . TRP A 1 680 ? 6.165 54.194 145.070 1.00 20.96 680 TRP A O 1
ATOM 5092 N N . ASN A 1 681 ? 8.161 53.207 144.631 1.00 19.60 681 ASN A N 1
ATOM 5093 C CA . ASN A 1 681 ? 9.024 54.155 145.321 1.00 21.83 681 ASN A CA 1
ATOM 5094 C C . ASN A 1 681 ? 9.311 55.438 144.543 1.00 18.82 681 ASN A C 1
ATOM 5095 O O . ASN A 1 681 ? 10.434 55.664 144.080 1.00 20.71 681 ASN A O 1
ATOM 5100 N N . TYR A 1 682 ? 8.289 56.277 144.410 1.00 17.93 682 TYR A N 1
ATOM 5101 C CA . TYR A 1 682 ? 8.410 57.540 143.693 1.00 17.19 682 TYR A CA 1
ATOM 5102 C C . TYR A 1 682 ? 8.113 58.667 144.677 1.00 17.74 682 TYR A C 1
ATOM 5103 O O . TYR A 1 682 ? 7.286 58.501 145.567 1.00 18.30 682 TYR A O 1
ATOM 5112 N N . LYS A 1 683 ? 8.805 59.797 144.545 1.00 18.34 683 LYS A N 1
ATOM 5113 C CA . LYS A 1 683 ? 8.605 60.907 145.476 1.00 18.64 683 LYS A CA 1
ATOM 5114 C C . LYS A 1 683 ? 7.140 61.329 145.599 1.00 20.62 683 LYS A C 1
ATOM 5115 O O . LYS A 1 683 ? 6.682 61.716 146.674 1.00 22.00 683 LYS A O 1
ATOM 5121 N N . GLN A 1 684 ? 6.413 61.262 144.491 1.00 18.10 684 GLN A N 1
ATOM 5122 C CA . GLN A 1 684 ? 4.989 61.567 144.482 1.00 18.77 684 GLN A CA 1
ATOM 5123 C C . GLN A 1 684 ? 4.392 60.300 143.896 1.00 18.84 684 GLN A C 1
ATOM 5124 O O . GLN A 1 684 ? 4.376 60.125 142.684 1.00 19.17 684 GLN A O 1
ATOM 5130 N N . PRO A 1 685 ? 3.909 59.391 144.756 1.00 19.33 685 PRO A N 1
ATOM 5131 C CA . PRO A 1 685 ? 3.319 58.123 144.317 1.00 18.67 685 PRO A CA 1
ATOM 5132 C C . PRO A 1 685 ? 2.238 58.230 143.243 1.00 17.95 685 PRO A C 1
ATOM 5133 O O . PRO A 1 685 ? 2.086 57.324 142.428 1.00 19.15 685 PRO A O 1
ATOM 5137 N N . HIS A 1 686 ? 1.488 59.326 143.242 1.00 18.30 686 HIS A N 1
ATOM 5138 C CA . HIS A 1 686 ? 0.426 59.495 142.254 1.00 19.03 686 HIS A CA 1
ATOM 5139 C C . HIS A 1 686 ? 0.923 60.148 140.965 1.00 18.45 686 HIS A C 1
ATOM 5140 O O . HIS A 1 686 ? 0.174 60.280 139.996 1.00 17.72 686 HIS A O 1
ATOM 5147 N N . GLU A 1 687 ? 2.196 60.533 140.951 1.00 17.70 687 GLU A N 1
ATOM 5148 C CA . GLU A 1 687 ? 2.804 61.161 139.783 1.00 19.43 687 GLU A CA 1
ATOM 5149 C C . GLU A 1 687 ? 4.259 60.716 139.620 1.00 18.39 687 GLU A C 1
ATOM 5150 O O . GLU A 1 687 ? 5.179 61.511 139.827 1.00 17.21 687 GLU A O 1
ATOM 5156 N N . PRO A 1 688 ? 4.494 59.442 139.262 1.00 16.62 688 PRO A N 1
ATOM 5157 C CA . PRO A 1 688 ? 5.877 58.987 139.091 1.00 15.70 688 PRO A CA 1
ATOM 5158 C C . PRO A 1 688 ? 6.513 59.849 138.003 1.00 15.43 688 PRO A C 1
ATOM 5159 O O . PRO A 1 688 ? 5.854 60.171 137.015 1.00 18.10 688 PRO A O 1
ATOM 5163 N N . GLN A 1 689 ? 7.774 60.231 138.176 1.00 15.15 689 GLN A N 1
ATOM 5164 C CA . GLN A 1 689 ? 8.437 61.053 137.164 1.00 16.19 689 GLN A CA 1
ATOM 5165 C C . GLN A 1 689 ? 9.290 60.198 136.243 1.00 15.69 689 GLN A C 1
ATOM 5166 O O . GLN A 1 689 ? 9.842 59.177 136.657 1.00 14.60 689 GLN A O 1
ATOM 5172 N N . SER A 1 690 ? 9.400 60.624 134.989 1.00 16.41 690 SER A N 1
ATOM 5173 C CA . SER A 1 690 ? 10.182 59.890 134.008 1.00 17.02 690 SER A CA 1
ATOM 5174 C C . SER A 1 690 ? 11.619 59.633 134.445 1.00 14.83 690 SER A C 1
ATOM 5175 O O . SER A 1 690 ? 12.126 58.522 134.279 1.00 15.06 690 SER A O 1
ATOM 5178 N N . ASP A 1 691 ? 12.288 60.633 135.015 1.00 14.99 691 ASP A N 1
ATOM 5179 C CA . ASP A 1 691 ? 13.673 60.400 135.421 1.00 16.48 691 ASP A CA 1
ATOM 5180 C C . ASP A 1 691 ? 13.794 59.346 136.519 1.00 14.90 691 ASP A C 1
ATOM 5181 O O . ASP A 1 691 ? 14.759 58.586 136.538 1.00 15.80 691 ASP A O 1
ATOM 5186 N N . GLU A 1 692 ? 12.807 59.270 137.409 1.00 14.33 692 GLU A N 1
ATOM 5187 C CA . GLU A 1 692 ? 12.845 58.261 138.469 1.00 14.32 692 GLU A CA 1
ATOM 5188 C C . GLU A 1 692 ? 12.812 56.854 137.877 1.00 14.16 692 GLU A C 1
ATOM 5189 O O . GLU A 1 692 ? 13.606 55.994 138.251 1.00 15.71 692 GLU A O 1
ATOM 5195 N N . VAL A 1 693 ? 11.891 56.629 136.946 1.00 13.51 693 VAL A N 1
ATOM 5196 C CA . VAL A 1 693 ? 11.748 55.316 136.330 1.00 12.01 693 VAL A CA 1
ATOM 5197 C C . VAL A 1 693 ? 12.931 54.975 135.427 1.00 12.48 693 VAL A C 1
ATOM 5198 O O . VAL A 1 693 ? 13.400 53.835 135.416 1.00 13.70 693 VAL A O 1
ATOM 5202 N N . ALA A 1 694 ? 13.425 55.958 134.677 1.00 12.83 694 ALA A N 1
ATOM 5203 C CA . ALA A 1 694 ? 14.565 55.714 133.792 1.00 11.69 694 ALA A CA 1
ATOM 5204 C C . ALA A 1 694 ? 15.776 55.283 134.621 1.00 12.05 694 ALA A C 1
ATOM 5205 O O . ALA A 1 694 ? 16.546 54.414 134.212 1.00 14.27 694 ALA A O 1
ATOM 5207 N N . LYS A 1 695 ? 15.951 55.900 135.785 1.00 13.60 695 LYS A N 1
ATOM 5208 C CA . LYS A 1 695 ? 17.069 55.543 136.649 1.00 15.08 695 LYS A CA 1
ATOM 5209 C C . LYS A 1 695 ? 16.900 54.134 137.215 1.00 14.26 695 LYS A C 1
ATOM 5210 O O . LYS A 1 695 ? 17.885 53.416 137.403 1.00 14.84 695 LYS A O 1
ATOM 5216 N N . GLU A 1 696 ? 15.657 53.735 137.482 1.00 14.77 696 GLU A N 1
ATOM 5217 C CA . GLU A 1 696 ? 15.407 52.389 137.988 1.00 15.04 696 GLU A CA 1
ATOM 5218 C C . GLU A 1 696 ? 15.805 51.400 136.902 1.00 13.85 696 GLU A C 1
ATOM 5219 O O . GLU A 1 696 ? 16.418 50.367 137.183 1.00 15.07 696 GLU A O 1
ATOM 5225 N N . ASN A 1 697 ? 15.445 51.713 135.660 1.00 14.79 697 ASN A N 1
ATOM 5226 C CA . ASN A 1 697 ? 15.785 50.844 134.544 1.00 14.48 697 ASN A CA 1
ATOM 5227 C C . ASN A 1 697 ? 17.294 50.714 134.405 1.00 15.63 697 ASN A C 1
ATOM 5228 O O . ASN A 1 697 ? 17.801 49.627 134.138 1.00 15.80 697 ASN A O 1
ATOM 5233 N N . ASN A 1 698 ? 18.011 51.820 134.580 1.00 13.68 698 ASN A N 1
ATOM 5234 C CA . ASN A 1 698 ? 19.464 51.778 134.485 1.00 14.11 698 ASN A CA 1
ATOM 5235 C C . ASN A 1 698 ? 20.001 50.889 135.604 1.00 14.29 698 ASN A C 1
ATOM 5236 O O . ASN A 1 698 ? 20.753 49.947 135.354 1.00 15.70 698 ASN A O 1
ATOM 5241 N N . GLY A 1 699 ? 19.623 51.194 136.841 1.00 15.34 699 GLY A N 1
ATOM 5242 C CA . GLY A 1 699 ? 20.082 50.379 137.952 1.00 15.75 699 GLY A CA 1
ATOM 5243 C C . GLY A 1 699 ? 20.980 51.074 138.954 1.00 17.55 699 GLY A C 1
ATOM 5244 O O . GLY A 1 699 ? 21.643 52.064 138.635 1.00 17.45 699 GLY A O 1
ATOM 5245 N N . TYR A 1 700 ? 21.010 50.526 140.167 1.00 15.56 700 TYR A N 1
ATOM 5246 C CA . TYR A 1 700 ? 21.804 51.069 141.268 1.00 17.32 700 TYR A CA 1
ATOM 5247 C C . TYR A 1 700 ? 22.630 50.037 142.018 1.00 18.84 700 TYR A C 1
ATOM 5248 O O . TYR A 1 700 ? 22.339 48.837 141.995 1.00 18.10 700 TYR A O 1
ATOM 5257 N N . ALA A 1 701 ? 23.655 50.531 142.706 1.00 18.04 701 ALA A N 1
ATOM 5258 C CA . ALA A 1 701 ? 24.495 49.692 143.546 1.00 18.54 701 ALA A CA 1
ATOM 5259 C C . ALA A 1 701 ? 23.810 49.879 144.896 1.00 19.25 701 ALA A C 1
ATOM 5260 O O . ALA A 1 701 ? 23.576 51.010 145.311 1.00 19.89 701 ALA A O 1
ATOM 5262 N N . LEU A 1 702 ? 23.455 48.787 145.567 1.00 18.68 702 LEU A N 1
ATOM 5263 C CA . LEU A 1 702 ? 22.773 48.893 146.854 1.00 19.92 702 LEU A CA 1
ATOM 5264 C C . LEU A 1 702 ? 23.744 48.818 148.038 1.00 21.83 702 LEU A C 1
ATOM 5265 O O . LEU A 1 702 ? 23.359 49.039 149.186 1.00 24.09 702 LEU A O 1
ATOM 5270 N N . GLU A 1 703 ? 24.999 48.502 147.739 1.00 24.08 703 GLU A N 1
ATOM 5271 C CA . GLU A 1 703 ? 26.079 48.416 148.725 1.00 27.37 703 GLU A CA 1
ATOM 5272 C C . GLU A 1 703 ? 27.317 48.826 147.933 1.00 27.74 703 GLU A C 1
ATOM 5273 O O . GLU A 1 703 ? 27.281 48.819 146.701 1.00 26.79 703 GLU A O 1
ATOM 5279 N N . ASP A 1 704 ? 28.402 49.195 148.611 1.00 27.02 704 ASP A N 1
ATOM 5280 C CA . ASP A 1 704 ? 29.617 49.552 147.884 1.00 29.13 704 ASP A CA 1
ATOM 5281 C C . ASP A 1 704 ? 30.028 48.285 147.142 1.00 28.74 704 ASP A C 1
ATOM 5282 O O . ASP A 1 704 ? 29.910 47.188 147.684 1.00 29.09 704 ASP A O 1
ATOM 5287 N N . LEU A 1 705 ? 30.496 48.430 145.907 1.00 28.32 705 LEU A N 1
ATOM 5288 C CA . LEU A 1 705 ? 30.910 47.273 145.115 1.00 29.55 705 LEU A CA 1
ATOM 5289 C C . LEU A 1 705 ? 32.403 47.327 144.775 1.00 32.87 705 LEU A C 1
ATOM 5290 O O . LEU A 1 705 ? 32.928 48.389 144.439 1.00 32.25 705 LEU A O 1
ATOM 5295 N N . TYR A 1 706 ? 33.068 46.174 144.850 1.00 36.77 706 TYR A N 1
ATOM 5296 C CA . TYR A 1 706 ? 34.500 46.067 144.565 1.00 39.95 706 TYR A CA 1
ATOM 5297 C C . TYR A 1 706 ? 34.822 45.058 143.474 1.00 41.82 706 TYR A C 1
ATOM 5298 O O . TYR A 1 706 ? 34.124 44.058 143.319 1.00 42.64 706 TYR A O 1
ATOM 5307 N N . ASP A 1 707 ? 35.891 45.311 142.724 1.00 44.57 707 ASP A N 1
ATOM 5308 C CA . ASP A 1 707 ? 36.288 44.375 141.681 1.00 47.14 707 ASP A CA 1
ATOM 5309 C C . ASP A 1 707 ? 37.099 43.287 142.381 1.00 48.07 707 ASP A C 1
ATOM 5310 O O . ASP A 1 707 ? 37.239 43.311 143.605 1.00 48.35 707 ASP A O 1
ATOM 5315 N N . ALA A 1 708 ? 37.624 42.332 141.625 1.00 50.35 708 ALA A N 1
ATOM 5316 C CA . ALA A 1 708 ? 38.391 41.247 142.225 1.00 52.44 708 ALA A CA 1
ATOM 5317 C C . ALA A 1 708 ? 39.733 41.690 142.797 1.00 53.45 708 ALA A C 1
ATOM 5318 O O . ALA A 1 708 ? 40.322 40.981 143.611 1.00 54.91 708 ALA A O 1
ATOM 5320 N N . ASN A 1 709 ? 40.218 42.856 142.385 1.00 54.36 709 ASN A N 1
ATOM 5321 C CA . ASN A 1 709 ? 41.499 43.339 142.885 1.00 54.56 709 ASN A CA 1
ATOM 5322 C C . ASN A 1 709 ? 41.338 44.233 144.118 1.00 53.88 709 ASN A C 1
ATOM 5323 O O . ASN A 1 709 ? 42.317 44.772 144.631 1.00 54.85 709 ASN A O 1
ATOM 5328 N N . GLY A 1 710 ? 40.100 44.378 144.589 1.00 52.62 710 GLY A N 1
ATOM 5329 C CA . GLY A 1 710 ? 39.838 45.185 145.773 1.00 50.44 710 GLY A CA 1
ATOM 5330 C C . GLY A 1 710 ? 39.591 46.661 145.518 1.00 48.93 710 GLY A C 1
ATOM 5331 O O . GLY A 1 710 ? 39.529 47.463 146.452 1.00 49.42 710 GLY A O 1
ATOM 5332 N N . VAL A 1 711 ? 39.444 47.012 144.247 1.00 47.35 711 VAL A N 1
ATOM 5333 C CA . VAL A 1 711 ? 39.210 48.389 143.822 1.00 46.46 711 VAL A CA 1
ATOM 5334 C C . VAL A 1 711 ? 37.711 48.697 143.805 1.00 45.59 711 VAL A C 1
ATOM 5335 O O . VAL A 1 711 ? 36.920 47.911 143.291 1.00 45.22 711 VAL A O 1
ATOM 5339 N N . LEU A 1 712 ? 37.324 49.837 144.365 1.00 43.95 712 LEU A N 1
ATOM 5340 C CA . LEU A 1 712 ? 35.917 50.228 144.401 1.00 42.14 712 LEU A CA 1
ATOM 5341 C C . LEU A 1 712 ? 35.397 50.488 142.991 1.00 41.12 712 LEU A C 1
ATOM 5342 O O . LEU A 1 712 ? 35.976 51.293 142.262 1.00 40.80 712 LEU A O 1
ATOM 5347 N N . ILE A 1 713 ? 34.323 49.810 142.588 1.00 39.01 713 ILE A N 1
ATOM 5348 C CA . ILE A 1 713 ? 33.774 50.077 141.261 1.00 37.43 713 ILE A CA 1
ATOM 5349 C C . ILE A 1 713 ? 32.563 51.005 141.368 1.00 35.09 713 ILE A C 1
ATOM 5350 O O . ILE A 1 713 ? 32.297 51.794 140.462 1.00 34.29 713 ILE A O 1
ATOM 5355 N N . ALA A 1 714 ? 31.851 50.932 142.490 1.00 31.65 714 ALA A N 1
ATOM 5356 C CA . ALA A 1 714 ? 30.694 51.789 142.704 1.00 29.93 714 ALA A CA 1
ATOM 5357 C C . ALA A 1 714 ? 30.349 51.922 144.189 1.00 28.82 714 ALA A C 1
ATOM 5358 O O . ALA A 1 714 ? 30.572 50.999 144.973 1.00 30.61 714 ALA A O 1
ATOM 5360 N N . LYS A 1 715 ? 29.815 53.082 144.564 1.00 27.76 715 LYS A N 1
ATOM 5361 C CA . LYS A 1 715 ? 29.433 53.352 145.942 1.00 28.44 715 LYS A CA 1
ATOM 5362 C C . LYS A 1 715 ? 27.947 53.129 146.140 1.00 26.89 715 LYS A C 1
ATOM 5363 O O . LYS A 1 715 ? 27.144 53.328 145.223 1.00 24.45 715 LYS A O 1
ATOM 5369 N N . LYS A 1 716 ? 27.589 52.723 147.351 1.00 24.71 716 LYS A N 1
ATOM 5370 C CA . LYS A 1 716 ? 26.201 52.483 147.706 1.00 25.33 716 LYS A CA 1
ATOM 5371 C C . LYS A 1 716 ? 25.344 53.684 147.319 1.00 23.91 716 LYS A C 1
ATOM 5372 O O . LYS A 1 716 ? 25.672 54.820 147.655 1.00 23.11 716 LYS A O 1
ATOM 5378 N N . GLY A 1 717 ? 24.253 53.429 146.602 1.00 22.47 717 GLY A N 1
ATOM 5379 C CA . GLY A 1 717 ? 23.368 54.512 146.202 1.00 21.64 717 GLY A CA 1
ATOM 5380 C C . GLY A 1 717 ? 23.622 55.112 144.828 1.00 20.51 717 GLY A C 1
ATOM 5381 O O . GLY A 1 717 ? 22.787 55.858 144.323 1.00 24.69 717 GLY A O 1
ATOM 5382 N N . GLN A 1 718 ? 24.761 54.798 144.222 1.00 20.95 718 GLN A N 1
ATOM 5383 C CA . GLN A 1 718 ? 25.081 55.333 142.905 1.00 19.92 718 GLN A CA 1
ATOM 5384 C C . GLN A 1 718 ? 24.473 54.529 141.770 1.00 18.96 718 GLN A C 1
ATOM 5385 O O . GLN A 1 718 ? 24.188 53.334 141.903 1.00 18.69 718 GLN A O 1
ATOM 5391 N N . LEU A 1 719 ? 24.283 55.207 140.646 1.00 17.22 719 LEU A N 1
ATOM 5392 C CA . LEU A 1 719 ? 23.750 54.589 139.449 1.00 16.55 719 LEU A CA 1
ATOM 5393 C C . LEU A 1 719 ? 24.879 53.749 138.873 1.00 17.35 719 LEU A C 1
ATOM 5394 O O . LEU A 1 719 ? 26.047 54.140 138.942 1.00 19.73 719 LEU A O 1
ATOM 5399 N N . LEU A 1 720 ? 24.536 52.595 138.308 1.00 16.47 720 LEU A N 1
ATOM 5400 C CA . LEU A 1 720 ? 25.533 51.698 137.722 1.00 15.88 720 LEU A CA 1
ATOM 5401 C C . LEU A 1 720 ? 25.914 52.156 136.319 1.00 17.33 720 LEU A C 1
ATOM 5402 O O . LEU A 1 720 ? 25.084 52.712 135.603 1.00 18.08 720 LEU A O 1
ATOM 5407 N N . SER A 1 721 ? 27.161 51.916 135.923 1.00 18.92 721 SER A N 1
ATOM 5408 C CA . SER A 1 721 ? 27.610 52.332 134.598 1.00 19.63 721 SER A CA 1
ATOM 5409 C C . SER A 1 721 ? 27.563 51.214 133.558 1.00 18.58 721 SER A C 1
ATOM 5410 O O . SER A 1 721 ? 27.589 51.488 132.360 1.00 20.54 721 SER A O 1
ATOM 5413 N N . SER A 1 722 ? 27.466 49.965 134.010 1.00 16.65 722 SER A N 1
ATOM 5414 C CA . SER A 1 722 ? 27.428 48.827 133.089 1.00 16.77 722 SER A CA 1
ATOM 5415 C C . SER A 1 722 ? 26.751 47.593 133.681 1.00 17.25 722 SER A C 1
ATOM 5416 O O . SER A 1 722 ? 26.787 47.377 134.896 1.00 16.81 722 SER A O 1
ATOM 5419 N N . PHE A 1 723 ? 26.121 46.781 132.835 1.00 15.82 723 PHE A N 1
ATOM 5420 C CA . PHE A 1 723 ? 25.484 45.583 133.351 1.00 16.80 723 PHE A CA 1
ATOM 5421 C C . PHE A 1 723 ? 26.539 44.581 133.820 1.00 18.50 723 PHE A C 1
ATOM 5422 O O . PHE A 1 723 ? 26.221 43.602 134.493 1.00 18.76 723 PHE A O 1
ATOM 5430 N N . ALA A 1 724 ? 27.797 44.855 133.487 1.00 18.86 724 ALA A N 1
ATOM 5431 C CA . ALA A 1 724 ? 28.893 43.990 133.885 1.00 19.24 724 ALA A CA 1
ATOM 5432 C C . ALA A 1 724 ? 29.057 44.042 135.399 1.00 18.31 724 ALA A C 1
ATOM 5433 O O . ALA A 1 724 ? 29.663 43.157 135.998 1.00 21.46 724 ALA A O 1
ATOM 5435 N N . HIS A 1 725 ? 28.491 45.075 136.012 1.00 17.66 725 HIS A N 1
ATOM 5436 C CA . HIS A 1 725 ? 28.579 45.265 137.455 1.00 18.38 725 HIS A CA 1
ATOM 5437 C C . HIS A 1 725 ? 27.394 44.695 138.223 1.00 18.92 725 HIS A C 1
ATOM 5438 O O . HIS A 1 725 ? 27.371 44.751 139.452 1.00 18.62 725 HIS A O 1
ATOM 5445 N N . LEU A 1 726 ? 26.400 44.167 137.518 1.00 16.57 726 LEU A N 1
ATOM 5446 C CA . LEU A 1 726 ? 25.244 43.589 138.198 1.00 17.03 726 LEU A CA 1
ATOM 5447 C C . LEU A 1 726 ? 25.665 42.296 138.892 1.00 16.61 726 LEU A C 1
ATOM 5448 O O . LEU A 1 726 ? 26.531 41.572 138.402 1.00 17.63 726 LEU A O 1
ATOM 5453 N N . ARG A 1 727 ? 25.063 42.021 140.043 1.00 18.57 727 ARG A N 1
ATOM 5454 C CA . ARG A 1 727 ? 25.386 40.823 140.804 1.00 20.12 727 ARG A CA 1
ATOM 5455 C C . ARG A 1 727 ? 24.160 39.989 141.149 1.00 20.32 727 ARG A C 1
ATOM 5456 O O . ARG A 1 727 ? 23.028 40.475 141.106 1.00 19.52 727 ARG A O 1
ATOM 5464 N N . ASP A 1 728 ? 24.394 38.727 141.497 1.00 20.62 728 ASP A N 1
ATOM 5465 C CA . ASP A 1 728 ? 23.306 37.819 141.839 1.00 20.64 728 ASP A CA 1
ATOM 5466 C C . ASP A 1 728 ? 23.148 37.636 143.343 1.00 22.53 728 ASP A C 1
ATOM 5467 O O . ASP A 1 728 ? 22.495 36.692 143.783 1.00 22.99 728 ASP A O 1
ATOM 5472 N N . ASP A 1 729 ? 23.726 38.542 144.130 1.00 20.59 729 ASP A N 1
ATOM 5473 C CA . ASP A 1 729 ? 23.644 38.425 145.582 1.00 21.78 729 ASP A CA 1
ATOM 5474 C C . ASP A 1 729 ? 22.800 39.479 146.285 1.00 21.26 729 ASP A C 1
ATOM 5475 O O . ASP A 1 729 ? 22.900 39.635 147.499 1.00 21.67 729 ASP A O 1
ATOM 5480 N N . GLY A 1 730 ? 21.976 40.206 145.531 1.00 18.07 730 GLY A N 1
ATOM 5481 C CA . GLY A 1 730 ? 21.121 41.214 146.137 1.00 18.71 730 GLY A CA 1
ATOM 5482 C C . GLY A 1 730 ? 21.736 42.583 146.365 1.00 17.70 730 GLY A C 1
ATOM 5483 O O . GLY A 1 730 ? 21.083 43.462 146.920 1.00 21.02 730 GLY A O 1
ATOM 5484 N N . THR A 1 731 ? 22.982 42.780 145.946 1.00 18.65 731 THR A N 1
ATOM 5485 C CA . THR A 1 731 ? 23.632 44.075 146.139 1.00 18.74 731 THR A CA 1
ATOM 5486 C C . THR A 1 731 ? 23.458 45.044 144.967 1.00 19.40 731 THR A C 1
ATOM 5487 O O . THR A 1 731 ? 23.971 46.162 145.004 1.00 20.30 731 THR A O 1
ATOM 5491 N N . THR A 1 732 ? 22.757 44.615 143.918 1.00 17.41 732 THR A N 1
ATOM 5492 C CA . THR A 1 732 ? 22.500 45.489 142.768 1.00 18.02 732 THR A CA 1
ATOM 5493 C C . THR A 1 732 ? 21.050 45.369 142.322 1.00 18.03 732 THR A C 1
ATOM 5494 O O . THR A 1 732 ? 20.411 44.330 142.501 1.00 17.51 732 THR A O 1
ATOM 5498 N N . ALA A 1 733 ? 20.538 46.445 141.737 1.00 16.45 733 ALA A N 1
ATOM 5499 C CA . ALA A 1 733 ? 19.169 46.477 141.250 1.00 16.80 733 ALA A CA 1
ATOM 5500 C C . ALA A 1 733 ? 19.129 47.144 139.883 1.00 18.40 733 ALA A C 1
ATOM 5501 O O . ALA A 1 733 ? 19.893 48.067 139.606 1.00 17.34 733 ALA A O 1
ATOM 5503 N N . SER A 1 734 ? 18.248 46.641 139.026 1.00 16.93 734 SER A N 1
ATOM 5504 C CA . SER A 1 734 ? 18.047 47.180 137.686 1.00 16.47 734 SER A CA 1
ATOM 5505 C C . SER A 1 734 ? 16.778 46.573 137.139 1.00 16.35 734 SER A C 1
ATOM 5506 O O . SER A 1 734 ? 16.632 45.351 137.149 1.00 15.40 734 SER A O 1
ATOM 5509 N N . SER A 1 735 ? 15.855 47.400 136.659 1.00 15.38 735 SER A N 1
ATOM 5510 C CA . SER A 1 735 ? 14.626 46.841 136.124 1.00 14.88 735 SER A CA 1
ATOM 5511 C C . SER A 1 735 ? 14.684 46.548 134.620 1.00 14.32 735 SER A C 1
ATOM 5512 O O . SER A 1 735 ? 13.674 46.206 134.018 1.00 14.95 735 SER A O 1
ATOM 5515 N N . CYS A 1 736 ? 15.876 46.684 134.036 1.00 13.32 736 CYS A N 1
ATOM 5516 C CA . CYS A 1 736 ? 16.129 46.350 132.627 1.00 13.45 736 CYS A CA 1
ATOM 5517 C C . CYS A 1 736 ? 17.635 46.359 132.429 1.00 15.65 736 CYS A C 1
ATOM 5518 O O . CYS A 1 736 ? 18.228 47.399 132.121 1.00 15.86 736 CYS A O 1
ATOM 5521 N N . TRP A 1 737 ? 18.246 45.190 132.591 1.00 13.69 737 TRP A N 1
ATOM 5522 C CA . TRP A 1 737 ? 19.696 45.081 132.504 1.00 14.56 737 TRP A CA 1
ATOM 5523 C C . TRP A 1 737 ? 20.360 45.551 131.215 1.00 13.98 737 TRP A C 1
ATOM 5524 O O . TRP A 1 737 ? 21.467 46.080 131.267 1.00 14.72 737 TRP A O 1
ATOM 5535 N N . ILE A 1 738 ? 19.715 45.382 130.065 1.00 13.73 738 ILE A N 1
ATOM 5536 C CA . ILE A 1 738 ? 20.342 45.825 128.825 1.00 13.91 738 ILE A CA 1
ATOM 5537 C C . ILE A 1 738 ? 20.372 47.344 128.722 1.00 12.85 738 ILE A C 1
ATOM 5538 O O . ILE A 1 738 ? 21.026 47.898 127.839 1.00 14.16 738 ILE A O 1
ATOM 5543 N N . TYR A 1 739 ? 19.674 48.012 129.634 1.00 13.64 739 TYR A N 1
ATOM 5544 C CA . TYR A 1 739 ? 19.628 49.477 129.651 1.00 14.33 739 TYR A CA 1
ATOM 5545 C C . TYR A 1 739 ? 20.636 50.073 130.626 1.00 14.43 739 TYR A C 1
ATOM 5546 O O . TYR A 1 739 ? 20.699 51.294 130.789 1.00 14.79 739 TYR A O 1
ATOM 5555 N N . THR A 1 740 ? 21.419 49.227 131.290 1.00 13.86 740 THR A N 1
ATOM 5556 C CA . THR A 1 740 ? 22.401 49.753 132.232 1.00 14.41 740 THR A CA 1
ATOM 5557 C C . THR A 1 740 ? 23.476 50.472 131.433 1.00 13.26 740 THR A C 1
ATOM 5558 O O . THR A 1 740 ? 24.146 49.883 130.583 1.00 15.81 740 THR A O 1
ATOM 5562 N N . GLY A 1 741 ? 23.613 51.762 131.717 1.00 13.25 741 GLY A N 1
ATOM 5563 C CA . GLY A 1 741 ? 24.561 52.605 131.018 1.00 14.76 741 GLY A CA 1
ATOM 5564 C C . GLY A 1 741 ? 23.820 53.781 130.400 1.00 16.07 741 GLY A C 1
ATOM 5565 O O . GLY A 1 741 ? 24.435 54.761 129.978 1.00 15.75 741 GLY A O 1
ATOM 5566 N N . SER A 1 742 ? 22.491 53.694 130.369 1.00 13.68 742 SER A N 1
ATOM 5567 C CA . SER A 1 742 ? 21.663 54.749 129.782 1.00 14.31 742 SER A CA 1
ATOM 5568 C C . SER A 1 742 ? 21.565 56.025 130.623 1.00 14.94 742 SER A C 1
ATOM 5569 O O . SER A 1 742 ? 21.393 57.118 130.080 1.00 15.07 742 SER A O 1
ATOM 5572 N N . TRP A 1 743 ? 21.644 55.885 131.942 1.00 14.44 743 TRP A N 1
ATOM 5573 C CA . TRP A 1 743 ? 21.598 57.041 132.840 1.00 14.46 743 TRP A CA 1
ATOM 5574 C C . TRP A 1 743 ? 22.495 56.685 134.016 1.00 15.35 743 TRP A C 1
ATOM 5575 O O . TRP A 1 743 ? 22.086 56.002 134.956 1.00 15.18 743 TRP A O 1
ATOM 5586 N N . THR A 1 744 ? 23.728 57.170 133.941 1.00 15.37 744 THR A N 1
ATOM 5587 C CA . THR A 1 744 ? 24.759 56.900 134.930 1.00 15.68 744 THR A CA 1
ATOM 5588 C C . THR A 1 744 ? 25.070 58.089 135.822 1.00 15.99 744 THR A C 1
ATOM 5589 O O . THR A 1 744 ? 24.354 59.087 135.828 1.00 16.58 744 THR A O 1
ATOM 5593 N N . GLU A 1 745 ? 26.153 57.975 136.581 1.00 17.60 745 GLU A N 1
ATOM 5594 C CA . GLU A 1 745 ? 26.559 59.061 137.448 1.00 19.25 745 GLU A CA 1
ATOM 5595 C C . GLU A 1 745 ? 27.058 60.210 136.569 1.00 20.36 745 GLU A C 1
ATOM 5596 O O . GLU A 1 745 ? 27.203 61.336 137.035 1.00 20.52 745 GLU A O 1
ATOM 5602 N N . GLN A 1 746 ? 27.300 59.913 135.293 1.00 20.23 746 GLN A N 1
ATOM 5603 C CA . GLN A 1 746 ? 27.753 60.924 134.342 1.00 22.09 746 GLN A CA 1
ATOM 5604 C C . GLN A 1 746 ? 26.553 61.646 133.747 1.00 22.88 746 GLN A C 1
ATOM 5605 O O . GLN A 1 746 ? 26.710 62.599 132.983 1.00 24.85 746 GLN A O 1
ATOM 5611 N N . GLY A 1 747 ? 25.356 61.169 134.077 1.00 19.16 747 GLY A N 1
ATOM 5612 C CA . GLY A 1 747 ? 24.145 61.800 133.581 1.00 18.80 747 GLY A CA 1
ATOM 5613 C C . GLY A 1 747 ? 23.289 61.001 132.618 1.00 15.43 747 GLY A C 1
ATOM 5614 O O . GLY A 1 747 ? 23.572 59.843 132.304 1.00 14.65 747 GLY A O 1
ATOM 5615 N N . ASN A 1 748 ? 22.233 61.651 132.143 1.00 15.55 748 ASN A N 1
ATOM 5616 C CA . ASN A 1 748 ? 21.280 61.063 131.204 1.00 13.67 748 ASN A CA 1
ATOM 5617 C C . ASN A 1 748 ? 21.919 60.973 129.816 1.00 14.02 748 ASN A C 1
ATOM 5618 O O . ASN A 1 748 ? 21.955 61.957 129.076 1.00 14.52 748 ASN A O 1
ATOM 5623 N N . GLN A 1 749 ? 22.418 59.791 129.466 1.00 13.31 749 GLN A N 1
ATOM 5624 C CA . GLN A 1 749 ? 23.072 59.600 128.172 1.00 12.47 749 GLN A CA 1
ATOM 5625 C C . GLN A 1 749 ? 22.099 59.640 127.000 1.00 11.63 749 GLN A C 1
ATOM 5626 O O . GLN A 1 749 ? 22.495 59.868 125.854 1.00 12.35 749 GLN A O 1
ATOM 5632 N N . MET A 1 750 ? 20.824 59.409 127.289 1.00 11.95 750 MET A N 1
ATOM 5633 C CA . MET A 1 750 ? 19.799 59.424 126.255 1.00 11.19 750 MET A CA 1
ATOM 5634 C C . MET A 1 750 ? 19.555 60.839 125.746 1.00 12.50 750 MET A C 1
ATOM 5635 O O . MET A 1 750 ? 18.904 61.034 124.716 1.00 14.02 750 MET A O 1
ATOM 5640 N N . ALA A 1 751 ? 20.095 61.817 126.466 1.00 12.75 751 ALA A N 1
ATOM 5641 C CA . ALA A 1 751 ? 19.957 63.223 126.097 1.00 13.12 751 ALA A CA 1
ATOM 5642 C C . ALA A 1 751 ? 21.203 63.746 125.383 1.00 14.14 751 ALA A C 1
ATOM 5643 O O . ALA A 1 751 ? 21.277 64.929 125.038 1.00 14.00 751 ALA A O 1
ATOM 5645 N N . ASN A 1 752 ? 22.177 62.870 125.153 1.00 13.49 752 ASN A N 1
ATOM 5646 C CA . ASN A 1 752 ? 23.403 63.282 124.470 1.00 13.12 752 ASN A CA 1
ATOM 5647 C C . ASN A 1 752 ? 23.106 63.765 123.055 1.00 12.93 752 ASN A C 1
ATOM 5648 O O . ASN A 1 752 ? 22.347 63.129 122.322 1.00 13.81 752 ASN A O 1
ATOM 5653 N N . ARG A 1 753 ? 23.723 64.882 122.672 1.00 12.30 753 ARG A N 1
ATOM 5654 C CA . ARG A 1 753 ? 23.507 65.465 121.351 1.00 13.20 753 ARG A CA 1
ATOM 5655 C C . ARG A 1 753 ? 24.788 65.819 120.589 1.00 14.14 753 ARG A C 1
ATOM 5656 O O . ARG A 1 753 ? 24.904 66.907 120.030 1.00 16.65 753 ARG A O 1
ATOM 5664 N N . ASP A 1 754 ? 25.741 64.896 120.569 1.00 13.62 754 ASP A N 1
ATOM 5665 C CA . ASP A 1 754 ? 27.001 65.092 119.852 1.00 15.65 754 ASP A CA 1
ATOM 5666 C C . ASP A 1 754 ? 26.872 64.277 118.564 1.00 16.46 754 ASP A C 1
ATOM 5667 O O . ASP A 1 754 ? 26.903 63.047 118.614 1.00 15.97 754 ASP A O 1
ATOM 5672 N N . ASN A 1 755 ? 26.721 64.933 117.414 1.00 16.30 755 ASN A N 1
ATOM 5673 C CA . ASN A 1 755 ? 26.572 64.174 116.171 1.00 17.39 755 ASN A CA 1
ATOM 5674 C C . ASN A 1 755 ? 27.860 63.898 115.402 1.00 18.78 755 ASN A C 1
ATOM 5675 O O . ASN A 1 755 ? 27.818 63.605 114.206 1.00 21.93 755 ASN A O 1
ATOM 5680 N N . SER A 1 756 ? 28.996 63.964 116.094 1.00 18.25 756 SER A N 1
ATOM 5681 C CA . SER A 1 756 ? 30.301 63.706 115.474 1.00 20.12 756 SER A CA 1
ATOM 5682 C C . SER A 1 756 ? 30.394 62.298 114.886 1.00 20.38 756 SER A C 1
ATOM 5683 O O . SER A 1 756 ? 29.933 61.327 115.487 1.00 19.28 756 SER A O 1
ATOM 5686 N N . ASP A 1 757 ? 30.999 62.206 113.705 1.00 19.85 757 ASP A N 1
ATOM 5687 C CA . ASP A 1 757 ? 31.203 60.937 113.005 1.00 20.15 757 ASP A CA 1
ATOM 5688 C C . ASP A 1 757 ? 32.658 60.931 112.531 1.00 20.29 757 ASP A C 1
ATOM 5689 O O . ASP A 1 757 ? 32.935 61.125 111.349 1.00 19.85 757 ASP A O 1
ATOM 5694 N N . PRO A 1 758 ? 33.606 60.701 113.455 1.00 20.26 758 PRO A N 1
ATOM 5695 C CA . PRO A 1 758 ? 35.038 60.681 113.121 1.00 20.63 758 PRO A CA 1
ATOM 5696 C C . PRO A 1 758 ? 35.480 59.760 111.978 1.00 20.45 758 PRO A C 1
ATOM 5697 O O . PRO A 1 758 ? 36.409 60.089 111.240 1.00 20.98 758 PRO A O 1
ATOM 5701 N N . SER A 1 759 ? 34.829 58.612 111.832 1.00 19.57 759 SER A N 1
ATOM 5702 C CA . SER A 1 759 ? 35.212 57.643 110.801 1.00 19.06 759 SER A CA 1
ATOM 5703 C C . SER A 1 759 ? 34.618 57.895 109.421 1.00 18.65 759 SER A C 1
ATOM 5704 O O . SER A 1 759 ? 35.113 57.373 108.420 1.00 19.65 759 SER A O 1
ATOM 5707 N N . GLY A 1 760 ? 33.549 58.682 109.369 1.00 17.23 760 GLY A N 1
ATOM 5708 C CA . GLY A 1 760 ? 32.902 58.959 108.099 1.00 17.07 760 GLY A CA 1
ATOM 5709 C C . GLY A 1 760 ? 31.933 57.855 107.727 1.00 16.76 760 GLY A C 1
ATOM 5710 O O . GLY A 1 760 ? 31.277 57.919 106.689 1.00 18.05 760 GLY A O 1
ATOM 5711 N N . LEU A 1 761 ? 31.836 56.841 108.583 1.00 16.11 761 LEU A N 1
ATOM 5712 C CA . LEU A 1 761 ? 30.947 55.706 108.344 1.00 17.03 761 LEU A CA 1
ATOM 5713 C C . LEU A 1 761 ? 29.523 55.946 108.823 1.00 17.84 761 LEU A C 1
ATOM 5714 O O . LEU A 1 761 ? 28.666 55.071 108.698 1.00 16.72 761 LEU A O 1
ATOM 5719 N N . GLY A 1 762 ? 29.272 57.120 109.389 1.00 15.84 762 GLY A N 1
ATOM 5720 C CA . GLY A 1 762 ? 27.933 57.423 109.863 1.00 15.90 762 GLY A CA 1
ATOM 5721 C C . GLY A 1 762 ? 27.653 56.906 111.260 1.00 16.36 762 GLY A C 1
ATOM 5722 O O . GLY A 1 762 ? 26.493 56.779 111.652 1.00 17.17 762 GLY A O 1
ATOM 5723 N N . ASN A 1 763 ? 28.699 56.598 112.018 1.00 15.08 763 ASN A N 1
ATOM 5724 C CA . ASN A 1 763 ? 28.493 56.118 113.379 1.00 16.52 763 ASN A CA 1
ATOM 5725 C C . ASN A 1 763 ? 28.663 57.301 114.318 1.00 17.42 763 ASN A C 1
ATOM 5726 O O . ASN A 1 763 ? 29.714 57.943 114.350 1.00 17.97 763 ASN A O 1
ATOM 5731 N N . THR A 1 764 ? 27.608 57.585 115.071 1.00 14.47 764 THR A N 1
ATOM 5732 C CA . THR A 1 764 ? 27.595 58.706 115.999 1.00 15.25 764 THR A CA 1
ATOM 5733 C C . THR A 1 764 ? 27.381 58.258 117.444 1.00 15.09 764 THR A C 1
ATOM 5734 O O . THR A 1 764 ? 26.279 58.359 117.980 1.00 15.24 764 THR A O 1
ATOM 5738 N N . LEU A 1 765 ? 28.453 57.780 118.070 1.00 14.76 765 LEU A N 1
ATOM 5739 C CA . LEU A 1 765 ? 28.406 57.285 119.446 1.00 14.47 765 LEU A CA 1
ATOM 5740 C C . LEU A 1 765 ? 27.982 58.323 120.479 1.00 13.97 765 LEU A C 1
ATOM 5741 O O . LEU A 1 765 ? 27.589 57.968 121.590 1.00 15.39 765 LEU A O 1
ATOM 5746 N N . GLY A 1 766 ? 28.058 59.599 120.108 1.00 14.33 766 GLY A N 1
ATOM 5747 C CA . GLY A 1 766 ? 27.696 60.664 121.029 1.00 14.64 766 GLY A CA 1
ATOM 5748 C C . GLY A 1 766 ? 26.263 61.169 120.953 1.00 14.07 766 GLY A C 1
ATOM 5749 O O . GLY A 1 766 ? 25.908 62.119 121.652 1.00 15.23 766 GLY A O 1
ATOM 5750 N N . TRP A 1 767 ? 25.435 60.551 120.112 1.00 13.57 767 TRP A N 1
ATOM 5751 C CA . TRP A 1 767 ? 24.044 60.974 120.002 1.00 14.14 767 TRP A CA 1
ATOM 5752 C C . TRP A 1 767 ? 23.152 59.932 120.656 1.00 13.48 767 TRP A C 1
ATOM 5753 O O . TRP A 1 767 ? 23.093 58.789 120.205 1.00 14.74 767 TRP A O 1
ATOM 5764 N N . ALA A 1 768 ? 22.470 60.339 121.721 1.00 13.28 768 ALA A N 1
ATOM 5765 C CA . ALA A 1 768 ? 21.599 59.453 122.476 1.00 13.39 768 ALA A CA 1
ATOM 5766 C C . ALA A 1 768 ? 22.452 58.304 122.990 1.00 13.37 768 ALA A C 1
ATOM 5767 O O . ALA A 1 768 ? 23.673 58.434 123.109 1.00 14.60 768 ALA A O 1
ATOM 5769 N N . TRP A 1 769 ? 21.813 57.182 123.300 1.00 12.38 769 TRP A N 1
ATOM 5770 C CA . TRP A 1 769 ? 22.529 56.023 123.815 1.00 13.65 769 TRP A CA 1
ATOM 5771 C C . TRP A 1 769 ? 21.848 54.755 123.316 1.00 14.44 769 TRP A C 1
ATOM 5772 O O . TRP A 1 769 ? 20.634 54.613 123.425 1.00 14.66 769 TRP A O 1
ATOM 5783 N N . ALA A 1 770 ? 22.626 53.836 122.760 1.00 14.08 770 ALA A N 1
ATOM 5784 C CA . ALA A 1 770 ? 22.073 52.591 122.244 1.00 15.39 770 ALA A CA 1
ATOM 5785 C C . ALA A 1 770 ? 22.402 51.395 123.127 1.00 15.40 770 ALA A C 1
ATOM 5786 O O . ALA A 1 770 ? 23.439 51.367 123.793 1.00 16.15 770 ALA A O 1
ATOM 5788 N N . TRP A 1 771 ? 21.502 50.417 123.166 1.00 15.51 771 TRP A N 1
ATOM 5789 C CA . TRP A 1 771 ? 21.776 49.212 123.938 1.00 13.08 771 TRP A CA 1
ATOM 5790 C C . TRP A 1 771 ? 22.242 48.181 122.923 1.00 13.97 771 TRP A C 1
ATOM 5791 O O . TRP A 1 771 ? 21.818 48.204 121.775 1.00 14.33 771 TRP A O 1
ATOM 5802 N N . PRO A 1 772 ? 23.146 47.281 123.320 1.00 14.82 772 PRO A N 1
ATOM 5803 C CA . PRO A 1 772 ? 23.759 47.174 124.643 1.00 14.99 772 PRO A CA 1
ATOM 5804 C C . PRO A 1 772 ? 25.085 47.947 124.726 1.00 14.63 772 PRO A C 1
ATOM 5805 O O . PRO A 1 772 ? 25.871 47.955 123.775 1.00 14.46 772 PRO A O 1
ATOM 5809 N N . LEU A 1 773 ? 25.310 48.604 125.862 1.00 14.68 773 LEU A N 1
ATOM 5810 C CA . LEU A 1 773 ? 26.527 49.377 126.104 1.00 15.10 773 LEU A CA 1
ATOM 5811 C C . LEU A 1 773 ? 26.995 50.257 124.939 1.00 15.33 773 LEU A C 1
ATOM 5812 O O . LEU A 1 773 ? 28.185 50.315 124.627 1.00 15.67 773 LEU A O 1
ATOM 5817 N N . ASN A 1 774 ? 26.040 50.932 124.302 1.00 14.42 774 ASN A N 1
ATOM 5818 C CA . ASN A 1 774 ? 26.290 51.851 123.187 1.00 14.53 774 ASN A CA 1
ATOM 5819 C C . ASN A 1 774 ? 26.887 51.255 121.911 1.00 14.97 774 ASN A C 1
ATOM 5820 O O . ASN A 1 774 ? 27.433 51.983 121.085 1.00 17.55 774 ASN A O 1
ATOM 5825 N N . ARG A 1 775 ? 26.780 49.938 121.754 1.00 14.84 775 ARG A N 1
ATOM 5826 C CA . ARG A 1 775 ? 27.283 49.273 120.552 1.00 15.12 775 ARG A CA 1
ATOM 5827 C C . ARG A 1 775 ? 26.260 49.548 119.454 1.00 16.12 775 ARG A C 1
ATOM 5828 O O . ARG A 1 775 ? 25.113 49.112 119.547 1.00 17.29 775 ARG A O 1
ATOM 5836 N N . ARG A 1 776 ? 26.680 50.260 118.414 1.00 14.33 776 ARG A N 1
ATOM 5837 C CA . ARG A 1 776 ? 25.779 50.640 117.331 1.00 14.87 776 ARG A CA 1
ATOM 5838 C C . ARG A 1 776 ? 25.567 49.583 116.245 1.00 14.34 776 ARG A C 1
ATOM 5839 O O . ARG A 1 776 ? 24.503 49.527 115.635 1.00 14.54 776 ARG A O 1
ATOM 5847 N N . VAL A 1 777 ? 26.575 48.752 116.006 1.00 14.19 777 VAL A N 1
ATOM 5848 C CA . VAL A 1 777 ? 26.474 47.683 115.014 1.00 15.07 777 VAL A CA 1
ATOM 5849 C C . VAL A 1 777 ? 26.712 46.361 115.739 1.00 15.17 777 VAL A C 1
ATOM 5850 O O . VAL A 1 777 ? 27.827 46.074 116.182 1.00 16.68 777 VAL A O 1
ATOM 5854 N N . LEU A 1 778 ? 25.661 45.560 115.866 1.00 14.94 778 LEU A N 1
ATOM 5855 C CA . LEU A 1 778 ? 25.768 44.277 116.553 1.00 14.71 778 LEU A CA 1
ATOM 5856 C C . LEU A 1 778 ? 26.643 43.299 115.775 1.00 15.39 778 LEU A C 1
ATOM 5857 O O . LEU A 1 778 ? 26.742 43.380 114.553 1.00 15.74 778 LEU A O 1
ATOM 5862 N N . TYR A 1 779 ? 27.268 42.376 116.499 1.00 16.00 779 TYR A N 1
ATOM 5863 C CA . TYR A 1 779 ? 28.104 41.350 115.895 1.00 16.07 779 TYR A CA 1
ATOM 5864 C C . TYR A 1 779 ? 29.318 41.919 115.171 1.00 17.12 779 TYR A C 1
ATOM 5865 O O . TYR A 1 779 ? 29.872 41.257 114.300 1.00 16.92 779 TYR A O 1
ATOM 5874 N N . ASN A 1 780 ? 29.768 43.111 115.555 1.00 15.21 780 ASN A N 1
ATOM 5875 C CA . ASN A 1 780 ? 30.883 43.721 114.846 1.00 16.93 780 ASN A CA 1
ATOM 5876 C C . ASN A 1 780 ? 32.246 43.031 114.895 1.00 16.41 780 ASN A C 1
ATOM 5877 O O . ASN A 1 780 ? 33.162 43.457 114.200 1.00 17.19 780 ASN A O 1
ATOM 5882 N N . ARG A 1 781 ? 32.407 41.983 115.699 1.00 16.98 781 ARG A N 1
ATOM 5883 C CA . ARG A 1 781 ? 33.693 41.285 115.699 1.00 17.43 781 ARG A CA 1
ATOM 5884 C C . ARG A 1 781 ? 33.788 40.610 114.335 1.00 16.81 781 ARG A C 1
ATOM 5885 O O . ARG A 1 781 ? 34.881 40.373 113.821 1.00 18.43 781 ARG A O 1
ATOM 5893 N N . ALA A 1 782 ? 32.631 40.317 113.749 1.00 15.82 782 ALA A N 1
ATOM 5894 C CA . ALA A 1 782 ? 32.590 39.665 112.447 1.00 16.73 782 ALA A CA 1
ATOM 5895 C C . ALA A 1 782 ? 32.907 40.604 111.288 1.00 18.01 782 ALA A C 1
ATOM 5896 O O . ALA A 1 782 ? 32.844 40.194 110.128 1.00 17.99 782 ALA A O 1
ATOM 5898 N N . SER A 1 783 ? 33.243 41.854 111.595 1.00 16.45 783 SER A N 1
ATOM 5899 C CA . SER A 1 783 ? 33.597 42.808 110.552 1.00 17.91 783 SER A CA 1
ATOM 5900 C C . SER A 1 783 ? 35.059 42.589 110.182 1.00 19.64 783 SER A C 1
ATOM 5901 O O . SER A 1 783 ? 35.576 43.203 109.249 1.00 19.79 783 SER A O 1
ATOM 5904 N N . ALA A 1 784 ? 35.711 41.697 110.919 1.00 19.45 784 ALA A N 1
ATOM 5905 C CA . ALA A 1 784 ? 37.113 41.366 110.683 1.00 19.60 784 ALA A CA 1
ATOM 5906 C C . ALA A 1 784 ? 37.267 39.845 110.589 1.00 21.85 784 ALA A C 1
ATOM 5907 O O . ALA A 1 784 ? 36.411 39.101 111.080 1.00 20.69 784 ALA A O 1
ATOM 5909 N N . ASP A 1 785 ? 38.351 39.380 109.968 1.00 22.71 785 ASP A N 1
ATOM 5910 C CA . ASP A 1 785 ? 38.567 37.938 109.834 1.00 23.90 785 ASP A CA 1
ATOM 5911 C C . ASP A 1 785 ? 39.123 37.323 111.116 1.00 23.33 785 ASP A C 1
ATOM 5912 O O . ASP A 1 785 ? 39.241 37.999 112.137 1.00 22.83 785 ASP A O 1
ATOM 5917 N N . ILE A 1 786 ? 39.468 36.040 111.074 1.00 25.24 786 ILE A N 1
ATOM 5918 C CA . ILE A 1 786 ? 39.971 35.392 112.274 1.00 26.79 786 ILE A CA 1
ATOM 5919 C C . ILE A 1 786 ? 41.261 35.999 112.823 1.00 26.26 786 ILE A C 1
ATOM 5920 O O . ILE A 1 786 ? 41.532 35.898 114.019 1.00 28.63 786 ILE A O 1
ATOM 5925 N N . ASN A 1 787 ? 42.042 36.647 111.962 1.00 25.53 787 ASN A N 1
ATOM 5926 C CA . ASN A 1 787 ? 43.286 37.270 112.399 1.00 26.93 787 ASN A CA 1
ATOM 5927 C C . ASN A 1 787 ? 43.085 38.726 112.812 1.00 26.21 787 ASN A C 1
ATOM 5928 O O . ASN A 1 787 ? 44.048 39.437 113.104 1.00 26.05 787 ASN A O 1
ATOM 5933 N N . GLY A 1 788 ? 41.830 39.166 112.825 1.00 24.18 788 GLY A N 1
ATOM 5934 C CA . GLY A 1 788 ? 41.525 40.530 113.222 1.00 23.33 788 GLY A CA 1
ATOM 5935 C C . GLY A 1 788 ? 41.659 41.580 112.136 1.00 23.11 788 GLY A C 1
ATOM 5936 O O . GLY A 1 788 ? 41.583 42.777 112.413 1.00 24.40 788 GLY A O 1
ATOM 5937 N N . LYS A 1 789 ? 41.860 41.138 110.901 1.00 23.54 789 LYS A N 1
ATOM 5938 C CA . LYS A 1 789 ? 42.000 42.044 109.763 1.00 25.52 789 LYS A CA 1
ATOM 5939 C C . LYS A 1 789 ? 40.611 42.326 109.175 1.00 24.20 789 LYS A C 1
ATOM 5940 O O . LYS A 1 789 ? 39.845 41.397 108.923 1.00 23.37 789 LYS A O 1
ATOM 5946 N N . PRO A 1 790 ? 40.273 43.610 108.950 1.00 23.93 790 PRO A N 1
ATOM 5947 C CA . PRO A 1 790 ? 38.968 43.996 108.394 1.00 23.58 790 PRO A CA 1
ATOM 5948 C C . PRO A 1 790 ? 38.678 43.307 107.064 1.00 23.00 790 PRO A C 1
ATOM 5949 O O . PRO A 1 790 ? 39.576 43.174 106.234 1.00 22.61 790 PRO A O 1
ATOM 5953 N N . TRP A 1 791 ? 37.438 42.866 106.852 1.00 20.91 791 TRP A N 1
ATOM 5954 C CA . TRP A 1 791 ? 37.109 42.240 105.572 1.00 21.16 791 TRP A CA 1
ATOM 5955 C C . TRP A 1 791 ? 37.258 43.312 104.495 1.00 22.11 791 TRP A C 1
ATOM 5956 O O . TRP A 1 791 ? 37.636 43.024 103.359 1.00 23.05 791 TRP A O 1
ATOM 5967 N N . ASP A 1 792 ? 36.946 44.552 104.865 1.00 21.63 792 ASP A N 1
ATOM 5968 C CA . ASP A 1 792 ? 37.080 45.700 103.967 1.00 20.68 792 ASP A CA 1
ATOM 5969 C C . ASP A 1 792 ? 37.845 46.768 104.747 1.00 22.39 792 ASP A C 1
ATOM 5970 O O . ASP A 1 792 ? 37.321 47.347 105.700 1.00 21.62 792 ASP A O 1
ATOM 5975 N N . PRO A 1 793 ? 39.096 47.046 104.352 1.00 23.21 793 PRO A N 1
ATOM 5976 C CA . PRO A 1 793 ? 39.889 48.055 105.058 1.00 24.05 793 PRO A CA 1
ATOM 5977 C C . PRO A 1 793 ? 39.289 49.465 105.082 1.00 23.36 793 PRO A C 1
ATOM 5978 O O . PRO A 1 793 ? 39.672 50.288 105.912 1.00 25.40 793 PRO A O 1
ATOM 5982 N N . LYS A 1 794 ? 38.349 49.738 104.184 1.00 21.70 794 LYS A N 1
ATOM 5983 C CA . LYS A 1 794 ? 37.716 51.051 104.141 1.00 22.61 794 LYS A CA 1
ATOM 5984 C C . LYS A 1 794 ? 36.510 51.120 105.075 1.00 22.08 794 LYS A C 1
ATOM 5985 O O . LYS A 1 794 ? 35.863 52.161 105.192 1.00 22.75 794 LYS A O 1
ATOM 5991 N N . ARG A 1 795 ? 36.226 50.004 105.740 1.00 20.39 795 ARG A N 1
ATOM 5992 C CA . ARG A 1 795 ? 35.114 49.915 106.682 1.00 21.13 795 ARG A CA 1
ATOM 5993 C C . ARG A 1 795 ? 35.515 49.187 107.954 1.00 21.29 795 ARG A C 1
ATOM 5994 O O . ARG A 1 795 ? 34.921 48.168 108.296 1.00 21.16 795 ARG A O 1
ATOM 6002 N N . MET A 1 796 ? 36.520 49.701 108.650 1.00 19.14 796 MET A N 1
ATOM 6003 C CA . MET A 1 796 ? 36.965 49.078 109.886 1.00 20.22 796 MET A CA 1
ATOM 6004 C C . MET A 1 796 ? 36.041 49.512 111.019 1.00 20.39 796 MET A C 1
ATOM 6005 O O . MET A 1 796 ? 35.791 50.701 111.195 1.00 20.09 796 MET A O 1
ATOM 6010 N N . LEU A 1 797 ? 35.499 48.551 111.761 1.00 19.88 797 LEU A N 1
ATOM 6011 C CA . LEU A 1 797 ? 34.639 48.881 112.888 1.00 19.08 797 LEU A CA 1
ATOM 6012 C C . LEU A 1 797 ? 35.434 48.645 114.174 1.00 18.08 797 LEU A C 1
ATOM 6013 O O . LEU A 1 797 ? 35.435 49.490 115.068 1.00 18.21 797 LEU A O 1
ATOM 6018 N N . ILE A 1 798 ? 36.113 47.502 114.270 1.00 18.30 798 ILE A N 1
ATOM 6019 C CA . ILE A 1 798 ? 36.954 47.236 115.437 1.00 18.14 798 ILE A CA 1
ATOM 6020 C C . ILE A 1 798 ? 38.271 46.598 115.010 1.00 20.02 798 ILE A C 1
ATOM 6021 O O . ILE A 1 798 ? 38.363 46.000 113.939 1.00 19.89 798 ILE A O 1
ATOM 6026 N N . GLN A 1 799 ? 39.292 46.754 115.845 1.00 21.59 799 GLN A N 1
ATOM 6027 C CA . GLN A 1 799 ? 40.611 46.199 115.571 1.00 23.67 799 GLN A CA 1
ATOM 6028 C C . GLN A 1 799 ? 41.320 45.889 116.886 1.00 22.73 799 GLN A C 1
ATOM 6029 O O . GLN A 1 799 ? 40.994 46.460 117.925 1.00 23.02 799 GLN A O 1
ATOM 6035 N N . TRP A 1 800 ? 42.287 44.976 116.825 1.00 24.84 800 TRP A N 1
ATOM 6036 C CA . TRP A 1 800 ? 43.056 44.543 117.991 1.00 25.42 800 TRP A CA 1
ATOM 6037 C C . TRP A 1 800 ? 44.340 45.373 118.143 1.00 27.43 800 TRP A C 1
ATOM 6038 O O . TRP A 1 800 ? 45.116 45.502 117.195 1.00 28.62 800 TRP A O 1
ATOM 6049 N N . ASN A 1 801 ? 44.559 45.938 119.330 1.00 29.73 801 ASN A N 1
ATOM 6050 C CA . ASN A 1 801 ? 45.746 46.763 119.560 1.00 32.52 801 ASN A CA 1
ATOM 6051 C C . ASN A 1 801 ? 46.840 46.035 120.334 1.00 35.01 801 ASN A C 1
ATOM 6052 O O . ASN A 1 801 ? 47.822 46.645 120.760 1.00 36.96 801 ASN A O 1
ATOM 6057 N N . GLY A 1 802 ? 46.666 44.730 120.512 1.00 35.40 802 GLY A N 1
ATOM 6058 C CA . GLY A 1 802 ? 47.653 43.948 121.231 1.00 34.83 802 GLY A CA 1
ATOM 6059 C C . GLY A 1 802 ? 47.138 43.494 122.580 1.00 34.95 802 GLY A C 1
ATOM 6060 O O . GLY A 1 802 ? 47.616 42.505 123.135 1.00 35.80 802 GLY A O 1
ATOM 6061 N N . SER A 1 803 ? 46.154 44.213 123.111 1.00 34.19 803 SER A N 1
ATOM 6062 C CA . SER A 1 803 ? 45.596 43.868 124.411 1.00 35.22 803 SER A CA 1
ATOM 6063 C C . SER A 1 803 ? 44.080 44.019 124.510 1.00 33.84 803 SER A C 1
ATOM 6064 O O . SER A 1 803 ? 43.452 43.433 125.392 1.00 34.54 803 SER A O 1
ATOM 6067 N N . LYS A 1 804 ? 43.490 44.798 123.610 1.00 32.71 804 LYS A N 1
ATOM 6068 C CA . LYS A 1 804 ? 42.046 44.995 123.618 1.00 30.15 804 LYS A CA 1
ATOM 6069 C C . LYS A 1 804 ? 41.560 45.375 122.232 1.00 26.99 804 LYS A C 1
ATOM 6070 O O . LYS A 1 804 ? 42.353 45.726 121.356 1.00 25.97 804 LYS A O 1
ATOM 6076 N N . TRP A 1 805 ? 40.251 45.282 122.036 1.00 25.19 805 TRP A N 1
ATOM 6077 C CA . TRP A 1 805 ? 39.643 45.642 120.770 1.00 23.32 805 TRP A CA 1
ATOM 6078 C C . TRP A 1 805 ? 39.186 47.093 120.884 1.00 23.26 805 TRP A C 1
ATOM 6079 O O . TRP A 1 805 ? 38.605 47.487 121.894 1.00 24.91 805 TRP A O 1
ATOM 6090 N N . THR A 1 806 ? 39.476 47.883 119.855 1.00 23.96 806 THR A N 1
ATOM 6091 C CA . THR A 1 806 ? 39.086 49.292 119.812 1.00 25.28 806 THR A CA 1
ATOM 6092 C C . THR A 1 806 ? 38.683 49.599 118.387 1.00 23.74 806 THR A C 1
ATOM 6093 O O . THR A 1 806 ? 38.834 48.758 117.508 1.00 26.41 806 THR A O 1
ATOM 6097 N N . GLY A 1 807 ? 38.170 50.801 118.141 1.00 21.99 807 GLY A N 1
ATOM 6098 C CA . GLY A 1 807 ? 37.786 51.129 116.782 1.00 20.85 807 GLY A CA 1
ATOM 6099 C C . GLY A 1 807 ? 36.756 52.217 116.603 1.00 19.59 807 GLY A C 1
ATOM 6100 O O . GLY A 1 807 ? 36.642 53.133 117.420 1.00 21.05 807 GLY A O 1
ATOM 6101 N N . ASN A 1 808 ? 35.995 52.109 115.523 1.00 18.09 808 ASN A N 1
ATOM 6102 C CA . ASN A 1 808 ? 34.983 53.107 115.217 1.00 19.07 808 ASN A CA 1
ATOM 6103 C C . ASN A 1 808 ? 33.614 52.826 115.837 1.00 19.50 808 ASN A C 1
ATOM 6104 O O . ASN A 1 808 ? 32.687 53.628 115.715 1.00 18.85 808 ASN A O 1
ATOM 6109 N N . ASP A 1 809 ? 33.499 51.686 116.509 1.00 18.63 809 ASP A N 1
ATOM 6110 C CA . ASP A 1 809 ? 32.265 51.310 117.196 1.00 18.40 809 ASP A CA 1
ATOM 6111 C C . ASP A 1 809 ? 32.699 50.602 118.474 1.00 17.47 809 ASP A C 1
ATOM 6112 O O . ASP A 1 809 ? 33.854 50.189 118.591 1.00 21.25 809 ASP A O 1
ATOM 6117 N N . ILE A 1 810 ? 31.796 50.490 119.444 1.00 17.79 810 ILE A N 1
ATOM 6118 C CA . ILE A 1 810 ? 32.126 49.800 120.691 1.00 17.28 810 ILE A CA 1
ATOM 6119 C C . ILE A 1 810 ? 32.100 48.317 120.333 1.00 17.93 810 ILE A C 1
ATOM 6120 O O . ILE A 1 810 ? 31.131 47.837 119.750 1.00 17.31 810 ILE A O 1
ATOM 6125 N N . PRO A 1 811 ? 33.166 47.570 120.665 1.00 18.34 811 PRO A N 1
ATOM 6126 C CA . PRO A 1 811 ? 33.179 46.140 120.330 1.00 17.09 811 PRO A CA 1
ATOM 6127 C C . PRO A 1 811 ? 32.057 45.326 120.983 1.00 15.30 811 PRO A C 1
ATOM 6128 O O . PRO A 1 811 ? 31.840 45.403 122.193 1.00 17.21 811 PRO A O 1
ATOM 6132 N N . ASP A 1 812 ? 31.336 44.557 120.172 1.00 16.17 812 ASP A N 1
ATOM 6133 C CA . ASP A 1 812 ? 30.270 43.690 120.680 1.00 15.12 812 ASP A CA 1
ATOM 6134 C C . ASP A 1 812 ? 31.028 42.394 120.906 1.00 16.82 812 ASP A C 1
ATOM 6135 O O . ASP A 1 812 ? 30.760 41.364 120.273 1.00 17.29 812 ASP A O 1
ATOM 6140 N N . PHE A 1 813 ? 31.974 42.456 121.833 1.00 17.73 813 PHE A N 1
ATOM 6141 C CA . PHE A 1 813 ? 32.851 41.325 122.072 1.00 19.14 813 PHE A CA 1
ATOM 6142 C C . PHE A 1 813 ? 33.602 41.506 123.389 1.00 20.77 813 PHE A C 1
ATOM 6143 O O . PHE A 1 813 ? 33.573 42.583 123.987 1.00 21.99 813 PHE A O 1
ATOM 6151 N N . GLY A 1 814 ? 34.259 40.442 123.843 1.00 19.86 814 GLY A N 1
ATOM 6152 C CA . GLY A 1 814 ? 35.045 40.511 125.062 1.00 21.39 814 GLY A CA 1
ATOM 6153 C C . GLY A 1 814 ? 36.466 40.815 124.624 1.00 23.95 814 GLY A C 1
ATOM 6154 O O . GLY A 1 814 ? 36.656 41.491 123.612 1.00 24.38 814 GLY A O 1
ATOM 6155 N N . ASN A 1 815 ? 37.468 40.314 125.343 1.00 23.92 815 ASN A N 1
ATOM 6156 C CA . ASN A 1 815 ? 38.857 40.589 124.968 1.00 27.15 815 ASN A CA 1
ATOM 6157 C C . ASN A 1 815 ? 39.625 39.411 124.356 1.00 25.92 815 ASN A C 1
ATOM 6158 O O . ASN A 1 815 ? 40.850 39.355 124.451 1.00 26.45 815 ASN A O 1
ATOM 6163 N N . ALA A 1 816 ? 38.916 38.483 123.717 1.00 24.41 816 ALA A N 1
ATOM 6164 C CA . ALA A 1 816 ? 39.564 37.325 123.098 1.00 24.41 816 ALA A CA 1
ATOM 6165 C C . ALA A 1 816 ? 40.459 37.763 121.943 1.00 25.21 816 ALA A C 1
ATOM 6166 O O . ALA A 1 816 ? 40.002 38.414 121.002 1.00 25.32 816 ALA A O 1
ATOM 6168 N N . ALA A 1 817 ? 41.734 37.398 122.013 1.00 24.05 817 ALA A N 1
ATOM 6169 C CA . ALA A 1 817 ? 42.687 37.769 120.973 1.00 24.59 817 ALA A CA 1
ATOM 6170 C C . ALA A 1 817 ? 42.386 37.073 119.652 1.00 24.85 817 ALA A C 1
ATOM 6171 O O . ALA A 1 817 ? 41.735 36.029 119.623 1.00 27.92 817 ALA A O 1
ATOM 6173 N N . PRO A 1 818 ? 42.851 37.655 118.535 1.00 25.48 818 PRO A N 1
ATOM 6174 C CA . PRO A 1 818 ? 42.642 37.087 117.201 1.00 26.48 818 PRO A CA 1
ATOM 6175 C C . PRO A 1 818 ? 43.277 35.699 117.192 1.00 28.25 818 PRO A C 1
ATOM 6176 O O . PRO A 1 818 ? 44.319 35.497 117.814 1.00 29.01 818 PRO A O 1
ATOM 6180 N N . GLY A 1 819 ? 42.662 34.745 116.505 1.00 28.22 819 GLY A N 1
ATOM 6181 C CA . GLY A 1 819 ? 43.241 33.415 116.456 1.00 29.73 819 GLY A CA 1
ATOM 6182 C C . GLY A 1 819 ? 42.702 32.445 117.490 1.00 30.34 819 GLY A C 1
ATOM 6183 O O . GLY A 1 819 ? 42.920 31.239 117.378 1.00 32.70 819 GLY A O 1
ATOM 6184 N N . THR A 1 820 ? 42.014 32.959 118.508 1.00 28.85 820 THR A N 1
ATOM 6185 C CA . THR A 1 820 ? 41.434 32.095 119.538 1.00 27.90 820 THR A CA 1
ATOM 6186 C C . THR A 1 820 ? 40.106 31.555 118.993 1.00 27.60 820 THR A C 1
ATOM 6187 O O . THR A 1 820 ? 39.574 32.086 118.020 1.00 28.17 820 THR A O 1
ATOM 6191 N N . PRO A 1 821 ? 39.554 30.495 119.615 1.00 27.79 821 PRO A N 1
ATOM 6192 C CA . PRO A 1 821 ? 38.293 29.866 119.194 1.00 27.04 821 PRO A CA 1
ATOM 6193 C C . PRO A 1 821 ? 36.993 30.611 119.519 1.00 26.16 821 PRO A C 1
ATOM 6194 O O . PRO A 1 821 ? 35.911 30.184 119.115 1.00 24.31 821 PRO A O 1
ATOM 6198 N N . THR A 1 822 ? 37.100 31.717 120.241 1.00 25.41 822 THR A N 1
ATOM 6199 C CA . THR A 1 822 ? 35.927 32.490 120.636 1.00 23.79 822 THR A CA 1
ATOM 6200 C C . THR A 1 822 ? 35.153 33.098 119.460 1.00 23.22 822 THR A C 1
ATOM 6201 O O . THR A 1 822 ? 35.674 33.933 118.716 1.00 23.05 822 THR A O 1
ATOM 6205 N N . GLY A 1 823 ? 33.898 32.670 119.313 1.00 21.18 823 GLY A N 1
ATOM 6206 C CA . GLY A 1 823 ? 33.043 33.150 118.231 1.00 21.25 823 GLY A CA 1
ATOM 6207 C C . GLY A 1 823 ? 32.531 34.571 118.405 1.00 19.43 823 GLY A C 1
ATOM 6208 O O . GLY A 1 823 ? 32.408 35.041 119.535 1.00 20.49 823 GLY A O 1
ATOM 6209 N N . PRO A 1 824 ? 32.196 35.273 117.305 1.00 20.26 824 PRO A N 1
ATOM 6210 C CA . PRO A 1 824 ? 31.697 36.657 117.331 1.00 20.27 824 PRO A CA 1
ATOM 6211 C C . PRO A 1 824 ? 30.231 36.890 117.728 1.00 20.80 824 PRO A C 1
ATOM 6212 O O . PRO A 1 824 ? 29.811 38.034 117.917 1.00 20.57 824 PRO A O 1
ATOM 6216 N N . PHE A 1 825 ? 29.450 35.824 117.834 1.00 19.07 825 PHE A N 1
ATOM 6217 C CA . PHE A 1 825 ? 28.051 35.964 118.232 1.00 18.78 825 PHE A CA 1
ATOM 6218 C C . PHE A 1 825 ? 28.029 35.545 119.703 1.00 19.68 825 PHE A C 1
ATOM 6219 O O . PHE A 1 825 ? 27.739 34.398 120.038 1.00 19.29 825 PHE A O 1
ATOM 6227 N N . ILE A 1 826 ? 28.340 36.507 120.569 1.00 18.65 826 ILE A N 1
ATOM 6228 C CA . ILE A 1 826 ? 28.464 36.282 122.004 1.00 19.03 826 ILE A CA 1
ATOM 6229 C C . ILE A 1 826 ? 27.265 35.879 122.857 1.00 18.68 826 ILE A C 1
ATOM 6230 O O . ILE A 1 826 ? 27.441 35.524 124.022 1.00 18.35 826 ILE A O 1
ATOM 6235 N N . MET A 1 827 ? 26.054 35.927 122.309 1.00 17.89 827 MET A N 1
ATOM 6236 C CA . MET A 1 827 ? 24.890 35.507 123.092 1.00 18.20 827 MET A CA 1
ATOM 6237 C C . MET A 1 827 ? 24.528 34.065 122.724 1.00 18.27 827 MET A C 1
ATOM 6238 O O . MET A 1 827 ? 23.622 33.475 123.310 1.00 17.90 827 MET A O 1
ATOM 6243 N N . GLN A 1 828 ? 25.253 33.506 121.755 1.00 17.92 828 GLN A N 1
ATOM 6244 C CA . GLN A 1 828 ? 25.044 32.125 121.297 1.00 20.40 828 GLN A CA 1
ATOM 6245 C C . GLN A 1 828 ? 25.933 31.184 122.106 1.00 19.27 828 GLN A C 1
ATOM 6246 O O . GLN A 1 828 ? 27.126 31.435 122.266 1.00 19.11 828 GLN A O 1
ATOM 6252 N N . PRO A 1 829 ? 25.365 30.084 122.620 1.00 20.21 829 PRO A N 1
ATOM 6253 C CA . PRO A 1 829 ? 26.164 29.138 123.404 1.00 21.04 829 PRO A CA 1
ATOM 6254 C C . PRO A 1 829 ? 27.334 28.547 122.612 1.00 21.43 829 PRO A C 1
ATOM 6255 O O . PRO A 1 829 ? 28.297 28.057 123.199 1.00 21.73 829 PRO A O 1
ATOM 6259 N N . GLU A 1 830 ? 27.243 28.588 121.284 1.00 20.48 830 GLU A N 1
ATOM 6260 C CA . GLU A 1 830 ? 28.319 28.070 120.445 1.00 21.02 830 GLU A CA 1
ATOM 6261 C C . GLU A 1 830 ? 29.096 29.198 119.757 1.00 21.09 830 GLU A C 1
ATOM 6262 O O . GLU A 1 830 ? 30.053 28.947 119.021 1.00 21.65 830 GLU A O 1
ATOM 6268 N N . GLY A 1 831 ? 28.671 30.436 120.014 1.00 19.56 831 GLY A N 1
ATOM 6269 C CA . GLY A 1 831 ? 29.323 31.611 119.457 1.00 19.22 831 GLY A CA 1
ATOM 6270 C C . GLY A 1 831 ? 29.236 31.794 117.953 1.00 19.40 831 GLY A C 1
ATOM 6271 O O . GLY A 1 831 ? 29.965 32.615 117.389 1.00 19.13 831 GLY A O 1
ATOM 6272 N N . MET A 1 832 ? 28.330 31.055 117.312 1.00 19.49 832 MET A N 1
ATOM 6273 C CA . MET A 1 832 ? 28.154 31.098 115.858 1.00 18.23 832 MET A CA 1
ATOM 6274 C C . MET A 1 832 ? 26.769 31.500 115.364 1.00 18.54 832 MET A C 1
ATOM 6275 O O . MET A 1 832 ? 25.778 31.437 116.096 1.00 17.00 832 MET A O 1
ATOM 6280 N N . GLY A 1 833 ? 26.725 31.895 114.096 1.00 17.88 833 GLY A N 1
ATOM 6281 C CA . GLY A 1 833 ? 25.470 32.237 113.458 1.00 18.46 833 GLY A CA 1
ATOM 6282 C C . GLY A 1 833 ? 24.954 30.877 113.031 1.00 19.23 833 GLY A C 1
ATOM 6283 O O . GLY A 1 833 ? 25.717 30.081 112.488 1.00 20.58 833 GLY A O 1
ATOM 6284 N N . ARG A 1 834 ? 23.679 30.591 113.263 1.00 19.31 834 ARG A N 1
ATOM 6285 C CA . ARG A 1 834 ? 23.135 29.279 112.916 1.00 19.24 834 ARG A CA 1
ATOM 6286 C C . ARG A 1 834 ? 22.489 29.129 111.545 1.00 21.54 834 ARG A C 1
ATOM 6287 O O . ARG A 1 834 ? 21.501 29.794 111.231 1.00 22.26 834 ARG A O 1
ATOM 6295 N N . LEU A 1 835 ? 23.052 28.243 110.730 1.00 20.53 835 LEU A N 1
ATOM 6296 C CA . LEU A 1 835 ? 22.489 27.968 109.414 1.00 21.86 835 LEU A CA 1
ATOM 6297 C C . LEU A 1 835 ? 21.395 26.930 109.696 1.00 23.51 835 LEU A C 1
ATOM 6298 O O . LEU A 1 835 ? 20.329 26.943 109.085 1.00 24.64 835 LEU A O 1
ATOM 6303 N N . PHE A 1 836 ? 21.695 26.052 110.654 1.00 23.90 836 PHE A N 1
ATOM 6304 C CA . PHE A 1 836 ? 20.805 24.989 111.132 1.00 21.91 836 PHE A CA 1
ATOM 6305 C C . PHE A 1 836 ? 20.396 25.476 112.533 1.00 21.08 836 PHE A C 1
ATOM 6306 O O . PHE A 1 836 ? 21.248 25.583 113.418 1.00 20.82 836 PHE A O 1
ATOM 6314 N N . ALA A 1 837 ? 19.114 25.767 112.745 1.00 20.84 837 ALA A N 1
ATOM 6315 C CA . ALA A 1 837 ? 18.645 26.299 114.032 1.00 19.95 837 ALA A CA 1
ATOM 6316 C C . ALA A 1 837 ? 18.316 25.300 115.143 1.00 21.15 837 ALA A C 1
ATOM 6317 O O . ALA A 1 837 ? 17.485 25.586 116.007 1.00 19.88 837 ALA A O 1
ATOM 6319 N N . ILE A 1 838 ? 18.994 24.158 115.147 1.00 21.26 838 ILE A N 1
ATOM 6320 C CA . ILE A 1 838 ? 18.767 23.103 116.137 1.00 22.15 838 ILE A CA 1
ATOM 6321 C C . ILE A 1 838 ? 17.302 22.971 116.596 1.00 20.37 838 ILE A C 1
ATOM 6322 O O . ILE A 1 838 ? 16.417 22.834 115.757 1.00 21.47 838 ILE A O 1
ATOM 6327 N N . ASN A 1 839 ? 17.030 23.013 117.895 1.00 21.43 839 ASN A N 1
ATOM 6328 C CA . ASN A 1 839 ? 15.655 22.846 118.387 1.00 22.24 839 ASN A CA 1
ATOM 6329 C C . ASN A 1 839 ? 14.913 24.138 118.751 1.00 22.25 839 ASN A C 1
ATOM 6330 O O . ASN A 1 839 ? 13.989 24.112 119.565 1.00 20.86 839 ASN A O 1
ATOM 6335 N N . LYS A 1 840 ? 15.285 25.255 118.130 1.00 20.63 840 LYS A N 1
ATOM 6336 C CA . LYS A 1 840 ? 14.685 26.557 118.434 1.00 21.14 840 LYS A CA 1
ATOM 6337 C C . LYS A 1 840 ? 13.399 26.978 117.714 1.00 20.69 840 LYS A C 1
ATOM 6338 O O . LYS A 1 840 ? 12.609 27.739 118.270 1.00 21.92 840 LYS A O 1
ATOM 6344 N N . MET A 1 841 ? 13.199 26.506 116.486 1.00 19.74 841 MET A N 1
ATOM 6345 C CA . MET A 1 841 ? 12.013 26.862 115.705 1.00 19.07 841 MET A CA 1
ATOM 6346 C C . MET A 1 841 ? 10.935 25.784 115.823 1.00 20.84 841 MET A C 1
ATOM 6347 O O . MET A 1 841 ? 11.242 24.597 115.893 1.00 21.36 841 MET A O 1
ATOM 6352 N N . ALA A 1 842 ? 9.676 26.202 115.832 1.00 19.04 842 ALA A N 1
ATOM 6353 C CA . ALA A 1 842 ? 8.570 25.267 115.954 1.00 20.22 842 ALA A CA 1
ATOM 6354 C C . ALA A 1 842 ? 8.421 24.329 114.760 1.00 19.14 842 ALA A C 1
ATOM 6355 O O . ALA A 1 842 ? 8.106 23.152 114.935 1.00 21.73 842 ALA A O 1
ATOM 6357 N N . GLU A 1 843 ? 8.665 24.823 113.550 1.00 18.72 843 GLU A N 1
ATOM 6358 C CA . GLU A 1 843 ? 8.485 23.976 112.372 1.00 18.60 843 GLU A CA 1
ATOM 6359 C C . GLU A 1 843 ? 9.720 23.488 111.619 1.00 18.39 843 GLU A C 1
ATOM 6360 O O . GLU A 1 843 ? 9.604 23.100 110.462 1.00 19.87 843 GLU A O 1
ATOM 6366 N N . GLY A 1 844 ? 10.896 23.498 112.243 1.00 19.39 844 GLY A N 1
ATOM 6367 C CA . GLY A 1 844 ? 12.074 23.001 111.539 1.00 18.62 844 GLY A CA 1
ATOM 6368 C C . GLY A 1 844 ? 13.358 23.801 111.654 1.00 20.49 844 GLY A C 1
ATOM 6369 O O . GLY A 1 844 ? 13.332 25.030 111.696 1.00 19.83 844 GLY A O 1
ATOM 6370 N N . PRO A 1 845 ? 14.508 23.108 111.700 1.00 19.52 845 PRO A N 1
ATOM 6371 C CA . PRO A 1 845 ? 15.824 23.745 111.810 1.00 18.91 845 PRO A CA 1
ATOM 6372 C C . PRO A 1 845 ? 16.274 24.414 110.503 1.00 18.55 845 PRO A C 1
ATOM 6373 O O . PRO A 1 845 ? 17.268 25.135 110.480 1.00 19.18 845 PRO A O 1
ATOM 6377 N N . PHE A 1 846 ? 15.539 24.153 109.424 1.00 18.55 846 PHE A N 1
ATOM 6378 C CA . PHE A 1 846 ? 15.785 24.771 108.115 1.00 19.79 846 PHE A CA 1
ATOM 6379 C C . PHE A 1 846 ? 14.407 25.250 107.658 1.00 20.18 846 PHE A C 1
ATOM 6380 O O . PHE A 1 846 ? 13.393 24.630 107.985 1.00 20.02 846 PHE A O 1
ATOM 6388 N N . PRO A 1 847 ? 14.349 26.353 106.897 1.00 19.09 847 PRO A N 1
ATOM 6389 C CA . PRO A 1 847 ? 13.072 26.882 106.400 1.00 19.18 847 PRO A CA 1
ATOM 6390 C C . PRO A 1 847 ? 12.525 25.944 105.319 1.00 19.40 847 PRO A C 1
ATOM 6391 O O . PRO A 1 847 ? 13.291 25.245 104.653 1.00 19.48 847 PRO A O 1
ATOM 6395 N N . GLU A 1 848 ? 11.211 25.950 105.129 1.00 18.09 848 GLU A N 1
ATOM 6396 C CA . GLU A 1 848 ? 10.581 25.098 104.124 1.00 18.54 848 GLU A CA 1
ATOM 6397 C C . GLU A 1 848 ? 9.309 25.778 103.639 1.00 16.95 848 GLU A C 1
ATOM 6398 O O . GLU A 1 848 ? 8.551 26.325 104.443 1.00 17.63 848 GLU A O 1
ATOM 6404 N N . HIS A 1 849 ? 9.073 25.753 102.331 1.00 16.85 849 HIS A N 1
ATOM 6405 C CA . HIS A 1 849 ? 7.888 26.402 101.788 1.00 17.43 849 HIS A CA 1
ATOM 6406 C C . HIS A 1 849 ? 6.560 25.747 102.136 1.00 19.94 849 HIS A C 1
ATOM 6407 O O . HIS A 1 849 ? 6.351 24.560 101.893 1.00 19.82 849 HIS A O 1
ATOM 6414 N N . TYR A 1 850 ? 5.670 26.547 102.708 1.00 18.12 850 TYR A N 1
ATOM 6415 C CA . TYR A 1 850 ? 4.329 26.100 103.043 1.00 17.73 850 TYR A CA 1
ATOM 6416 C C . TYR A 1 850 ? 3.418 27.233 102.600 1.00 19.47 850 TYR A C 1
ATOM 6417 O O . TYR A 1 850 ? 3.751 28.406 102.771 1.00 18.67 850 TYR A O 1
ATOM 6426 N N . GLU A 1 851 ? 2.281 26.877 102.018 1.00 16.96 851 GLU A N 1
ATOM 6427 C CA . GLU A 1 851 ? 1.316 27.848 101.520 1.00 18.02 851 GLU A CA 1
ATOM 6428 C C . GLU A 1 851 ? 0.493 28.519 102.613 1.00 16.30 851 GLU A C 1
ATOM 6429 O O . GLU A 1 851 ? 0.343 27.982 103.712 1.00 17.72 851 GLU A O 1
ATOM 6435 N N . PRO A 1 852 ? -0.036 29.717 102.323 1.00 16.69 852 PRO A N 1
ATOM 6436 C CA . PRO A 1 852 ? -0.860 30.425 103.309 1.00 16.66 852 PRO A CA 1
ATOM 6437 C C . PRO A 1 852 ? -2.082 29.539 103.578 1.00 18.60 852 PRO A C 1
ATOM 6438 O O . PRO A 1 852 ? -2.442 28.701 102.745 1.00 20.03 852 PRO A O 1
ATOM 6442 N N . ILE A 1 853 ? -2.726 29.729 104.723 1.00 18.52 853 ILE A N 1
ATOM 6443 C CA . ILE A 1 853 ? -3.902 28.934 105.051 1.00 17.60 853 ILE A CA 1
ATOM 6444 C C . ILE A 1 853 ? -4.942 29.090 103.938 1.00 20.16 853 ILE A C 1
ATOM 6445 O O . ILE A 1 853 ? -5.543 28.107 103.501 1.00 19.02 853 ILE A O 1
ATOM 6450 N N . GLU A 1 854 ? -5.155 30.321 103.485 1.00 17.84 854 GLU A N 1
ATOM 6451 C CA . GLU A 1 854 ? -6.072 30.556 102.376 1.00 18.28 854 GLU A CA 1
ATOM 6452 C C . GLU A 1 854 ? -5.146 30.780 101.183 1.00 19.45 854 GLU A C 1
ATOM 6453 O O . GLU A 1 854 ? -4.558 31.852 101.043 1.00 18.79 854 GLU A O 1
ATOM 6459 N N . THR A 1 855 ? -4.996 29.759 100.342 1.00 17.97 855 THR A N 1
ATOM 6460 C CA . THR A 1 855 ? -4.115 29.841 99.181 1.00 18.96 855 THR A CA 1
ATOM 6461 C C . THR A 1 855 ? -4.875 29.771 97.860 1.00 20.13 855 THR A C 1
ATOM 6462 O O . THR A 1 855 ? -5.822 28.995 97.707 1.00 19.99 855 THR A O 1
ATOM 6466 N N . PRO A 1 856 ? -4.470 30.593 96.881 1.00 18.71 856 PRO A N 1
ATOM 6467 C CA . PRO A 1 856 ? -5.133 30.612 95.577 1.00 20.51 856 PRO A CA 1
ATOM 6468 C C . PRO A 1 856 ? -4.928 29.335 94.754 1.00 21.13 856 PRO A C 1
ATOM 6469 O O . PRO A 1 856 ? -5.612 29.118 93.756 1.00 23.06 856 PRO A O 1
ATOM 6473 N N . LEU A 1 857 ? -3.998 28.489 95.187 1.00 21.90 857 LEU A N 1
ATOM 6474 C CA . LEU A 1 857 ? -3.709 27.242 94.479 1.00 22.07 857 LEU A CA 1
ATOM 6475 C C . LEU A 1 857 ? -4.456 26.044 95.062 1.00 23.66 857 LEU A C 1
ATOM 6476 O O . LEU A 1 857 ? -4.744 25.077 94.356 1.00 25.73 857 LEU A O 1
ATOM 6481 N N . GLY A 1 858 ? -4.747 26.101 96.355 1.00 23.84 858 GLY A N 1
ATOM 6482 C CA . GLY A 1 858 ? -5.448 25.001 96.991 1.00 27.23 858 GLY A CA 1
ATOM 6483 C C . GLY A 1 858 ? -4.540 23.800 97.173 1.00 27.75 858 GLY A C 1
ATOM 6484 O O . GLY A 1 858 ? -5.001 22.711 97.515 1.00 28.48 858 GLY A O 1
ATOM 6485 N N . THR A 1 859 ? -3.246 24.004 96.941 1.00 25.14 859 THR A N 1
ATOM 6486 C CA . THR A 1 859 ? -2.254 22.946 97.079 1.00 24.43 859 THR A CA 1
ATOM 6487 C C . THR A 1 859 ? -0.861 23.575 97.165 1.00 24.67 859 THR A C 1
ATOM 6488 O O . THR A 1 859 ? -0.712 24.787 97.021 1.00 24.30 859 THR A O 1
ATOM 6492 N N . ASN A 1 860 ? 0.145 22.746 97.422 1.00 23.14 860 ASN A N 1
ATOM 6493 C CA . ASN A 1 860 ? 1.534 23.198 97.520 1.00 22.92 860 ASN A CA 1
ATOM 6494 C C . ASN A 1 860 ? 2.329 22.404 96.480 1.00 24.04 860 ASN A C 1
ATOM 6495 O O . ASN A 1 860 ? 2.566 21.213 96.663 1.00 24.49 860 ASN A O 1
ATOM 6500 N N . PRO A 1 861 ? 2.765 23.052 95.385 1.00 24.83 861 PRO A N 1
ATOM 6501 C CA . PRO A 1 861 ? 3.524 22.356 94.339 1.00 25.89 861 PRO A CA 1
ATOM 6502 C C . PRO A 1 861 ? 4.766 21.563 94.780 1.00 27.85 861 PRO A C 1
ATOM 6503 O O . PRO A 1 861 ? 5.134 20.587 94.128 1.00 29.09 861 PRO A O 1
ATOM 6507 N N . LEU A 1 862 ? 5.411 21.976 95.871 1.00 26.67 862 LEU A N 1
ATOM 6508 C CA . LEU A 1 862 ? 6.618 21.294 96.356 1.00 27.92 862 LEU A CA 1
ATOM 6509 C C . LEU A 1 862 ? 6.317 19.959 97.034 1.00 26.75 862 LEU A C 1
ATOM 6510 O O . LEU A 1 862 ? 7.112 19.019 96.971 1.00 29.41 862 LEU A O 1
ATOM 6515 N N . HIS A 1 863 ? 5.176 19.897 97.710 1.00 26.54 863 HIS A N 1
ATOM 6516 C CA . HIS A 1 863 ? 4.718 18.681 98.378 1.00 24.72 863 HIS A CA 1
ATOM 6517 C C . HIS A 1 863 ? 3.233 18.790 98.706 1.00 25.00 863 HIS A C 1
ATOM 6518 O O . HIS A 1 863 ? 2.850 19.265 99.771 1.00 24.03 863 HIS A O 1
ATOM 6525 N N . PRO A 1 864 ? 2.373 18.340 97.775 1.00 24.37 864 PRO A N 1
ATOM 6526 C CA . PRO A 1 864 ? 0.914 18.372 97.920 1.00 24.96 864 PRO A CA 1
ATOM 6527 C C . PRO A 1 864 ? 0.386 17.709 99.198 1.00 24.23 864 PRO A C 1
ATOM 6528 O O . PRO A 1 864 ? -0.730 17.997 99.630 1.00 27.07 864 PRO A O 1
ATOM 6532 N N . ASN A 1 865 ? 1.177 16.817 99.792 1.00 24.08 865 ASN A N 1
ATOM 6533 C CA . ASN A 1 865 ? 0.757 16.114 101.007 1.00 24.84 865 ASN A CA 1
ATOM 6534 C C . ASN A 1 865 ? 0.815 16.996 102.254 1.00 25.57 865 ASN A C 1
ATOM 6535 O O . ASN A 1 865 ? 0.164 16.712 103.261 1.00 24.56 865 ASN A O 1
ATOM 6540 N N . VAL A 1 866 ? 1.605 18.062 102.176 1.00 24.10 866 VAL A N 1
ATOM 6541 C CA . VAL A 1 866 ? 1.754 19.010 103.275 1.00 23.22 866 VAL A CA 1
ATOM 6542 C C . VAL A 1 866 ? 1.615 20.388 102.641 1.00 21.55 866 VAL A C 1
ATOM 6543 O O . VAL A 1 866 ? 2.597 20.982 102.199 1.00 24.46 866 VAL A O 1
ATOM 6547 N N . VAL A 1 867 ? 0.385 20.885 102.585 1.00 21.03 867 VAL A N 1
ATOM 6548 C CA . VAL A 1 867 ? 0.119 22.177 101.967 1.00 19.92 867 VAL A CA 1
ATOM 6549 C C . VAL A 1 867 ? 0.559 23.372 102.814 1.00 19.80 867 VAL A C 1
ATOM 6550 O O . VAL A 1 867 ? 1.401 24.160 102.382 1.00 21.49 867 VAL A O 1
ATOM 6554 N N . SER A 1 868 ? 0.015 23.515 104.014 1.00 19.57 868 SER A N 1
ATOM 6555 C CA . SER A 1 868 ? 0.407 24.630 104.870 1.00 19.34 868 SER A CA 1
ATOM 6556 C C . SER A 1 868 ? 1.258 24.160 106.048 1.00 18.73 868 SER A C 1
ATOM 6557 O O . SER A 1 868 ? 1.429 22.960 106.258 1.00 18.89 868 SER A O 1
ATOM 6560 N N . ASN A 1 869 ? 1.793 25.113 106.810 1.00 17.76 869 ASN A N 1
ATOM 6561 C CA . ASN A 1 869 ? 2.644 24.820 107.970 1.00 18.25 869 ASN A CA 1
ATOM 6562 C C . ASN A 1 869 ? 2.017 23.719 108.834 1.00 17.95 869 ASN A C 1
ATOM 6563 O O . ASN A 1 869 ? 0.947 23.917 109.400 1.00 18.90 869 ASN A O 1
ATOM 6568 N N . PRO A 1 870 ? 2.691 22.562 108.975 1.00 19.36 870 PRO A N 1
ATOM 6569 C CA . PRO A 1 870 ? 2.152 21.455 109.776 1.00 20.47 870 PRO A CA 1
ATOM 6570 C C . PRO A 1 870 ? 2.064 21.648 111.291 1.00 22.54 870 PRO A C 1
ATOM 6571 O O . PRO A 1 870 ? 1.539 20.786 111.992 1.00 22.39 870 PRO A O 1
ATOM 6575 N N . VAL A 1 871 ? 2.568 22.768 111.794 1.00 20.72 871 VAL A N 1
ATOM 6576 C CA . VAL A 1 871 ? 2.529 23.024 113.225 1.00 20.92 871 VAL A CA 1
ATOM 6577 C C . VAL A 1 871 ? 1.709 24.283 113.554 1.00 20.36 871 VAL A C 1
ATOM 6578 O O . VAL A 1 871 ? 1.692 24.751 114.687 1.00 20.64 871 VAL A O 1
ATOM 6582 N N . VAL A 1 872 ? 1.018 24.818 112.550 1.00 19.93 872 VAL A N 1
ATOM 6583 C CA . VAL A 1 872 ? 0.180 25.996 112.754 1.00 20.46 872 VAL A CA 1
ATOM 6584 C C . VAL A 1 872 ? -0.968 25.635 113.687 1.00 20.65 872 VAL A C 1
ATOM 6585 O O . VAL A 1 872 ? -1.493 24.521 113.640 1.00 19.67 872 VAL A O 1
ATOM 6589 N N . ARG A 1 873 ? -1.342 26.581 114.542 1.00 19.51 873 ARG A N 1
ATOM 6590 C CA . ARG A 1 873 ? -2.445 26.380 115.468 1.00 17.74 873 ARG A CA 1
ATOM 6591 C C . ARG A 1 873 ? -3.640 27.059 114.820 1.00 19.22 873 ARG A C 1
ATOM 6592 O O . ARG A 1 873 ? -3.558 28.223 114.438 1.00 18.99 873 ARG A O 1
ATOM 6600 N N . LEU A 1 874 ? -4.741 26.329 114.686 1.00 18.47 874 LEU A N 1
ATOM 6601 C CA . LEU A 1 874 ? -5.944 26.883 114.085 1.00 18.61 874 LEU A CA 1
ATOM 6602 C C . LEU A 1 874 ? -7.143 26.385 114.865 1.00 19.42 874 LEU A C 1
ATOM 6603 O O . LEU A 1 874 ? -7.490 25.203 114.797 1.00 20.06 874 LEU A O 1
ATOM 6608 N N . TYR A 1 875 ? -7.767 27.279 115.624 1.00 18.25 875 TYR A N 1
ATOM 6609 C CA . TYR A 1 875 ? -8.934 26.901 116.411 1.00 18.96 875 TYR A CA 1
ATOM 6610 C C . TYR A 1 875 ? -10.076 26.508 115.492 1.00 20.37 875 TYR A C 1
ATOM 6611 O O . TYR A 1 875 ? -10.238 27.065 114.409 1.00 19.10 875 TYR A O 1
ATOM 6620 N N . GLU A 1 876 ? -10.871 25.539 115.935 1.00 21.78 876 GLU A N 1
ATOM 6621 C CA . GLU A 1 876 ? -11.992 25.047 115.149 1.00 22.78 876 GLU A CA 1
ATOM 6622 C C . GLU A 1 876 ? -12.931 26.152 114.680 1.00 21.04 876 GLU A C 1
ATOM 6623 O O . GLU A 1 876 ? -13.399 26.133 113.543 1.00 21.20 876 GLU A O 1
ATOM 6629 N N . GLN A 1 877 ? -13.206 27.114 115.554 1.00 21.59 877 GLN A N 1
ATOM 6630 C CA . GLN A 1 877 ? -14.107 28.212 115.211 1.00 20.98 877 GLN A CA 1
ATOM 6631 C C . GLN A 1 877 ? -13.555 29.073 114.088 1.00 19.88 877 GLN A C 1
ATOM 6632 O O . GLN A 1 877 ? -14.307 29.632 113.287 1.00 20.87 877 GLN A O 1
ATOM 6638 N N . ASP A 1 878 ? -12.234 29.173 114.024 1.00 18.61 878 ASP A N 1
ATOM 6639 C CA . ASP A 1 878 ? -11.606 29.970 112.993 1.00 18.37 878 ASP A CA 1
ATOM 6640 C C . ASP A 1 878 ? -11.474 29.179 111.695 1.00 18.50 878 ASP A C 1
ATOM 6641 O O . ASP A 1 878 ? -11.529 29.750 110.606 1.00 17.70 878 ASP A O 1
ATOM 6646 N N . ALA A 1 879 ? -11.331 27.862 111.810 1.00 19.01 879 ALA A N 1
ATOM 6647 C CA . ALA A 1 879 ? -11.224 27.023 110.623 1.00 20.10 879 ALA A CA 1
ATOM 6648 C C . ALA A 1 879 ? -12.530 27.122 109.836 1.00 19.05 879 ALA A C 1
ATOM 6649 O O . ALA A 1 879 ? -12.528 27.080 108.607 1.00 21.61 879 ALA A O 1
ATOM 6651 N N . LEU A 1 880 ? -13.640 27.268 110.557 1.00 21.37 880 LEU A N 1
ATOM 6652 C CA . LEU A 1 880 ? -14.955 27.378 109.935 1.00 20.77 880 LEU A CA 1
ATOM 6653 C C . LEU A 1 880 ? -15.131 28.702 109.204 1.00 22.28 880 LEU A C 1
ATOM 6654 O O . LEU A 1 880 ? -16.047 28.852 108.392 1.00 21.23 880 LEU A O 1
ATOM 6659 N N . ARG A 1 881 ? -14.257 29.661 109.495 1.00 18.61 881 ARG A N 1
ATOM 6660 C CA . ARG A 1 881 ? -14.344 30.971 108.868 1.00 18.86 881 ARG A CA 1
ATOM 6661 C C . ARG A 1 881 ? -13.282 31.178 107.788 1.00 19.43 881 ARG A C 1
ATOM 6662 O O . ARG A 1 881 ? -12.993 32.307 107.404 1.00 18.70 881 ARG A O 1
ATOM 6670 N N . MET A 1 882 ? -12.716 30.080 107.294 1.00 17.09 882 MET A N 1
ATOM 6671 C CA . MET A 1 882 ? -11.706 30.153 106.243 1.00 19.96 882 MET A CA 1
ATOM 6672 C C . MET A 1 882 ? -12.359 29.875 104.900 1.00 22.26 882 MET A C 1
ATOM 6673 O O . MET A 1 882 ? -13.187 28.970 104.787 1.00 23.27 882 MET A O 1
ATOM 6678 N N . GLY A 1 883 ? -11.983 30.644 103.885 1.00 20.65 883 GLY A N 1
ATOM 6679 C CA . GLY A 1 883 ? -12.556 30.451 102.566 1.00 20.64 883 GLY A CA 1
ATOM 6680 C C . GLY A 1 883 ? -11.662 29.671 101.625 1.00 21.13 883 GLY A C 1
ATOM 6681 O O . GLY A 1 883 ? -10.479 29.460 101.898 1.00 22.16 883 GLY A O 1
ATOM 6682 N N . LYS A 1 884 ? -12.242 29.238 100.509 1.00 21.91 884 LYS A N 1
ATOM 6683 C CA . LYS A 1 884 ? -11.516 28.484 99.496 1.00 24.10 884 LYS A CA 1
ATOM 6684 C C . LYS A 1 884 ? -11.534 29.243 98.170 1.00 20.56 884 LYS A C 1
ATOM 6685 O O . LYS A 1 884 ? -12.420 30.063 97.924 1.00 19.81 884 LYS A O 1
ATOM 6691 N N . LYS A 1 885 ? -10.560 28.946 97.318 1.00 20.56 885 LYS A N 1
ATOM 6692 C CA . LYS A 1 885 ? -10.403 29.603 96.027 1.00 21.99 885 LYS A CA 1
ATOM 6693 C C . LYS A 1 885 ? -11.604 29.587 95.091 1.00 22.45 885 LYS A C 1
ATOM 6694 O O . LYS A 1 885 ? -11.731 30.462 94.234 1.00 21.78 885 LYS A O 1
ATOM 6700 N N . GLU A 1 886 ? -12.476 28.595 95.223 1.00 23.66 886 GLU A N 1
ATOM 6701 C CA . GLU A 1 886 ? -13.641 28.542 94.349 1.00 24.38 886 GLU A CA 1
ATOM 6702 C C . GLU A 1 886 ? -14.566 29.741 94.576 1.00 23.78 886 GLU A C 1
ATOM 6703 O O . GLU A 1 886 ? -15.193 30.225 93.638 1.00 25.65 886 GLU A O 1
ATOM 6709 N N . GLN A 1 887 ? -14.636 30.227 95.814 1.00 20.44 887 GLN A N 1
ATOM 6710 C CA . GLN A 1 887 ? -15.486 31.377 96.152 1.00 20.19 887 GLN A CA 1
ATOM 6711 C C . GLN A 1 887 ? -14.701 32.682 96.286 1.00 18.82 887 GLN A C 1
ATOM 6712 O O . GLN A 1 887 ? -15.231 33.760 96.042 1.00 19.54 887 GLN A O 1
ATOM 6718 N N . PHE A 1 888 ? -13.443 32.567 96.696 1.00 18.24 888 PHE A N 1
ATOM 6719 C CA . PHE A 1 888 ? -12.566 33.723 96.892 1.00 18.08 888 PHE A CA 1
ATOM 6720 C C . PHE A 1 888 ? -11.287 33.373 96.145 1.00 17.26 888 PHE A C 1
ATOM 6721 O O . PHE A 1 888 ? -10.325 32.895 96.727 1.00 17.35 888 PHE A O 1
ATOM 6729 N N . PRO A 1 889 ? -11.258 33.644 94.829 1.00 18.05 889 PRO A N 1
ATOM 6730 C CA . PRO A 1 889 ? -10.122 33.349 93.958 1.00 18.75 889 PRO A CA 1
ATOM 6731 C C . PRO A 1 889 ? -8.877 34.237 93.969 1.00 17.80 889 PRO A C 1
ATOM 6732 O O . PRO A 1 889 ? -7.818 33.801 93.518 1.00 19.51 889 PRO A O 1
ATOM 6736 N N . TYR A 1 890 ? -8.977 35.452 94.493 1.00 17.07 890 TYR A N 1
ATOM 6737 C CA . TYR A 1 890 ? -7.825 36.353 94.480 1.00 16.40 890 TYR A CA 1
ATOM 6738 C C . TYR A 1 890 ? -7.060 36.454 95.783 1.00 16.50 890 TYR A C 1
ATOM 6739 O O . TYR A 1 890 ? -7.618 36.283 96.864 1.00 16.86 890 TYR A O 1
ATOM 6748 N N . VAL A 1 891 ? -5.763 36.723 95.669 1.00 15.79 891 VAL A N 1
ATOM 6749 C CA . VAL A 1 891 ? -4.924 36.879 96.844 1.00 15.79 891 VAL A CA 1
ATOM 6750 C C . VAL A 1 891 ? -5.208 38.241 97.432 1.00 16.17 891 VAL A C 1
ATOM 6751 O O . VAL A 1 891 ? -5.207 39.247 96.725 1.00 18.28 891 VAL A O 1
ATOM 6755 N N . GLY A 1 892 ? -5.480 38.267 98.728 1.00 15.29 892 GLY A N 1
ATOM 6756 C CA . GLY A 1 892 ? -5.725 39.531 99.386 1.00 15.61 892 GLY A CA 1
ATOM 6757 C C . GLY A 1 892 ? -4.512 39.801 100.243 1.00 15.01 892 GLY A C 1
ATOM 6758 O O . GLY A 1 892 ? -3.920 38.872 100.792 1.00 14.87 892 GLY A O 1
ATOM 6759 N N . THR A 1 893 ? -4.106 41.058 100.327 1.00 15.57 893 THR A N 1
ATOM 6760 C CA . THR A 1 893 ? -2.969 41.423 101.160 1.00 14.37 893 THR A CA 1
ATOM 6761 C C . THR A 1 893 ? -3.244 42.825 101.671 1.00 12.79 893 THR A C 1
ATOM 6762 O O . THR A 1 893 ? -3.929 43.613 101.015 1.00 14.81 893 THR A O 1
ATOM 6766 N N . THR A 1 894 ? -2.733 43.124 102.858 1.00 13.08 894 THR A N 1
ATOM 6767 C CA . THR A 1 894 ? -2.954 44.425 103.459 1.00 13.33 894 THR A CA 1
ATOM 6768 C C . THR A 1 894 ? -1.624 45.101 103.746 1.00 13.72 894 THR A C 1
ATOM 6769 O O . THR A 1 894 ? -0.640 44.443 104.084 1.00 13.59 894 THR A O 1
ATOM 6773 N N . TYR A 1 895 ? -1.600 46.424 103.613 1.00 13.66 895 TYR A N 1
ATOM 6774 C CA . TYR A 1 895 ? -0.366 47.180 103.791 1.00 14.08 895 TYR A CA 1
ATOM 6775 C C . TYR A 1 895 ? -0.621 48.668 104.033 1.00 12.93 895 TYR A C 1
ATOM 6776 O O . TYR A 1 895 ? -1.767 49.107 104.144 1.00 12.52 895 TYR A O 1
ATOM 6785 N N . ARG A 1 896 ? 0.467 49.438 104.098 1.00 13.42 896 ARG A N 1
ATOM 6786 C CA . ARG A 1 896 ? 0.415 50.876 104.361 1.00 12.48 896 ARG A CA 1
ATOM 6787 C C . ARG A 1 896 ? 0.650 51.809 103.174 1.00 13.04 896 ARG A C 1
ATOM 6788 O O . ARG A 1 896 ? 1.118 51.400 102.113 1.00 14.52 896 ARG A O 1
ATOM 6796 N N . LEU A 1 897 ? 0.308 53.075 103.395 1.00 11.98 897 LEU A N 1
ATOM 6797 C CA . LEU A 1 897 ? 0.513 54.149 102.437 1.00 11.91 897 LEU A CA 1
ATOM 6798 C C . LEU A 1 897 ? 1.355 55.135 103.244 1.00 12.18 897 LEU A C 1
ATOM 6799 O O . LEU A 1 897 ? 1.169 55.272 104.455 1.00 11.85 897 LEU A O 1
ATOM 6804 N N . THR A 1 898 ? 2.271 55.824 102.577 1.00 11.96 898 THR A N 1
ATOM 6805 C CA . THR A 1 898 ? 3.164 56.772 103.240 1.00 11.73 898 THR A CA 1
ATOM 6806 C C . THR A 1 898 ? 2.466 57.844 104.067 1.00 11.49 898 THR A C 1
ATOM 6807 O O . THR A 1 898 ? 2.929 58.205 105.147 1.00 12.33 898 THR A O 1
ATOM 6811 N N . GLU A 1 899 ? 1.353 58.346 103.542 1.00 11.30 899 GLU A N 1
ATOM 6812 C CA . GLU A 1 899 ? 0.611 59.446 104.157 1.00 12.33 899 GLU A CA 1
ATOM 6813 C C . GLU A 1 899 ? -0.122 59.234 105.485 1.00 11.62 899 GLU A C 1
ATOM 6814 O O . GLU A 1 899 ? -0.401 60.202 106.195 1.00 11.81 899 GLU A O 1
ATOM 6820 N N . HIS A 1 900 ? -0.429 57.985 105.825 1.00 11.48 900 HIS A N 1
ATOM 6821 C CA . HIS A 1 900 ? -1.148 57.692 107.063 1.00 10.54 900 HIS A CA 1
ATOM 6822 C C . HIS A 1 900 ? -0.445 56.679 107.944 1.00 10.98 900 HIS A C 1
ATOM 6823 O O . HIS A 1 900 ? 0.341 55.866 107.459 1.00 12.38 900 HIS A O 1
ATOM 6830 N N . PHE A 1 901 ? -0.735 56.737 109.242 1.00 11.39 901 PHE A N 1
ATOM 6831 C CA . PHE A 1 901 ? -0.173 55.803 110.209 1.00 10.47 901 PHE A CA 1
ATOM 6832 C C . PHE A 1 901 ? -1.380 55.059 110.771 1.00 10.92 901 PHE A C 1
ATOM 6833 O O . PHE A 1 901 ? -2.220 55.662 111.441 1.00 11.45 901 PHE A O 1
ATOM 6841 N N . HIS A 1 902 ? -1.478 53.769 110.464 1.00 11.76 902 HIS A N 1
ATOM 6842 C CA . HIS A 1 902 ? -2.586 52.932 110.922 1.00 12.88 902 HIS A CA 1
ATOM 6843 C C . HIS A 1 902 ? -3.919 53.685 110.794 1.00 11.89 902 HIS A C 1
ATOM 6844 O O . HIS A 1 902 ? -4.194 54.270 109.750 1.00 12.69 902 HIS A O 1
ATOM 6851 N N . THR A 1 903 ? -4.747 53.678 111.836 1.00 11.40 903 THR A N 1
ATOM 6852 C CA . THR A 1 903 ? -6.027 54.393 111.793 1.00 12.64 903 THR A CA 1
ATOM 6853 C C . THR A 1 903 ? -5.947 55.598 112.721 1.00 14.19 903 THR A C 1
ATOM 6854 O O . THR A 1 903 ? -6.958 56.128 113.174 1.00 13.70 903 THR A O 1
ATOM 6858 N N . TRP A 1 904 ? -4.716 56.023 112.972 1.00 12.63 904 TRP A N 1
ATOM 6859 C CA . TRP A 1 904 ? -4.379 57.123 113.871 1.00 12.43 904 TRP A CA 1
ATOM 6860 C C . TRP A 1 904 ? -4.361 58.495 113.184 1.00 11.84 904 TRP A C 1
ATOM 6861 O O . TRP A 1 904 ? -5.039 59.424 113.630 1.00 12.30 904 TRP A O 1
ATOM 6872 N N . THR A 1 905 ? -3.599 58.627 112.101 1.00 11.98 905 THR A N 1
ATOM 6873 C CA . THR A 1 905 ? -3.504 59.917 111.421 1.00 12.19 905 THR A CA 1
ATOM 6874 C C . THR A 1 905 ? -4.766 60.417 110.734 1.00 13.13 905 THR A C 1
ATOM 6875 O O . THR A 1 905 ? -4.844 61.592 110.377 1.00 12.48 905 THR A O 1
ATOM 6879 N N . LYS A 1 906 ? -5.765 59.560 110.546 1.00 13.51 906 LYS A N 1
ATOM 6880 C CA . LYS A 1 906 ? -6.979 60.052 109.911 1.00 13.47 906 LYS A CA 1
ATOM 6881 C C . LYS A 1 906 ? -7.699 61.038 110.826 1.00 12.59 906 LYS A C 1
ATOM 6882 O O . LYS A 1 906 ? -8.687 61.648 110.427 1.00 12.78 906 LYS A O 1
ATOM 6888 N N . HIS A 1 907 ? -7.184 61.197 112.046 1.00 10.90 907 HIS A N 1
ATOM 6889 C CA . HIS A 1 907 ? -7.742 62.146 113.009 1.00 11.85 907 HIS A CA 1
ATOM 6890 C C . HIS A 1 907 ? -7.075 63.505 112.838 1.00 12.97 907 HIS A C 1
ATOM 6891 O O . HIS A 1 907 ? -7.481 64.481 113.469 1.00 13.82 907 HIS A O 1
ATOM 6898 N N . ALA A 1 908 ? -6.049 63.561 111.992 1.00 12.47 908 ALA A N 1
ATOM 6899 C CA . ALA A 1 908 ? -5.312 64.799 111.736 1.00 12.46 908 ALA A CA 1
ATOM 6900 C C . ALA A 1 908 ? -5.660 65.336 110.353 1.00 10.86 908 ALA A C 1
ATOM 6901 O O . ALA A 1 908 ? -5.506 64.640 109.353 1.00 13.54 908 ALA A O 1
ATOM 6903 N N . LEU A 1 909 ? -6.126 66.579 110.300 1.00 12.04 909 LEU A N 1
ATOM 6904 C CA . LEU A 1 909 ? -6.534 67.185 109.039 1.00 12.28 909 LEU A CA 1
ATOM 6905 C C . LEU A 1 909 ? -5.498 67.153 107.911 1.00 13.18 909 LEU A C 1
ATOM 6906 O O . LEU A 1 909 ? -5.824 66.780 106.783 1.00 12.98 909 LEU A O 1
ATOM 6911 N N . LEU A 1 910 ? -4.258 67.539 108.194 1.00 11.38 910 LEU A N 1
ATOM 6912 C CA . LEU A 1 910 ? -3.235 67.538 107.148 1.00 10.80 910 LEU A CA 1
ATOM 6913 C C . LEU A 1 910 ? -3.106 66.191 106.446 1.00 11.57 910 LEU A C 1
ATOM 6914 O O . LEU A 1 910 ? -3.017 66.121 105.217 1.00 13.50 910 LEU A O 1
ATOM 6919 N N . ASN A 1 911 ? -3.101 65.112 107.216 1.00 11.51 911 ASN A N 1
ATOM 6920 C CA . ASN A 1 911 ? -2.971 63.793 106.610 1.00 11.64 911 ASN A CA 1
ATOM 6921 C C . ASN A 1 911 ? -4.250 63.357 105.905 1.00 12.29 911 ASN A C 1
ATOM 6922 O O . ASN A 1 911 ? -4.195 62.646 104.900 1.00 12.87 911 ASN A O 1
ATOM 6927 N N . ALA A 1 912 ? -5.397 63.782 106.426 1.00 12.25 912 ALA A N 1
ATOM 6928 C CA . ALA A 1 912 ? -6.673 63.447 105.803 1.00 11.80 912 ALA A CA 1
ATOM 6929 C C . ALA A 1 912 ? -6.730 64.098 104.418 1.00 13.87 912 ALA A C 1
ATOM 6930 O O . ALA A 1 912 ? -7.269 63.523 103.473 1.00 15.26 912 ALA A O 1
ATOM 6932 N N . ILE A 1 913 ? -6.163 65.297 104.300 1.00 12.75 913 ILE A N 1
ATOM 6933 C CA . ILE A 1 913 ? -6.143 65.999 103.019 1.00 12.69 913 ILE A CA 1
ATOM 6934 C C . ILE A 1 913 ? -5.260 65.240 102.025 1.00 13.20 913 ILE A C 1
ATOM 6935 O O . ILE A 1 913 ? -5.604 65.127 100.843 1.00 13.29 913 ILE A O 1
ATOM 6940 N N . ALA A 1 914 ? -4.145 64.697 102.514 1.00 12.94 914 ALA A N 1
ATOM 6941 C CA . ALA A 1 914 ? -3.194 63.963 101.672 1.00 12.97 914 ALA A CA 1
ATOM 6942 C C . ALA A 1 914 ? -3.748 62.668 101.062 1.00 12.28 914 ALA A C 1
ATOM 6943 O O . ALA A 1 914 ? -3.461 62.349 99.914 1.00 14.15 914 ALA A O 1
ATOM 6945 N N . GLN A 1 915 ? -4.520 61.914 101.839 1.00 13.75 915 GLN A N 1
ATOM 6946 C CA . GLN A 1 915 ? -5.157 60.680 101.359 1.00 13.61 915 GLN A CA 1
ATOM 6947 C C . GLN A 1 915 ? -6.493 60.666 102.107 1.00 14.51 915 GLN A C 1
ATOM 6948 O O . GLN A 1 915 ? -6.631 60.056 103.160 1.00 14.94 915 GLN A O 1
ATOM 6954 N N . PRO A 1 916 ? -7.503 61.353 101.545 1.00 12.85 916 PRO A N 1
ATOM 6955 C CA . PRO A 1 916 ? -8.858 61.508 102.078 1.00 12.98 916 PRO A CA 1
ATOM 6956 C C . PRO A 1 916 ? -9.828 60.339 102.039 1.00 12.18 916 PRO A C 1
ATOM 6957 O O . PRO A 1 916 ? -10.697 60.239 102.902 1.00 14.43 916 PRO A O 1
ATOM 6961 N N . GLU A 1 917 ? -9.690 59.458 101.059 1.00 14.33 917 GLU A N 1
ATOM 6962 C CA . GLU A 1 917 ? -10.670 58.385 100.922 1.00 14.68 917 GLU A CA 1
ATOM 6963 C C . GLU A 1 917 ? -10.121 56.993 100.661 1.00 14.89 917 GLU A C 1
ATOM 6964 O O . GLU A 1 917 ? -9.153 56.808 99.927 1.00 15.97 917 GLU A O 1
ATOM 6970 N N . GLN A 1 918 ? -10.769 56.011 101.276 1.00 14.16 918 GLN A N 1
ATOM 6971 C CA . GLN A 1 918 ? -10.371 54.618 101.157 1.00 14.08 918 GLN A CA 1
ATOM 6972 C C . GLN A 1 918 ? -10.431 54.051 99.743 1.00 16.33 918 GLN A C 1
ATOM 6973 O O . GLN A 1 918 ? -11.396 54.270 99.005 1.00 16.35 918 GLN A O 1
ATOM 6979 N N . PHE A 1 919 ? -9.383 53.322 99.373 1.00 15.19 919 PHE A N 1
ATOM 6980 C CA . PHE A 1 919 ? -9.312 52.681 98.066 1.00 15.19 919 PHE A CA 1
ATOM 6981 C C . PHE A 1 919 ? -8.623 51.328 98.200 1.00 15.36 919 PHE A C 1
ATOM 6982 O O . PHE A 1 919 ? -8.071 50.998 99.254 1.00 14.03 919 PHE A O 1
ATOM 6990 N N . VAL A 1 920 ? -8.712 50.526 97.144 1.00 13.86 920 VAL A N 1
ATOM 6991 C CA . VAL A 1 920 ? -8.052 49.232 97.087 1.00 13.53 920 VAL A CA 1
ATOM 6992 C C . VAL A 1 920 ? -7.386 49.233 95.722 1.00 13.14 920 VAL A C 1
ATOM 6993 O O . VAL A 1 920 ? -7.816 49.957 94.822 1.00 15.48 920 VAL A O 1
ATOM 6997 N N . GLU A 1 921 ? -6.343 48.429 95.570 1.00 13.73 921 GLU A N 1
ATOM 6998 C CA . GLU A 1 921 ? -5.615 48.371 94.315 1.00 14.59 921 GLU A CA 1
ATOM 6999 C C . GLU A 1 921 ? -5.811 47.051 93.577 1.00 15.20 921 GLU A C 1
ATOM 7000 O O . GLU A 1 921 ? -5.761 45.983 94.182 1.00 15.43 921 GLU A O 1
ATOM 7006 N N . ILE A 1 922 ? -6.061 47.137 92.273 1.00 17.21 922 ILE A N 1
ATOM 7007 C CA . ILE A 1 922 ? -6.220 45.948 91.439 1.00 15.91 922 ILE A CA 1
ATOM 7008 C C . ILE A 1 922 ? -5.571 46.192 90.084 1.00 16.49 922 ILE A C 1
ATOM 7009 O O . ILE A 1 922 ? -5.341 47.340 89.686 1.00 15.51 922 ILE A O 1
ATOM 7014 N N . SER A 1 923 ? -5.270 45.104 89.383 1.00 16.49 923 SER A N 1
ATOM 7015 C CA . SER A 1 923 ? -4.631 45.167 88.073 1.00 18.30 923 SER A CA 1
ATOM 7016 C C . SER A 1 923 ? -5.603 45.591 86.980 1.00 19.15 923 SER A C 1
ATOM 7017 O O . SER A 1 923 ? -6.818 45.610 87.184 1.00 18.29 923 SER A O 1
ATOM 7020 N N . GLU A 1 924 ? -5.059 45.936 85.816 1.00 18.48 924 GLU A N 1
ATOM 7021 C CA . GLU A 1 924 ? -5.893 46.331 84.690 1.00 19.88 924 GLU A CA 1
ATOM 7022 C C . GLU A 1 924 ? -6.613 45.090 84.178 1.00 19.75 924 GLU A C 1
ATOM 7023 O O . GLU A 1 924 ? -7.753 45.165 83.710 1.00 22.35 924 GLU A O 1
ATOM 7029 N N . THR A 1 925 ? -5.938 43.951 84.282 1.00 20.40 925 THR A N 1
ATOM 7030 C CA . THR A 1 925 ? -6.489 42.681 83.835 1.00 22.65 925 THR A CA 1
ATOM 7031 C C . THR A 1 925 ? -7.722 42.286 84.644 1.00 23.09 925 THR A C 1
ATOM 7032 O O . THR A 1 925 ? -8.754 41.916 84.077 1.00 23.22 925 THR A O 1
ATOM 7036 N N . LEU A 1 926 ? -7.630 42.377 85.969 1.00 20.32 926 LEU A N 1
ATOM 7037 C CA . LEU A 1 926 ? -8.773 42.025 86.805 1.00 19.87 926 LEU A CA 1
ATOM 7038 C C . LEU A 1 926 ? -9.907 43.029 86.624 1.00 19.87 926 LEU A C 1
ATOM 7039 O O . LEU A 1 926 ? -11.077 42.653 86.569 1.00 19.96 926 LEU A O 1
ATOM 7044 N N . ALA A 1 927 ? -9.562 44.310 86.530 1.00 19.18 927 ALA A N 1
ATOM 7045 C CA . ALA A 1 927 ? -10.582 45.340 86.352 1.00 18.61 927 ALA A CA 1
ATOM 7046 C C . ALA A 1 927 ? -11.362 45.116 85.058 1.00 20.22 927 ALA A C 1
ATOM 7047 O O . ALA A 1 927 ? -12.588 45.253 85.031 1.00 21.00 927 ALA A O 1
ATOM 7049 N N . ALA A 1 928 ? -10.654 44.778 83.987 1.00 20.96 928 ALA A N 1
ATOM 7050 C CA . ALA A 1 928 ? -11.296 44.540 82.698 1.00 23.80 928 ALA A CA 1
ATOM 7051 C C . ALA A 1 928 ? -12.225 43.332 82.767 1.00 24.42 928 ALA A C 1
ATOM 7052 O O . ALA A 1 928 ? -13.325 43.351 82.214 1.00 25.47 928 ALA A O 1
ATOM 7054 N N . ALA A 1 929 ? -11.782 42.284 83.452 1.00 23.91 929 ALA A N 1
ATOM 7055 C CA . ALA A 1 929 ? -12.587 41.077 83.585 1.00 24.35 929 ALA A CA 1
ATOM 7056 C C . ALA A 1 929 ? -13.869 41.345 84.371 1.00 24.55 929 ALA A C 1
ATOM 7057 O O . ALA A 1 929 ? -14.904 40.738 84.096 1.00 23.59 929 ALA A O 1
ATOM 7059 N N . LYS A 1 930 ? -13.804 42.261 85.337 1.00 22.43 930 LYS A N 1
ATOM 7060 C CA . LYS A 1 930 ? -14.967 42.589 86.164 1.00 20.83 930 LYS A CA 1
ATOM 7061 C C . LYS A 1 930 ? -15.757 43.805 85.684 1.00 21.74 930 LYS A C 1
ATOM 7062 O O . LYS A 1 930 ? -16.803 44.124 86.246 1.00 24.71 930 LYS A O 1
ATOM 7068 N N . GLY A 1 931 ? -15.263 44.492 84.660 1.00 20.96 931 GLY A N 1
ATOM 7069 C CA . GLY A 1 931 ? -15.971 45.662 84.162 1.00 20.48 931 GLY A CA 1
ATOM 7070 C C . GLY A 1 931 ? -15.827 46.858 85.085 1.00 21.29 931 GLY A C 1
ATOM 7071 O O . GLY A 1 931 ? -16.715 47.708 85.168 1.00 22.57 931 GLY A O 1
ATOM 7072 N N . ILE A 1 932 ? -14.697 46.921 85.782 1.00 20.83 932 ILE A N 1
ATOM 7073 C CA . ILE A 1 932 ? -14.409 48.007 86.714 1.00 20.09 932 ILE A CA 1
ATOM 7074 C C . ILE A 1 932 ? -13.534 49.067 86.058 1.00 19.96 932 ILE A C 1
ATOM 7075 O O . ILE A 1 932 ? -12.445 48.767 85.572 1.00 21.09 932 ILE A O 1
ATOM 7080 N N . ASN A 1 933 ? -14.019 50.303 86.028 1.00 20.42 933 ASN A N 1
ATOM 7081 C CA . ASN A 1 933 ? -13.233 51.387 85.454 1.00 21.83 933 ASN A CA 1
ATOM 7082 C C . ASN A 1 933 ? -12.476 52.030 86.597 1.00 21.56 933 ASN A C 1
ATOM 7083 O O . ASN A 1 933 ? -12.911 51.970 87.747 1.00 19.68 933 ASN A O 1
ATOM 7088 N N . ASN A 1 934 ? -11.348 52.653 86.288 1.00 20.25 934 ASN A N 1
ATOM 7089 C CA . ASN A 1 934 ? -10.553 53.299 87.318 1.00 20.51 934 ASN A CA 1
ATOM 7090 C C . ASN A 1 934 ? -11.418 54.299 88.076 1.00 19.57 934 ASN A C 1
ATOM 7091 O O . ASN A 1 934 ? -12.131 55.104 87.474 1.00 19.65 934 ASN A O 1
ATOM 7096 N N . GLY A 1 935 ? -11.370 54.233 89.404 1.00 18.32 935 GLY A N 1
ATOM 7097 C CA . GLY A 1 935 ? -12.158 55.150 90.207 1.00 16.79 935 GLY A CA 1
ATOM 7098 C C . GLY A 1 935 ? -13.547 54.664 90.581 1.00 18.51 935 GLY A C 1
ATOM 7099 O O . GLY A 1 935 ? -14.217 55.296 91.397 1.00 21.87 935 GLY A O 1
ATOM 7100 N N . ASP A 1 936 ? -13.992 53.556 89.988 1.00 18.25 936 ASP A N 1
ATOM 7101 C CA . ASP A 1 936 ? -15.313 53.003 90.297 1.00 19.45 936 ASP A CA 1
ATOM 7102 C C . ASP A 1 936 ? -15.312 52.420 91.693 1.00 18.96 936 ASP A C 1
ATOM 7103 O O . ASP A 1 936 ? -14.273 52.038 92.230 1.00 20.17 936 ASP A O 1
ATOM 7108 N N . ARG A 1 937 ? -16.502 52.327 92.260 1.00 18.42 937 ARG A N 1
ATOM 7109 C CA . ARG A 1 937 ? -16.668 51.781 93.586 1.00 19.40 937 ARG A CA 1
ATOM 7110 C C . ARG A 1 937 ? -16.747 50.261 93.484 1.00 21.43 937 ARG A C 1
ATOM 7111 O O . ARG A 1 937 ? -17.367 49.740 92.565 1.00 20.64 937 ARG A O 1
ATOM 7119 N N . VAL A 1 938 ? -16.113 49.558 94.419 1.00 18.28 938 VAL A N 1
ATOM 7120 C CA . VAL A 1 938 ? -16.115 48.095 94.411 1.00 16.72 938 VAL A CA 1
ATOM 7121 C C . VAL A 1 938 ? -16.371 47.521 95.801 1.00 17.64 938 VAL A C 1
ATOM 7122 O O . VAL A 1 938 ? -16.275 48.231 96.805 1.00 17.38 938 VAL A O 1
ATOM 7126 N N . THR A 1 939 ? -16.705 46.235 95.853 1.00 15.38 939 THR A N 1
ATOM 7127 C CA . THR A 1 939 ? -16.931 45.548 97.120 1.00 15.42 939 THR A CA 1
ATOM 7128 C C . THR A 1 939 ? -15.936 44.398 97.167 1.00 16.28 939 THR A C 1
ATOM 7129 O O . THR A 1 939 ? -15.956 43.524 96.298 1.00 15.82 939 THR A O 1
ATOM 7133 N N . VAL A 1 940 ? -15.046 44.419 98.156 1.00 14.90 940 VAL A N 1
ATOM 7134 C CA . VAL A 1 940 ? -14.060 43.355 98.324 1.00 14.56 940 VAL A CA 1
ATOM 7135 C C . VAL A 1 940 ? -14.551 42.523 99.498 1.00 14.11 940 VAL A C 1
ATOM 7136 O O . VAL A 1 940 ? -14.888 43.063 100.549 1.00 15.21 940 VAL A O 1
ATOM 7140 N N . SER A 1 941 ? -14.590 41.210 99.321 1.00 15.72 941 SER A N 1
ATOM 7141 C CA . SER A 1 941 ? -15.084 40.340 100.376 1.00 15.08 941 SER A CA 1
ATOM 7142 C C . SER A 1 941 ? -14.223 39.107 100.607 1.00 14.94 941 SER A C 1
ATOM 7143 O O . SER A 1 941 ? -13.423 38.715 99.759 1.00 15.64 941 SER A O 1
ATOM 7146 N N . SER A 1 942 ? -14.406 38.507 101.776 1.00 14.06 942 SER A N 1
ATOM 7147 C CA . SER A 1 942 ? -13.708 37.295 102.144 1.00 14.64 942 SER A CA 1
ATOM 7148 C C . SER A 1 942 ? -14.762 36.462 102.855 1.00 14.06 942 SER A C 1
ATOM 7149 O O . SER A 1 942 ? -15.926 36.860 102.957 1.00 15.49 942 SER A O 1
ATOM 7152 N N . LYS A 1 943 ? -14.358 35.300 103.338 1.00 15.73 943 LYS A N 1
ATOM 7153 C CA . LYS A 1 943 ? -15.268 34.414 104.047 1.00 16.51 943 LYS A CA 1
ATOM 7154 C C . LYS A 1 943 ? -15.785 35.065 105.336 1.00 18.42 943 LYS A C 1
ATOM 7155 O O . LYS A 1 943 ? -16.848 34.705 105.845 1.00 17.62 943 LYS A O 1
ATOM 7161 N N . ARG A 1 944 ? -15.035 36.043 105.846 1.00 16.21 944 ARG A N 1
ATOM 7162 C CA . ARG A 1 944 ? -15.369 36.713 107.105 1.00 15.73 944 ARG A CA 1
ATOM 7163 C C . ARG A 1 944 ? -16.137 38.029 107.043 1.00 14.17 944 ARG A C 1
ATOM 7164 O O . ARG A 1 944 ? -16.748 38.432 108.033 1.00 17.28 944 ARG A O 1
ATOM 7172 N N . GLY A 1 945 ? -16.117 38.702 105.898 1.00 14.05 945 GLY A N 1
ATOM 7173 C CA . GLY A 1 945 ? -16.822 39.970 105.797 1.00 13.96 945 GLY A CA 1
ATOM 7174 C C . GLY A 1 945 ? -16.525 40.708 104.511 1.00 14.28 945 GLY A C 1
ATOM 7175 O O . GLY A 1 945 ? -15.975 40.136 103.572 1.00 15.79 945 GLY A O 1
ATOM 7176 N N . PHE A 1 946 ? -16.877 41.989 104.472 1.00 14.98 946 PHE A N 1
ATOM 7177 C CA . PHE A 1 946 ? -16.662 42.799 103.278 1.00 15.54 946 PHE A CA 1
ATOM 7178 C C . PHE A 1 946 ? -16.360 44.261 103.589 1.00 14.99 946 PHE A C 1
ATOM 7179 O O . PHE A 1 946 ? -16.599 44.744 104.699 1.00 15.34 946 PHE A O 1
ATOM 7187 N N . ILE A 1 947 ? -15.838 44.955 102.583 1.00 15.23 947 ILE A N 1
ATOM 7188 C CA . ILE A 1 947 ? -15.581 46.389 102.661 1.00 15.34 947 ILE A CA 1
ATOM 7189 C C . ILE A 1 947 ? -15.944 46.894 101.273 1.00 15.76 947 ILE A C 1
ATOM 7190 O O . ILE A 1 947 ? -16.023 46.111 100.321 1.00 15.43 947 ILE A O 1
ATOM 7195 N N . ARG A 1 948 ? -16.190 48.189 101.164 1.00 15.83 948 ARG A N 1
ATOM 7196 C CA . ARG A 1 948 ? -16.509 48.790 99.883 1.00 15.92 948 ARG A CA 1
ATOM 7197 C C . ARG A 1 948 ? -15.525 49.941 99.764 1.00 17.75 948 ARG A C 1
ATOM 7198 O O . ARG A 1 948 ? -15.210 50.590 100.761 1.00 18.56 948 ARG A O 1
ATOM 7206 N N . ALA A 1 949 ? -15.022 50.188 98.561 1.00 16.18 949 ALA A N 1
ATOM 7207 C CA . ALA A 1 949 ? -14.055 51.260 98.380 1.00 17.65 949 ALA A CA 1
ATOM 7208 C C . ALA A 1 949 ? -13.867 51.667 96.926 1.00 17.71 949 ALA A C 1
ATOM 7209 O O . ALA A 1 949 ? -14.432 51.058 96.014 1.00 18.67 949 ALA A O 1
ATOM 7211 N N . VAL A 1 950 ? -13.070 52.714 96.723 1.00 14.53 950 VAL A N 1
ATOM 7212 C CA . VAL A 1 950 ? -12.768 53.202 95.385 1.00 15.43 950 VAL A CA 1
ATOM 7213 C C . VAL A 1 950 ? -11.684 52.305 94.822 1.00 15.22 950 VAL A C 1
ATOM 7214 O O . VAL A 1 950 ? -10.773 51.891 95.539 1.00 16.55 950 VAL A O 1
ATOM 7218 N N . ALA A 1 951 ? -11.782 51.991 93.538 1.00 15.15 951 ALA A N 1
ATOM 7219 C CA . ALA A 1 951 ? -10.788 51.139 92.916 1.00 15.72 951 ALA A CA 1
ATOM 7220 C C . ALA A 1 951 ? -9.682 51.941 92.235 1.00 15.46 951 ALA A C 1
ATOM 7221 O O . ALA A 1 951 ? -9.947 52.869 91.470 1.00 16.87 951 ALA A O 1
ATOM 7223 N N . VAL A 1 952 ? -8.443 51.584 92.545 1.00 14.79 952 VAL A N 1
ATOM 7224 C CA . VAL A 1 952 ? -7.282 52.211 91.940 1.00 14.72 952 VAL A CA 1
ATOM 7225 C C . VAL A 1 952 ? -6.771 51.102 91.030 1.00 13.28 952 VAL A C 1
ATOM 7226 O O . VAL A 1 952 ? -6.177 50.124 91.491 1.00 15.77 952 VAL A O 1
ATOM 7230 N N . VAL A 1 953 ? -7.074 51.238 89.742 1.00 14.87 953 VAL A N 1
ATOM 7231 C CA . VAL A 1 953 ? -6.692 50.268 88.721 1.00 15.93 953 VAL A CA 1
ATOM 7232 C C . VAL A 1 953 ? -5.326 50.656 88.176 1.00 15.97 953 VAL A C 1
ATOM 7233 O O . VAL A 1 953 ? -5.139 51.768 87.680 1.00 18.31 953 VAL A O 1
ATOM 7237 N N . THR A 1 954 ? -4.379 49.730 88.242 1.00 16.10 954 THR A N 1
ATOM 7238 C CA . THR A 1 954 ? -3.023 50.046 87.818 1.00 16.52 954 THR A CA 1
ATOM 7239 C C . THR A 1 954 ? -2.145 48.895 87.331 1.00 17.62 954 THR A C 1
ATOM 7240 O O . THR A 1 954 ? -2.313 47.740 87.732 1.00 17.73 954 THR A O 1
ATOM 7244 N N . ARG A 1 955 ? -1.188 49.234 86.473 1.00 17.44 955 ARG A N 1
ATOM 7245 C CA . ARG A 1 955 ? -0.249 48.258 85.942 1.00 19.51 955 ARG A CA 1
ATOM 7246 C C . ARG A 1 955 ? 0.746 47.879 87.035 1.00 18.79 955 ARG A C 1
ATOM 7247 O O . ARG A 1 955 ? 1.541 46.952 86.868 1.00 19.72 955 ARG A O 1
ATOM 7255 N N . ARG A 1 956 ? 0.694 48.600 88.156 1.00 16.97 956 ARG A N 1
ATOM 7256 C CA . ARG A 1 956 ? 1.586 48.325 89.277 1.00 15.78 956 ARG A CA 1
ATOM 7257 C C . ARG A 1 956 ? 1.217 47.002 89.937 1.00 16.08 956 ARG A C 1
ATOM 7258 O O . ARG A 1 956 ? 1.971 46.453 90.741 1.00 16.70 956 ARG A O 1
ATOM 7266 N N . LEU A 1 957 ? 0.033 46.508 89.601 1.00 17.14 957 LEU A N 1
ATOM 7267 C CA . LEU A 1 957 ? -0.413 45.215 90.079 1.00 19.05 957 LEU A CA 1
ATOM 7268 C C . LEU A 1 957 ? -0.646 44.465 88.780 1.00 21.18 957 LEU A C 1
ATOM 7269 O O . LEU A 1 957 ? -1.281 44.984 87.863 1.00 24.26 957 LEU A O 1
ATOM 7274 N N . LYS A 1 958 ? -0.084 43.271 88.690 1.00 23.58 958 LYS A N 1
ATOM 7275 C CA . LYS A 1 958 ? -0.222 42.445 87.505 1.00 24.53 958 LYS A CA 1
ATOM 7276 C C . LYS A 1 958 ? -0.367 41.008 87.936 1.00 24.40 958 LYS A C 1
ATOM 7277 O O . LYS A 1 958 ? 0.221 40.582 88.926 1.00 25.99 958 LYS A O 1
ATOM 7283 N N . PRO A 1 959 ? -1.166 40.233 87.199 1.00 24.57 959 PRO A N 1
ATOM 7284 C CA . PRO A 1 959 ? -1.336 38.829 87.553 1.00 23.98 959 PRO A CA 1
ATOM 7285 C C . PRO A 1 959 ? -0.012 38.114 87.315 1.00 22.52 959 PRO A C 1
ATOM 7286 O O . PRO A 1 959 ? 0.818 38.560 86.517 1.00 23.04 959 PRO A O 1
ATOM 7290 N N . LEU A 1 960 ? 0.193 37.017 88.026 1.00 22.32 960 LEU A N 1
ATOM 7291 C CA . LEU A 1 960 ? 1.408 36.241 87.867 1.00 23.08 960 LEU A CA 1
ATOM 7292 C C . LEU A 1 960 ? 1.010 34.848 87.430 1.00 23.57 960 LEU A C 1
ATOM 7293 O O . LEU A 1 960 ? -0.105 34.395 87.699 1.00 22.20 960 LEU A O 1
ATOM 7298 N N . ASN A 1 961 ? 1.927 34.178 86.746 1.00 24.52 961 ASN A N 1
ATOM 7299 C CA . ASN A 1 961 ? 1.700 32.819 86.295 1.00 25.73 961 ASN A CA 1
ATOM 7300 C C . ASN A 1 961 ? 2.243 31.940 87.411 1.00 23.20 961 ASN A C 1
ATOM 7301 O O . ASN A 1 961 ? 3.447 31.923 87.666 1.00 23.06 961 ASN A O 1
ATOM 7306 N N . VAL A 1 962 ? 1.342 31.227 88.081 1.00 22.35 962 VAL A N 1
ATOM 7307 C CA . VAL A 1 962 ? 1.705 30.351 89.187 1.00 20.91 962 VAL A CA 1
ATOM 7308 C C . VAL A 1 962 ? 1.077 28.965 89.044 1.00 22.67 962 VAL A C 1
ATOM 7309 O O . VAL A 1 962 ? -0.142 28.837 88.947 1.00 22.51 962 VAL A O 1
ATOM 7313 N N . ASN A 1 963 ? 1.916 27.936 89.045 1.00 23.04 963 ASN A N 1
ATOM 7314 C CA . ASN A 1 963 ? 1.461 26.551 88.932 1.00 24.91 963 ASN A CA 1
ATOM 7315 C C . ASN A 1 963 ? 0.379 26.356 87.869 1.00 24.44 963 ASN A C 1
ATOM 7316 O O . ASN A 1 963 ? -0.615 25.671 88.104 1.00 24.42 963 ASN A O 1
ATOM 7321 N N . GLY A 1 964 ? 0.577 26.962 86.703 1.00 26.10 964 GLY A N 1
ATOM 7322 C CA . GLY A 1 964 ? -0.387 26.816 85.624 1.00 27.57 964 GLY A CA 1
ATOM 7323 C C . GLY A 1 964 ? -1.640 27.676 85.655 1.00 29.55 964 GLY A C 1
ATOM 7324 O O . GLY A 1 964 ? -2.480 27.554 84.766 1.00 28.71 964 GLY A O 1
ATOM 7325 N N . GLN A 1 965 ? -1.774 28.534 86.666 1.00 27.41 965 GLN A N 1
ATOM 7326 C CA . GLN A 1 965 ? -2.936 29.420 86.790 1.00 28.53 965 GLN A CA 1
ATOM 7327 C C . GLN A 1 965 ? -2.465 30.875 86.685 1.00 27.55 965 GLN A C 1
ATOM 7328 O O . GLN A 1 965 ? -1.265 31.155 86.720 1.00 28.26 965 GLN A O 1
ATOM 7334 N N . GLN A 1 966 ? -3.421 31.792 86.562 1.00 27.37 966 GLN A N 1
ATOM 7335 C CA . GLN A 1 966 ? -3.123 33.220 86.541 1.00 27.76 966 GLN A CA 1
ATOM 7336 C C . GLN A 1 966 ? -3.580 33.640 87.928 1.00 26.82 966 GLN A C 1
ATOM 7337 O O . GLN A 1 966 ? -4.748 33.463 88.269 1.00 27.22 966 GLN A O 1
ATOM 7343 N N . VAL A 1 967 ? -2.670 34.165 88.739 1.00 23.12 967 VAL A N 1
ATOM 7344 C CA . VAL A 1 967 ? -3.029 34.594 90.084 1.00 20.64 967 VAL A CA 1
ATOM 7345 C C . VAL A 1 967 ? -3.083 36.117 90.180 1.00 20.53 967 VAL A C 1
ATOM 7346 O O . VAL A 1 967 ? -2.121 36.801 89.832 1.00 20.76 967 VAL A O 1
ATOM 7350 N N . GLU A 1 968 ? -4.217 36.635 90.646 1.00 19.34 968 GLU A N 1
ATOM 7351 C CA . GLU A 1 968 ? -4.425 38.072 90.805 1.00 18.67 968 GLU A CA 1
ATOM 7352 C C . GLU A 1 968 ? -4.363 38.462 92.275 1.00 19.23 968 GLU A C 1
ATOM 7353 O O . GLU A 1 968 ? -4.724 37.678 93.153 1.00 19.35 968 GLU A O 1
ATOM 7359 N N . THR A 1 969 ? -3.913 39.683 92.536 1.00 18.50 969 THR A N 1
ATOM 7360 C CA . THR A 1 969 ? -3.829 40.190 93.899 1.00 18.44 969 THR A CA 1
ATOM 7361 C C . THR A 1 969 ? -4.679 41.451 94.044 1.00 16.92 969 THR A C 1
ATOM 7362 O O . THR A 1 969 ? -4.673 42.320 93.172 1.00 18.55 969 THR A O 1
ATOM 7366 N N . VAL A 1 970 ? -5.412 41.535 95.149 1.00 15.74 970 VAL A N 1
ATOM 7367 C CA . VAL A 1 970 ? -6.230 42.699 95.448 1.00 14.66 970 VAL A CA 1
ATOM 7368 C C . VAL A 1 970 ? -5.550 43.310 96.670 1.00 16.50 970 VAL A C 1
ATOM 7369 O O . VAL A 1 970 ? -5.410 42.649 97.701 1.00 16.99 970 VAL A O 1
ATOM 7373 N N . GLY A 1 971 ? -5.115 44.558 96.549 1.00 15.45 971 GLY A N 1
ATOM 7374 C CA . GLY A 1 971 ? -4.433 45.217 97.654 1.00 15.81 971 GLY A CA 1
ATOM 7375 C C . GLY A 1 971 ? -5.343 46.087 98.494 1.00 14.04 971 GLY A C 1
ATOM 7376 O O . GLY A 1 971 ? -6.106 46.896 97.965 1.00 15.30 971 GLY A O 1
ATOM 7377 N N . ILE A 1 972 ? -5.244 45.940 99.812 1.00 14.17 972 ILE A N 1
ATOM 7378 C CA . ILE A 1 972 ? -6.085 46.694 100.729 1.00 13.15 972 ILE A CA 1
ATOM 7379 C C . ILE A 1 972 ? -5.313 47.497 101.787 1.00 12.85 972 ILE A C 1
ATOM 7380 O O . ILE A 1 972 ? -4.823 46.932 102.766 1.00 15.17 972 ILE A O 1
ATOM 7385 N N . PRO A 1 973 ? -5.177 48.820 101.585 1.00 13.72 973 PRO A N 1
ATOM 7386 C CA . PRO A 1 973 ? -4.474 49.701 102.533 1.00 13.22 973 PRO A CA 1
ATOM 7387 C C . PRO A 1 973 ? -5.276 49.674 103.841 1.00 14.17 973 PRO A C 1
ATOM 7388 O O . PRO A 1 973 ? -6.501 49.576 103.808 1.00 14.19 973 PRO A O 1
ATOM 7392 N N . ILE A 1 974 ? -4.603 49.819 104.979 1.00 14.20 974 ILE A N 1
ATOM 7393 C CA . ILE A 1 974 ? -5.241 49.725 106.299 1.00 13.57 974 ILE A CA 1
ATOM 7394 C C . ILE A 1 974 ? -5.609 51.004 107.066 1.00 14.90 974 ILE A C 1
ATOM 7395 O O . ILE A 1 974 ? -5.898 50.933 108.257 1.00 17.01 974 ILE A O 1
ATOM 7400 N N . HIS A 1 975 ? -5.663 52.150 106.403 1.00 13.92 975 HIS A N 1
ATOM 7401 C CA . HIS A 1 975 ? -5.880 53.419 107.112 1.00 12.97 975 HIS A CA 1
ATOM 7402 C C . HIS A 1 975 ? -7.236 54.032 107.418 1.00 13.66 975 HIS A C 1
ATOM 7403 O O . HIS A 1 975 ? -7.303 55.006 108.168 1.00 15.45 975 HIS A O 1
ATOM 7410 N N . TRP A 1 976 ? -8.316 53.495 106.874 1.00 12.62 976 TRP A N 1
ATOM 7411 C CA . TRP A 1 976 ? -9.610 54.114 107.129 1.00 12.88 976 TRP A CA 1
ATOM 7412 C C . TRP A 1 976 ? -10.487 53.358 108.129 1.00 12.23 976 TRP A C 1
ATOM 7413 O O . TRP A 1 976 ? -10.195 52.217 108.490 1.00 13.83 976 TRP A O 1
ATOM 7424 N N . GLY A 1 977 ? -11.539 54.014 108.604 1.00 12.94 977 GLY A N 1
ATOM 7425 C CA . GLY A 1 977 ? -12.418 53.385 109.575 1.00 13.05 977 GLY A CA 1
ATOM 7426 C C . GLY A 1 977 ? -13.620 54.241 109.904 1.00 14.72 977 GLY A C 1
ATOM 7427 O O . GLY A 1 977 ? -14.076 55.022 109.062 1.00 16.58 977 GLY A O 1
ATOM 7428 N N . PHE A 1 978 ? -14.141 54.130 111.122 1.00 14.97 978 PHE A N 1
ATOM 7429 C CA . PHE A 1 978 ? -15.313 54.923 111.451 1.00 15.36 978 PHE A CA 1
ATOM 7430 C C . PHE A 1 978 ? -15.177 56.075 112.458 1.00 16.74 978 PHE A C 1
ATOM 7431 O O . PHE A 1 978 ? -16.178 56.598 112.945 1.00 18.35 978 PHE A O 1
ATOM 7439 N N . GLU A 1 979 ? -13.938 56.479 112.747 1.00 14.76 979 GLU A N 1
ATOM 7440 C CA . GLU A 1 979 ? -13.667 57.616 113.633 1.00 14.58 979 GLU A CA 1
ATOM 7441 C C . GLU A 1 979 ? -12.548 58.400 112.947 1.00 17.55 979 GLU A C 1
ATOM 7442 O O . GLU A 1 979 ? -11.610 57.802 112.431 1.00 20.77 979 GLU A O 1
ATOM 7448 N N . GLY A 1 980 ? -12.648 59.725 112.927 1.00 16.50 980 GLY A N 1
ATOM 7449 C CA . GLY A 1 980 ? -11.614 60.531 112.295 1.00 14.81 980 GLY A CA 1
ATOM 7450 C C . GLY A 1 980 ? -12.172 61.631 111.413 1.00 16.58 980 GLY A C 1
ATOM 7451 O O . GLY A 1 980 ? -13.391 61.799 111.320 1.00 18.29 980 GLY A O 1
ATOM 7452 N N . VAL A 1 981 ? -11.294 62.387 110.760 1.00 15.41 981 VAL A N 1
ATOM 7453 C CA . VAL A 1 981 ? -11.763 63.464 109.903 1.00 15.39 981 VAL A CA 1
ATOM 7454 C C . VAL A 1 981 ? -11.604 63.173 108.411 1.00 16.22 981 VAL A C 1
ATOM 7455 O O . VAL A 1 981 ? -12.003 63.981 107.570 1.00 16.05 981 VAL A O 1
ATOM 7459 N N . ALA A 1 982 ? -11.022 62.023 108.084 1.00 14.91 982 ALA A N 1
ATOM 7460 C CA . ALA A 1 982 ? -10.890 61.621 106.687 1.00 13.61 982 ALA A CA 1
ATOM 7461 C C . ALA A 1 982 ? -12.268 61.055 106.378 1.00 14.17 982 ALA A C 1
ATOM 7462 O O . ALA A 1 982 ? -13.083 60.897 107.286 1.00 15.82 982 ALA A O 1
ATOM 7464 N N . ARG A 1 983 ? -12.559 60.762 105.118 1.00 15.23 983 ARG A N 1
ATOM 7465 C CA . ARG A 1 983 ? -13.876 60.220 104.812 1.00 15.75 983 ARG A CA 1
ATOM 7466 C C . ARG A 1 983 ? -14.051 58.847 105.442 1.00 14.94 983 ARG A C 1
ATOM 7467 O O . ARG A 1 983 ? -13.138 58.017 105.439 1.00 15.29 983 ARG A O 1
ATOM 7475 N N . LYS A 1 984 ? -15.233 58.637 106.016 1.00 16.05 984 LYS A N 1
ATOM 7476 C CA . LYS A 1 984 ? -15.584 57.389 106.685 1.00 16.62 984 LYS A CA 1
ATOM 7477 C C . LYS A 1 984 ? -15.379 56.199 105.759 1.00 16.45 984 LYS A C 1
ATOM 7478 O O . LYS A 1 984 ? -15.688 56.268 104.570 1.00 18.70 984 LYS A O 1
ATOM 7484 N N . GLY A 1 985 ? -14.847 55.113 106.312 1.00 16.22 985 GLY A N 1
ATOM 7485 C CA . GLY A 1 985 ? -14.607 53.919 105.523 1.00 16.07 985 GLY A CA 1
ATOM 7486 C C . GLY A 1 985 ? -14.859 52.643 106.306 1.00 17.15 985 GLY A C 1
ATOM 7487 O O . GLY A 1 985 ? -15.667 52.628 107.236 1.00 20.42 985 GLY A O 1
ATOM 7488 N N . TYR A 1 986 ? -14.168 51.572 105.921 1.00 15.44 986 TYR A N 1
ATOM 7489 C CA . TYR A 1 986 ? -14.293 50.273 106.578 1.00 16.26 986 TYR A CA 1
ATOM 7490 C C . TYR A 1 986 ? -12.958 49.781 107.116 1.00 14.46 986 TYR A C 1
ATOM 7491 O O . TYR A 1 986 ? -11.922 49.967 106.482 1.00 15.63 986 TYR A O 1
ATOM 7500 N N . ILE A 1 987 ? -12.997 49.122 108.270 1.00 12.99 987 ILE A N 1
ATOM 7501 C CA . ILE A 1 987 ? -11.796 48.559 108.867 1.00 13.92 987 ILE A CA 1
ATOM 7502 C C . ILE A 1 987 ? -11.310 47.443 107.935 1.00 14.46 987 ILE A C 1
ATOM 7503 O O . ILE A 1 987 ? -12.060 46.512 107.622 1.00 14.53 987 ILE A O 1
ATOM 7508 N N . ALA A 1 988 ? -10.067 47.547 107.475 1.00 13.73 988 ALA A N 1
ATOM 7509 C CA . ALA A 1 988 ? -9.511 46.550 106.562 1.00 12.87 988 ALA A CA 1
ATOM 7510 C C . ALA A 1 988 ? -9.494 45.150 107.158 1.00 14.74 988 ALA A C 1
ATOM 7511 O O . ALA A 1 988 ? -9.643 44.162 106.440 1.00 13.89 988 ALA A O 1
ATOM 7513 N N . ASN A 1 989 ? -9.313 45.066 108.470 1.00 12.85 989 ASN A N 1
ATOM 7514 C CA . ASN A 1 989 ? -9.265 43.773 109.128 1.00 14.23 989 ASN A CA 1
ATOM 7515 C C . ASN A 1 989 ? -10.590 43.031 109.138 1.00 13.47 989 ASN A C 1
ATOM 7516 O O . ASN A 1 989 ? -10.709 41.950 109.713 1.00 14.98 989 ASN A O 1
ATOM 7521 N N . THR A 1 990 ? -11.592 43.625 108.503 1.00 14.23 990 THR A N 1
ATOM 7522 C CA . THR A 1 990 ? -12.897 42.985 108.390 1.00 14.53 990 THR A CA 1
ATOM 7523 C C . THR A 1 990 ? -12.675 41.752 107.513 1.00 16.22 990 THR A C 1
ATOM 7524 O O . THR A 1 990 ? -13.383 40.755 107.628 1.00 17.18 990 THR A O 1
ATOM 7528 N N . LEU A 1 991 ? -11.650 41.829 106.669 1.00 15.35 991 LEU A N 1
ATOM 7529 C CA . LEU A 1 991 ? -11.317 40.774 105.709 1.00 14.17 991 LEU A CA 1
ATOM 7530 C C . LEU A 1 991 ? -10.340 39.679 106.112 1.00 14.53 991 LEU A C 1
ATOM 7531 O O . LEU A 1 991 ? -10.416 38.568 105.601 1.00 16.87 991 LEU A O 1
ATOM 7536 N N . THR A 1 992 ? -9.415 40.003 107.009 1.00 13.58 992 THR A N 1
ATOM 7537 C CA . THR A 1 992 ? -8.345 39.090 107.402 1.00 12.80 992 THR A CA 1
ATOM 7538 C C . THR A 1 992 ? -8.629 37.851 108.248 1.00 12.64 992 THR A C 1
ATOM 7539 O O . THR A 1 992 ? -9.527 37.839 109.090 1.00 15.19 992 THR A O 1
ATOM 7543 N N . PRO A 1 993 ? -7.844 36.781 108.019 1.00 14.47 993 PRO A N 1
ATOM 7544 C CA . PRO A 1 993 ? -7.972 35.507 108.727 1.00 16.09 993 PRO A CA 1
ATOM 7545 C C . PRO A 1 993 ? -7.391 35.507 110.138 1.00 15.73 993 PRO A C 1
ATOM 7546 O O . PRO A 1 993 ? -6.367 36.138 110.417 1.00 17.11 993 PRO A O 1
ATOM 7550 N N . ASN A 1 994 ? -8.054 34.764 111.015 1.00 15.80 994 ASN A N 1
ATOM 7551 C CA . ASN A 1 994 ? -7.659 34.667 112.407 1.00 16.18 994 ASN A CA 1
ATOM 7552 C C . ASN A 1 994 ? -6.762 33.454 112.630 1.00 16.14 994 ASN A C 1
ATOM 7553 O O . ASN A 1 994 ? -7.174 32.458 113.231 1.00 17.65 994 ASN A O 1
ATOM 7558 N N . VAL A 1 995 ? -5.534 33.552 112.126 1.00 15.25 995 VAL A N 1
ATOM 7559 C CA . VAL A 1 995 ? -4.541 32.489 112.247 1.00 15.32 995 VAL A CA 1
ATOM 7560 C C . VAL A 1 995 ? -3.164 33.151 112.136 1.00 16.54 995 VAL A C 1
ATOM 7561 O O . VAL A 1 995 ? -3.022 34.162 111.450 1.00 16.64 995 VAL A O 1
ATOM 7565 N N . GLY A 1 996 ? -2.154 32.596 112.802 1.00 16.98 996 GLY A N 1
ATOM 7566 C CA . GLY A 1 996 ? -0.836 33.209 112.746 1.00 17.09 996 GLY A CA 1
ATOM 7567 C C . GLY A 1 996 ? 0.387 32.313 112.707 1.00 16.81 996 GLY A C 1
ATOM 7568 O O . GLY A 1 996 ? 0.287 31.090 112.607 1.00 16.17 996 GLY A O 1
ATOM 7569 N N . ASP A 1 997 ? 1.554 32.950 112.789 1.00 14.72 997 ASP A N 1
ATOM 7570 C CA . ASP A 1 997 ? 2.846 32.272 112.772 1.00 14.98 997 ASP A CA 1
ATOM 7571 C C . ASP A 1 997 ? 2.882 31.144 113.804 1.00 14.64 997 ASP A C 1
ATOM 7572 O O . ASP A 1 997 ? 2.424 31.312 114.933 1.00 16.58 997 ASP A O 1
ATOM 7577 N N . ALA A 1 998 ? 3.441 29.999 113.420 1.00 16.55 998 ALA A N 1
ATOM 7578 C CA . ALA A 1 998 ? 3.512 28.850 114.318 1.00 16.62 998 ALA A CA 1
ATOM 7579 C C . ALA A 1 998 ? 4.364 29.079 115.564 1.00 17.85 998 ALA A C 1
ATOM 7580 O O . ALA A 1 998 ? 4.251 28.335 116.537 1.00 19.78 998 ALA A O 1
ATOM 7582 N N . ASN A 1 999 ? 5.209 30.104 115.544 1.00 17.28 999 ASN A N 1
ATOM 7583 C CA . ASN A 1 999 ? 6.062 30.396 116.696 1.00 17.14 999 ASN A CA 1
ATOM 7584 C C . ASN A 1 999 ? 5.483 31.472 117.616 1.00 18.46 999 ASN A C 1
ATOM 7585 O O . ASN A 1 999 ? 5.326 31.252 118.818 1.00 19.12 999 ASN A O 1
ATOM 7590 N N . SER A 1 1000 ? 5.152 32.627 117.041 1.00 17.15 1000 SER A N 1
ATOM 7591 C CA . SER A 1 1000 ? 4.643 33.769 117.808 1.00 16.18 1000 SER A CA 1
ATOM 7592 C C . SER A 1 1000 ? 3.142 34.041 117.727 1.00 15.96 1000 SER A C 1
ATOM 7593 O O . SER A 1 1000 ? 2.625 34.871 118.474 1.00 16.27 1000 SER A O 1
ATOM 7596 N N . GLN A 1 1001 ? 2.456 33.357 116.816 1.00 15.25 1001 GLN A N 1
ATOM 7597 C CA . GLN A 1 1001 ? 1.017 33.524 116.615 1.00 15.04 1001 GLN A CA 1
ATOM 7598 C C . GLN A 1 1001 ? 0.681 34.909 116.053 1.00 14.93 1001 GLN A C 1
ATOM 7599 O O . GLN A 1 1001 ? -0.393 35.465 116.310 1.00 16.18 1001 GLN A O 1
ATOM 7605 N N . THR A 1 1002 ? 1.624 35.462 115.290 1.00 14.79 1002 THR A N 1
ATOM 7606 C CA . THR A 1 1002 ? 1.454 36.761 114.638 1.00 15.14 1002 THR A CA 1
ATOM 7607 C C . THR A 1 1002 ? 0.540 36.475 113.440 1.00 14.04 1002 THR A C 1
ATOM 7608 O O . THR A 1 1002 ? 0.848 35.614 112.628 1.00 15.72 1002 THR A O 1
ATOM 7612 N N . PRO A 1 1003 ? -0.587 37.200 113.308 1.00 15.42 1003 PRO A N 1
ATOM 7613 C CA . PRO A 1 1003 ? -1.535 36.987 112.207 1.00 14.46 1003 PRO A CA 1
ATOM 7614 C C . PRO A 1 1003 ? -1.023 37.049 110.770 1.00 15.70 1003 PRO A C 1
ATOM 7615 O O . PRO A 1 1003 ? -0.134 37.830 110.436 1.00 14.61 1003 PRO A O 1
ATOM 7619 N N . GLU A 1 1004 ? -1.630 36.213 109.926 1.00 14.16 1004 GLU A N 1
ATOM 7620 C CA . GLU A 1 1004 ? -1.299 36.118 108.507 1.00 14.64 1004 GLU A CA 1
ATOM 7621 C C . GLU A 1 1004 ? -2.044 37.201 107.721 1.00 15.38 1004 GLU A C 1
ATOM 7622 O O . GLU A 1 1004 ? -2.810 36.903 106.806 1.00 17.24 1004 GLU A O 1
ATOM 7628 N N . TYR A 1 1005 ? -1.803 38.463 108.085 1.00 13.89 1005 TYR A N 1
ATOM 7629 C CA . TYR A 1 1005 ? -2.448 39.617 107.443 1.00 12.62 1005 TYR A CA 1
ATOM 7630 C C . TYR A 1 1005 ? -1.991 39.855 106.010 1.00 13.23 1005 TYR A C 1
ATOM 7631 O O . TYR A 1 1005 ? -2.657 40.563 105.262 1.00 15.24 1005 TYR A O 1
ATOM 7640 N N . LYS A 1 1006 ? -0.850 39.287 105.633 1.00 13.85 1006 LYS A N 1
ATOM 7641 C CA . LYS A 1 1006 ? -0.287 39.537 104.303 1.00 14.59 1006 LYS A CA 1
ATOM 7642 C C . LYS A 1 1006 ? -0.628 38.593 103.156 1.00 14.41 1006 LYS A C 1
ATOM 7643 O O . LYS A 1 1006 ? -0.272 38.865 102.013 1.00 15.32 1006 LYS A O 1
ATOM 7649 N N . ALA A 1 1007 ? -1.315 37.493 103.439 1.00 15.45 1007 ALA A N 1
ATOM 7650 C CA . ALA A 1 1007 ? -1.666 36.555 102.376 1.00 14.17 1007 ALA A CA 1
ATOM 7651 C C . ALA A 1 1007 ? -2.912 35.759 102.714 1.00 13.87 1007 ALA A C 1
ATOM 7652 O O . ALA A 1 1007 ? -2.873 34.868 103.557 1.00 14.37 1007 ALA A O 1
ATOM 7654 N N . PHE A 1 1008 ? -4.021 36.104 102.071 1.00 15.24 1008 PHE A N 1
ATOM 7655 C CA . PHE A 1 1008 ? -5.280 35.401 102.276 1.00 15.75 1008 PHE A CA 1
ATOM 7656 C C . PHE A 1 1008 ? -6.092 35.430 100.984 1.00 14.71 1008 PHE A C 1
ATOM 7657 O O . PHE A 1 1008 ? -5.555 35.758 99.931 1.00 14.74 1008 PHE A O 1
ATOM 7665 N N . LEU A 1 1009 ? -7.372 35.077 101.045 1.00 15.78 1009 LEU A N 1
ATOM 7666 C CA . LEU A 1 1009 ? -8.194 35.062 99.835 1.00 14.87 1009 LEU A CA 1
ATOM 7667 C C . LEU A 1 1009 ? -9.418 35.970 99.869 1.00 13.09 1009 LEU A C 1
ATOM 7668 O O . LEU A 1 1009 ? -10.111 36.059 100.881 1.00 15.35 1009 LEU A O 1
ATOM 7673 N N . VAL A 1 1010 ? -9.685 36.625 98.741 1.00 14.48 1010 VAL A N 1
ATOM 7674 C CA . VAL A 1 1010 ? -10.840 37.509 98.619 1.00 15.83 1010 VAL A CA 1
ATOM 7675 C C . VAL A 1 1010 ? -11.480 37.399 97.247 1.00 15.49 1010 VAL A C 1
ATOM 7676 O O . VAL A 1 1010 ? -10.950 36.759 96.341 1.00 16.20 1010 VAL A O 1
ATOM 7680 N N . ASN A 1 1011 ? -12.629 38.044 97.114 1.00 15.79 1011 ASN A N 1
ATOM 7681 C CA . ASN A 1 1011 ? -13.347 38.118 95.855 1.00 15.97 1011 ASN A CA 1
ATOM 7682 C C . ASN A 1 1011 ? -13.642 39.605 95.715 1.00 16.99 1011 ASN A C 1
ATOM 7683 O O . ASN A 1 1011 ? -13.553 40.353 96.692 1.00 17.49 1011 ASN A O 1
ATOM 7688 N N . ILE A 1 1012 ? -13.982 40.039 94.508 1.00 17.14 1012 ILE A N 1
ATOM 7689 C CA . ILE A 1 1012 ? -14.302 41.441 94.286 1.00 17.38 1012 ILE A CA 1
ATOM 7690 C C . ILE A 1 1012 ? -15.478 41.530 93.314 1.00 17.07 1012 ILE A C 1
ATOM 7691 O O . ILE A 1 1012 ? -15.629 40.677 92.441 1.00 17.98 1012 ILE A O 1
ATOM 7696 N N . GLU A 1 1013 ? -16.318 42.544 93.493 1.00 17.99 1013 GLU A N 1
ATOM 7697 C CA . GLU A 1 1013 ? -17.481 42.767 92.633 1.00 19.87 1013 GLU A CA 1
ATOM 7698 C C . GLU A 1 1013 ? -17.689 44.274 92.489 1.00 20.99 1013 GLU A C 1
ATOM 7699 O O . GLU A 1 1013 ? -17.306 45.047 93.374 1.00 18.32 1013 GLU A O 1
ATOM 7705 N N . LYS A 1 1014 ? -18.295 44.689 91.378 1.00 22.35 1014 LYS A N 1
ATOM 7706 C CA . LYS A 1 1014 ? -18.578 46.104 91.145 1.00 24.44 1014 LYS A CA 1
ATOM 7707 C C . LYS A 1 1014 ? -19.577 46.545 92.207 1.00 24.70 1014 LYS A C 1
ATOM 7708 O O . LYS A 1 1014 ? -20.418 45.757 92.638 1.00 24.50 1014 LYS A O 1
ATOM 7714 N N . ALA A 1 1015 ? -19.492 47.804 92.618 1.00 25.56 1015 ALA A N 1
ATOM 7715 C CA . ALA A 1 1015 ? -20.401 48.329 93.631 1.00 28.41 1015 ALA A CA 1
ATOM 7716 C C . ALA A 1 1015 ? -20.909 49.719 93.262 1.00 30.63 1015 ALA A C 1
ATOM 7717 O O . ALA A 1 1015 ? -20.986 50.024 92.056 1.00 34.94 1015 ALA A O 1
ATOM 7720 N N . ALA B 2 2 ? 4.656 99.129 101.310 1.00 21.12 2 ALA B N 1
ATOM 7721 C CA . ALA B 2 2 ? 5.339 98.450 100.175 1.00 20.67 2 ALA B CA 1
ATOM 7722 C C . ALA B 2 2 ? 6.759 98.980 99.978 1.00 18.61 2 ALA B C 1
ATOM 7723 O O . ALA B 2 2 ? 7.109 100.046 100.480 1.00 18.58 2 ALA B O 1
ATOM 7725 N N . MET B 2 3 ? 7.569 98.208 99.259 1.00 17.46 3 MET B N 1
ATOM 7726 C CA . MET B 2 3 ? 8.950 98.567 98.941 1.00 16.79 3 MET B CA 1
ATOM 7727 C C . MET B 2 3 ? 9.894 98.791 100.116 1.00 17.70 3 MET B C 1
ATOM 7728 O O . MET B 2 3 ? 10.952 99.400 99.953 1.00 17.45 3 MET B O 1
ATOM 7733 N N . GLU B 2 4 ? 9.529 98.295 101.293 1.00 16.84 4 GLU B N 1
ATOM 7734 C CA . GLU B 2 4 ? 10.376 98.469 102.473 1.00 18.43 4 GLU B CA 1
ATOM 7735 C C . GLU B 2 4 ? 11.747 97.822 102.305 1.00 15.22 4 GLU B C 1
ATOM 7736 O O . GLU B 2 4 ? 12.742 98.307 102.849 1.00 16.38 4 GLU B O 1
ATOM 7742 N N . THR B 2 5 ? 11.796 96.731 101.546 1.00 15.10 5 THR B N 1
ATOM 7743 C CA . THR B 2 5 ? 13.045 96.011 101.334 1.00 15.10 5 THR B CA 1
ATOM 7744 C C . THR B 2 5 ? 13.941 96.632 100.257 1.00 15.35 5 THR B C 1
ATOM 7745 O O . THR B 2 5 ? 15.103 96.256 100.103 1.00 15.12 5 THR B O 1
ATOM 7749 N N . GLN B 2 6 ? 13.389 97.587 99.515 1.00 14.74 6 GLN B N 1
ATOM 7750 C CA . GLN B 2 6 ? 14.132 98.308 98.483 1.00 14.33 6 GLN B CA 1
ATOM 7751 C C . GLN B 2 6 ? 14.963 97.433 97.542 1.00 14.34 6 GLN B C 1
ATOM 7752 O O . GLN B 2 6 ? 16.057 97.821 97.119 1.00 13.94 6 GLN B O 1
ATOM 7758 N N . ASP B 2 7 ? 14.421 96.268 97.196 1.00 13.44 7 ASP B N 1
ATOM 7759 C CA . ASP B 2 7 ? 15.094 95.317 96.308 1.00 14.84 7 ASP B CA 1
ATOM 7760 C C . ASP B 2 7 ? 14.091 94.699 95.339 1.00 15.29 7 ASP B C 1
ATOM 7761 O O . ASP B 2 7 ? 14.209 93.531 94.968 1.00 14.69 7 ASP B O 1
ATOM 7766 N N . ILE B 2 8 ? 13.110 95.496 94.927 1.00 15.01 8 ILE B N 1
ATOM 7767 C CA . ILE B 2 8 ? 12.068 95.045 94.011 1.00 16.33 8 ILE B CA 1
ATOM 7768 C C . ILE B 2 8 ? 12.518 95.289 92.572 1.00 17.38 8 ILE B C 1
ATOM 7769 O O . ILE B 2 8 ? 12.530 96.428 92.110 1.00 17.06 8 ILE B O 1
ATOM 7774 N N . ILE B 2 9 ? 12.879 94.227 91.856 1.00 17.39 9 ILE B N 1
ATOM 7775 C CA . ILE B 2 9 ? 13.362 94.394 90.488 1.00 19.35 9 ILE B CA 1
ATOM 7776 C C . ILE B 2 9 ? 12.286 94.427 89.388 1.00 19.09 9 ILE B C 1
ATOM 7777 O O . ILE B 2 9 ? 12.547 94.900 88.285 1.00 19.94 9 ILE B O 1
ATOM 7782 N N . LYS B 2 10 ? 11.090 93.929 89.689 1.00 16.86 10 LYS B N 1
ATOM 7783 C CA . LYS B 2 10 ? 9.973 93.954 88.741 1.00 17.07 10 LYS B CA 1
ATOM 7784 C C . LYS B 2 10 ? 8.697 94.154 89.548 1.00 17.78 10 LYS B C 1
ATOM 7785 O O . LYS B 2 10 ? 8.582 93.646 90.661 1.00 17.31 10 LYS B O 1
ATOM 7791 N N . ARG B 2 11 ? 7.746 94.897 88.990 1.00 17.78 11 ARG B N 1
ATOM 7792 C CA . ARG B 2 11 ? 6.482 95.165 89.665 1.00 16.19 11 ARG B CA 1
ATOM 7793 C C . ARG B 2 11 ? 5.397 95.216 88.605 1.00 17.78 11 ARG B C 1
ATOM 7794 O O . ARG B 2 11 ? 5.557 95.871 87.571 1.00 18.15 11 ARG B O 1
ATOM 7802 N N . SER B 2 12 ? 4.294 94.526 88.862 1.00 17.81 12 SER B N 1
ATOM 7803 C CA . SER B 2 12 ? 3.194 94.479 87.907 1.00 16.79 12 SER B CA 1
ATOM 7804 C C . SER B 2 12 ? 2.574 95.847 87.634 1.00 17.56 12 SER B C 1
ATOM 7805 O O . SER B 2 12 ? 2.582 96.735 88.489 1.00 16.88 12 SER B O 1
ATOM 7808 N N . ALA B 2 13 ? 2.036 95.996 86.425 1.00 19.47 13 ALA B N 1
ATOM 7809 C CA . ALA B 2 13 ? 1.368 97.220 85.993 1.00 19.78 13 ALA B CA 1
ATOM 7810 C C . ALA B 2 13 ? 2.061 98.506 86.420 1.00 20.00 13 ALA B C 1
ATOM 7811 O O . ALA B 2 13 ? 1.432 99.406 86.978 1.00 21.17 13 ALA B O 1
ATOM 7813 N N . THR B 2 14 ? 3.355 98.592 86.144 1.00 19.46 14 THR B N 1
ATOM 7814 C CA . THR B 2 14 ? 4.147 99.758 86.499 1.00 21.26 14 THR B CA 1
ATOM 7815 C C . THR B 2 14 ? 4.873 100.218 85.242 1.00 21.67 14 THR B C 1
ATOM 7816 O O . THR B 2 14 ? 5.559 99.430 84.596 1.00 23.78 14 THR B O 1
ATOM 7820 N N . ASN B 2 15 ? 4.725 101.488 84.886 1.00 23.66 15 ASN B N 1
ATOM 7821 C CA . ASN B 2 15 ? 5.373 101.987 83.681 1.00 24.66 15 ASN B CA 1
ATOM 7822 C C . ASN B 2 15 ? 6.887 101.822 83.744 1.00 25.35 15 ASN B C 1
ATOM 7823 O O . ASN B 2 15 ? 7.505 102.043 84.786 1.00 24.69 15 ASN B O 1
ATOM 7828 N N . SER B 2 16 ? 7.475 101.444 82.614 1.00 26.21 16 SER B N 1
ATOM 7829 C CA . SER B 2 16 ? 8.908 101.220 82.534 1.00 28.28 16 SER B CA 1
ATOM 7830 C C . SER B 2 16 ? 9.766 102.424 82.898 1.00 28.30 16 SER B C 1
ATOM 7831 O O . SER B 2 16 ? 10.933 102.250 83.253 1.00 28.16 16 SER B O 1
ATOM 7834 N N . ILE B 2 17 ? 9.224 103.638 82.830 1.00 27.46 17 ILE B N 1
ATOM 7835 C CA . ILE B 2 17 ? 10.059 104.786 83.172 1.00 27.80 17 ILE B CA 1
ATOM 7836 C C . ILE B 2 17 ? 9.964 105.212 84.634 1.00 25.56 17 ILE B C 1
ATOM 7837 O O . ILE B 2 17 ? 10.591 106.181 85.045 1.00 25.37 17 ILE B O 1
ATOM 7842 N N . THR B 2 18 ? 9.191 104.466 85.420 1.00 25.60 18 THR B N 1
ATOM 7843 C CA . THR B 2 18 ? 9.072 104.719 86.862 1.00 23.84 18 THR B CA 1
ATOM 7844 C C . THR B 2 18 ? 9.239 103.361 87.542 1.00 22.22 18 THR B C 1
ATOM 7845 O O . THR B 2 18 ? 8.294 102.809 88.094 1.00 22.11 18 THR B O 1
ATOM 7849 N N . PRO B 2 19 ? 10.465 102.812 87.514 1.00 20.80 19 PRO B N 1
ATOM 7850 C CA . PRO B 2 19 ? 10.757 101.506 88.115 1.00 20.35 19 PRO B CA 1
ATOM 7851 C C . PRO B 2 19 ? 10.612 101.484 89.633 1.00 19.10 19 PRO B C 1
ATOM 7852 O O . PRO B 2 19 ? 10.729 102.512 90.293 1.00 20.18 19 PRO B O 1
ATOM 7856 N N . PRO B 2 20 ? 10.354 100.299 90.204 1.00 18.11 20 PRO B N 1
ATOM 7857 C CA . PRO B 2 20 ? 10.200 100.151 91.654 1.00 17.50 20 PRO B CA 1
ATOM 7858 C C . PRO B 2 20 ? 11.538 100.314 92.387 1.00 16.68 20 PRO B C 1
ATOM 7859 O O . PRO B 2 20 ? 12.606 100.202 91.781 1.00 15.80 20 PRO B O 1
ATOM 7863 N N . SER B 2 21 ? 11.467 100.587 93.688 1.00 16.83 21 SER B N 1
ATOM 7864 C CA . SER B 2 21 ? 12.659 100.773 94.516 1.00 15.90 21 SER B CA 1
ATOM 7865 C C . SER B 2 21 ? 13.519 99.515 94.484 1.00 15.91 21 SER B C 1
ATOM 7866 O O . SER B 2 21 ? 13.069 98.442 94.882 1.00 14.90 21 SER B O 1
ATOM 7869 N N . GLN B 2 22 ? 14.762 99.646 94.029 1.00 14.74 22 GLN B N 1
ATOM 7870 C CA . GLN B 2 22 ? 15.641 98.486 93.928 1.00 13.94 22 GLN B CA 1
ATOM 7871 C C . GLN B 2 22 ? 17.122 98.778 94.124 1.00 14.54 22 GLN B C 1
ATOM 7872 O O . GLN B 2 22 ? 17.954 98.153 93.475 1.00 14.59 22 GLN B O 1
ATOM 7878 N N . VAL B 2 23 ? 17.462 99.697 95.021 1.00 13.80 23 VAL B N 1
ATOM 7879 C CA . VAL B 2 23 ? 18.871 100.024 95.241 1.00 13.58 23 VAL B CA 1
ATOM 7880 C C . VAL B 2 23 ? 19.633 98.888 95.932 1.00 13.66 23 VAL B C 1
ATOM 7881 O O . VAL B 2 23 ? 20.817 98.681 95.663 1.00 13.46 23 VAL B O 1
ATOM 7885 N N . ARG B 2 24 ? 18.954 98.149 96.808 1.00 12.76 24 ARG B N 1
ATOM 7886 C CA . ARG B 2 24 ? 19.586 97.045 97.534 1.00 13.49 24 ARG B CA 1
ATOM 7887 C C . ARG B 2 24 ? 19.509 95.763 96.701 1.00 15.43 24 ARG B C 1
ATOM 7888 O O . ARG B 2 24 ? 18.979 94.747 97.160 1.00 16.59 24 ARG B O 1
ATOM 7896 N N . ASP B 2 25 ? 20.051 95.800 95.486 1.00 15.08 25 ASP B N 1
ATOM 7897 C CA . ASP B 2 25 ? 19.983 94.642 94.595 1.00 14.27 25 ASP B CA 1
ATOM 7898 C C . ASP B 2 25 ? 21.214 93.752 94.510 1.00 13.78 25 ASP B C 1
ATOM 7899 O O . ASP B 2 25 ? 21.258 92.847 93.674 1.00 15.93 25 ASP B O 1
ATOM 7904 N N . TYR B 2 26 ? 22.211 93.985 95.358 1.00 14.24 26 TYR B N 1
ATOM 7905 C CA . TYR B 2 26 ? 23.399 93.144 95.317 1.00 13.50 26 TYR B CA 1
ATOM 7906 C C . TYR B 2 26 ? 23.187 91.957 96.254 1.00 14.91 26 TYR B C 1
ATOM 7907 O O . TYR B 2 26 ? 23.670 91.946 97.389 1.00 15.25 26 TYR B O 1
ATOM 7916 N N . LYS B 2 27 ? 22.441 90.971 95.764 1.00 14.86 27 LYS B N 1
ATOM 7917 C CA . LYS B 2 27 ? 22.118 89.765 96.520 1.00 15.79 27 LYS B CA 1
ATOM 7918 C C . LYS B 2 27 ? 22.169 88.574 95.579 1.00 15.79 27 LYS B C 1
ATOM 7919 O O . LYS B 2 27 ? 21.774 88.677 94.417 1.00 16.21 27 LYS B O 1
ATOM 7925 N N . ALA B 2 28 ? 22.657 87.442 96.073 1.00 16.19 28 ALA B N 1
ATOM 7926 C CA . ALA B 2 28 ? 22.738 86.251 95.242 1.00 15.79 28 ALA B CA 1
ATOM 7927 C C . ALA B 2 28 ? 21.347 85.686 95.002 1.00 16.51 28 ALA B C 1
ATOM 7928 O O . ALA B 2 28 ? 20.487 85.716 95.885 1.00 16.87 28 ALA B O 1
ATOM 7930 N N . GLU B 2 29 ? 21.116 85.194 93.792 1.00 16.29 29 GLU B N 1
ATOM 7931 C CA . GLU B 2 29 ? 19.833 84.595 93.461 1.00 15.26 29 GLU B CA 1
ATOM 7932 C C . GLU B 2 29 ? 19.786 83.232 94.133 1.00 14.36 29 GLU B C 1
ATOM 7933 O O . GLU B 2 29 ? 20.802 82.544 94.208 1.00 15.64 29 GLU B O 1
ATOM 7939 N N . VAL B 2 30 ? 18.617 82.855 94.640 1.00 13.46 30 VAL B N 1
ATOM 7940 C CA . VAL B 2 30 ? 18.458 81.558 95.291 1.00 12.39 30 VAL B CA 1
ATOM 7941 C C . VAL B 2 30 ? 17.654 80.641 94.385 1.00 13.00 30 VAL B C 1
ATOM 7942 O O . VAL B 2 30 ? 17.074 81.082 93.390 1.00 13.64 30 VAL B O 1
ATOM 7946 N N . ALA B 2 31 ? 17.616 79.359 94.730 1.00 12.63 31 ALA B N 1
ATOM 7947 C CA . ALA B 2 31 ? 16.870 78.406 93.933 1.00 12.73 31 ALA B CA 1
ATOM 7948 C C . ALA B 2 31 ? 16.608 77.090 94.651 1.00 13.64 31 ALA B C 1
ATOM 7949 O O . ALA B 2 31 ? 17.370 76.669 95.527 1.00 12.84 31 ALA B O 1
ATOM 7951 N N . LYS B 2 32 ? 15.503 76.460 94.273 1.00 12.81 32 LYS B N 1
ATOM 7952 C CA . LYS B 2 32 ? 15.116 75.168 94.805 1.00 13.94 32 LYS B CA 1
ATOM 7953 C C . LYS B 2 32 ? 15.373 74.226 93.636 1.00 15.19 32 LYS B C 1
ATOM 7954 O O . LYS B 2 32 ? 15.097 74.577 92.489 1.00 16.21 32 LYS B O 1
ATOM 7960 N N . LEU B 2 33 ? 15.947 73.062 93.916 1.00 12.81 33 LEU B N 1
ATOM 7961 C CA . LEU B 2 33 ? 16.215 72.074 92.879 1.00 13.34 33 LEU B CA 1
ATOM 7962 C C . LEU B 2 33 ? 15.484 70.812 93.294 1.00 13.91 33 LEU B C 1
ATOM 7963 O O . LEU B 2 33 ? 15.744 70.262 94.366 1.00 15.19 33 LEU B O 1
ATOM 7968 N N . ILE B 2 34 ? 14.562 70.368 92.449 1.00 13.13 34 ILE B N 1
ATOM 7969 C CA . ILE B 2 34 ? 13.782 69.168 92.718 1.00 13.02 34 ILE B CA 1
ATOM 7970 C C . ILE B 2 34 ? 14.276 68.045 91.815 1.00 14.08 34 ILE B C 1
ATOM 7971 O O . ILE B 2 34 ? 14.030 68.055 90.610 1.00 16.33 34 ILE B O 1
ATOM 7976 N N . ASP B 2 35 ? 14.990 67.089 92.402 1.00 13.56 35 ASP B N 1
ATOM 7977 C CA . ASP B 2 35 ? 15.518 65.949 91.660 1.00 13.72 35 ASP B CA 1
ATOM 7978 C C . ASP B 2 35 ? 14.454 64.859 91.683 1.00 14.69 35 ASP B C 1
ATOM 7979 O O . ASP B 2 35 ? 14.361 64.102 92.649 1.00 14.94 35 ASP B O 1
ATOM 7984 N N . VAL B 2 36 ? 13.648 64.775 90.626 1.00 14.84 36 VAL B N 1
ATOM 7985 C CA . VAL B 2 36 ? 12.582 63.778 90.592 1.0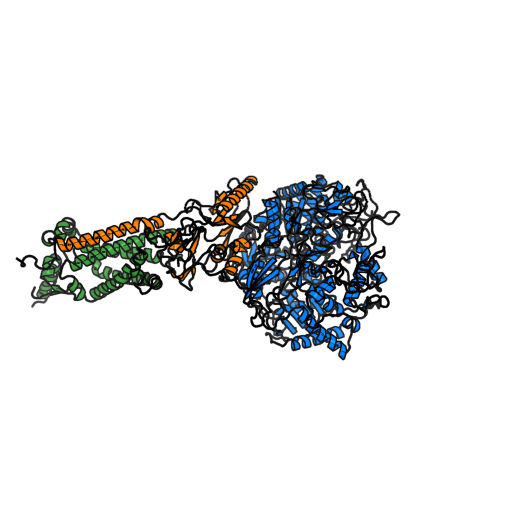0 15.00 36 VAL B CA 1
ATOM 7986 C C . VAL B 2 36 ? 13.078 62.329 90.615 1.00 16.31 36 VAL B C 1
ATOM 7987 O O . VAL B 2 36 ? 12.313 61.422 90.937 1.00 15.65 36 VAL B O 1
ATOM 7991 N N . SER B 2 37 ? 14.354 62.110 90.301 1.00 14.34 37 SER B N 1
ATOM 7992 C CA . SER B 2 37 ? 14.899 60.755 90.305 1.00 14.86 37 SER B CA 1
ATOM 7993 C C . SER B 2 37 ? 15.166 60.250 91.718 1.00 15.22 37 SER B C 1
ATOM 7994 O O . SER B 2 37 ? 15.502 59.082 91.910 1.00 16.26 37 SER B O 1
ATOM 7997 N N . THR B 2 38 ? 15.015 61.128 92.705 1.00 13.85 38 THR B N 1
ATOM 7998 C CA . THR B 2 38 ? 15.238 60.754 94.097 1.00 12.72 38 THR B CA 1
ATOM 7999 C C . THR B 2 38 ? 13.942 60.906 94.908 1.00 14.30 38 THR B C 1
ATOM 8000 O O . THR B 2 38 ? 13.890 60.563 96.089 1.00 14.78 38 THR B O 1
ATOM 8004 N N . CYS B 2 39 ? 12.890 61.390 94.252 1.00 15.00 39 CYS B N 1
ATOM 8005 C CA . CYS B 2 39 ? 11.579 61.589 94.882 1.00 13.41 39 CYS B CA 1
ATOM 8006 C C . CYS B 2 39 ? 10.840 60.265 95.092 1.00 13.56 39 CYS B C 1
ATOM 8007 O O . CYS B 2 39 ? 10.793 59.427 94.191 1.00 15.47 39 CYS B O 1
ATOM 8010 N N . ILE B 2 40 ? 10.267 60.084 96.280 1.00 12.81 40 ILE B N 1
ATOM 8011 C CA . ILE B 2 40 ? 9.528 58.861 96.594 1.00 12.17 40 ILE B CA 1
ATOM 8012 C C . ILE B 2 40 ? 8.017 59.092 96.699 1.00 14.40 40 ILE B C 1
ATOM 8013 O O . ILE B 2 40 ? 7.273 58.225 97.168 1.00 14.42 40 ILE B O 1
ATOM 8018 N N . GLY B 2 41 ? 7.577 60.272 96.265 1.00 12.98 41 GLY B N 1
ATOM 8019 C CA . GLY B 2 41 ? 6.160 60.617 96.282 1.00 13.15 41 GLY B CA 1
ATOM 8020 C C . GLY B 2 41 ? 5.457 60.516 97.624 1.00 14.04 41 GLY B C 1
ATOM 8021 O O . GLY B 2 41 ? 4.280 60.159 97.683 1.00 13.57 41 GLY B O 1
ATOM 8022 N N . CYS B 2 42 ? 6.160 60.868 98.696 1.00 11.91 42 CYS B N 1
ATOM 8023 C CA . CYS B 2 42 ? 5.606 60.782 100.052 1.00 11.93 42 CYS B CA 1
ATOM 8024 C C . CYS B 2 42 ? 4.612 61.887 100.428 1.00 11.61 42 CYS B C 1
ATOM 8025 O O . CYS B 2 42 ? 3.812 61.712 101.349 1.00 13.29 42 CYS B O 1
ATOM 8028 N N . LYS B 2 43 ? 4.674 63.010 99.716 1.00 11.60 43 LYS B N 1
ATOM 8029 C CA . LYS B 2 43 ? 3.813 64.169 99.952 1.00 11.88 43 LYS B CA 1
ATOM 8030 C C . LYS B 2 43 ? 4.168 64.970 101.204 1.00 10.67 43 LYS B C 1
ATOM 8031 O O . LYS B 2 43 ? 3.387 65.817 101.646 1.00 10.70 43 LYS B O 1
ATOM 8037 N N . ALA B 2 44 ? 5.337 64.705 101.781 1.00 11.29 44 ALA B N 1
ATOM 8038 C CA . ALA B 2 44 ? 5.760 65.431 102.976 1.00 12.13 44 ALA B CA 1
ATOM 8039 C C . ALA B 2 44 ? 5.800 66.923 102.673 1.00 11.14 44 ALA B C 1
ATOM 8040 O O . ALA B 2 44 ? 5.474 67.755 103.527 1.00 11.64 44 ALA B O 1
ATOM 8042 N N . CYS B 2 45 ? 6.184 67.259 101.446 1.00 11.13 45 CYS B N 1
ATOM 8043 C CA . CYS B 2 45 ? 6.262 68.653 101.036 1.00 12.07 45 CYS B CA 1
ATOM 8044 C C . CYS B 2 45 ? 4.904 69.346 101.055 1.00 11.69 45 CYS B C 1
ATOM 8045 O O . CYS B 2 45 ? 4.823 70.522 101.396 1.00 11.92 45 CYS B O 1
ATOM 8048 N N . GLN B 2 46 ? 3.841 68.624 100.696 1.00 11.92 46 GLN B N 1
ATOM 8049 C CA . GLN B 2 46 ? 2.500 69.209 100.710 1.00 12.92 46 GLN B CA 1
ATOM 8050 C C . GLN B 2 46 ? 2.133 69.544 102.152 1.00 12.29 46 GLN B C 1
ATOM 8051 O O . GLN B 2 46 ? 1.666 70.642 102.455 1.00 13.18 46 GLN B O 1
ATOM 8057 N N . VAL B 2 47 ? 2.357 68.583 103.040 1.00 12.03 47 VAL B N 1
ATOM 8058 C CA . VAL B 2 47 ? 2.040 68.744 104.455 1.00 10.02 47 VAL B CA 1
ATOM 8059 C C . VAL B 2 47 ? 2.852 69.850 105.127 1.00 9.96 47 VAL B C 1
ATOM 8060 O O . VAL B 2 47 ? 2.290 70.694 105.829 1.00 11.11 47 VAL B O 1
ATOM 8064 N N . ALA B 2 48 ? 4.165 69.849 104.923 1.00 11.39 48 ALA B N 1
ATOM 8065 C CA . ALA B 2 48 ? 5.023 70.870 105.525 1.00 10.68 48 ALA B CA 1
ATOM 8066 C C . ALA B 2 48 ? 4.646 72.262 105.027 1.00 11.28 48 ALA B C 1
ATOM 8067 O O . ALA B 2 48 ? 4.656 73.235 105.785 1.00 10.93 48 ALA B O 1
ATOM 8069 N N . CYS B 2 49 ? 4.317 72.362 103.743 1.00 10.49 49 CYS B N 1
ATOM 8070 C CA . CYS B 2 49 ? 3.937 73.648 103.164 1.00 11.85 49 CYS B CA 1
ATOM 8071 C C . CYS B 2 49 ? 2.686 74.205 103.835 1.00 11.25 49 CYS B C 1
ATOM 8072 O O . CYS B 2 49 ? 2.670 75.345 104.297 1.00 11.11 49 CYS B O 1
ATOM 8075 N N . SER B 2 50 ? 1.635 73.393 103.895 1.00 10.68 50 SER B N 1
ATOM 8076 C CA . SER B 2 50 ? 0.385 73.838 104.503 1.00 11.15 50 SER B CA 1
ATOM 8077 C C . SER B 2 50 ? 0.524 74.136 105.992 1.00 10.31 50 SER B C 1
ATOM 8078 O O . SER B 2 50 ? -0.065 75.089 106.493 1.00 11.32 50 SER B O 1
ATOM 8081 N N . GLU B 2 51 ? 1.303 73.321 106.695 1.00 12.19 51 GLU B N 1
ATOM 8082 C CA . GLU B 2 51 ? 1.511 73.523 108.126 1.00 10.95 51 GLU B CA 1
ATOM 8083 C C . GLU B 2 51 ? 2.204 74.875 108.328 1.00 11.00 51 GLU B C 1
ATOM 8084 O O . GLU B 2 51 ? 1.714 75.742 109.068 1.00 11.26 51 GLU B O 1
ATOM 8090 N N . TRP B 2 52 ? 3.325 75.076 107.645 1.00 11.25 52 TRP B N 1
ATOM 8091 C CA . TRP B 2 52 ? 4.056 76.337 107.782 1.00 12.19 52 TRP B CA 1
ATOM 8092 C C . TRP B 2 52 ? 3.249 77.554 107.369 1.00 12.28 52 TRP B C 1
ATOM 8093 O O . TRP B 2 52 ? 3.271 78.584 108.040 1.00 12.12 52 TRP B O 1
ATOM 8104 N N . ASN B 2 53 ? 2.531 77.437 106.260 1.00 10.63 53 ASN B N 1
ATOM 8105 C CA . ASN B 2 53 ? 1.785 78.572 105.744 1.00 10.86 53 ASN B CA 1
ATOM 8106 C C . ASN B 2 53 ? 0.407 78.846 106.335 1.00 11.75 53 ASN B C 1
ATOM 8107 O O . ASN B 2 53 ? -0.255 79.802 105.943 1.00 13.20 53 ASN B O 1
ATOM 8112 N N . ASP B 2 54 ? -0.013 78.021 107.292 1.00 11.01 54 ASP B N 1
ATOM 8113 C CA . ASP B 2 54 ? -1.296 78.204 107.972 1.00 12.19 54 ASP B CA 1
ATOM 8114 C C . ASP B 2 54 ? -2.514 78.085 107.061 1.00 11.47 54 ASP B C 1
ATOM 8115 O O . ASP B 2 54 ? -3.478 78.841 107.205 1.00 12.85 54 ASP B O 1
ATOM 8120 N N . ILE B 2 55 ? -2.475 77.128 106.137 1.00 12.62 55 ILE B N 1
ATOM 8121 C CA . ILE B 2 55 ? -3.579 76.901 105.204 1.00 12.84 55 ILE B CA 1
ATOM 8122 C C . ILE B 2 55 ? -3.986 75.428 105.208 1.00 11.56 55 ILE B C 1
ATOM 8123 O O . ILE B 2 55 ? -3.162 74.552 105.465 1.00 12.45 55 ILE B O 1
ATOM 8128 N N . ARG B 2 56 ? -5.264 75.162 104.939 1.00 12.71 56 ARG B N 1
ATOM 8129 C CA . ARG B 2 56 ? -5.777 73.792 104.883 1.00 11.91 56 ARG B CA 1
ATOM 8130 C C . ARG B 2 56 ? -6.824 73.700 103.779 1.00 13.65 56 ARG B C 1
ATOM 8131 O O . ARG B 2 56 ? -7.789 74.466 103.766 1.00 14.05 56 ARG B O 1
ATOM 8139 N N . ASP B 2 57 ? -6.627 72.770 102.853 1.00 13.81 57 ASP B N 1
ATOM 8140 C CA . ASP B 2 57 ? -7.575 72.573 101.767 1.00 13.87 57 ASP B CA 1
ATOM 8141 C C . ASP B 2 57 ? -8.668 71.673 102.333 1.00 16.64 57 ASP B C 1
ATOM 8142 O O . ASP B 2 57 ? -8.624 71.287 103.503 1.00 16.12 57 ASP B O 1
ATOM 8147 N N . GLU B 2 58 ? -9.645 71.341 101.500 1.00 17.25 58 GLU B N 1
ATOM 8148 C CA . GLU B 2 58 ? -10.752 70.480 101.911 1.00 19.16 58 GLU B CA 1
ATOM 8149 C C . GLU B 2 58 ? -10.308 69.025 101.881 1.00 16.76 58 GLU B C 1
ATOM 8150 O O . GLU B 2 58 ? -9.289 68.688 101.275 1.00 18.34 58 GLU B O 1
ATOM 8156 N N . VAL B 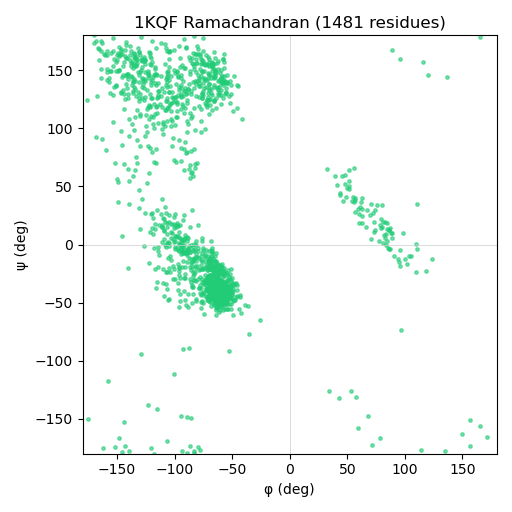2 59 ? -11.082 68.171 102.540 1.00 15.92 59 VAL B N 1
ATOM 8157 C CA . VAL B 2 59 ? -10.813 66.744 102.522 1.00 15.60 59 VAL B CA 1
ATOM 8158 C C . VAL B 2 59 ? -11.515 66.314 101.233 1.00 16.77 59 VAL B C 1
ATOM 8159 O O . VAL B 2 59 ? -12.742 66.360 101.149 1.00 18.55 59 VAL B O 1
ATOM 8163 N N . GLY B 2 60 ? -10.736 65.931 100.226 1.00 15.43 60 GLY B N 1
ATOM 8164 C CA . GLY B 2 60 ? -11.301 65.548 98.940 1.00 15.82 60 GLY B CA 1
ATOM 8165 C C . GLY B 2 60 ? -11.756 64.116 98.755 1.00 15.58 60 GLY B C 1
ATOM 8166 O O . GLY B 2 60 ? -12.187 63.455 99.698 1.00 15.48 60 GLY B O 1
ATOM 8167 N N . HIS B 2 61 ? -11.657 63.644 97.516 1.00 16.99 61 HIS B N 1
ATOM 8168 C CA . HIS B 2 61 ? -12.071 62.290 97.150 1.00 17.58 61 HIS B CA 1
ATOM 8169 C C . HIS B 2 61 ? -10.982 61.543 96.400 1.00 16.96 61 HIS B C 1
ATOM 8170 O O . HIS B 2 61 ? -10.073 62.147 95.838 1.00 17.78 61 HIS B O 1
ATOM 8177 N N . CYS B 2 62 ? -11.082 60.220 96.394 1.00 16.52 62 CYS B N 1
ATOM 8178 C CA . CYS B 2 62 ? -10.139 59.419 95.640 1.00 16.53 62 CYS B CA 1
ATOM 8179 C C . CYS B 2 62 ? -10.899 59.079 94.370 1.00 17.41 62 CYS B C 1
ATOM 8180 O O . CYS B 2 62 ? -12.029 58.594 94.438 1.00 19.03 62 CYS B O 1
ATOM 8183 N N . VAL B 2 63 ? -10.310 59.360 93.217 1.00 16.08 63 VAL B N 1
ATOM 8184 C CA . VAL B 2 63 ? -10.975 59.051 91.957 1.00 17.11 63 VAL B CA 1
ATOM 8185 C C . VAL B 2 63 ? -10.149 58.075 91.135 1.00 16.86 63 VAL B C 1
ATOM 8186 O O . VAL B 2 63 ? -10.238 58.054 89.910 1.00 19.18 63 VAL B O 1
ATOM 8190 N N . GLY B 2 64 ? -9.341 57.265 91.817 1.00 16.28 64 GLY B N 1
ATOM 8191 C CA . GLY B 2 64 ? -8.545 56.278 91.107 1.00 15.96 64 GLY B CA 1
ATOM 8192 C C . GLY B 2 64 ? -7.040 56.459 91.048 1.00 16.37 64 GLY B C 1
ATOM 8193 O O . GLY B 2 64 ? -6.346 55.607 90.498 1.00 16.85 64 GLY B O 1
ATOM 8194 N N . VAL B 2 65 ? -6.524 57.558 91.589 1.00 15.75 65 VAL B N 1
ATOM 8195 C CA . VAL B 2 65 ? -5.080 57.785 91.576 1.00 14.47 65 VAL B CA 1
ATOM 8196 C C . VAL B 2 65 ? -4.586 58.267 92.932 1.00 13.84 65 VAL B C 1
ATOM 8197 O O . VAL B 2 65 ? -5.373 58.696 93.778 1.00 14.61 65 VAL B O 1
ATOM 8201 N N . TYR B 2 66 ? -3.279 58.179 93.135 1.00 13.60 66 TYR B N 1
ATOM 8202 C CA . TYR B 2 66 ? -2.657 58.604 94.383 1.00 14.19 66 TYR B CA 1
ATOM 8203 C C . TYR B 2 66 ? -2.678 60.128 94.539 1.00 14.95 66 TYR B C 1
ATOM 8204 O O . TYR B 2 66 ? -2.689 60.635 95.660 1.00 14.24 66 TYR B O 1
ATOM 8213 N N . ASP B 2 67 ? -2.687 60.849 93.416 1.00 13.70 67 ASP B N 1
ATOM 8214 C CA . ASP B 2 67 ? -2.692 62.313 93.440 1.00 14.30 67 ASP B CA 1
ATOM 8215 C C . ASP B 2 67 ? -3.809 62.872 94.316 1.00 15.02 67 ASP B C 1
ATOM 8216 O O . ASP B 2 67 ? -4.977 62.520 94.150 1.00 13.29 67 ASP B O 1
ATOM 8221 N N . ASN B 2 68 ? -3.448 63.755 95.243 1.00 13.31 68 ASN B N 1
ATOM 8222 C CA . ASN B 2 68 ? -4.434 64.371 96.124 1.00 13.07 68 ASN B CA 1
ATOM 8223 C C . ASN B 2 68 ? -3.786 65.418 97.026 1.00 12.70 68 ASN B C 1
ATOM 8224 O O . ASN B 2 68 ? -2.815 65.119 97.712 1.00 13.32 68 ASN B O 1
ATOM 8229 N N . PRO B 2 69 ? -4.287 66.665 97.007 1.00 14.16 69 PRO B N 1
ATOM 8230 C CA . PRO B 2 69 ? -5.400 67.173 96.198 1.00 14.68 69 PRO B CA 1
ATOM 8231 C C . PRO B 2 69 ? -5.092 66.965 94.716 1.00 15.74 69 PRO B C 1
ATOM 8232 O O . PRO B 2 69 ? -3.928 66.822 94.338 1.00 15.62 69 PRO B O 1
ATOM 8236 N N . ALA B 2 70 ? -6.127 66.967 93.880 1.00 15.80 70 ALA B N 1
ATOM 8237 C CA . ALA B 2 70 ? -5.948 66.744 92.449 1.00 17.09 70 ALA B CA 1
ATOM 8238 C C . ALA B 2 70 ? -5.326 67.912 91.690 1.00 16.90 70 ALA B C 1
ATOM 8239 O O . ALA B 2 70 ? -4.875 67.748 90.555 1.00 18.33 70 ALA B O 1
ATOM 8241 N N . ASP B 2 71 ? -5.292 69.085 92.308 1.00 14.74 71 ASP B N 1
ATOM 8242 C CA . ASP B 2 71 ? -4.744 70.258 91.640 1.00 15.50 71 ASP B CA 1
ATOM 8243 C C . ASP B 2 71 ? -4.334 71.294 92.677 1.00 15.28 71 ASP B C 1
ATOM 8244 O O . ASP B 2 71 ? -4.727 71.216 93.847 1.00 16.17 71 ASP B O 1
ATOM 8249 N N . LEU B 2 72 ? -3.512 72.243 92.247 1.00 14.32 72 LEU B N 1
ATOM 8250 C CA . LEU B 2 72 ? -3.084 73.331 93.109 1.00 14.06 72 LEU B CA 1
ATOM 8251 C C . LEU B 2 72 ? -4.373 74.113 93.332 1.00 16.25 72 LEU B C 1
ATOM 8252 O O . LEU B 2 72 ? -5.278 74.059 92.501 1.00 14.66 72 LEU B O 1
ATOM 8257 N N . SER B 2 73 ? -4.466 74.812 94.458 1.00 13.50 73 SER B N 1
ATOM 8258 C CA . SER B 2 73 ? -5.641 75.612 94.767 1.00 14.04 73 SER B CA 1
ATOM 8259 C C . SER B 2 73 ? -5.166 76.722 95.693 1.00 15.23 73 SER B C 1
ATOM 8260 O O . SER B 2 73 ? -3.990 76.766 96.053 1.00 15.59 73 SER B O 1
ATOM 8263 N N . ALA B 2 74 ? -6.067 77.614 96.084 1.00 14.31 74 ALA B N 1
ATOM 8264 C CA . ALA B 2 74 ? -5.692 78.708 96.971 1.00 15.41 74 ALA B CA 1
ATOM 8265 C C . ALA B 2 74 ? -5.229 78.166 98.324 1.00 15.74 74 ALA B C 1
ATOM 8266 O O . ALA B 2 74 ? -4.502 78.840 99.051 1.00 16.06 74 ALA B O 1
ATOM 8268 N N . LYS B 2 75 ? -5.638 76.941 98.646 1.00 13.78 75 LYS B N 1
ATOM 8269 C CA . LYS B 2 75 ? -5.278 76.317 99.923 1.00 14.75 75 LYS B CA 1
ATOM 8270 C C . LYS B 2 75 ? -4.233 75.197 99.815 1.00 13.91 75 LYS B C 1
ATOM 8271 O O . LYS B 2 75 ? -3.883 74.579 100.820 1.00 14.26 75 LYS B O 1
ATOM 8277 N N . SER B 2 76 ? -3.756 74.931 98.600 1.00 12.55 76 SER B N 1
ATOM 8278 C CA . SER B 2 76 ? -2.737 73.906 98.355 1.00 13.85 76 SER B CA 1
ATOM 8279 C C . SER B 2 76 ? -1.728 74.533 97.398 1.00 13.81 76 SER B C 1
ATOM 8280 O O . SER B 2 76 ? -1.948 74.558 96.184 1.00 13.98 76 SER B O 1
ATOM 8283 N N . TRP B 2 77 ? -0.618 75.027 97.940 1.00 12.46 77 TRP B N 1
ATOM 8284 C CA . TRP B 2 77 ? 0.384 75.705 97.126 1.00 11.30 77 TRP B CA 1
ATOM 8285 C C . TRP B 2 77 ? 1.394 74.819 96.390 1.00 11.52 77 TRP B C 1
ATOM 8286 O O . TRP B 2 77 ? 2.211 75.315 95.615 1.00 12.98 77 TRP B O 1
ATOM 8297 N N . THR B 2 78 ? 1.344 73.513 96.637 1.00 11.99 78 THR B N 1
ATOM 8298 C CA . THR B 2 78 ? 2.220 72.569 95.949 1.00 13.38 78 THR B CA 1
ATOM 8299 C C . THR B 2 78 ? 1.533 71.212 96.015 1.00 13.45 78 THR B C 1
ATOM 8300 O O . THR B 2 78 ? 0.907 70.880 97.018 1.00 13.63 78 THR B O 1
ATOM 8304 N N . VAL B 2 79 ? 1.600 70.450 94.929 1.00 13.56 79 VAL B N 1
ATOM 8305 C CA . VAL B 2 79 ? 0.997 69.123 94.902 1.00 14.17 79 VAL B CA 1
ATOM 8306 C C . VAL B 2 79 ? 1.877 68.167 94.126 1.00 12.74 79 VAL B C 1
ATOM 8307 O O . VAL B 2 79 ? 2.538 68.550 93.160 1.00 13.52 79 VAL B O 1
ATOM 8311 N N . MET B 2 80 ? 1.880 66.915 94.562 1.00 12.07 80 MET B N 1
ATOM 8312 C CA . MET B 2 80 ? 2.656 65.886 93.897 1.00 13.47 80 MET B CA 1
ATOM 8313 C C . MET B 2 80 ? 1.816 65.334 92.757 1.00 13.62 80 MET B C 1
ATOM 8314 O O . MET B 2 80 ? 0.638 65.015 92.936 1.00 15.03 80 MET B O 1
ATOM 8319 N N . ARG B 2 81 ? 2.424 65.236 91.583 1.00 14.14 81 ARG B N 1
ATOM 8320 C CA . ARG B 2 81 ? 1.719 64.716 90.423 1.00 14.97 81 ARG B CA 1
ATOM 8321 C C . ARG B 2 81 ? 2.365 63.396 90.003 1.00 15.14 81 ARG B C 1
ATOM 8322 O O . ARG B 2 81 ? 3.577 63.320 89.808 1.00 16.06 81 ARG B O 1
ATOM 8330 N N . PHE B 2 82 ? 1.536 62.359 89.876 1.00 14.51 82 PHE B N 1
ATOM 8331 C CA . PHE B 2 82 ? 1.991 61.007 89.541 1.00 13.64 82 PHE B CA 1
ATOM 8332 C C . PHE B 2 82 ? 1.679 60.556 88.109 1.00 15.47 82 PHE B C 1
ATOM 8333 O O . PHE B 2 82 ? 0.588 60.813 87.592 1.00 17.73 82 PHE B O 1
ATOM 8341 N N . SER B 2 83 ? 2.633 59.866 87.489 1.00 16.04 83 SER B N 1
ATOM 8342 C CA . SER B 2 83 ? 2.464 59.359 86.123 1.00 17.06 83 SER B CA 1
ATOM 8343 C C . SER B 2 83 ? 3.052 57.964 85.955 1.00 16.13 83 SER B C 1
ATOM 8344 O O . SER B 2 83 ? 4.219 57.730 86.262 1.00 17.76 83 SER B O 1
ATOM 8347 N N . GLU B 2 84 ? 2.236 57.037 85.467 1.00 16.54 84 GLU B N 1
ATOM 8348 C CA . GLU B 2 84 ? 2.691 55.677 85.226 1.00 16.78 84 GLU B CA 1
ATOM 8349 C C . GLU B 2 84 ? 2.850 55.563 83.715 1.00 17.55 84 GLU B C 1
ATOM 8350 O O . GLU B 2 84 ? 1.959 55.957 82.964 1.00 18.72 84 GLU B O 1
ATOM 8356 N N . THR B 2 85 ? 3.990 55.051 83.267 1.00 18.23 85 THR B N 1
ATOM 8357 C CA . THR B 2 85 ? 4.246 54.953 81.835 1.00 20.08 85 THR B CA 1
ATOM 8358 C C . THR B 2 85 ? 5.146 53.788 81.462 1.00 20.95 85 THR B C 1
ATOM 8359 O O . THR B 2 85 ? 5.903 53.278 82.287 1.00 19.33 85 THR B O 1
ATOM 8363 N N . GLU B 2 86 ? 5.065 53.379 80.200 1.00 23.46 86 GLU B N 1
ATOM 8364 C CA . GLU B 2 86 ? 5.884 52.293 79.678 1.00 26.18 86 GLU B CA 1
ATOM 8365 C C . GLU B 2 86 ? 6.509 52.798 78.387 1.00 27.28 86 GLU B C 1
ATOM 8366 O O . GLU B 2 86 ? 7.067 52.027 77.605 1.00 27.11 86 GLU B O 1
ATOM 8372 N N . GLN B 2 87 ? 6.409 54.109 78.186 1.00 27.97 87 GLN B N 1
ATOM 8373 C CA . GLN B 2 87 ? 6.931 54.765 76.994 1.00 31.15 87 GLN B CA 1
ATOM 8374 C C . GLN B 2 87 ? 8.426 54.545 76.789 1.00 31.16 87 GLN B C 1
ATOM 8375 O O . GLN B 2 87 ? 8.913 54.620 75.662 1.00 30.80 87 GLN B O 1
ATOM 8381 N N . ASN B 2 88 ? 9.156 54.270 77.866 1.00 28.88 88 ASN B N 1
ATOM 8382 C CA . ASN B 2 88 ? 10.595 54.070 77.740 1.00 28.36 88 ASN B CA 1
ATOM 8383 C C . ASN B 2 88 ? 11.073 52.619 77.795 1.00 28.45 88 ASN B C 1
ATOM 8384 O O . ASN B 2 88 ? 12.253 52.366 78.031 1.00 29.90 88 ASN B O 1
ATOM 8389 N N . GLY B 2 89 ? 10.162 51.670 77.591 1.00 29.05 89 GLY B N 1
ATOM 8390 C CA . GLY B 2 89 ? 10.566 50.273 77.570 1.00 29.47 89 GLY B CA 1
ATOM 8391 C C . GLY B 2 89 ? 10.294 49.361 78.758 1.00 31.02 89 GLY B C 1
ATOM 8392 O O . GLY B 2 89 ? 10.489 48.151 78.649 1.00 32.11 89 GLY B O 1
ATOM 8393 N N . LYS B 2 90 ? 9.866 49.922 79.884 1.00 28.36 90 LYS B N 1
ATOM 8394 C CA . LYS B 2 90 ? 9.572 49.139 81.082 1.00 27.46 90 LYS B CA 1
ATOM 8395 C C . LYS B 2 90 ? 8.689 50.040 81.927 1.00 24.25 90 LYS B C 1
ATOM 8396 O O . LYS B 2 90 ? 8.637 51.240 81.683 1.00 23.63 90 LYS B O 1
ATOM 8402 N N . LEU B 2 91 ? 7.996 49.487 82.916 1.00 21.46 91 LEU B N 1
ATOM 8403 C CA . LEU B 2 91 ? 7.133 50.315 83.749 1.00 20.83 91 LEU B CA 1
ATOM 8404 C C . LEU B 2 91 ? 7.930 51.279 84.623 1.00 19.64 91 LEU B C 1
ATOM 8405 O O . LEU B 2 91 ? 8.876 50.883 85.302 1.00 20.98 91 LEU B O 1
ATOM 8410 N N . GLU B 2 92 ? 7.537 52.548 84.584 1.00 19.19 92 GLU B N 1
ATOM 8411 C CA . GLU B 2 92 ? 8.168 53.595 85.376 1.00 19.18 92 GLU B CA 1
ATOM 8412 C C . GLU B 2 92 ? 7.071 54.373 86.082 1.00 18.02 92 GLU B C 1
ATOM 8413 O O . GLU B 2 92 ? 5.979 54.548 85.538 1.00 17.04 92 GLU B O 1
ATOM 8419 N N . TRP B 2 93 ? 7.362 54.835 87.293 1.00 16.17 93 TRP B N 1
ATOM 8420 C CA . TRP B 2 93 ? 6.415 55.638 88.044 1.00 15.12 93 TRP B CA 1
ATOM 8421 C C . TRP B 2 93 ? 7.145 56.959 88.217 1.00 15.03 93 TRP B C 1
ATOM 8422 O O . TRP B 2 93 ? 8.039 57.077 89.053 1.00 16.05 93 TRP B O 1
ATOM 8433 N N . LEU B 2 94 ? 6.789 57.934 87.390 1.00 15.36 94 LEU B N 1
ATOM 8434 C CA . LEU B 2 94 ? 7.422 59.242 87.435 1.00 15.55 94 LEU B CA 1
ATOM 8435 C C . LEU B 2 94 ? 6.605 60.157 88.336 1.00 13.95 94 LEU B C 1
ATOM 8436 O O . LEU B 2 94 ? 5.424 60.395 88.092 1.00 16.01 94 LEU B O 1
ATOM 8441 N N . ILE B 2 95 ? 7.246 60.669 89.383 1.00 15.61 95 ILE B N 1
ATOM 8442 C CA . ILE B 2 95 ? 6.572 61.525 90.357 1.00 14.03 95 ILE B CA 1
ATOM 8443 C C . ILE B 2 95 ? 7.214 62.914 90.417 1.00 14.71 95 ILE B C 1
ATOM 8444 O O . ILE B 2 95 ? 8.421 63.038 90.622 1.00 17.87 95 ILE B O 1
ATOM 8449 N N . ARG B 2 96 ? 6.398 63.953 90.239 1.00 13.82 96 ARG B N 1
ATOM 8450 C CA . ARG B 2 96 ? 6.899 65.331 90.220 1.00 13.93 96 ARG B CA 1
ATOM 8451 C C . ARG B 2 96 ? 6.175 66.338 91.110 1.00 12.28 96 ARG B C 1
ATOM 8452 O O . ARG B 2 96 ? 4.947 66.463 91.068 1.00 13.34 96 ARG B O 1
ATOM 8460 N N . LYS B 2 97 ? 6.949 67.066 91.914 1.00 13.63 97 LYS B N 1
ATOM 8461 C CA . LYS B 2 97 ? 6.391 68.097 92.786 1.00 13.63 97 LYS B CA 1
ATOM 8462 C C . LYS B 2 97 ? 6.069 69.302 91.899 1.00 12.62 97 LYS B C 1
ATOM 8463 O O . LYS B 2 97 ? 6.932 69.787 91.168 1.00 14.73 97 LYS B O 1
ATOM 8469 N N . ASP B 2 98 ? 4.830 69.777 91.964 1.00 13.36 98 ASP B N 1
ATOM 8470 C CA . ASP B 2 98 ? 4.392 70.903 91.146 1.00 13.53 98 ASP B CA 1
ATOM 8471 C C . ASP B 2 98 ? 4.021 72.124 91.987 1.00 13.67 98 ASP B C 1
ATOM 8472 O O . ASP B 2 98 ? 3.504 72.006 93.103 1.00 14.35 98 ASP B O 1
ATOM 8477 N N . GLY B 2 99 ? 4.295 73.301 91.433 1.00 14.09 99 GLY B N 1
ATOM 8478 C CA . GLY B 2 99 ? 4.020 74.558 92.113 1.00 13.45 99 GLY B CA 1
ATOM 8479 C C . GLY B 2 99 ? 4.770 75.648 91.376 1.00 14.22 99 GLY B C 1
ATOM 8480 O O . GLY B 2 99 ? 5.482 75.362 90.411 1.00 14.03 99 GLY B O 1
ATOM 8481 N N . CYS B 2 100 ? 4.628 76.892 91.821 1.00 14.23 100 CYS B N 1
ATOM 8482 C CA . CYS B 2 100 ? 5.297 78.030 91.177 1.00 13.39 100 CYS B CA 1
ATOM 8483 C C . CYS B 2 100 ? 6.772 77.785 90.842 1.00 12.84 100 CYS B C 1
ATOM 8484 O O . CYS B 2 100 ? 7.525 77.253 91.661 1.00 14.86 100 CYS B O 1
ATOM 8487 N N . MET B 2 101 ? 7.173 78.194 89.638 1.00 14.08 101 MET B N 1
ATOM 8488 C CA . MET B 2 101 ? 8.543 78.019 89.161 1.00 13.23 101 MET B CA 1
ATOM 8489 C C . MET B 2 101 ? 9.407 79.253 89.432 1.00 13.78 101 MET B C 1
ATOM 8490 O O . MET B 2 101 ? 10.614 79.223 89.204 1.00 13.95 101 MET B O 1
ATOM 8495 N N . HIS B 2 102 ? 8.785 80.326 89.913 1.00 12.84 102 HIS B N 1
ATOM 8496 C CA . HIS B 2 102 ? 9.486 81.572 90.200 1.00 14.58 102 HIS B CA 1
ATOM 8497 C C . HIS B 2 102 ? 10.378 81.959 89.028 1.00 14.33 102 HIS B C 1
ATOM 8498 O O . HIS B 2 102 ? 11.596 82.088 89.146 1.00 13.81 102 HIS B O 1
ATOM 8505 N N . CYS B 2 103 ? 9.723 82.144 87.883 1.00 13.45 103 CYS B N 1
ATOM 8506 C CA . CYS B 2 103 ? 10.362 82.505 86.620 1.00 14.48 103 CYS B CA 1
ATOM 8507 C C . CYS B 2 103 ? 11.133 83.811 86.693 1.00 13.91 103 CYS B C 1
ATOM 8508 O O . CYS B 2 103 ? 10.724 84.750 87.374 1.00 16.23 103 CYS B O 1
ATOM 8511 N N . GLU B 2 104 ? 12.247 83.869 85.971 1.00 15.99 104 GLU B N 1
ATOM 8512 C CA . GLU B 2 104 ? 13.063 85.076 85.920 1.00 17.93 104 GLU B CA 1
ATOM 8513 C C . GLU B 2 104 ? 12.264 86.147 85.180 1.00 17.36 104 GLU B C 1
ATOM 8514 O O . GLU B 2 104 ? 12.371 87.330 85.483 1.00 16.84 104 GLU B O 1
ATOM 8520 N N . ASP B 2 105 ? 11.471 85.721 84.198 1.00 18.47 105 ASP B N 1
ATOM 8521 C CA . ASP B 2 105 ? 10.611 86.633 83.442 1.00 18.75 105 ASP B CA 1
ATOM 8522 C C . ASP B 2 105 ? 9.213 86.043 83.628 1.00 18.35 105 ASP B C 1
ATOM 8523 O O . ASP B 2 105 ? 8.730 85.280 82.794 1.00 17.97 105 ASP B O 1
ATOM 8528 N N . PRO B 2 106 ? 8.546 86.395 84.738 1.00 16.71 106 PRO B N 1
ATOM 8529 C CA . PRO B 2 106 ? 7.208 85.887 85.045 1.00 16.86 106 PRO B CA 1
ATOM 8530 C C . PRO B 2 106 ? 6.024 86.401 84.216 1.00 16.79 106 PRO B C 1
ATOM 8531 O O . PRO B 2 106 ? 5.762 87.606 84.123 1.00 18.30 106 PRO B O 1
ATOM 8535 N N . GLY B 2 107 ? 5.306 85.450 83.627 1.00 17.28 107 GLY B N 1
ATOM 8536 C CA . GLY B 2 107 ? 4.152 85.765 82.804 1.00 16.61 107 GLY B CA 1
ATOM 8537 C C . GLY B 2 107 ? 2.987 86.272 83.633 1.00 17.74 107 GLY B C 1
ATOM 8538 O O . GLY B 2 107 ? 2.149 87.026 83.144 1.00 18.25 107 GLY B O 1
ATOM 8539 N N . CYS B 2 108 ? 2.926 85.853 84.894 1.00 16.37 108 CYS B N 1
ATOM 8540 C CA . CYS B 2 108 ? 1.855 86.307 85.769 1.00 16.81 108 CYS B CA 1
ATOM 8541 C C . CYS B 2 108 ? 1.982 87.814 85.957 1.00 17.46 108 CYS B C 1
ATOM 8542 O O . CYS B 2 108 ? 1.018 88.559 85.775 1.00 16.70 108 CYS B O 1
ATOM 8545 N N . LEU B 2 109 ? 3.187 88.258 86.302 1.00 16.49 109 LEU B N 1
ATOM 8546 C CA . LEU B 2 109 ? 3.461 89.673 86.522 1.00 16.72 109 LEU B CA 1
ATOM 8547 C C . LEU B 2 109 ? 3.236 90.484 85.254 1.00 16.21 109 LEU B C 1
ATOM 8548 O O . LEU B 2 109 ? 2.696 91.586 85.307 1.00 18.08 109 LEU B O 1
ATOM 8553 N N . LYS B 2 110 ? 3.631 89.929 84.113 1.00 18.70 110 LYS B N 1
ATOM 8554 C CA . LYS B 2 110 ? 3.475 90.620 82.835 1.00 19.67 110 LYS B CA 1
ATOM 8555 C C . LYS B 2 110 ? 2.006 90.834 82.464 1.00 20.13 110 LYS B C 1
ATOM 8556 O O . LYS B 2 110 ? 1.644 91.874 81.915 1.00 21.18 110 LYS B O 1
ATOM 8562 N N . ALA B 2 111 ? 1.162 89.857 82.779 1.00 20.20 111 ALA B N 1
ATOM 8563 C CA . ALA B 2 111 ? -0.261 89.940 82.454 1.00 20.39 111 ALA B CA 1
ATOM 8564 C C . ALA B 2 111 ? -1.101 90.734 83.458 1.00 20.32 111 ALA B C 1
ATOM 8565 O O . ALA B 2 111 ? -2.153 91.266 83.106 1.00 21.35 111 ALA B O 1
ATOM 8567 N N . CYS B 2 112 ? -0.640 90.812 84.705 1.00 18.30 112 CYS B N 1
ATOM 8568 C CA . CYS B 2 112 ? -1.363 91.521 85.769 1.00 17.50 112 CYS B CA 1
ATOM 8569 C C . CYS B 2 112 ? -1.609 93.010 85.494 1.00 19.48 112 CYS B C 1
ATOM 8570 O O . CYS B 2 112 ? -0.684 93.755 85.187 1.00 19.52 112 CYS B O 1
ATOM 8573 N N . PRO B 2 113 ? -2.870 93.462 85.628 1.00 19.74 113 PRO B N 1
ATOM 8574 C CA . PRO B 2 113 ? -3.267 94.854 85.393 1.00 21.04 113 PRO B CA 1
ATOM 8575 C C . PRO B 2 113 ? -3.299 95.752 86.632 1.00 20.45 113 PRO B C 1
ATOM 8576 O O . PRO B 2 113 ? -3.582 96.943 86.523 1.00 22.25 113 PRO B O 1
ATOM 8580 N N . SER B 2 114 ? -3.012 95.188 87.802 1.00 19.60 114 SER B N 1
ATOM 8581 C CA . SER B 2 114 ? -3.051 95.965 89.040 1.00 19.38 114 SER B CA 1
ATOM 8582 C C . SER B 2 114 ? -1.658 96.297 89.582 1.00 19.97 114 SER B C 1
ATOM 8583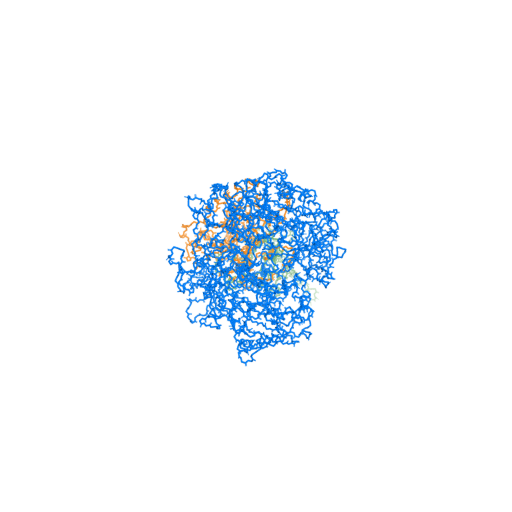 O O . SER B 2 114 ? -0.887 95.405 89.927 1.00 20.55 114 SER B O 1
ATOM 8586 N N . ALA B 2 115 ? -1.351 97.587 89.658 1.00 19.56 115 ALA B N 1
ATOM 8587 C CA . ALA B 2 115 ? -0.055 98.047 90.142 1.00 18.52 115 ALA B CA 1
ATOM 8588 C C . ALA B 2 115 ? 0.359 97.456 91.492 1.00 17.71 115 ALA B C 1
ATOM 8589 O O . ALA B 2 115 ? -0.347 97.602 92.496 1.00 18.59 115 ALA B O 1
ATOM 8591 N N . GLY B 2 116 ? 1.504 96.781 91.498 1.00 17.14 116 GLY B N 1
ATOM 8592 C CA . GLY B 2 116 ? 2.030 96.191 92.717 1.00 18.40 116 GLY B CA 1
ATOM 8593 C C . GLY B 2 116 ? 1.416 94.894 93.211 1.00 18.32 116 GLY B C 1
ATOM 8594 O O . GLY B 2 116 ? 1.810 94.403 94.264 1.00 18.45 116 GLY B O 1
ATOM 8595 N N . ALA B 2 117 ? 0.465 94.330 92.471 1.00 15.18 117 ALA B N 1
ATOM 8596 C CA . ALA B 2 117 ? -0.162 93.081 92.903 1.00 16.01 117 ALA B CA 1
ATOM 8597 C C . ALA B 2 117 ? 0.806 91.896 92.827 1.00 15.41 117 ALA B C 1
ATOM 8598 O O . ALA B 2 117 ? 0.659 90.913 93.555 1.00 15.94 117 ALA B O 1
ATOM 8600 N N . ILE B 2 118 ? 1.784 91.984 91.931 1.00 16.33 118 ILE B N 1
ATOM 8601 C CA . ILE B 2 118 ? 2.793 90.930 91.796 1.00 15.61 118 ILE B CA 1
ATOM 8602 C C . ILE B 2 118 ? 4.157 91.611 91.717 1.00 16.30 118 ILE B C 1
ATOM 8603 O O . ILE B 2 118 ? 4.327 92.583 90.984 1.00 16.13 118 ILE B O 1
ATOM 8608 N N . ILE B 2 119 ? 5.124 91.103 92.476 1.00 14.98 119 ILE B N 1
ATOM 8609 C CA . ILE B 2 119 ? 6.469 91.670 92.472 1.00 14.45 119 ILE B CA 1
ATOM 8610 C C . ILE B 2 119 ? 7.535 90.584 92.387 1.00 15.17 119 ILE B C 1
ATOM 8611 O O . ILE B 2 119 ? 7.274 89.415 92.675 1.00 15.00 119 ILE B O 1
ATOM 8616 N N . GLN B 2 120 ? 8.735 90.981 91.980 1.00 14.12 120 GLN B N 1
ATOM 8617 C CA . GLN B 2 120 ? 9.861 90.062 91.892 1.00 14.18 120 GLN B CA 1
ATOM 8618 C C . GLN B 2 120 ? 11.013 90.665 92.687 1.00 15.99 120 GLN B C 1
ATOM 8619 O O . GLN B 2 120 ? 11.412 91.807 92.446 1.00 15.28 120 GLN B O 1
ATOM 8625 N N . TYR B 2 121 ? 11.527 89.899 93.645 1.00 14.19 121 TYR B N 1
ATOM 8626 C CA . TYR B 2 121 ? 12.637 90.328 94.491 1.00 14.72 121 TYR B CA 1
ATOM 8627 C C . TYR B 2 121 ? 13.966 90.062 93.813 1.00 13.09 121 TYR B C 1
ATOM 8628 O O . TYR B 2 121 ? 14.078 89.186 92.951 1.00 15.15 121 TYR B O 1
ATOM 8637 N N . ALA B 2 122 ? 14.981 90.811 94.224 1.00 14.59 122 ALA B N 1
ATOM 8638 C CA . ALA B 2 122 ? 16.314 90.651 93.664 1.00 13.34 122 ALA B CA 1
ATOM 8639 C C . ALA B 2 122 ? 16.830 89.214 93.760 1.00 14.27 122 ALA B C 1
ATOM 8640 O O . ALA B 2 122 ? 17.607 88.777 92.905 1.00 13.62 122 ALA B O 1
ATOM 8642 N N . ASN B 2 123 ? 16.412 88.470 94.783 1.00 13.37 123 ASN B N 1
ATOM 8643 C CA . ASN B 2 123 ? 16.902 87.099 94.916 1.00 14.76 123 ASN B CA 1
ATOM 8644 C C . ASN B 2 123 ? 16.176 86.081 94.034 1.00 13.31 123 ASN B C 1
ATOM 8645 O O . ASN B 2 123 ? 16.516 84.902 94.046 1.00 14.75 123 ASN B O 1
ATOM 8650 N N . GLY B 2 124 ? 15.187 86.532 93.265 1.00 13.47 124 GLY B N 1
ATOM 8651 C CA . GLY B 2 124 ? 14.484 85.622 92.372 1.00 13.42 124 GLY B CA 1
ATOM 8652 C C . GLY B 2 124 ? 13.089 85.195 92.771 1.00 14.90 124 GLY B C 1
ATOM 8653 O O . GLY B 2 124 ? 12.380 84.567 91.982 1.00 15.24 124 GLY B O 1
ATOM 8654 N N . ILE B 2 125 ? 12.684 85.522 93.990 1.00 12.77 125 ILE B N 1
ATOM 8655 C CA . ILE B 2 125 ? 11.350 85.153 94.450 1.00 13.96 125 ILE B CA 1
ATOM 8656 C C . ILE B 2 125 ? 10.294 86.060 93.824 1.00 13.93 125 ILE B C 1
ATOM 8657 O O . ILE B 2 125 ? 10.440 87.284 93.798 1.00 14.08 125 ILE B O 1
ATOM 8662 N N . VAL B 2 126 ? 9.241 85.446 93.299 1.00 13.12 126 VAL B N 1
ATOM 8663 C CA . VAL B 2 126 ? 8.128 86.172 92.699 1.00 14.48 126 VAL B CA 1
ATOM 8664 C C . VAL B 2 126 ? 7.005 85.999 93.720 1.00 14.17 126 VAL B C 1
ATOM 8665 O O . VAL B 2 126 ? 6.659 84.871 94.075 1.00 14.62 126 VAL B O 1
ATOM 8669 N N . ASP B 2 127 ? 6.440 87.102 94.204 1.00 14.05 127 ASP B N 1
ATOM 8670 C CA . ASP B 2 127 ? 5.393 86.998 95.216 1.00 14.49 127 ASP B CA 1
ATOM 8671 C C . ASP B 2 127 ? 4.186 87.893 94.966 1.00 15.95 127 ASP B C 1
ATOM 8672 O O . ASP B 2 127 ? 4.278 88.905 94.271 1.00 17.14 127 ASP B O 1
ATOM 8677 N N . PHE B 2 128 ? 3.049 87.491 95.524 1.00 15.89 128 PHE B N 1
ATOM 8678 C CA . PHE B 2 128 ? 1.804 88.237 95.388 1.00 16.53 128 PHE B CA 1
ATOM 8679 C C . PHE B 2 128 ? 1.610 89.172 96.584 1.00 18.08 128 PHE B C 1
ATOM 8680 O O . PHE B 2 128 ? 1.697 88.740 97.736 1.00 19.50 128 PHE B O 1
ATOM 8688 N N . GLN B 2 129 ? 1.366 90.448 96.306 1.00 15.71 129 GLN B N 1
ATOM 8689 C CA . GLN B 2 129 ? 1.096 91.417 97.361 1.00 17.13 129 GLN B CA 1
ATOM 8690 C C . GLN B 2 129 ? -0.418 91.563 97.302 1.00 18.26 129 GLN B C 1
ATOM 8691 O O . GLN B 2 129 ? -0.950 92.376 96.547 1.00 17.42 129 GLN B O 1
ATOM 8697 N N . SER B 2 130 ? -1.102 90.754 98.097 1.00 16.45 130 SER B N 1
ATOM 8698 C CA . SER B 2 130 ? -2.558 90.706 98.116 1.00 15.30 130 SER B CA 1
ATOM 8699 C C . SER B 2 130 ? -3.376 91.988 98.295 1.00 16.38 130 SER B C 1
ATOM 8700 O O . SER B 2 130 ? -4.494 92.066 97.787 1.00 17.49 130 SER B O 1
ATOM 8703 N N . GLU B 2 131 ? -2.848 92.982 99.002 1.00 17.52 131 GLU B N 1
ATOM 8704 C CA . GLU B 2 131 ? -3.592 94.226 99.201 1.00 18.91 131 GLU B CA 1
ATOM 8705 C C . GLU B 2 131 ? -3.967 94.865 97.856 1.00 20.70 131 GLU B C 1
ATOM 8706 O O . GLU B 2 131 ? -4.976 95.566 97.751 1.00 21.80 131 GLU B O 1
ATOM 8712 N N . ASN B 2 132 ? -3.170 94.589 96.826 1.00 17.92 132 ASN B N 1
ATOM 8713 C CA . ASN B 2 132 ? -3.399 95.154 95.494 1.00 19.22 132 ASN B CA 1
ATOM 8714 C C . ASN B 2 132 ? -4.093 94.253 94.480 1.00 19.66 132 ASN B C 1
ATOM 8715 O O . ASN B 2 132 ? -4.339 94.676 93.352 1.00 21.07 132 ASN B O 1
ATOM 8720 N N . CYS B 2 133 ? -4.398 93.021 94.866 1.00 17.12 133 CYS B N 1
ATOM 8721 C CA . CYS B 2 133 ? -5.047 92.088 93.953 1.00 17.20 133 CYS B CA 1
ATOM 8722 C C . CYS B 2 133 ? -6.536 92.391 93.779 1.00 18.61 133 CYS B C 1
ATOM 8723 O O . CYS B 2 133 ? -7.257 92.560 94.764 1.00 19.06 133 CYS B O 1
ATOM 8726 N N . ILE B 2 134 ? -6.994 92.460 92.529 1.00 19.47 134 ILE B N 1
ATOM 8727 C CA . ILE B 2 134 ? -8.398 92.741 92.252 1.00 20.31 134 ILE B CA 1
ATOM 8728 C C . ILE B 2 134 ? -9.186 91.505 91.812 1.00 20.08 134 ILE B C 1
ATOM 8729 O O . ILE B 2 134 ? -10.378 91.595 91.526 1.00 20.72 134 ILE B O 1
ATOM 8734 N N . GLY B 2 135 ? -8.516 90.354 91.770 1.00 19.16 135 GLY B N 1
ATOM 8735 C CA . GLY B 2 135 ? -9.172 89.105 91.398 1.00 19.30 135 GLY B CA 1
ATOM 8736 C C . GLY B 2 135 ? -9.609 88.916 89.952 1.00 20.90 135 GLY B C 1
ATOM 8737 O O . GLY B 2 135 ? -10.522 88.135 89.683 1.00 22.63 135 GLY B O 1
ATOM 8738 N N . CYS B 2 136 ? -8.951 89.602 89.023 1.00 21.05 136 CYS B N 1
ATOM 8739 C CA . CYS B 2 136 ? -9.294 89.507 87.603 1.00 21.21 136 CYS B CA 1
ATOM 8740 C C . CYS B 2 136 ? -8.900 88.162 86.987 1.00 22.92 136 CYS B C 1
ATOM 8741 O O . CYS B 2 136 ? -9.522 87.703 86.029 1.00 23.92 136 CYS B O 1
ATOM 8744 N N . GLY B 2 137 ? -7.850 87.548 87.526 1.00 20.98 137 GLY B N 1
ATOM 8745 C CA . GLY B 2 137 ? -7.411 86.262 87.017 1.00 19.46 137 GLY B CA 1
ATOM 8746 C C . GLY B 2 137 ? -6.530 86.295 85.781 1.00 17.79 137 GLY B C 1
ATOM 8747 O O . GLY B 2 137 ? -6.245 85.247 85.204 1.00 18.45 137 GLY B O 1
ATOM 8748 N N . TYR B 2 138 ? -6.101 87.482 85.359 1.00 19.41 138 TYR B N 1
ATOM 8749 C CA . TYR B 2 138 ? -5.240 87.593 84.179 1.00 19.37 138 TYR B CA 1
ATOM 8750 C C . TYR B 2 138 ? -3.970 86.772 84.346 1.00 18.98 138 TYR B C 1
ATOM 8751 O O . TYR B 2 138 ? -3.464 86.192 83.386 1.00 19.55 138 TYR B O 1
ATOM 8760 N N . CYS B 2 139 ? -3.453 86.729 85.570 1.00 17.70 139 CYS B N 1
ATOM 8761 C CA . CYS B 2 139 ? -2.219 86.006 85.854 1.00 18.16 139 CYS B CA 1
ATOM 8762 C C . CYS B 2 139 ? -2.329 84.511 85.591 1.00 18.31 139 CYS B C 1
ATOM 8763 O O . CYS B 2 139 ? -1.337 83.865 85.275 1.00 18.71 139 CYS B O 1
ATOM 8766 N N . ILE B 2 140 ? -3.533 83.960 85.714 1.00 19.99 140 ILE B N 1
ATOM 8767 C CA . ILE B 2 140 ? -3.716 82.533 85.483 1.00 20.41 140 ILE B CA 1
ATOM 8768 C C . ILE B 2 140 ? -3.434 82.195 84.023 1.00 21.56 140 ILE B C 1
ATOM 8769 O O . ILE B 2 140 ? -2.839 81.160 83.726 1.00 20.69 140 ILE B O 1
ATOM 8774 N N . ALA B 2 141 ? -3.839 83.079 83.114 1.00 20.80 141 ALA B N 1
ATOM 8775 C CA . ALA B 2 141 ? -3.614 82.858 81.689 1.00 22.66 141 ALA B CA 1
ATOM 8776 C C . ALA B 2 141 ? -2.198 83.256 81.286 1.00 20.99 141 ALA B C 1
ATOM 8777 O O . ALA B 2 141 ? -1.606 82.663 80.382 1.00 23.65 141 ALA B O 1
ATOM 8779 N N . GLY B 2 142 ? -1.649 84.259 81.965 1.00 20.66 142 GLY B N 1
ATOM 8780 C CA . GLY B 2 142 ? -0.300 84.705 81.651 1.00 18.57 142 GLY B CA 1
ATOM 8781 C C . GLY B 2 142 ? 0.775 83.711 82.052 1.00 18.72 142 GLY B C 1
ATOM 8782 O O . GLY B 2 142 ? 1.851 83.676 81.457 1.00 18.41 142 GLY B O 1
ATOM 8783 N N . CYS B 2 143 ? 0.473 82.890 83.053 1.00 18.57 143 CYS B N 1
ATOM 8784 C CA . CYS B 2 143 ? 1.408 81.885 83.558 1.00 17.25 143 CYS B CA 1
ATOM 8785 C C . CYS B 2 143 ? 1.575 80.697 82.600 1.00 18.03 143 CYS B C 1
ATOM 8786 O O . CYS B 2 143 ? 0.605 80.019 82.265 1.00 19.04 143 CYS B O 1
ATOM 8789 N N . PRO B 2 144 ? 2.811 80.428 82.151 1.00 17.51 144 PRO B N 1
ATOM 8790 C CA . PRO B 2 144 ? 3.033 79.304 81.235 1.00 16.83 144 PRO B CA 1
ATOM 8791 C C . PRO B 2 144 ? 2.867 77.940 81.902 1.00 18.44 144 PRO B C 1
ATOM 8792 O O . PRO B 2 144 ? 2.772 76.917 81.224 1.00 18.60 144 PRO B O 1
ATOM 8796 N N . PHE B 2 145 ? 2.831 77.933 83.232 1.00 15.84 145 PHE B N 1
ATOM 8797 C CA . PHE B 2 145 ? 2.739 76.695 84.001 1.00 14.93 145 PHE B CA 1
ATOM 8798 C C . PHE B 2 145 ? 1.401 76.442 84.709 1.00 14.43 145 PHE B C 1
ATOM 8799 O O . PHE B 2 145 ? 1.266 75.456 85.434 1.00 16.25 145 PHE B O 1
ATOM 8807 N N . ASN B 2 146 ? 0.421 77.317 84.487 1.00 15.56 146 ASN B N 1
ATOM 8808 C CA . ASN B 2 146 ? -0.910 77.209 85.103 1.00 18.38 146 ASN B CA 1
ATOM 8809 C C . ASN B 2 146 ? -0.786 77.045 86.612 1.00 17.85 146 ASN B C 1
ATOM 8810 O O . ASN B 2 146 ? -1.190 76.029 87.180 1.00 17.76 146 ASN B O 1
ATOM 8815 N N . ILE B 2 147 ? -0.245 78.072 87.264 1.00 17.17 147 ILE B N 1
ATOM 8816 C CA . ILE B 2 147 ? -0.006 78.052 88.704 1.00 15.53 147 ILE B CA 1
ATOM 8817 C C . ILE B 2 147 ? -0.924 78.876 89.626 1.00 15.89 147 ILE B C 1
ATOM 8818 O O . ILE B 2 147 ? -1.401 78.360 90.631 1.00 14.55 147 ILE B O 1
ATOM 8823 N N . PRO B 2 148 ? -1.187 80.157 89.305 1.00 14.67 148 PRO B N 1
ATOM 8824 C CA . PRO B 2 148 ? -2.051 80.953 90.185 1.00 15.81 148 PRO B CA 1
ATOM 8825 C C . PRO B 2 148 ? -3.446 80.368 90.416 1.00 16.15 148 PRO B C 1
ATOM 8826 O O . PRO B 2 148 ? -4.053 79.825 89.499 1.00 16.02 148 PRO B O 1
ATOM 8830 N N . ARG B 2 149 ? -3.951 80.495 91.642 1.00 15.65 149 ARG B N 1
ATOM 8831 C CA . ARG B 2 149 ? -5.282 79.991 91.984 1.00 15.10 149 ARG B CA 1
ATOM 8832 C C . ARG B 2 149 ? -6.055 81.006 92.831 1.00 16.35 149 ARG B C 1
ATOM 8833 O O . ARG B 2 149 ? -5.549 81.516 93.830 1.00 16.05 149 ARG B O 1
ATOM 8841 N N . LEU B 2 150 ? -7.290 81.287 92.429 1.00 16.34 150 LEU B N 1
ATOM 8842 C CA . LEU B 2 150 ? -8.143 82.237 93.141 1.00 16.83 150 LEU B CA 1
ATOM 8843 C C . LEU B 2 150 ? -8.831 81.636 94.360 1.00 16.15 150 LEU B C 1
ATOM 8844 O O . LEU B 2 150 ? -9.326 80.508 94.319 1.00 16.92 150 LEU B O 1
ATOM 8849 N N . ASN B 2 151 ? -8.856 82.409 95.439 1.00 16.51 151 ASN B N 1
ATOM 8850 C CA . ASN B 2 151 ? -9.506 82.008 96.678 1.00 16.65 151 ASN B CA 1
ATOM 8851 C C . ASN B 2 151 ? -10.911 82.603 96.604 1.00 17.75 151 ASN B C 1
ATOM 8852 O O . ASN B 2 151 ? -11.076 83.824 96.555 1.00 18.64 151 ASN B O 1
ATOM 8857 N N . LYS B 2 152 ? -11.922 81.747 96.584 1.00 20.51 152 LYS B N 1
ATOM 8858 C CA . LYS B 2 152 ? -13.295 82.225 96.495 1.00 24.43 152 LYS B CA 1
ATOM 8859 C C . LYS B 2 152 ? -13.698 83.083 97.683 1.00 24.04 152 LYS B C 1
ATOM 8860 O O . LYS B 2 152 ? -14.577 83.934 97.569 1.00 23.87 152 LYS B O 1
ATOM 8866 N N . GLU B 2 153 ? -13.039 82.873 98.816 1.00 22.38 153 GLU B N 1
ATOM 8867 C CA . GLU B 2 153 ? -13.375 83.606 100.023 1.00 22.15 153 GLU B CA 1
ATOM 8868 C C . GLU B 2 153 ? -12.878 85.048 100.108 1.00 21.09 153 GLU B C 1
ATOM 8869 O O . GLU B 2 153 ? -13.331 85.795 100.969 1.00 22.45 153 GLU B O 1
ATOM 8875 N N . ASP B 2 154 ? -11.958 85.450 99.233 1.00 18.86 154 ASP B N 1
ATOM 8876 C CA . ASP B 2 154 ? -11.484 86.834 99.257 1.00 17.87 154 ASP B CA 1
ATOM 8877 C C . ASP B 2 154 ? -11.152 87.414 97.880 1.00 18.69 154 ASP B C 1
ATOM 8878 O O . ASP B 2 154 ? -10.642 88.528 97.784 1.00 19.09 154 ASP B O 1
ATOM 8883 N N . ASN B 2 155 ? -11.460 86.666 96.823 1.00 18.47 155 ASN B N 1
ATOM 8884 C CA . ASN B 2 155 ? -11.212 87.106 95.447 1.00 21.02 155 ASN B CA 1
ATOM 8885 C C . ASN B 2 155 ? -9.760 87.459 95.143 1.00 21.68 155 ASN B C 1
ATOM 8886 O O . ASN B 2 155 ? -9.488 88.423 94.426 1.00 23.25 155 ASN B O 1
ATOM 8891 N N . ARG B 2 156 ? -8.821 86.701 95.689 1.00 20.61 156 ARG B N 1
ATOM 8892 C CA . ARG B 2 156 ? -7.417 86.983 95.427 1.00 19.54 156 ARG B CA 1
ATOM 8893 C C . ARG B 2 156 ? -6.689 85.697 95.074 1.00 17.87 156 ARG B C 1
ATOM 8894 O O . ARG B 2 156 ? -7.128 84.614 95.458 1.00 17.27 156 ARG B O 1
ATOM 8902 N N . VAL B 2 157 ? -5.595 85.814 94.327 1.00 16.62 157 VAL B N 1
ATOM 8903 C CA . VAL B 2 157 ? -4.822 84.643 93.942 1.00 15.67 157 VAL B CA 1
ATOM 8904 C C . VAL B 2 157 ? -3.715 84.362 94.946 1.00 16.77 157 VAL B C 1
ATOM 8905 O O . VAL B 2 157 ? -3.218 85.270 95.619 1.00 16.26 157 VAL B O 1
ATOM 8909 N N . TYR B 2 158 ? -3.347 83.090 95.047 1.00 14.82 158 TYR B N 1
ATOM 8910 C CA . TYR B 2 158 ? -2.293 82.656 95.950 1.00 14.72 158 TYR B CA 1
ATOM 8911 C C . TYR B 2 158 ? -1.521 81.521 95.294 1.00 14.65 158 TYR B C 1
ATOM 8912 O O . TYR B 2 158 ? -2.039 80.827 94.419 1.00 15.36 158 TYR B O 1
ATOM 8921 N N . LYS B 2 159 ? -0.283 81.337 95.735 1.00 12.93 159 LYS B N 1
ATOM 8922 C CA . LYS B 2 159 ? 0.581 80.306 95.193 1.00 12.85 159 LYS B CA 1
ATOM 8923 C C . LYS B 2 159 ? 1.812 80.203 96.079 1.00 12.02 159 LYS B C 1
ATOM 8924 O O . LYS B 2 159 ? 1.955 80.938 97.062 1.00 14.26 159 LYS B O 1
ATOM 8930 N N . CYS B 2 160 ? 2.705 79.293 95.711 1.00 12.20 160 CYS B N 1
ATOM 8931 C CA . CYS B 2 160 ? 3.963 79.094 96.421 1.00 12.03 160 CYS B CA 1
ATOM 8932 C C . CYS B 2 160 ? 4.723 80.425 96.450 1.00 12.50 160 CYS B C 1
ATOM 8933 O O . CYS B 2 160 ? 4.907 81.081 95.422 1.00 13.44 160 CYS B O 1
ATOM 8936 N N . THR B 2 161 ? 5.159 80.811 97.643 1.00 11.98 161 THR B N 1
ATOM 8937 C CA . THR B 2 161 ? 5.891 82.059 97.865 1.00 11.77 161 THR B CA 1
ATOM 8938 C C . THR B 2 161 ? 7.395 81.811 97.992 1.00 11.32 161 THR B C 1
ATOM 8939 O O . THR B 2 161 ? 8.162 82.739 98.287 1.00 12.18 161 THR B O 1
ATOM 8943 N N . LEU B 2 162 ? 7.792 80.558 97.784 1.00 11.11 162 LEU B N 1
ATOM 8944 C CA . LEU B 2 162 ? 9.176 80.104 97.950 1.00 12.62 162 LEU B CA 1
ATOM 8945 C C . LEU B 2 162 ? 9.541 80.401 99.403 1.00 11.81 162 LEU B C 1
ATOM 8946 O O . LEU B 2 162 ? 10.700 80.649 99.735 1.00 12.00 162 LEU B O 1
ATOM 8951 N N . CYS B 2 163 ? 8.521 80.352 100.262 1.00 11.72 163 CYS B N 1
ATOM 8952 C CA . CYS B 2 163 ? 8.681 80.619 101.691 1.00 11.77 163 CYS B CA 1
ATOM 8953 C C . CYS B 2 163 ? 9.484 81.891 101.883 1.00 10.86 163 CYS B C 1
ATOM 8954 O O . CYS B 2 163 ? 10.486 81.916 102.605 1.00 11.72 163 CYS B O 1
ATOM 8957 N N . VAL B 2 164 ? 9.028 82.947 101.223 1.00 11.85 164 VAL B N 1
ATOM 8958 C CA . VAL B 2 164 ? 9.688 84.236 101.292 1.00 12.63 164 VAL B CA 1
ATOM 8959 C C . VAL B 2 164 ? 9.856 84.684 102.754 1.00 11.74 164 VAL B C 1
ATOM 8960 O O . VAL B 2 164 ? 10.835 85.356 103.086 1.00 12.90 164 VAL B O 1
ATOM 8964 N N . ASP B 2 165 ? 8.926 84.297 103.630 1.00 12.49 165 ASP B N 1
ATOM 8965 C CA . ASP B 2 165 ? 9.027 84.693 105.032 1.00 13.18 165 ASP B CA 1
ATOM 8966 C C . ASP B 2 165 ? 10.145 83.972 105.788 1.00 12.14 165 ASP B C 1
ATOM 8967 O O . ASP B 2 165 ? 10.597 84.443 106.829 1.00 11.72 165 ASP B O 1
ATOM 8972 N N . ARG B 2 166 ? 10.609 82.849 105.252 1.00 10.60 166 ARG B N 1
ATOM 8973 C CA . ARG B 2 166 ? 11.705 82.111 105.871 1.00 11.14 166 ARG B CA 1
ATOM 8974 C C . ARG B 2 166 ? 13.024 82.533 105.216 1.00 11.68 166 ARG B C 1
ATOM 8975 O O . ARG B 2 166 ? 13.998 82.859 105.896 1.00 12.52 166 ARG B O 1
ATOM 8983 N N . VAL B 2 167 ? 13.039 82.541 103.887 1.00 12.28 167 VAL B N 1
ATOM 8984 C CA . VAL B 2 167 ? 14.229 82.907 103.126 1.00 11.53 167 VAL B CA 1
ATOM 8985 C C . VAL B 2 167 ? 14.717 84.326 103.423 1.00 13.80 167 VAL B C 1
ATOM 8986 O O . VAL B 2 167 ? 15.927 84.568 103.503 1.00 13.71 167 VAL B O 1
ATOM 8990 N N . SER B 2 168 ? 13.774 85.252 103.591 1.00 14.17 168 SER B N 1
ATOM 8991 C CA . SER B 2 168 ? 14.103 86.647 103.872 1.00 15.59 168 SER B CA 1
ATOM 8992 C C . SER B 2 168 ? 14.931 86.826 105.135 1.00 14.61 168 SER B C 1
ATOM 8993 O O . SER B 2 168 ? 15.654 87.814 105.266 1.00 16.60 168 SER B O 1
ATOM 8996 N N . VAL B 2 169 ? 14.826 85.891 106.073 1.00 13.17 169 VAL B N 1
ATOM 8997 C CA . VAL B 2 169 ? 15.599 86.009 107.299 1.00 12.77 169 VAL B CA 1
ATOM 8998 C C . VAL B 2 169 ? 16.669 84.932 107.450 1.00 11.44 169 VAL B C 1
ATOM 8999 O O . VAL B 2 169 ? 17.162 84.707 108.544 1.00 13.17 169 VAL B O 1
ATOM 9003 N N . GLY B 2 170 ? 17.008 84.266 106.345 1.00 10.77 170 GLY B N 1
ATOM 9004 C CA . GLY B 2 170 ? 18.078 83.282 106.366 1.00 11.91 170 GLY B CA 1
ATOM 9005 C C . GLY B 2 170 ? 17.813 81.797 106.492 1.00 11.34 170 GLY B C 1
ATOM 9006 O O . GLY B 2 170 ? 18.759 81.035 106.682 1.00 12.91 170 GLY B O 1
ATOM 9007 N N . GLN B 2 171 ? 16.561 81.366 106.388 1.00 12.06 171 GLN B N 1
ATOM 9008 C CA . GLN B 2 171 ? 16.254 79.942 106.508 1.00 12.18 171 GLN B CA 1
ATOM 9009 C C . GLN B 2 171 ? 15.662 79.382 105.219 1.00 12.00 171 GLN B C 1
ATOM 9010 O O . GLN B 2 171 ? 14.958 80.083 104.499 1.00 12.01 171 GLN B O 1
ATOM 9016 N N . GLU B 2 172 ? 15.965 78.121 104.927 1.00 11.04 172 GLU B N 1
ATOM 9017 C CA . GLU B 2 172 ? 15.454 77.466 103.727 1.00 11.57 172 GLU B CA 1
ATOM 9018 C C . GLU B 2 172 ? 13.949 77.218 103.861 1.00 11.54 172 GLU B C 1
ATOM 9019 O O . GLU B 2 172 ? 13.409 77.214 104.966 1.00 12.00 172 GLU B O 1
ATOM 9025 N N . PRO B 2 173 ? 13.251 77.023 102.727 1.00 10.88 173 PRO B N 1
ATOM 9026 C CA . PRO B 2 173 ? 11.805 76.767 102.706 1.00 11.23 173 PRO B CA 1
ATOM 9027 C C . PRO B 2 173 ? 11.432 75.533 103.525 1.00 11.60 173 PRO B C 1
ATOM 9028 O O . PRO B 2 173 ? 12.270 74.659 103.771 1.00 11.11 173 PRO B O 1
ATOM 9032 N N . ALA B 2 174 ? 10.162 75.453 103.911 1.00 11.36 174 ALA B N 1
ATOM 9033 C CA . ALA B 2 174 ? 9.674 74.333 104.707 1.00 10.81 174 ALA B CA 1
ATOM 9034 C C . ALA B 2 174 ? 9.698 73.004 103.959 1.00 11.38 174 ALA B C 1
ATOM 9035 O O . ALA B 2 174 ? 10.080 71.980 104.526 1.00 11.97 174 ALA B O 1
ATOM 9037 N N . CYS B 2 175 ? 9.303 73.008 102.687 1.00 11.49 175 CYS B N 1
ATOM 9038 C CA . CYS B 2 175 ? 9.298 71.760 101.925 1.00 10.64 175 CYS B CA 1
ATOM 9039 C C . CYS B 2 175 ? 10.719 71.258 101.690 1.00 11.33 175 CYS B C 1
ATOM 9040 O O . CYS B 2 175 ? 10.974 70.055 101.727 1.00 10.89 175 CYS B O 1
ATOM 9043 N N . VAL B 2 176 ? 11.644 72.185 101.458 1.00 10.78 176 VAL B N 1
ATOM 9044 C CA . VAL B 2 176 ? 13.044 71.830 101.234 1.00 10.90 176 VAL B CA 1
ATOM 9045 C C . VAL B 2 176 ? 13.587 71.075 102.436 1.00 11.87 176 VAL B C 1
ATOM 9046 O O . VAL B 2 176 ? 14.146 69.984 102.313 1.00 12.76 176 VAL B O 1
ATOM 9050 N N . LYS B 2 177 ? 13.429 71.678 103.606 1.00 11.41 177 LYS B N 1
ATOM 9051 C CA . LYS B 2 177 ? 13.921 71.078 104.841 1.00 10.17 177 LYS B CA 1
ATOM 9052 C C . LYS B 2 177 ? 13.308 69.711 105.137 1.00 10.02 177 LYS B C 1
ATOM 9053 O O . LYS B 2 177 ? 14.004 68.782 105.532 1.00 11.70 177 LYS B O 1
ATOM 9059 N N . THR B 2 178 ? 12.004 69.588 104.913 1.00 10.18 178 THR B N 1
ATOM 9060 C CA . THR B 2 178 ? 11.293 68.346 105.214 1.00 9.74 178 THR B CA 1
ATOM 9061 C C . THR B 2 178 ? 11.543 67.122 104.332 1.00 9.71 178 THR B C 1
ATOM 9062 O O . THR B 2 178 ? 11.468 65.997 104.819 1.00 10.76 178 THR B O 1
ATOM 9066 N N . CYS B 2 179 ? 11.831 67.332 103.049 1.00 10.54 179 CYS B N 1
ATOM 9067 C CA . CYS B 2 179 ? 12.023 66.222 102.104 1.00 11.02 179 CYS B CA 1
ATOM 9068 C C . CYS B 2 179 ? 12.824 65.039 102.645 1.00 10.51 179 CYS B C 1
ATOM 9069 O O . CYS B 2 179 ? 14.033 65.119 102.792 1.00 11.14 179 CYS B O 1
ATOM 9072 N N . PRO B 2 180 ? 12.154 63.906 102.917 1.00 11.16 180 PRO B N 1
ATOM 9073 C CA . PRO B 2 180 ? 12.811 62.710 103.452 1.00 10.28 180 PRO B CA 1
ATOM 9074 C C . PRO B 2 180 ? 14.065 62.188 102.748 1.00 10.82 180 PRO B C 1
ATOM 9075 O O . PRO B 2 180 ? 15.035 61.829 103.407 1.00 13.41 180 PRO B O 1
ATOM 9079 N N . THR B 2 181 ? 14.054 62.162 101.421 1.00 11.92 181 THR B N 1
ATOM 9080 C CA . THR B 2 181 ? 15.184 61.627 100.661 1.00 13.27 181 THR B CA 1
ATOM 9081 C C . THR B 2 181 ? 16.186 62.640 100.143 1.00 13.53 181 THR B C 1
ATOM 9082 O O . THR B 2 181 ? 17.203 62.270 99.550 1.00 16.08 181 THR B O 1
ATOM 9086 N N . GLY B 2 182 ? 15.897 63.914 100.348 1.00 14.28 182 GLY B N 1
ATOM 9087 C CA . GLY B 2 182 ? 16.799 64.938 99.864 1.00 14.65 182 GLY B CA 1
ATOM 9088 C C . GLY B 2 182 ? 16.593 65.168 98.380 1.00 15.68 182 GLY B C 1
ATOM 9089 O O . GLY B 2 182 ? 17.494 65.640 97.683 1.00 15.81 182 GLY B O 1
ATOM 9090 N N . ALA B 2 183 ? 15.413 64.803 97.887 1.00 12.97 183 ALA B N 1
ATOM 9091 C CA . ALA B 2 183 ? 15.106 65.018 96.482 1.00 15.02 183 ALA B CA 1
ATOM 9092 C C . ALA B 2 183 ? 15.067 66.529 96.251 1.00 15.30 183 ALA B C 1
ATOM 9093 O O . ALA B 2 183 ? 15.418 67.007 95.172 1.00 15.16 183 ALA B O 1
ATOM 9095 N N . ILE B 2 184 ? 14.632 67.277 97.265 1.00 13.87 184 ILE B N 1
ATOM 9096 C CA . ILE B 2 184 ? 14.580 68.733 97.157 1.00 13.74 184 ILE B CA 1
ATOM 9097 C C . ILE B 2 184 ? 15.825 69.335 97.800 1.00 14.56 184 ILE B C 1
ATOM 9098 O O . ILE B 2 184 ? 16.163 69.007 98.942 1.00 15.28 184 ILE B O 1
ATOM 9103 N N . HIS B 2 185 ? 16.507 70.200 97.056 1.00 13.84 185 HIS B N 1
ATOM 9104 C CA . HIS B 2 185 ? 17.698 70.899 97.542 1.00 15.82 185 HIS B CA 1
ATOM 9105 C C . HIS B 2 185 ? 17.405 72.401 97.465 1.00 13.84 185 HIS B C 1
ATOM 9106 O O . HIS B 2 185 ? 16.514 72.827 96.733 1.00 13.98 185 HIS B O 1
ATOM 9113 N N . PHE B 2 186 ? 18.167 73.200 98.207 1.00 14.87 186 PHE B N 1
ATOM 9114 C CA . PHE B 2 186 ? 18.001 74.650 98.182 1.00 13.78 186 PHE B CA 1
ATOM 9115 C C . PHE B 2 186 ? 19.337 75.326 98.446 1.00 13.62 186 PHE B C 1
ATOM 9116 O O . PHE B 2 186 ? 20.186 74.787 99.157 1.00 15.80 186 PHE B O 1
ATOM 9124 N N . GLY B 2 187 ? 19.523 76.511 97.871 1.00 12.78 187 GLY B N 1
ATOM 9125 C CA . GLY B 2 187 ? 20.760 77.258 98.054 1.00 13.11 187 GLY B CA 1
ATOM 9126 C C . GLY B 2 187 ? 20.822 78.361 97.020 1.00 14.49 187 GLY B C 1
ATOM 9127 O O . GLY B 2 187 ? 19.782 78.798 96.532 1.00 14.22 187 GLY B O 1
ATOM 9128 N N . THR B 2 188 ? 22.016 78.840 96.687 1.00 13.07 188 THR B N 1
ATOM 9129 C CA . THR B 2 188 ? 22.110 79.875 95.664 1.00 14.16 188 THR B CA 1
ATOM 9130 C C . THR B 2 188 ? 21.869 79.175 94.339 1.00 13.75 188 THR B C 1
ATOM 9131 O O . THR B 2 188 ? 22.196 77.998 94.197 1.00 14.65 188 THR B O 1
ATOM 9135 N N . LYS B 2 189 ? 21.299 79.878 93.366 1.00 14.06 189 LYS B N 1
ATOM 9136 C CA . LYS B 2 189 ? 21.044 79.239 92.083 1.00 13.96 189 LYS B CA 1
ATOM 9137 C C . LYS B 2 189 ? 22.328 78.744 91.435 1.00 14.21 189 LYS B C 1
ATOM 9138 O O . LYS B 2 189 ? 22.340 77.702 90.782 1.00 15.00 189 LYS B O 1
ATOM 9144 N N . LYS B 2 190 ? 23.419 79.481 91.625 1.00 15.44 190 LYS B N 1
ATOM 9145 C CA . LYS B 2 190 ? 24.695 79.087 91.035 1.00 15.32 190 LYS B CA 1
ATOM 9146 C C . LYS B 2 190 ? 25.131 77.712 91.517 1.00 16.30 190 LYS B C 1
ATOM 9147 O O . LYS B 2 190 ? 25.570 76.877 90.724 1.00 16.45 190 LYS B O 1
ATOM 9153 N N . GLU B 2 191 ? 25.012 77.458 92.816 1.00 14.94 191 GLU B N 1
ATOM 9154 C CA . GLU B 2 191 ? 25.434 76.155 93.312 1.00 15.08 191 GLU B CA 1
ATOM 9155 C C . GLU B 2 191 ? 24.376 75.072 93.094 1.00 14.45 191 GLU B C 1
ATOM 9156 O O . GLU B 2 191 ? 24.696 73.887 93.094 1.00 15.45 191 GLU B O 1
ATOM 9162 N N . MET B 2 192 ? 23.120 75.466 92.902 1.00 14.82 192 MET B N 1
ATOM 9163 C CA . MET B 2 192 ? 22.087 74.467 92.644 1.00 14.32 192 MET B CA 1
ATOM 9164 C C . MET B 2 192 ? 22.279 73.967 91.213 1.00 16.19 192 MET B C 1
ATOM 9165 O O . MET B 2 192 ? 22.044 72.798 90.922 1.00 15.95 192 MET B O 1
ATOM 9170 N N . LEU B 2 193 ? 22.711 74.852 90.317 1.00 14.63 193 LEU B N 1
ATOM 9171 C CA . LEU B 2 193 ? 22.951 74.448 88.933 1.00 16.36 193 LEU B CA 1
ATOM 9172 C C . LEU B 2 193 ? 24.104 73.451 88.920 1.00 16.00 193 LEU B C 1
ATOM 9173 O O . LEU B 2 193 ? 24.107 72.490 88.146 1.00 17.12 193 LEU B O 1
ATOM 9178 N N . GLU B 2 194 ? 25.080 73.687 89.792 1.00 15.56 194 GLU B N 1
ATOM 9179 C CA . GLU B 2 194 ? 26.244 72.811 89.912 1.00 16.80 194 GLU B CA 1
ATOM 9180 C C . GLU B 2 194 ? 25.794 71.439 90.406 1.00 17.43 194 GLU B C 1
ATOM 9181 O O . GLU B 2 194 ? 26.201 70.409 89.863 1.00 17.11 194 GLU B O 1
ATOM 9187 N N . LEU B 2 195 ? 24.955 71.422 91.439 1.00 15.32 195 LEU B N 1
ATOM 9188 C CA . LEU B 2 195 ? 24.463 70.153 91.974 1.00 17.30 195 LEU B CA 1
ATOM 9189 C C . LEU B 2 195 ? 23.634 69.425 90.922 1.00 14.81 195 LEU B C 1
ATOM 9190 O O . LEU B 2 195 ? 23.685 68.198 90.818 1.00 17.43 195 LEU B O 1
ATOM 9195 N N . ALA B 2 196 ? 22.867 70.186 90.147 1.00 15.92 196 ALA B N 1
ATOM 9196 C CA . ALA B 2 196 ? 22.035 69.598 89.105 1.00 17.16 196 ALA B CA 1
ATOM 9197 C C . ALA B 2 196 ? 22.896 68.915 88.055 1.00 19.02 196 ALA B C 1
ATOM 9198 O O . ALA B 2 196 ? 22.613 67.788 87.649 1.00 17.89 196 ALA B O 1
ATOM 9200 N N . GLU B 2 197 ? 23.953 69.582 87.607 1.00 19.36 197 GLU B N 1
ATOM 9201 C CA . GLU B 2 197 ? 24.801 68.968 86.596 1.00 21.46 197 GLU B CA 1
ATOM 9202 C C . GLU B 2 197 ? 25.509 67.728 87.131 1.00 20.03 197 GLU B C 1
ATOM 9203 O O . GLU B 2 197 ? 25.708 66.764 86.393 1.00 19.59 197 GLU B O 1
ATOM 9209 N N . GLN B 2 198 ? 25.872 67.734 88.411 1.00 19.31 198 GLN B N 1
ATOM 9210 C CA . GLN B 2 198 ? 26.538 66.567 88.993 1.00 20.01 198 GLN B CA 1
ATOM 9211 C C . GLN B 2 198 ? 25.577 65.394 89.020 1.00 19.56 198 GLN B C 1
ATOM 9212 O O . GLN B 2 198 ? 25.955 64.248 88.770 1.00 19.93 198 GLN B O 1
ATOM 9218 N N . ARG B 2 199 ? 24.319 65.687 89.319 1.00 18.17 199 ARG B N 1
ATOM 9219 C CA . ARG B 2 199 ? 23.300 64.653 89.388 1.00 17.61 199 ARG B CA 1
ATOM 9220 C C . ARG B 2 199 ? 23.011 64.099 87.989 1.00 17.89 199 ARG B C 1
ATOM 9221 O O . ARG B 2 199 ? 22.857 62.891 87.811 1.00 19.04 199 ARG B O 1
ATOM 9229 N N . VAL B 2 200 ? 22.943 64.989 87.002 1.00 18.24 200 VAL B N 1
ATOM 9230 C CA . VAL B 2 200 ? 22.693 64.572 85.626 1.00 18.06 200 VAL B CA 1
ATOM 9231 C C . VAL B 2 200 ? 23.813 63.628 85.177 1.00 18.14 200 VAL B C 1
ATOM 9232 O O . VAL B 2 200 ? 23.561 62.619 84.513 1.00 18.81 200 VAL B O 1
ATOM 9236 N N . ALA B 2 201 ? 25.047 63.943 85.556 1.00 17.93 201 ALA B N 1
ATOM 9237 C CA . ALA B 2 201 ? 26.176 63.095 85.188 1.00 20.63 201 ALA B CA 1
ATOM 9238 C C . ALA B 2 201 ? 25.999 61.699 85.775 1.00 22.36 201 ALA B C 1
ATOM 9239 O O . ALA B 2 201 ? 26.268 60.700 85.108 1.00 22.71 201 ALA B O 1
ATOM 9241 N N . LYS B 2 202 ? 25.538 61.623 87.021 1.00 20.07 202 LYS B N 1
ATOM 9242 C CA . LYS B 2 202 ? 25.341 60.326 87.657 1.00 21.44 202 LYS B CA 1
ATOM 9243 C C . LYS B 2 202 ? 24.219 59.536 87.005 1.00 20.13 202 LYS B C 1
ATOM 9244 O O . LYS B 2 202 ? 24.309 58.316 86.872 1.00 21.11 202 LYS B O 1
ATOM 9250 N N . LEU B 2 203 ? 23.162 60.228 86.599 1.00 19.12 203 LEU B N 1
ATOM 9251 C CA . LEU B 2 203 ? 22.046 59.550 85.952 1.00 17.59 203 LEU B CA 1
ATOM 9252 C C . LEU B 2 203 ? 22.478 59.012 84.595 1.00 21.47 203 LEU B C 1
ATOM 9253 O O . LEU B 2 203 ? 22.078 57.914 84.199 1.00 21.14 203 LEU B O 1
ATOM 9258 N N . LYS B 2 204 ? 23.296 59.778 83.879 1.00 21.24 204 LYS B N 1
ATOM 9259 C CA . LYS B 2 204 ? 23.779 59.325 82.581 1.00 22.96 204 LYS B CA 1
ATOM 9260 C C . LYS B 2 204 ? 24.632 58.076 82.783 1.00 23.62 204 LYS B C 1
ATOM 9261 O O . LYS B 2 204 ? 24.574 57.141 81.985 1.00 24.49 204 LYS B O 1
ATOM 9267 N N . ALA B 2 205 ? 25.428 58.065 83.846 1.00 23.26 205 ALA B N 1
ATOM 9268 C CA . ALA B 2 205 ? 26.272 56.913 84.129 1.00 25.62 205 ALA B CA 1
ATOM 9269 C C . ALA B 2 205 ? 25.433 55.672 84.446 1.00 27.01 205 ALA B C 1
ATOM 9270 O O . ALA B 2 205 ? 25.936 54.555 84.348 1.00 29.10 205 ALA B O 1
ATOM 9272 N N . ARG B 2 206 ? 24.165 55.868 84.816 1.00 26.33 206 ARG B N 1
ATOM 9273 C CA . ARG B 2 206 ? 23.273 54.749 85.136 1.00 28.92 206 ARG B CA 1
ATOM 9274 C C . ARG B 2 206 ? 22.451 54.338 83.912 1.00 28.56 206 ARG B C 1
ATOM 9275 O O . ARG B 2 206 ? 21.617 53.439 84.001 1.00 31.42 206 ARG B O 1
ATOM 9283 N N . GLY B 2 207 ? 22.656 55.008 82.782 1.00 26.77 207 GLY B N 1
ATOM 9284 C CA . GLY B 2 207 ? 21.921 54.643 81.581 1.00 26.18 207 GLY B CA 1
ATOM 9285 C C . GLY B 2 207 ? 20.849 55.594 81.079 1.00 25.51 207 GLY B C 1
ATOM 9286 O O . GLY B 2 207 ? 20.196 55.306 80.079 1.00 27.48 207 GLY B O 1
ATOM 9287 N N . TYR B 2 208 ? 20.647 56.717 81.761 1.00 22.57 208 TYR B N 1
ATOM 9288 C CA . TYR B 2 208 ? 19.653 57.700 81.331 1.00 21.62 208 TYR B CA 1
ATOM 9289 C C . TYR B 2 208 ? 20.374 58.701 80.437 1.00 22.54 208 TYR B C 1
ATOM 9290 O O . TYR B 2 208 ? 20.770 59.774 80.891 1.00 22.72 208 TYR B O 1
ATOM 9299 N N . GLU B 2 209 ? 20.544 58.357 79.163 1.00 24.35 209 GLU B N 1
ATOM 9300 C CA . GLU B 2 209 ? 21.262 59.237 78.248 1.00 25.10 209 GLU B CA 1
ATOM 9301 C C . GLU B 2 209 ? 20.639 60.614 78.027 1.00 23.57 209 GLU B C 1
ATOM 9302 O O . GLU B 2 209 ? 21.331 61.533 77.600 1.00 23.37 209 GLU B O 1
ATOM 9308 N N . HIS B 2 210 ? 19.351 60.777 78.320 1.00 21.92 210 HIS B N 1
ATOM 9309 C CA . HIS B 2 210 ? 18.721 62.079 78.114 1.00 22.35 210 HIS B CA 1
ATOM 9310 C C . HIS B 2 210 ? 18.378 62.794 79.407 1.00 18.87 210 HIS B C 1
ATOM 9311 O O . HIS B 2 210 ? 17.515 63.670 79.428 1.00 21.02 210 HIS B O 1
ATOM 9318 N N . ALA B 2 211 ? 19.056 62.427 80.488 1.00 17.46 211 ALA B N 1
ATOM 9319 C CA . ALA B 2 211 ? 18.822 63.075 81.773 1.00 17.39 211 ALA B CA 1
ATOM 9320 C C . ALA B 2 211 ? 19.256 64.522 81.582 1.00 18.80 211 ALA B C 1
ATOM 9321 O O . ALA B 2 211 ? 20.153 64.803 80.786 1.00 19.14 211 ALA B O 1
ATOM 9323 N N . GLY B 2 212 ? 18.616 65.441 82.295 1.00 16.90 212 GLY B N 1
ATOM 9324 C CA . GLY B 2 212 ? 18.973 66.837 82.143 1.00 17.27 212 GLY B CA 1
ATOM 9325 C C . GLY B 2 212 ? 18.335 67.736 83.177 1.00 17.73 212 GLY B C 1
ATOM 9326 O O . GLY B 2 212 ? 17.503 67.293 83.969 1.00 17.48 212 GLY B O 1
ATOM 9327 N N . VAL B 2 213 ? 18.738 69.003 83.172 1.00 17.25 213 VAL B N 1
ATOM 9328 C CA . VAL B 2 213 ? 18.212 69.998 84.099 1.00 17.37 213 VAL B CA 1
ATOM 9329 C C . VAL B 2 213 ? 17.093 70.770 83.412 1.00 18.21 213 VAL B C 1
ATOM 9330 O O . VAL B 2 213 ? 17.221 71.163 82.250 1.00 20.75 213 VAL B O 1
ATOM 9334 N N . TYR B 2 214 ? 15.997 70.983 84.131 1.00 15.45 214 TYR B N 1
ATOM 9335 C CA . TYR B 2 214 ? 14.868 71.731 83.596 1.00 14.88 214 TYR B CA 1
ATOM 9336 C C . TYR B 2 214 ? 14.971 73.115 84.223 1.00 17.43 214 TYR B C 1
ATOM 9337 O O . TYR B 2 214 ? 14.717 73.313 85.411 1.00 17.15 214 TYR B O 1
ATOM 9346 N N . ASN B 2 215 ? 15.383 74.064 83.391 1.00 15.74 215 ASN B N 1
ATOM 9347 C CA . ASN B 2 215 ? 15.598 75.455 83.777 1.00 16.33 215 ASN B CA 1
ATOM 9348 C C . ASN B 2 215 ? 15.324 76.188 82.455 1.00 17.85 215 ASN B C 1
ATOM 9349 O O . ASN B 2 215 ? 16.233 76.745 81.848 1.00 16.33 215 ASN B O 1
ATOM 9354 N N . PRO B 2 216 ? 14.050 76.214 82.014 1.00 18.83 216 PRO B N 1
ATOM 9355 C CA . PRO B 2 216 ? 13.619 76.841 80.759 1.00 18.69 216 PRO B CA 1
ATOM 9356 C C . PRO B 2 216 ? 14.029 78.256 80.377 1.00 19.06 216 PRO B C 1
ATOM 9357 O O . PRO B 2 216 ? 13.654 79.232 81.016 1.00 17.89 216 PRO B O 1
ATOM 9361 N N . GLU B 2 217 ? 14.808 78.336 79.299 1.00 21.32 217 GLU B N 1
ATOM 9362 C CA . GLU B 2 217 ? 15.305 79.595 78.760 1.00 23.45 217 GLU B CA 1
ATOM 9363 C C . GLU B 2 217 ? 14.175 80.499 78.255 1.00 22.22 217 GLU B C 1
ATOM 9364 O O . GLU B 2 217 ? 14.307 81.723 78.244 1.00 22.94 217 GLU B O 1
ATOM 9370 N N . GLY B 2 218 ? 13.062 79.889 77.856 1.00 20.14 218 GLY B N 1
ATOM 9371 C CA . GLY B 2 218 ? 11.924 80.650 77.363 1.00 20.73 218 GLY B CA 1
ATOM 9372 C C . GLY B 2 218 ? 11.320 81.629 78.359 1.00 22.59 218 GLY B C 1
ATOM 9373 O O . GLY B 2 218 ? 10.644 82.580 77.961 1.00 22.19 218 GLY B O 1
ATOM 9374 N N . VAL B 2 219 ? 11.539 81.394 79.650 1.00 19.50 219 VAL B N 1
ATOM 9375 C CA . VAL B 2 219 ? 11.022 82.289 80.681 1.00 18.12 219 VAL B CA 1
ATOM 9376 C C . VAL B 2 219 ? 12.205 82.902 81.435 1.00 20.21 219 VAL B C 1
ATOM 9377 O O . VAL B 2 219 ? 12.049 83.437 82.529 1.00 19.88 219 VAL B O 1
ATOM 9381 N N . GLY B 2 220 ? 13.384 82.816 80.821 1.00 19.16 220 GLY B N 1
ATOM 9382 C CA . GLY B 2 220 ? 14.589 83.376 81.407 1.00 18.23 220 GLY B CA 1
ATOM 9383 C C . GLY B 2 220 ? 15.238 82.537 82.487 1.00 17.83 220 GLY B C 1
ATOM 9384 O O . GLY B 2 220 ? 16.123 83.014 83.199 1.00 18.98 220 GLY B O 1
ATOM 9385 N N . GLY B 2 221 ? 14.830 81.279 82.594 1.00 17.24 221 GLY B N 1
ATOM 9386 C CA . GLY B 2 221 ? 15.370 80.418 83.629 1.00 16.49 221 GLY B CA 1
ATOM 9387 C C . GLY B 2 221 ? 14.378 80.495 84.769 1.00 16.24 221 GLY B C 1
ATOM 9388 O O . GLY B 2 221 ? 13.595 81.441 84.841 1.00 15.34 221 GLY B O 1
ATOM 9389 N N . THR B 2 222 ? 14.399 79.515 85.663 1.00 16.48 222 THR B N 1
ATOM 9390 C CA . THR B 2 222 ? 13.468 79.488 86.788 1.00 14.35 222 THR B CA 1
ATOM 9391 C C . THR B 2 222 ? 14.207 79.375 88.112 1.00 15.76 222 THR B C 1
ATOM 9392 O O . THR B 2 222 ? 15.352 78.932 88.146 1.00 16.83 222 THR B O 1
ATOM 9396 N N . HIS B 2 223 ? 13.567 79.764 89.210 1.00 14.54 223 HIS B N 1
ATOM 9397 C CA . HIS B 2 223 ? 14.236 79.659 90.498 1.00 14.68 223 HIS B CA 1
ATOM 9398 C C . HIS B 2 223 ? 13.797 78.404 91.248 1.00 15.00 223 HIS B C 1
ATOM 9399 O O . HIS B 2 223 ? 14.137 78.198 92.408 1.00 15.91 223 HIS B O 1
ATOM 9406 N N . VAL B 2 224 ? 13.021 77.580 90.550 1.00 13.70 224 VAL B N 1
ATOM 9407 C CA . VAL B 2 224 ? 12.619 76.268 91.033 1.00 12.47 224 VAL B CA 1
ATOM 9408 C C . VAL B 2 224 ? 12.946 75.487 89.767 1.00 15.07 224 VAL B C 1
ATOM 9409 O O . VAL B 2 224 ? 12.379 75.757 88.704 1.00 17.04 224 VAL B O 1
ATOM 9413 N N . MET B 2 225 ? 13.906 74.574 89.875 1.00 13.41 225 MET B N 1
ATOM 9414 C CA . MET B 2 225 ? 14.356 73.768 88.745 1.00 15.41 225 MET B CA 1
ATOM 9415 C C . MET B 2 225 ? 14.205 72.281 89.055 1.00 15.22 225 MET B C 1
ATOM 9416 O O . MET B 2 225 ? 14.016 71.895 90.207 1.00 15.07 225 MET B O 1
ATOM 9421 N N . TYR B 2 226 ? 14.294 71.451 88.020 1.00 13.71 226 TYR B N 1
ATOM 9422 C CA . TYR B 2 226 ? 14.188 70.007 88.190 1.00 13.97 226 TYR B CA 1
ATOM 9423 C C . TYR B 2 226 ? 15.380 69.301 87.581 1.00 14.91 226 TYR B C 1
ATOM 9424 O O . TYR B 2 226 ? 16.065 69.848 86.720 1.00 16.49 226 TYR B O 1
ATOM 9433 N N . VAL B 2 227 ? 15.624 68.085 88.048 1.00 14.51 227 VAL B N 1
ATOM 9434 C CA . VAL B 2 227 ? 16.624 67.233 87.433 1.00 15.99 227 VAL B CA 1
ATOM 9435 C C . VAL B 2 227 ? 15.636 66.171 86.972 1.00 16.22 227 VAL B C 1
ATOM 9436 O O . VAL B 2 227 ? 14.852 65.678 87.780 1.00 16.91 227 VAL B O 1
ATOM 9440 N N . LEU B 2 228 ? 15.648 65.840 85.687 1.00 15.65 228 LEU B N 1
ATOM 9441 C CA . LEU B 2 228 ? 14.720 64.858 85.133 1.00 15.08 228 LEU B CA 1
ATOM 9442 C C . LEU B 2 228 ? 15.463 63.673 84.516 1.00 16.11 228 LEU B C 1
ATOM 9443 O O . LEU B 2 228 ? 16.500 63.869 83.880 1.00 17.81 228 LEU B O 1
ATOM 9448 N N . HIS B 2 229 ? 14.946 62.452 84.681 1.00 16.72 229 HIS B N 1
ATOM 9449 C CA . HIS B 2 229 ? 15.626 61.309 84.070 1.00 17.01 229 HIS B CA 1
ATOM 9450 C C . HIS B 2 229 ? 15.469 61.435 82.556 1.00 17.39 229 HIS B C 1
ATOM 9451 O O . HIS B 2 229 ? 16.376 61.090 81.795 1.00 19.68 229 HIS B O 1
ATOM 9458 N N . HIS B 2 230 ? 14.295 61.904 82.139 1.00 17.29 230 HIS B N 1
ATOM 9459 C CA . HIS B 2 230 ? 13.961 62.057 80.727 1.00 18.73 230 HIS B CA 1
ATOM 9460 C C . HIS B 2 230 ? 13.693 63.502 80.349 1.00 17.67 230 HIS B C 1
ATOM 9461 O O . HIS B 2 230 ? 12.556 63.873 80.070 1.00 18.15 230 HIS B O 1
ATOM 9468 N N . ALA B 2 231 ? 14.740 64.320 80.319 1.00 16.96 231 ALA B N 1
ATOM 9469 C CA . ALA B 2 231 ? 14.588 65.734 79.988 1.00 18.19 231 ALA B CA 1
ATOM 9470 C C . ALA B 2 231 ? 14.155 65.984 78.549 1.00 20.45 231 ALA B C 1
ATOM 9471 O O . ALA B 2 231 ? 13.784 67.105 78.194 1.00 22.16 231 ALA B O 1
ATOM 9473 N N . ASP B 2 232 ? 14.201 64.944 77.721 1.00 21.18 232 ASP B N 1
ATOM 9474 C CA . ASP B 2 232 ? 13.810 65.062 76.317 1.00 23.19 232 ASP B CA 1
ATOM 9475 C C . ASP B 2 232 ? 12.296 64.906 76.193 1.00 23.87 232 ASP B C 1
ATOM 9476 O O . ASP B 2 232 ? 11.704 65.227 75.160 1.00 24.03 232 ASP B O 1
ATOM 9481 N N . GLN B 2 233 ? 11.677 64.422 77.269 1.00 21.17 233 GLN B N 1
ATOM 9482 C CA . GLN B 2 233 ? 10.232 64.215 77.301 1.00 21.42 233 GLN B CA 1
ATOM 9483 C C . GLN B 2 233 ? 9.605 64.738 78.591 1.00 20.30 233 GLN B C 1
ATOM 9484 O O . GLN B 2 233 ? 9.053 63.963 79.373 1.00 19.71 233 GLN B O 1
ATOM 9490 N N . PRO B 2 234 ? 9.671 66.054 78.826 1.00 21.00 234 PRO B N 1
ATOM 9491 C CA . PRO B 2 234 ? 9.077 66.583 80.054 1.00 20.49 234 PRO B CA 1
ATOM 9492 C C . PRO B 2 234 ? 7.566 66.335 80.202 1.00 21.07 234 PRO B C 1
ATOM 9493 O O . PRO B 2 234 ? 7.067 66.290 81.327 1.00 20.48 234 PRO B O 1
ATOM 9497 N N . GLU B 2 235 ? 6.841 66.156 79.093 1.00 20.77 235 GLU B N 1
ATOM 9498 C CA . GLU B 2 235 ? 5.393 65.919 79.183 1.00 21.35 235 GLU B CA 1
ATOM 9499 C C . GLU B 2 235 ? 5.084 64.643 79.952 1.00 19.44 235 GLU B C 1
ATOM 9500 O O . GLU B 2 235 ? 3.988 64.490 80.489 1.00 20.62 235 GLU B O 1
ATOM 9506 N N . LEU B 2 236 ? 6.034 63.715 79.987 1.00 18.46 236 LEU B N 1
ATOM 9507 C CA . LEU B 2 236 ? 5.813 62.455 80.687 1.00 19.42 236 LEU B CA 1
ATOM 9508 C C . LEU B 2 236 ? 5.569 62.673 82.174 1.00 18.40 236 LEU B C 1
ATOM 9509 O O . LEU B 2 236 ? 4.888 61.878 82.823 1.00 18.50 236 LEU B O 1
ATOM 9514 N N . TYR B 2 237 ? 6.116 63.759 82.706 1.00 18.27 237 TYR B N 1
ATOM 9515 C CA . TYR B 2 237 ? 5.966 64.077 84.119 1.00 16.13 237 TYR B CA 1
ATOM 9516 C C . TYR B 2 237 ? 4.695 64.878 84.349 1.00 16.74 237 TYR B C 1
ATOM 9517 O O . TYR B 2 237 ? 4.728 66.044 84.746 1.00 16.32 237 TYR B O 1
ATOM 9526 N N . HIS B 2 238 ? 3.569 64.227 84.076 1.00 16.88 238 HIS B N 1
ATOM 9527 C CA . HIS B 2 238 ? 2.249 64.822 84.234 1.00 17.82 238 HIS B CA 1
ATOM 9528 C C . HIS B 2 238 ? 2.094 66.177 83.555 1.00 18.07 238 HIS B C 1
ATOM 9529 O O . HIS B 2 238 ? 1.654 67.143 84.178 1.00 18.36 238 HIS B O 1
ATOM 9536 N N . GLY B 2 239 ? 2.480 66.247 82.282 1.00 19.17 239 GLY B N 1
ATOM 9537 C CA . GLY B 2 239 ? 2.324 67.475 81.513 1.00 18.82 239 GLY B CA 1
ATOM 9538 C C . GLY B 2 239 ? 3.277 68.646 81.666 1.00 19.55 239 GLY B C 1
ATOM 9539 O O . GLY B 2 239 ? 2.936 69.751 81.261 1.00 22.07 239 GLY B O 1
ATOM 9540 N N . LEU B 2 240 ? 4.451 68.440 82.251 1.00 18.12 240 LEU B N 1
ATOM 9541 C CA . LEU B 2 240 ? 5.407 69.540 82.386 1.00 18.26 240 LEU B CA 1
ATOM 9542 C C . LEU B 2 240 ? 5.677 70.022 80.957 1.00 19.54 240 LEU B C 1
ATOM 9543 O O . LEU B 2 240 ? 6.057 69.226 80.100 1.00 20.26 240 LEU B O 1
ATOM 9548 N N . PRO B 2 241 ? 5.494 71.324 80.683 1.00 21.10 241 PRO B N 1
ATOM 9549 C CA . PRO B 2 241 ? 5.718 71.856 79.333 1.00 21.92 241 PRO B CA 1
ATOM 9550 C C . PRO B 2 241 ? 7.118 71.734 78.761 1.00 23.00 241 PRO B C 1
ATOM 9551 O O . PRO B 2 241 ? 8.112 71.911 79.463 1.00 21.24 241 PRO B O 1
ATOM 9555 N N . LYS B 2 242 ? 7.181 71.447 77.466 1.00 25.05 242 LYS B N 1
ATOM 9556 C CA . LYS B 2 242 ? 8.451 71.362 76.773 1.00 27.86 242 LYS B CA 1
ATOM 9557 C C . LYS B 2 242 ? 8.640 72.782 76.255 1.00 28.07 242 LYS B C 1
ATOM 9558 O O . LYS B 2 242 ? 7.709 73.370 75.710 1.00 29.48 242 LYS B O 1
ATOM 9564 N N . ASP B 2 243 ? 9.823 73.342 76.462 1.00 29.28 243 ASP B N 1
ATOM 9565 C CA . ASP B 2 243 ? 10.131 74.689 75.989 1.00 28.82 243 ASP B CA 1
ATOM 9566 C C . ASP B 2 243 ? 9.044 75.735 76.261 1.00 28.12 243 ASP B C 1
ATOM 9567 O O . ASP B 2 243 ? 8.531 76.357 75.333 1.00 28.67 243 ASP B O 1
ATOM 9572 N N . PRO B 2 244 ? 8.680 75.945 77.538 1.00 23.69 244 PRO B N 1
ATOM 9573 C CA . PRO B 2 244 ? 7.656 76.925 77.912 1.00 22.53 244 PRO B CA 1
ATOM 9574 C C . PRO B 2 244 ? 8.101 78.373 77.659 1.00 22.41 244 PRO B C 1
ATOM 9575 O O . PRO B 2 244 ? 9.289 78.688 77.720 1.00 23.10 244 PRO B O 1
ATOM 9579 N N . LYS B 2 245 ? 7.143 79.243 77.362 1.00 24.98 245 LYS B N 1
ATOM 9580 C CA . LYS B 2 245 ? 7.430 80.651 77.112 1.00 27.77 245 LYS B CA 1
ATOM 9581 C C . LYS B 2 245 ? 6.140 81.427 77.282 1.00 28.02 245 LYS B C 1
ATOM 9582 O O . LYS B 2 245 ? 5.059 80.840 77.298 1.00 28.75 245 LYS B O 1
ATOM 9588 N N . ILE B 2 246 ? 6.237 82.741 77.433 1.00 30.27 246 ILE B N 1
ATOM 9589 C CA . ILE B 2 246 ? 5.028 83.523 77.581 1.00 31.21 246 ILE B CA 1
ATOM 9590 C C . ILE B 2 246 ? 4.330 83.461 76.232 1.00 32.70 246 ILE B C 1
ATOM 9591 O O . ILE B 2 246 ? 4.965 83.590 75.185 1.00 32.16 246 ILE B O 1
ATOM 9596 N N . ASP B 2 247 ? 3.027 83.214 76.261 1.00 34.17 247 ASP B N 1
ATOM 9597 C CA . ASP B 2 247 ? 2.248 83.100 75.037 1.00 35.34 247 ASP B CA 1
ATOM 9598 C C . ASP B 2 247 ? 2.326 84.347 74.164 1.00 35.69 247 ASP B C 1
ATOM 9599 O O . ASP B 2 247 ? 2.285 85.477 74.658 1.00 35.34 247 ASP B O 1
ATOM 9604 N N . THR B 2 248 ? 2.424 84.127 72.857 1.00 36.57 248 THR B N 1
ATOM 9605 C CA . THR B 2 248 ? 2.514 85.214 71.894 1.00 37.27 248 THR B CA 1
ATOM 9606 C C . THR B 2 248 ? 1.332 86.185 71.955 1.00 36.60 248 THR B C 1
ATOM 9607 O O . THR B 2 248 ? 1.519 87.392 71.809 1.00 36.70 248 THR B O 1
ATOM 9611 N N . SER B 2 249 ? 0.126 85.674 72.187 1.00 36.01 249 SER B N 1
ATOM 9612 C CA . SER B 2 249 ? -1.039 86.551 72.258 1.00 36.13 249 SER B CA 1
ATOM 9613 C C . SER B 2 249 ? -0.955 87.449 73.490 1.00 34.88 249 SER B C 1
ATOM 9614 O O . SER B 2 249 ? -1.335 88.618 73.439 1.00 33.94 249 SER B O 1
ATOM 9617 N N . VAL B 2 250 ? -0.449 86.905 74.594 1.00 33.83 250 VAL B N 1
ATOM 9618 C CA . VAL B 2 250 ? -0.325 87.683 75.820 1.00 32.84 250 VAL B CA 1
ATOM 9619 C C . VAL B 2 250 ? 0.757 88.745 75.658 1.00 32.96 250 VAL B C 1
ATOM 9620 O O . VAL B 2 250 ? 0.590 89.880 76.104 1.00 32.97 250 VAL B O 1
ATOM 9624 N N . SER B 2 251 ? 1.860 88.379 75.011 1.00 33.98 251 SER B N 1
ATOM 9625 C CA . SER B 2 251 ? 2.953 89.323 74.801 1.00 35.33 251 SER B CA 1
ATOM 9626 C C . SER B 2 251 ? 2.497 90.512 73.958 1.00 36.10 251 SER B C 1
ATOM 9627 O O . SER B 2 251 ? 2.865 91.652 74.236 1.00 36.34 251 SER B O 1
ATOM 9630 N N . LEU B 2 252 ? 1.689 90.247 72.934 1.00 36.68 252 LEU B N 1
ATOM 9631 C CA . LEU B 2 252 ? 1.186 91.310 72.064 1.00 35.94 252 LEU B CA 1
ATOM 9632 C C . LEU B 2 252 ? 0.171 92.176 72.798 1.00 35.14 252 LEU B C 1
ATOM 9633 O O . LEU B 2 252 ? 0.208 93.404 72.718 1.00 36.69 252 LEU B O 1
ATOM 9638 N N . TRP B 2 253 ? -0.743 91.522 73.504 1.00 32.60 253 TRP B N 1
ATOM 9639 C CA . TRP B 2 253 ? -1.779 92.210 74.260 1.00 31.62 253 TRP B CA 1
ATOM 9640 C C . TRP B 2 253 ? -1.184 93.154 75.302 1.00 31.15 253 TRP B C 1
ATOM 9641 O O . TRP B 2 253 ? -1.560 94.323 75.371 1.00 30.65 253 TRP B O 1
ATOM 9652 N N . LYS B 2 254 ? -0.241 92.657 76.098 1.00 30.44 254 LYS B N 1
ATOM 9653 C CA . LYS B 2 254 ? 0.383 93.474 77.137 1.00 30.19 254 LYS B CA 1
ATOM 9654 C C . LYS B 2 254 ? 1.519 94.342 76.596 1.00 31.94 254 LYS B C 1
ATOM 9655 O O . LYS B 2 254 ? 1.995 95.249 77.279 1.00 33.22 254 LYS B O 1
ATOM 9661 N N . GLY B 2 255 ? 1.939 94.069 75.363 1.00 33.71 255 GLY B N 1
ATOM 9662 C CA . GLY B 2 255 ? 3.023 94.834 74.765 1.00 34.54 255 GLY B CA 1
ATOM 9663 C C . GLY B 2 255 ? 2.605 95.926 73.792 1.00 35.82 255 GLY B C 1
ATOM 9664 O O . GLY B 2 255 ? 2.010 96.930 74.184 1.00 35.08 255 GLY B O 1
ATOM 9665 N N . ALA B 2 256 ? 2.908 95.715 72.515 1.00 36.63 256 ALA B N 1
ATOM 9666 C CA . ALA B 2 256 ? 2.604 96.677 71.458 1.00 37.80 256 ALA B CA 1
ATOM 9667 C C . ALA B 2 256 ? 1.180 97.241 71.386 1.00 38.13 256 ALA B C 1
ATOM 9668 O O . ALA B 2 256 ? 1.000 98.395 71.003 1.00 39.10 256 ALA B O 1
ATOM 9670 N N . LEU B 2 257 ? 0.172 96.453 71.746 1.00 37.51 257 LEU B N 1
ATOM 9671 C CA . LEU B 2 257 ? -1.205 96.943 71.677 1.00 37.21 257 LEU B CA 1
ATOM 9672 C C . LEU B 2 257 ? -1.420 98.220 72.480 1.00 37.96 257 LEU B C 1
ATOM 9673 O O . LEU B 2 257 ? -2.122 99.128 72.034 1.00 38.75 257 LEU B O 1
ATOM 9678 N N . LYS B 2 258 ? -0.805 98.297 73.656 1.00 36.95 258 LYS B N 1
ATOM 9679 C CA . LYS B 2 258 ? -0.960 99.462 74.521 1.00 36.43 258 LYS B CA 1
ATOM 9680 C C . LYS B 2 258 ? -0.480 100.789 73.917 1.00 36.48 258 LYS B C 1
ATOM 9681 O O . LYS B 2 258 ? -1.256 101.742 73.815 1.00 36.15 258 LYS B O 1
ATOM 9687 N N . PRO B 2 259 ? 0.800 100.881 73.520 1.00 36.80 259 PRO B N 1
ATOM 9688 C CA . PRO B 2 259 ? 1.240 102.157 72.945 1.00 37.31 259 PRO B CA 1
ATOM 9689 C C . PRO B 2 259 ? 0.536 102.485 71.625 1.00 38.19 259 PRO B C 1
ATOM 9690 O O . PRO B 2 259 ? 0.308 103.654 71.306 1.00 38.18 259 PRO B O 1
ATOM 9694 N N . LEU B 2 260 ? 0.183 101.449 70.870 1.00 38.63 260 LEU B N 1
ATOM 9695 C CA . LEU B 2 260 ? -0.524 101.641 69.611 1.00 39.62 260 LEU B CA 1
ATOM 9696 C C . LEU B 2 260 ? -1.853 102.327 69.923 1.00 39.35 260 LEU B C 1
ATOM 9697 O O . LEU B 2 260 ? -2.202 103.342 69.317 1.00 40.33 260 LEU B O 1
ATOM 9702 N N . ALA B 2 261 ? -2.590 101.763 70.876 1.00 38.70 261 ALA B N 1
ATOM 9703 C CA . ALA B 2 261 ? -3.876 102.320 71.275 1.00 37.88 261 ALA B CA 1
ATOM 9704 C C . ALA B 2 261 ? -3.683 103.742 71.788 1.00 37.62 261 ALA B C 1
ATOM 9705 O O . ALA B 2 261 ? -4.501 104.627 71.529 1.00 38.14 261 ALA B O 1
ATOM 9707 N N . ALA B 2 262 ? -2.591 103.956 72.514 1.00 37.35 262 ALA B N 1
ATOM 9708 C CA . ALA B 2 262 ? -2.283 105.269 73.066 1.00 38.00 262 ALA B CA 1
ATOM 9709 C C . ALA B 2 262 ? -2.120 106.290 71.944 1.00 38.80 262 ALA B C 1
ATOM 9710 O O . ALA B 2 262 ? -2.639 107.404 72.028 1.00 39.21 262 ALA B O 1
ATOM 9712 N N . ALA B 2 263 ? -1.399 105.904 70.896 1.00 39.61 263 ALA B N 1
ATOM 9713 C CA . ALA B 2 263 ? -1.168 106.785 69.758 1.00 40.88 263 ALA B CA 1
ATOM 9714 C C . ALA B 2 263 ? -2.477 107.095 69.048 1.00 41.18 263 ALA B C 1
ATOM 9715 O O . ALA B 2 263 ? -2.727 108.236 68.655 1.00 42.26 263 ALA B O 1
ATOM 9717 N N . GLY B 2 264 ? -3.307 106.071 68.880 1.00 41.28 264 GLY B N 1
ATOM 9718 C CA . GLY B 2 264 ? -4.591 106.265 68.232 1.00 41.82 264 GLY B CA 1
ATOM 9719 C C . GLY B 2 264 ? -5.416 107.263 69.018 1.00 43.17 264 GLY B C 1
ATOM 9720 O O . GLY B 2 264 ? -5.942 108.223 68.455 1.00 42.71 264 GLY B O 1
ATOM 9721 N N . PHE B 2 265 ? -5.525 107.041 70.326 1.00 42.57 265 PHE B N 1
ATOM 9722 C CA . PHE B 2 265 ? -6.288 107.942 71.177 1.00 42.13 265 PHE B CA 1
ATOM 9723 C C . PHE B 2 265 ? -5.772 109.379 71.058 1.00 43.07 265 PHE B C 1
ATOM 9724 O O . PHE B 2 265 ? -6.538 110.290 70.744 1.00 43.80 265 PHE B O 1
ATOM 9732 N N . ILE B 2 266 ? -4.480 109.586 71.304 1.00 43.23 266 ILE B N 1
ATOM 9733 C CA . ILE B 2 266 ? -3.919 110.930 71.207 1.00 43.92 266 ILE B CA 1
ATOM 9734 C C . ILE B 2 266 ? -4.188 111.530 69.827 1.00 44.66 266 ILE B C 1
ATOM 9735 O O . ILE B 2 266 ? -4.703 112.643 69.718 1.00 44.79 266 ILE B O 1
ATOM 9740 N N . ALA B 2 267 ? -3.845 110.785 68.781 1.00 44.86 267 ALA B N 1
ATOM 9741 C CA . ALA B 2 267 ? -4.037 111.244 67.408 1.00 46.16 267 ALA B CA 1
ATOM 9742 C C . ALA B 2 267 ? -5.502 111.540 67.095 1.00 47.39 267 ALA B C 1
ATOM 9743 O O . ALA B 2 267 ? -5.810 112.508 66.397 1.00 47.71 267 ALA B O 1
ATOM 9745 N N . THR B 2 268 ? -6.403 110.707 67.606 1.00 47.73 268 THR B N 1
ATOM 9746 C CA . THR B 2 268 ? -7.828 110.911 67.376 1.00 47.67 268 THR B CA 1
ATOM 9747 C C . THR B 2 268 ? -8.277 112.206 68.042 1.00 48.44 268 THR B C 1
ATOM 9748 O O . THR B 2 268 ? -8.962 113.026 67.427 1.00 49.31 268 THR B O 1
ATOM 9752 N N . PHE B 2 269 ? -7.885 112.387 69.299 1.00 48.20 269 PHE B N 1
ATOM 9753 C CA . PHE B 2 269 ? -8.252 113.592 70.033 1.00 48.37 269 PHE B CA 1
ATOM 9754 C C . PHE B 2 269 ? -7.745 114.835 69.315 1.00 48.23 269 PHE B C 1
ATOM 9755 O O . PHE B 2 269 ? -8.458 115.834 69.209 1.00 47.90 269 PHE B O 1
ATOM 9763 N N . ALA B 2 270 ? -6.511 114.769 68.825 1.00 47.89 270 ALA B N 1
ATOM 9764 C CA . ALA B 2 270 ? -5.919 115.890 68.113 1.00 48.22 270 ALA B CA 1
ATOM 9765 C C . ALA B 2 270 ? -6.748 116.165 66.867 1.00 48.76 270 ALA B C 1
ATOM 9766 O O . ALA B 2 270 ? -7.224 117.282 66.655 1.00 49.42 270 ALA B O 1
ATOM 9768 N N . GLY B 2 271 ? -6.922 115.132 66.051 1.00 48.93 271 GLY B N 1
ATOM 9769 C CA . GLY B 2 271 ? -7.694 115.270 64.832 1.00 49.27 271 GLY B CA 1
ATOM 9770 C C . GLY B 2 271 ? -9.054 115.905 65.055 1.00 49.79 271 GLY B C 1
ATOM 9771 O O . GLY B 2 271 ? -9.378 116.914 64.435 1.00 50.06 271 GLY B O 1
ATOM 9772 N N . LEU B 2 272 ? -9.852 115.319 65.943 1.00 49.51 272 LEU B N 1
ATOM 9773 C CA . LEU B 2 272 ? -11.181 115.845 66.224 1.00 49.22 272 LEU B CA 1
ATOM 9774 C C . LEU B 2 272 ? -11.135 117.305 66.684 1.00 49.82 272 LEU B C 1
ATOM 9775 O O . LEU B 2 272 ? -11.889 118.142 66.184 1.00 50.50 272 LEU B O 1
ATOM 9780 N N . ILE B 2 273 ? -10.247 117.608 67.627 1.00 50.54 273 ILE B N 1
ATOM 9781 C CA . ILE B 2 273 ? -10.108 118.968 68.142 1.00 50.70 273 ILE B CA 1
ATOM 9782 C C . ILE B 2 273 ? -9.701 119.953 67.048 1.00 51.55 273 ILE B C 1
ATOM 9783 O O . ILE B 2 273 ? -10.339 120.992 66.872 1.00 51.48 273 ILE B O 1
ATOM 9788 N N . PHE B 2 274 ? -8.641 119.630 66.313 1.00 51.78 274 PHE B N 1
ATOM 9789 C CA . PHE B 2 274 ? -8.177 120.506 65.246 1.00 51.99 274 PHE B CA 1
ATOM 9790 C C . PHE B 2 274 ? -9.219 120.576 64.131 1.00 52.34 274 PHE B C 1
ATOM 9791 O O . PHE B 2 274 ? -9.276 121.557 63.380 1.00 53.22 274 PHE B O 1
ATOM 9799 N N . HIS B 2 275 ? -10.044 119.536 64.026 1.00 51.87 275 HIS B N 1
ATOM 9800 C CA . HIS B 2 275 ? -11.080 119.477 62.996 1.00 51.73 275 HIS B CA 1
ATOM 9801 C C . HIS B 2 275 ? -12.203 120.455 63.284 1.00 52.19 275 HIS B C 1
ATOM 9802 O O . HIS B 2 275 ? -12.636 121.203 62.405 1.00 52.66 275 HIS B O 1
ATOM 9809 N N . TYR B 2 276 ? -12.665 120.438 64.528 1.00 51.63 276 TYR B N 1
ATOM 9810 C CA . TYR B 2 276 ? -13.742 121.308 64.969 1.00 51.70 276 TYR B CA 1
ATOM 9811 C C . TYR B 2 276 ? -13.328 122.757 64.776 1.00 52.02 276 TYR B C 1
ATOM 9812 O O . TYR B 2 276 ? -14.059 123.568 64.210 1.00 52.74 276 TYR B O 1
ATOM 9821 N N . ILE B 2 277 ? -12.135 123.058 65.271 1.00 51.88 277 ILE B N 1
ATOM 9822 C CA . ILE B 2 277 ? -11.558 124.386 65.194 1.00 51.68 277 ILE B CA 1
ATOM 9823 C C . ILE B 2 277 ? -11.318 124.817 63.752 1.00 51.96 277 ILE B C 1
ATOM 9824 O O . ILE B 2 277 ? -11.643 125.940 63.369 1.00 51.36 277 ILE B O 1
ATOM 9829 N N . GLY B 2 278 ? -10.764 123.919 62.948 1.00 52.85 278 GLY B N 1
ATOM 9830 C CA . GLY B 2 278 ? -10.485 124.255 61.564 1.00 53.51 278 GLY B CA 1
ATOM 9831 C C . GLY B 2 278 ? -11.678 124.566 60.683 1.00 54.40 278 GLY B C 1
ATOM 9832 O O . GLY B 2 278 ? -11.677 125.558 59.952 1.00 54.88 278 GLY B O 1
ATOM 9833 N N . ILE B 2 279 ? -12.698 123.722 60.759 1.00 54.07 279 ILE B N 1
ATOM 9834 C CA . ILE B 2 279 ? -13.898 123.867 59.948 1.00 53.90 279 ILE B CA 1
ATOM 9835 C C . ILE B 2 279 ? -15.055 124.575 60.644 1.00 53.93 279 ILE B C 1
ATOM 9836 O O . ILE B 2 279 ? -15.831 125.288 60.006 1.00 54.87 279 ILE B O 1
ATOM 9841 N N . GLY B 2 280 ? -15.172 124.381 61.951 1.00 52.87 280 GLY B N 1
ATOM 9842 C CA . GLY B 2 280 ? -16.249 125.026 62.679 1.00 51.59 280 GLY B CA 1
ATOM 9843 C C . GLY B 2 280 ? -17.494 124.168 62.694 1.00 51.30 280 GLY B C 1
ATOM 9844 O O . GLY B 2 280 ? -17.584 123.192 61.950 1.00 51.83 280 GLY B O 1
ATOM 9845 N N . PRO B 2 281 ? -18.479 124.513 63.533 1.00 51.05 281 PRO B N 1
ATOM 9846 C CA . PRO B 2 281 ? -19.721 123.742 63.624 1.00 51.54 281 PRO B CA 1
ATOM 9847 C C . PRO B 2 281 ? -20.502 123.584 62.326 1.00 52.93 281 PRO B C 1
ATOM 9848 O O . PRO B 2 281 ? -20.266 124.286 61.339 1.00 54.17 281 PRO B O 1
ATOM 9852 N N . ASN B 2 282 ? -21.420 122.626 62.341 1.00 53.62 282 ASN B N 1
ATOM 9853 C CA . ASN B 2 282 ? -22.268 122.335 61.199 1.00 54.05 282 ASN B CA 1
ATOM 9854 C C . ASN B 2 282 ? -23.673 122.653 61.675 1.00 54.52 282 ASN B C 1
ATOM 9855 O O . ASN B 2 282 ? -24.406 121.760 62.099 1.00 54.50 282 ASN B O 1
ATOM 9860 N N . LYS B 2 283 ? -24.040 123.929 61.631 1.00 55.16 283 LYS B N 1
ATOM 9861 C CA . LYS B 2 283 ? -25.365 124.332 62.074 1.00 56.08 283 LYS B CA 1
ATOM 9862 C C . LYS B 2 283 ? -26.306 124.442 60.889 1.00 56.55 283 LYS B C 1
ATOM 9863 O O . LYS B 2 283 ? -25.881 124.369 59.739 1.00 56.86 283 LYS B O 1
ATOM 9869 N N . GLU B 2 284 ? -27.588 124.612 61.176 1.00 57.43 284 GLU B N 1
ATOM 9870 C CA . GLU B 2 284 ? -28.602 124.708 60.142 1.00 58.81 284 GLU B CA 1
ATOM 9871 C C . GLU B 2 284 ? -28.303 125.710 59.011 1.00 59.59 284 GLU B C 1
ATOM 9872 O O . GLU B 2 284 ? -28.496 125.376 57.842 1.00 60.68 284 GLU B O 1
ATOM 9878 N N . VAL B 2 285 ? -27.817 126.912 59.329 1.00 60.32 285 VAL B N 1
ATOM 9879 C CA . VAL B 2 285 ? -27.476 127.877 58.270 1.00 61.29 285 VAL B CA 1
ATOM 9880 C C . VAL B 2 285 ? -26.158 128.626 58.486 1.00 62.00 285 VAL B C 1
ATOM 9881 O O . VAL B 2 285 ? -26.090 129.561 59.286 1.00 62.87 285 VAL B O 1
ATOM 9885 N N . ASP B 2 286 ? -25.124 128.222 57.757 1.00 62.81 286 ASP B N 1
ATOM 9886 C CA . ASP B 2 286 ? -23.829 128.883 57.846 1.00 63.66 286 ASP B CA 1
ATOM 9887 C C . ASP B 2 286 ? -23.853 129.939 56.751 1.00 64.36 286 ASP B C 1
ATOM 9888 O O . ASP B 2 286 ? -22.943 130.763 56.638 1.00 64.98 286 ASP B O 1
ATOM 9893 N N . ASP B 2 287 ? -24.913 129.898 55.946 1.00 64.63 287 ASP B N 1
ATOM 9894 C CA . ASP B 2 287 ? -25.058 130.819 54.837 1.00 64.87 287 ASP B CA 1
ATOM 9895 C C . ASP B 2 287 ? -25.749 132.133 55.171 1.00 65.04 287 ASP B C 1
ATOM 9896 O O . ASP B 2 287 ? -25.302 133.181 54.706 1.00 65.35 287 ASP B O 1
ATOM 9901 N N . ASP B 2 288 ? -26.829 132.132 55.947 1.00 65.35 288 ASP B N 1
ATOM 9902 C CA . ASP B 2 288 ? -27.387 133.443 56.200 1.00 65.53 288 ASP B CA 1
ATOM 9903 C C . ASP B 2 288 ? -26.602 134.179 57.279 1.00 65.49 288 ASP B C 1
ATOM 9904 O O . ASP B 2 288 ? -27.066 135.172 57.825 1.00 65.92 288 ASP B O 1
ATOM 9909 N N . GLU B 2 289 ? -25.383 133.706 57.550 1.00 65.77 289 GLU B N 1
ATOM 9910 C CA . GLU B 2 289 ? -24.550 134.391 58.523 1.00 65.92 289 GLU B CA 1
ATOM 9911 C C . GLU B 2 289 ? -23.755 135.456 57.744 1.00 65.87 289 GLU B C 1
ATOM 9912 O O . GLU B 2 289 ? -22.951 136.194 58.307 1.00 66.35 289 GLU B O 1
ATOM 9918 N N . GLU B 2 290 ? -24.034 135.550 56.440 1.00 65.41 290 GLU B N 1
ATOM 9919 C CA . GLU B 2 290 ? -23.409 136.557 55.580 1.00 65.19 290 GLU B CA 1
ATOM 9920 C C . GLU B 2 290 ? -24.387 137.054 54.505 1.00 65.48 290 GLU B C 1
ATOM 9921 O O . GLU B 2 290 ? -24.938 138.158 54.712 1.00 66.28 290 GLU B O 1
ATOM 9927 N N . SER C 3 2 ? -45.272 121.387 56.576 1.00 63.92 2 SER C N 1
ATOM 9928 C CA . SER C 3 2 ? -44.087 122.281 56.719 1.00 63.55 2 SER C CA 1
ATOM 9929 C C . SER C 3 2 ? -44.408 123.498 57.586 1.00 63.49 2 SER C C 1
ATOM 9930 O O . SER C 3 2 ? -43.747 124.532 57.485 1.00 64.04 2 SER C O 1
ATOM 9933 N N . LYS C 3 3 ? -45.422 123.373 58.438 1.00 63.23 3 LYS C N 1
ATOM 9934 C CA . LYS C 3 3 ? -45.803 124.473 59.316 1.00 62.76 3 LYS C CA 1
ATOM 9935 C C . LYS C 3 3 ? -45.748 124.062 60.779 1.00 62.63 3 LYS C C 1
ATOM 9936 O O . LYS C 3 3 ? -46.752 124.073 61.495 1.00 62.82 3 LYS C O 1
ATOM 9942 N N . SER C 3 4 ? -44.545 123.695 61.203 1.00 62.38 4 SER C N 1
ATOM 9943 C CA . SER C 3 4 ? -44.261 123.284 62.567 1.00 61.82 4 SER C CA 1
ATOM 9944 C C . SER C 3 4 ? -42.767 123.499 62.703 1.00 61.65 4 SER C C 1
ATOM 9945 O O . SER C 3 4 ? -42.012 123.262 61.760 1.00 62.29 4 SER C O 1
ATOM 9948 N N . LYS C 3 5 ? -42.341 123.971 63.865 1.00 61.36 5 LYS C N 1
ATOM 9949 C CA . LYS C 3 5 ? -40.929 124.216 64.108 1.00 61.03 5 LYS C CA 1
ATOM 9950 C C . LYS C 3 5 ? -40.138 122.905 64.093 1.00 61.15 5 LYS C C 1
ATOM 9951 O O . LYS C 3 5 ? -39.011 122.867 63.602 1.00 62.42 5 LYS C O 1
ATOM 9957 N N . MET C 3 6 ? -40.740 121.831 64.606 1.00 61.14 6 MET C N 1
ATOM 9958 C CA . MET C 3 6 ? -40.058 120.534 64.668 1.00 60.71 6 MET C CA 1
ATOM 9959 C C . MET C 3 6 ? -40.838 119.325 64.143 1.00 59.78 6 MET C C 1
ATOM 9960 O O . MET C 3 6 ? -42.056 119.373 63.951 1.00 60.46 6 MET C O 1
ATOM 9965 N N . ILE C 3 7 ? -40.101 118.236 63.927 1.00 58.37 7 ILE C N 1
ATOM 9966 C CA . ILE C 3 7 ? -40.662 116.953 63.503 1.00 56.64 7 ILE C CA 1
ATOM 9967 C C . ILE C 3 7 ? -39.997 115.903 64.391 1.00 56.39 7 ILE C C 1
ATOM 9968 O O . ILE C 3 7 ? -38.809 116.003 64.697 1.00 56.99 7 ILE C O 1
ATOM 9973 N N . VAL C 3 8 ? -40.768 114.908 64.816 1.00 55.50 8 VAL C N 1
ATOM 9974 C CA . VAL C 3 8 ? -40.246 113.855 65.680 1.00 54.88 8 VAL C CA 1
ATOM 9975 C C . VAL C 3 8 ? -39.284 112.940 64.940 1.00 54.86 8 VAL C C 1
ATOM 9976 O O . VAL C 3 8 ? -39.638 112.354 63.918 1.00 55.78 8 VAL C O 1
ATOM 9980 N N . ARG C 3 9 ? -38.070 112.811 65.463 1.00 54.15 9 ARG C N 1
ATOM 9981 C CA . ARG C 3 9 ? -37.078 111.949 64.838 1.00 53.14 9 ARG C CA 1
ATOM 9982 C C . ARG C 3 9 ? -36.878 110.686 65.669 1.00 53.05 9 ARG C C 1
ATOM 9983 O O . ARG C 3 9 ? -36.661 109.606 65.117 1.00 53.53 9 ARG C O 1
ATOM 9991 N N . THR C 3 10 ? -36.982 110.812 66.991 1.00 52.07 10 THR C N 1
ATOM 9992 C CA . THR C 3 10 ? -36.792 109.663 67.871 1.00 51.39 10 THR C CA 1
ATOM 9993 C C . THR C 3 10 ? -37.839 109.498 68.972 1.00 50.79 10 THR C C 1
ATOM 9994 O O . THR C 3 10 ? -38.103 110.422 69.742 1.00 51.58 10 THR C O 1
ATOM 9998 N N . LYS C 3 11 ? -38.415 108.301 69.046 1.00 50.59 11 LYS C N 1
ATOM 9999 C CA . LYS C 3 11 ? -39.420 107.991 70.055 1.00 50.76 11 LYS C CA 1
ATOM 10000 C C . LYS C 3 11 ? -38.804 107.985 71.448 1.00 50.90 11 LYS C C 1
ATOM 10001 O O . LYS C 3 11 ? -37.597 107.789 71.609 1.00 51.70 11 LYS C O 1
ATOM 10007 N N . PHE C 3 12 ? -39.648 108.200 72.451 1.00 50.52 12 PHE C N 1
ATOM 10008 C CA . PHE C 3 12 ? -39.216 108.226 73.841 1.00 50.97 12 PHE C CA 1
ATOM 10009 C C . PHE C 3 12 ? -38.500 106.945 74.268 1.00 51.63 12 PHE C C 1
ATOM 10010 O O . PHE C 3 12 ? -37.496 106.993 74.978 1.00 52.05 12 PHE C O 1
ATOM 10018 N N . ILE C 3 13 ? -39.026 105.806 73.829 1.00 51.91 13 ILE C N 1
ATOM 10019 C CA . ILE C 3 13 ? -38.465 104.513 74.195 1.00 52.11 13 ILE C CA 1
ATOM 10020 C C . ILE C 3 13 ? -37.042 104.316 73.699 1.00 52.89 13 ILE C C 1
ATOM 10021 O O . ILE C 3 13 ? -36.225 103.681 74.364 1.00 53.76 13 ILE C O 1
ATOM 10026 N N . ASP C 3 14 ? -36.744 104.868 72.532 1.00 52.73 14 ASP C N 1
ATOM 10027 C CA . ASP C 3 14 ? -35.418 104.718 71.968 1.00 52.65 14 ASP C CA 1
ATOM 10028 C C . ASP C 3 14 ? -34.476 105.788 72.506 1.00 52.60 14 ASP C C 1
ATOM 10029 O O . ASP C 3 14 ? -33.254 105.667 72.399 1.00 53.05 14 ASP C O 1
ATOM 10034 N N . ARG C 3 15 ? -35.058 106.827 73.100 1.00 52.21 15 ARG C N 1
ATOM 10035 C CA . ARG C 3 15 ? -34.276 107.903 73.694 1.00 52.07 15 ARG C CA 1
ATOM 10036 C C . ARG C 3 15 ? -33.876 107.458 75.096 1.00 51.80 15 ARG C C 1
ATOM 10037 O O . ARG C 3 15 ? -32.736 107.655 75.523 1.00 51.99 15 ARG C O 1
ATOM 10045 N N . ALA C 3 16 ? -34.823 106.850 75.805 1.00 51.41 16 ALA C N 1
ATOM 10046 C CA . ALA C 3 16 ? -34.572 106.362 77.156 1.00 50.94 16 ALA C CA 1
ATOM 10047 C C . ALA C 3 16 ? -33.469 105.315 77.105 1.00 50.82 16 ALA C C 1
ATOM 10048 O O . ALA C 3 16 ? -32.525 105.348 77.895 1.00 50.88 16 ALA C O 1
ATOM 10050 N N . CYS C 3 17 ? -33.600 104.384 76.166 1.00 50.37 17 CYS C N 1
ATOM 10051 C CA . CYS C 3 17 ? -32.622 103.323 76.002 1.00 50.16 17 CYS C CA 1
ATOM 10052 C C . CYS C 3 17 ? -31.251 103.930 75.736 1.00 49.62 17 CYS C C 1
ATOM 10053 O O . CYS C 3 17 ? -30.294 103.668 76.470 1.00 49.46 17 CYS C O 1
ATOM 10056 N N . HIS C 3 18 ? -31.167 104.757 74.698 1.00 47.72 18 HIS C N 1
ATOM 10057 C CA . HIS C 3 18 ? -29.906 105.383 74.322 1.00 46.53 18 HIS C CA 1
ATOM 10058 C C . HIS C 3 18 ? -29.132 106.021 75.464 1.00 47.06 18 HIS C C 1
ATOM 10059 O O . HIS C 3 18 ? -27.930 105.802 75.605 1.00 48.15 18 HIS C O 1
ATOM 10066 N N . TRP C 3 19 ? -29.810 106.809 76.284 1.00 46.61 19 TRP C N 1
ATOM 10067 C CA . TRP C 3 19 ? -29.114 107.460 77.373 1.00 46.21 19 TRP C CA 1
ATOM 10068 C C . TRP C 3 19 ? -28.817 106.508 78.529 1.00 46.32 19 TRP C C 1
ATOM 10069 O O . TRP C 3 19 ? -27.999 106.814 79.396 1.00 46.17 19 TRP C O 1
ATOM 10080 N N . THR C 3 20 ? -29.461 105.343 78.526 1.00 46.34 20 THR C N 1
ATOM 10081 C CA . THR C 3 20 ? -29.198 104.349 79.561 1.00 46.74 20 THR C CA 1
ATOM 10082 C C . THR C 3 20 ? -27.880 103.693 79.143 1.00 46.75 20 THR C C 1
ATOM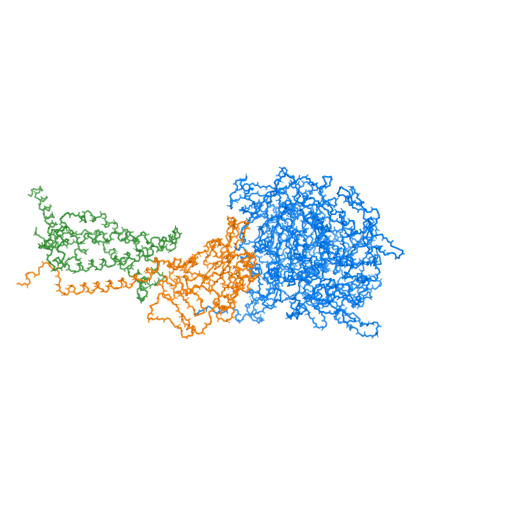 10083 O O . THR C 3 20 ? -27.001 103.455 79.970 1.00 47.53 20 THR C O 1
ATOM 10087 N N . VAL C 3 21 ? -27.749 103.435 77.844 1.00 45.98 21 VAL C N 1
ATOM 10088 C CA . VAL C 3 21 ? -26.547 102.825 77.281 1.00 45.13 21 VAL C CA 1
ATOM 10089 C C . VAL C 3 21 ? -25.332 103.724 77.503 1.00 45.29 21 VAL C C 1
ATOM 10090 O O . VAL C 3 21 ? -24.251 103.249 77.854 1.00 46.12 21 VAL C O 1
ATOM 10094 N N . VAL C 3 22 ? -25.523 105.024 77.294 1.00 44.20 22 VAL C N 1
ATOM 10095 C CA . VAL C 3 22 ? -24.457 106.009 77.452 1.00 43.65 22 VAL C CA 1
ATOM 10096 C C . VAL C 3 22 ? -23.904 106.061 78.871 1.00 43.87 22 VAL C C 1
ATOM 10097 O O . VAL C 3 22 ? -22.692 106.160 79.065 1.00 44.38 22 VAL C O 1
ATOM 10101 N N . ILE C 3 23 ? -24.793 106.009 79.858 1.00 43.43 23 ILE C N 1
ATOM 10102 C CA . ILE C 3 23 ? -24.375 106.044 81.255 1.00 43.30 23 ILE C CA 1
ATOM 10103 C C . ILE C 3 23 ? -23.640 104.763 81.616 1.00 43.16 23 ILE C C 1
ATOM 10104 O O . ILE C 3 23 ? -22.603 104.797 82.279 1.00 42.69 23 ILE C O 1
ATOM 10109 N N . CYS C 3 24 ? -24.175 103.630 81.176 1.00 42.46 24 CYS C N 1
ATOM 10110 C CA . CYS C 3 24 ? -23.527 102.361 81.457 1.00 42.59 24 CYS C CA 1
ATOM 10111 C C . CYS C 3 24 ? -22.176 102.314 80.748 1.00 41.44 24 CYS C C 1
ATOM 10112 O O . CYS C 3 24 ? -21.185 101.859 81.319 1.00 41.01 24 CYS C O 1
ATOM 10115 N N . PHE C 3 25 ? -22.133 102.807 79.512 1.00 40.09 25 PHE C N 1
ATOM 10116 C CA . PHE C 3 25 ? -20.897 102.807 78.733 1.00 38.10 25 PHE C CA 1
ATOM 10117 C C . PHE C 3 25 ? -19.777 103.625 79.385 1.00 38.33 25 PHE C C 1
ATOM 10118 O O . PHE C 3 25 ? -18.617 103.235 79.338 1.00 38.49 25 PHE C O 1
ATOM 10126 N N . PHE C 3 26 ? -20.132 104.757 79.985 1.00 37.52 26 PHE C N 1
ATOM 10127 C CA . PHE C 3 26 ? -19.165 105.622 80.662 1.00 38.14 26 PHE C CA 1
ATOM 10128 C C . PHE C 3 26 ? -18.436 104.806 81.732 1.00 37.55 26 PHE C C 1
ATOM 10129 O O . PHE C 3 26 ? -17.207 104.796 81.783 1.00 36.86 26 PHE C O 1
ATOM 10137 N N . LEU C 3 27 ? -19.199 104.111 82.571 1.00 36.78 27 LEU C N 1
ATOM 10138 C CA . LEU C 3 27 ? -18.634 103.294 83.641 1.00 35.76 27 LEU C CA 1
ATOM 10139 C C . LEU C 3 27 ? -17.814 102.113 83.117 1.00 36.25 27 LEU C C 1
ATOM 10140 O O . LEU C 3 27 ? -16.709 101.853 83.596 1.00 36.38 27 LEU C O 1
ATOM 10145 N N . VAL C 3 28 ? -18.360 101.398 82.138 1.00 34.18 28 VAL C N 1
ATOM 10146 C CA . VAL C 3 28 ? -17.683 100.240 81.565 1.00 33.79 28 VAL C CA 1
ATOM 10147 C C . VAL C 3 28 ? -16.406 100.605 80.799 1.00 33.92 28 VAL C C 1
ATOM 10148 O O . VAL C 3 28 ? -15.384 99.927 80.927 1.00 33.66 28 VAL C O 1
ATOM 10152 N N . ALA C 3 29 ? -16.462 101.678 80.014 1.00 32.92 29 ALA C N 1
ATOM 10153 C CA . ALA C 3 29 ? -15.302 102.113 79.241 1.00 32.81 29 ALA C CA 1
ATOM 10154 C C . ALA C 3 29 ? -14.181 102.600 80.151 1.00 32.39 29 ALA C C 1
ATOM 10155 O O . ALA C 3 29 ? -13.015 102.251 79.958 1.00 31.68 29 ALA C O 1
ATOM 10157 N N . LEU C 3 30 ? -14.532 103.407 81.146 1.00 32.83 30 LEU C N 1
ATOM 10158 C CA . LEU C 3 30 ? -13.532 103.923 82.069 1.00 34.19 30 LEU C CA 1
ATOM 10159 C C . LEU C 3 30 ? -12.910 102.821 82.926 1.00 34.20 30 LEU C C 1
ATOM 10160 O O . LEU C 3 30 ? -11.703 102.833 83.168 1.00 33.32 30 LEU C O 1
ATOM 10165 N N . SER C 3 31 ? -13.715 101.864 83.381 1.00 34.89 31 SER C N 1
ATOM 10166 C CA . SER C 3 31 ? -13.157 100.778 84.180 1.00 34.51 31 SER C CA 1
ATOM 10167 C C . SER C 3 31 ? -12.258 99.936 83.281 1.00 35.46 31 SER C C 1
ATOM 10168 O O . SER C 3 31 ? -11.166 99.528 83.680 1.00 35.01 31 SER C O 1
ATOM 10171 N N . GLY C 3 32 ? -12.712 99.698 82.054 1.00 33.69 32 GLY C N 1
ATOM 10172 C CA . GLY C 3 32 ? -11.919 98.919 81.124 1.00 32.88 32 GLY C CA 1
ATOM 10173 C C . GLY C 3 32 ? -10.586 99.590 80.849 1.00 32.54 32 GLY C C 1
ATOM 10174 O O . GLY C 3 32 ? -9.544 98.934 80.807 1.00 33.00 32 GLY C O 1
ATOM 10175 N N . ILE C 3 33 ? -10.621 100.905 80.657 1.00 31.66 33 ILE C N 1
ATOM 10176 C CA . ILE C 3 33 ? -9.405 101.661 80.394 1.00 32.29 33 ILE C CA 1
ATOM 10177 C C . ILE C 3 33 ? -8.452 101.592 81.590 1.00 32.50 33 ILE C C 1
ATOM 10178 O O . ILE C 3 33 ? -7.236 101.588 81.414 1.00 32.37 33 ILE C O 1
ATOM 10183 N N . SER C 3 34 ? -8.997 101.521 82.802 1.00 32.14 34 SER C N 1
ATOM 10184 C CA . SER C 3 34 ? -8.154 101.468 83.994 1.00 32.40 34 SER C CA 1
ATOM 10185 C C . SER C 3 34 ? -7.326 100.183 84.065 1.00 32.75 34 SER C C 1
ATOM 10186 O O . SER C 3 34 ? -6.256 100.171 84.674 1.00 32.91 34 SER C O 1
ATOM 10189 N N . PHE C 3 35 ? -7.812 99.109 83.444 1.00 33.28 35 PHE C N 1
ATOM 10190 C CA . PHE C 3 35 ? -7.077 97.844 83.438 1.00 32.46 35 PHE C CA 1
ATOM 10191 C C . PHE C 3 35 ? -6.069 97.893 82.290 1.00 32.84 35 PHE C C 1
ATOM 10192 O O . PHE C 3 35 ? -4.969 97.346 82.382 1.00 32.88 35 PHE C O 1
ATOM 10200 N N . PHE C 3 36 ? -6.475 98.551 81.206 1.00 31.26 36 PHE C N 1
ATOM 10201 C CA . PHE C 3 36 ? -5.665 98.688 79.996 1.00 30.51 36 PHE C CA 1
ATOM 10202 C C . PHE C 3 36 ? -4.451 99.602 80.188 1.00 30.48 36 PHE C C 1
ATOM 10203 O O . PHE C 3 36 ? -3.353 99.285 79.737 1.00 31.33 36 PHE C O 1
ATOM 10211 N N . PHE C 3 37 ? -4.662 100.741 80.842 1.00 30.74 37 PHE C N 1
ATOM 10212 C CA . PHE C 3 37 ? -3.591 101.700 81.127 1.00 30.91 37 PHE C CA 1
ATOM 10213 C C . PHE C 3 37 ? -3.540 101.875 82.651 1.00 30.39 37 PHE C C 1
ATOM 10214 O O . PHE C 3 37 ? -4.117 102.817 83.192 1.00 28.93 37 PHE C O 1
ATOM 10222 N N . PRO C 3 38 ? -2.850 100.966 83.359 1.00 30.91 38 PRO C N 1
ATOM 10223 C CA . PRO C 3 38 ? -2.741 101.034 84.820 1.00 30.02 38 PRO C CA 1
ATOM 10224 C C . PRO C 3 38 ? -2.144 102.335 85.362 1.00 30.91 38 PRO C C 1
ATOM 10225 O O . PRO C 3 38 ? -2.371 102.691 86.520 1.00 30.81 38 PRO C O 1
ATOM 10229 N N . THR C 3 39 ? -1.372 103.038 84.540 1.00 29.70 39 THR C N 1
ATOM 10230 C CA . THR C 3 39 ? -0.771 104.282 85.000 1.00 31.14 39 THR C CA 1
ATOM 10231 C C . THR C 3 39 ? -1.852 105.321 85.314 1.00 32.51 39 THR C C 1
ATOM 10232 O O . THR C 3 39 ? -1.658 106.190 86.164 1.00 32.25 39 THR C O 1
ATOM 10236 N N . LEU C 3 40 ? -2.996 105.220 84.643 1.00 32.53 40 LEU C N 1
ATOM 10237 C CA . LEU C 3 40 ? -4.096 106.146 84.893 1.00 34.13 40 LEU C CA 1
ATOM 10238 C C . LEU C 3 40 ? -4.841 105.622 86.119 1.00 35.24 40 LEU C C 1
ATOM 10239 O O . LEU C 3 40 ? -5.975 105.150 86.025 1.00 34.01 40 LEU C O 1
ATOM 10244 N N . GLN C 3 41 ? -4.177 105.709 87.267 1.00 36.25 41 GLN C N 1
ATOM 10245 C CA . GLN C 3 41 ? -4.715 105.235 88.538 1.00 36.75 41 GLN C CA 1
ATOM 10246 C C . GLN C 3 41 ? -6.094 105.748 88.939 1.00 36.84 41 GLN C C 1
ATOM 10247 O O . GLN C 3 41 ? -6.897 105.000 89.491 1.00 36.52 41 GLN C O 1
ATOM 10253 N N . TRP C 3 42 ? -6.370 107.019 88.681 1.00 36.51 42 TRP C N 1
ATOM 10254 C CA . TRP C 3 42 ? -7.659 107.583 89.048 1.00 36.48 42 TRP C CA 1
ATOM 10255 C C . TRP C 3 42 ? -8.834 106.758 88.524 1.00 35.06 42 TRP C C 1
ATOM 10256 O O . TRP C 3 42 ? -9.848 106.608 89.206 1.00 34.61 42 TRP C O 1
ATOM 10267 N N . LEU C 3 43 ? -8.692 106.208 87.326 1.00 35.37 43 LEU C N 1
ATOM 10268 C CA . LEU C 3 43 ? -9.767 105.422 86.743 1.00 35.39 43 LEU C CA 1
ATOM 10269 C C . LEU C 3 43 ? -10.043 104.104 87.472 1.00 35.01 43 LEU C C 1
ATOM 10270 O O . LEU C 3 43 ? -11.048 103.444 87.198 1.00 34.26 43 LEU C O 1
ATOM 10275 N N . THR C 3 44 ? -9.170 103.725 88.405 1.00 34.65 44 THR C N 1
ATOM 10276 C CA . THR C 3 44 ? -9.385 102.490 89.154 1.00 34.59 44 THR C CA 1
ATOM 10277 C C . THR C 3 44 ? -10.484 102.714 90.190 1.00 34.98 44 THR C C 1
ATOM 10278 O O . THR C 3 44 ? -10.877 101.786 90.896 1.00 35.83 44 THR C O 1
ATOM 10282 N N . GLN C 3 45 ? -10.981 103.945 90.268 1.00 35.15 45 GLN C N 1
ATOM 10283 C CA . GLN C 3 45 ? -12.031 104.279 91.224 1.00 35.85 45 GLN C CA 1
ATOM 10284 C C . GLN C 3 45 ? -13.355 104.575 90.534 1.00 35.46 45 GLN C C 1
ATOM 10285 O O . GLN C 3 45 ? -14.265 105.154 91.133 1.00 35.95 45 GLN C O 1
ATOM 10291 N N . THR C 3 46 ? -13.450 104.165 89.274 1.00 34.21 46 THR C N 1
ATOM 10292 C CA . THR C 3 46 ? -14.650 104.360 88.471 1.00 33.83 46 THR C CA 1
ATOM 10293 C C . THR C 3 46 ? -15.876 103.775 89.178 1.00 33.57 46 THR C C 1
ATOM 10294 O O . THR C 3 46 ? -16.945 104.387 89.199 1.00 33.08 46 THR C O 1
ATOM 10298 N N . PHE C 3 47 ? -15.708 102.589 89.756 1.00 32.62 47 PHE C N 1
ATOM 10299 C CA . PHE C 3 47 ? -16.781 101.910 90.484 1.00 32.42 47 PHE C CA 1
ATOM 10300 C C . PHE C 3 47 ? -16.484 101.945 91.984 1.00 32.92 47 PHE C C 1
ATOM 10301 O O . PHE C 3 47 ? -16.834 101.016 92.717 1.00 34.31 47 PHE C O 1
ATOM 10309 N N . GLY C 3 48 ? -15.823 103.010 92.431 1.00 32.66 48 GLY C N 1
ATOM 10310 C CA . GLY C 3 48 ? -15.489 103.132 93.841 1.00 31.79 48 GLY C CA 1
ATOM 10311 C C . GLY C 3 48 ? -14.074 102.675 94.150 1.00 32.18 48 GLY C C 1
ATOM 10312 O O . GLY C 3 48 ? -13.196 103.498 94.409 1.00 33.83 48 GLY C O 1
ATOM 10313 N N . THR C 3 49 ? -13.858 101.362 94.128 1.00 31.43 49 THR C N 1
ATOM 10314 C CA . THR C 3 49 ? -12.544 100.770 94.392 1.00 30.57 49 THR C CA 1
ATOM 10315 C C . THR C 3 49 ? -12.158 99.860 93.235 1.00 30.81 49 THR C C 1
ATOM 10316 O O . THR C 3 49 ? -13.019 99.393 92.489 1.00 31.13 49 THR C O 1
ATOM 10320 N N . PRO C 3 50 ? -10.854 99.584 93.077 1.00 30.43 50 PRO C N 1
ATOM 10321 C CA . PRO C 3 50 ? -10.383 98.714 91.997 1.00 30.42 50 PRO C CA 1
ATOM 10322 C C . PRO C 3 50 ? -11.012 97.328 92.110 1.00 30.50 50 PRO C C 1
ATOM 10323 O O . PRO C 3 50 ? -11.367 96.708 91.106 1.00 31.84 50 PRO C O 1
ATOM 10327 N N . GLN C 3 51 ? -11.132 96.842 93.345 1.00 30.10 51 GLN C N 1
ATOM 10328 C CA . GLN C 3 51 ? -11.706 95.524 93.596 1.00 29.92 51 GLN C CA 1
ATOM 10329 C C . GLN C 3 51 ? -13.160 95.473 93.142 1.00 30.93 51 GLN C C 1
ATOM 10330 O O . GLN C 3 51 ? -13.604 94.470 92.590 1.00 29.11 51 GLN C O 1
ATOM 10336 N N . MET C 3 52 ? -13.898 96.555 93.374 1.00 31.02 52 MET C N 1
ATOM 10337 C CA . MET C 3 52 ? -15.304 96.615 92.987 1.00 32.51 52 MET C CA 1
ATOM 10338 C C . MET C 3 52 ? -15.438 96.741 91.474 1.00 32.87 52 MET C C 1
ATOM 10339 O O . MET C 3 52 ? -16.324 96.139 90.864 1.00 33.42 52 MET C O 1
ATOM 10344 N N . GLY C 3 53 ? -14.550 97.527 90.874 1.00 32.99 53 GLY C N 1
ATOM 10345 C CA . GLY C 3 53 ? -14.591 97.718 89.437 1.00 31.77 53 GLY C CA 1
ATOM 10346 C C . GLY C 3 53 ? -14.394 96.420 88.679 1.00 31.78 53 GLY C C 1
ATOM 10347 O O . GLY C 3 53 ? -15.006 96.201 87.633 1.00 32.21 53 GLY C O 1
ATOM 10348 N N . ARG C 3 54 ? -13.526 95.559 89.204 1.00 32.04 54 ARG C N 1
ATOM 10349 C CA . ARG C 3 54 ? -13.251 94.272 88.574 1.00 30.81 54 ARG C CA 1
ATOM 10350 C C . ARG C 3 54 ? -14.542 93.464 88.540 1.00 30.96 54 ARG C C 1
ATOM 10351 O O . ARG C 3 54 ? -14.868 92.842 87.531 1.00 30.95 54 ARG C O 1
ATOM 10359 N N . ILE C 3 55 ? -15.284 93.504 89.642 1.00 29.84 55 ILE C N 1
ATOM 10360 C CA . ILE C 3 55 ? -16.542 92.773 89.751 1.00 29.99 55 ILE C CA 1
ATOM 10361 C C . ILE C 3 55 ? -17.654 93.318 88.857 1.00 30.42 55 ILE C C 1
ATOM 10362 O O . ILE C 3 55 ? -18.252 92.572 88.083 1.00 31.32 55 ILE C O 1
ATOM 10367 N N . LEU C 3 56 ? -17.921 94.616 88.956 1.00 31.52 56 LEU C N 1
ATOM 10368 C CA . LEU C 3 56 ? -19.003 95.243 88.201 1.00 30.57 56 LEU C CA 1
ATOM 10369 C C . LEU C 3 56 ? -18.849 95.452 86.688 1.00 31.80 56 LEU C C 1
ATOM 10370 O O . LEU C 3 56 ? -19.842 95.402 85.966 1.00 31.81 56 LEU C O 1
ATOM 10375 N N . HIS C 3 57 ? -17.634 95.687 86.202 1.00 31.22 57 HIS C N 1
ATOM 10376 C CA . HIS C 3 57 ? -17.430 95.908 84.768 1.00 32.49 57 HIS C CA 1
ATOM 10377 C C . HIS C 3 57 ? -18.234 94.954 83.871 1.00 33.92 57 HIS C C 1
ATOM 10378 O O . HIS C 3 57 ? -19.037 95.400 83.049 1.00 35.53 57 HIS C O 1
ATOM 10385 N N . PRO C 3 58 ? -18.028 93.631 84.011 1.00 33.30 58 PRO C N 1
ATOM 10386 C CA . PRO C 3 58 ? -18.768 92.674 83.177 1.00 32.84 58 PRO C CA 1
ATOM 10387 C C . PRO C 3 58 ? -20.301 92.707 83.296 1.00 34.38 58 PRO C C 1
ATOM 10388 O O . PRO C 3 58 ? -21.005 92.488 82.309 1.00 33.09 58 PRO C O 1
ATOM 10392 N N . PHE C 3 59 ? -20.816 92.980 84.491 1.00 34.18 59 PHE C N 1
ATOM 10393 C CA . PHE C 3 59 ? -22.262 93.043 84.685 1.00 35.54 59 PHE C CA 1
ATOM 10394 C C . PHE C 3 59 ? -22.847 94.220 83.913 1.00 36.14 59 PHE C C 1
ATOM 10395 O O . PHE C 3 59 ? -23.867 94.084 83.237 1.00 36.26 59 PHE C O 1
ATOM 10403 N N . PHE C 3 60 ? -22.212 95.381 84.018 1.00 37.41 60 PHE C N 1
ATOM 10404 C CA . PHE C 3 60 ? -22.710 96.541 83.296 1.00 37.72 60 PHE C CA 1
ATOM 10405 C C . PHE C 3 60 ? -22.490 96.328 81.803 1.00 38.58 60 PHE C C 1
ATOM 10406 O O . PHE C 3 60 ? -23.227 96.861 80.970 1.00 37.96 60 PHE C O 1
ATOM 10414 N N . GLY C 3 61 ? -21.487 95.522 81.470 1.00 39.33 61 GLY C N 1
ATOM 10415 C CA . GLY C 3 61 ? -21.213 95.235 80.075 1.00 39.90 61 GLY C CA 1
ATOM 10416 C C . GLY C 3 61 ? -22.383 94.460 79.496 1.00 40.60 61 GLY C C 1
ATOM 10417 O O . GLY C 3 61 ? -22.849 94.752 78.394 1.00 40.80 61 GLY C O 1
ATOM 10418 N N . ILE C 3 62 ? -22.857 93.468 80.247 1.00 41.32 62 ILE C N 1
ATOM 10419 C CA . ILE C 3 62 ? -23.986 92.653 79.813 1.00 41.98 62 ILE C CA 1
ATOM 10420 C C . ILE C 3 62 ? -25.212 93.533 79.593 1.00 43.31 62 ILE C C 1
ATOM 10421 O O . ILE C 3 62 ? -25.950 93.352 78.625 1.00 43.66 62 ILE C O 1
ATOM 10426 N N . ALA C 3 63 ? -25.424 94.487 80.497 1.00 43.26 63 ALA C N 1
ATOM 10427 C CA . ALA C 3 63 ? -26.566 95.390 80.400 1.00 43.76 63 ALA C CA 1
ATOM 10428 C C . ALA C 3 63 ? -26.510 96.204 79.111 1.00 44.04 63 ALA C C 1
ATOM 10429 O O . ALA C 3 63 ? -27.535 96.442 78.471 1.00 43.27 63 ALA C O 1
ATOM 10431 N N . ILE C 3 64 ? -25.307 96.632 78.737 1.00 43.75 64 ILE C N 1
ATOM 10432 C CA . ILE C 3 64 ? -25.121 97.411 77.519 1.00 43.31 64 ILE C CA 1
ATOM 10433 C C . ILE C 3 64 ? -25.501 96.574 76.306 1.00 44.36 64 ILE C C 1
ATOM 10434 O O . ILE C 3 64 ? -26.151 97.062 75.380 1.00 44.19 64 ILE C O 1
ATOM 10439 N N . PHE C 3 65 ? -25.092 95.310 76.317 1.00 44.24 65 PHE C N 1
ATOM 10440 C CA . PHE C 3 65 ? -25.388 94.404 75.216 1.00 44.99 65 PHE C CA 1
ATOM 10441 C C . PHE C 3 65 ? -26.893 94.175 75.084 1.00 45.82 65 PHE C C 1
ATOM 10442 O O . PHE C 3 65 ? -27.435 94.205 73.980 1.00 46.49 65 PHE C O 1
ATOM 10450 N N . VAL C 3 66 ? -27.562 93.937 76.209 1.00 46.04 66 VAL C N 1
ATOM 10451 C CA . VAL C 3 66 ? -28.999 93.719 76.183 1.00 46.87 66 VAL C CA 1
ATOM 10452 C C . VAL C 3 66 ? -29.667 94.953 75.572 1.00 47.15 66 VAL C C 1
ATOM 10453 O O . VAL C 3 66 ? -30.448 94.839 74.625 1.00 47.69 66 VAL C O 1
ATOM 10457 N N . ALA C 3 67 ? -29.335 96.131 76.092 1.00 47.27 67 ALA C N 1
ATOM 10458 C CA . ALA C 3 67 ? -29.908 97.375 75.588 1.00 47.03 67 ALA C CA 1
ATOM 10459 C C . ALA C 3 67 ? -29.569 97.624 74.118 1.00 47.70 67 ALA C C 1
ATOM 10460 O O . ALA C 3 67 ? -30.402 98.131 73.367 1.00 47.88 67 ALA C O 1
ATOM 10462 N N . LEU C 3 68 ? -28.357 97.273 73.699 1.00 47.22 68 LEU C N 1
ATOM 10463 C CA . LEU C 3 68 ? -27.987 97.484 72.305 1.00 47.71 68 LEU C CA 1
ATOM 10464 C C . LEU C 3 68 ? -28.721 96.519 71.382 1.00 48.32 68 LEU C C 1
ATOM 10465 O O . LEU C 3 68 ? -28.864 96.783 70.188 1.00 49.19 68 LEU C O 1
ATOM 10470 N N . MET C 3 69 ? -29.193 95.402 71.925 1.00 49.15 69 MET C N 1
ATOM 10471 C CA . MET C 3 69 ? -29.926 94.455 71.099 1.00 50.35 69 MET C CA 1
ATOM 10472 C C . MET C 3 69 ? -31.347 94.975 70.888 1.00 50.62 69 MET C C 1
ATOM 10473 O O . MET C 3 69 ? -31.979 94.678 69.874 1.00 51.07 69 MET C O 1
ATOM 10478 N N . PHE C 3 70 ? -31.844 95.754 71.846 1.00 50.74 70 PHE C N 1
ATOM 10479 C CA . PHE C 3 70 ? -33.173 96.344 71.727 1.00 50.93 70 PHE C CA 1
ATOM 10480 C C . PHE C 3 70 ? -33.032 97.423 70.661 1.00 51.53 70 PHE C C 1
ATOM 10481 O O . PHE C 3 70 ? -33.925 97.616 69.834 1.00 52.14 70 PHE C O 1
ATOM 10489 N N . MET C 3 71 ? -31.898 98.120 70.679 1.00 51.82 71 MET C N 1
ATOM 10490 C CA . MET C 3 71 ? -31.642 99.163 69.698 1.00 51.66 71 MET C CA 1
ATOM 10491 C C . MET C 3 71 ? -31.445 98.539 68.329 1.00 51.74 71 MET C C 1
ATOM 10492 O O . MET C 3 71 ? -31.886 99.092 67.321 1.00 52.04 71 MET C O 1
ATOM 10497 N N . PHE C 3 72 ? -30.790 97.382 68.288 1.00 50.71 72 PHE C N 1
ATOM 10498 C CA . PHE C 3 72 ? -30.553 96.718 67.015 1.00 50.37 72 PHE C CA 1
ATOM 10499 C C . PHE C 3 72 ? -31.844 96.403 66.266 1.00 51.30 72 PHE C C 1
ATOM 10500 O O . PHE C 3 72 ? -31.980 96.743 65.092 1.00 51.61 72 PHE C O 1
ATOM 10508 N N . VAL C 3 73 ? -32.796 95.768 66.943 1.00 52.07 73 VAL C N 1
ATOM 10509 C CA . VAL C 3 73 ? -34.053 95.404 66.297 1.00 52.68 73 VAL C CA 1
ATOM 10510 C C . VAL C 3 73 ? -34.960 96.583 65.952 1.00 53.28 73 VAL C C 1
ATOM 10511 O O . VAL C 3 73 ? -35.903 96.430 65.178 1.00 54.41 73 VAL C O 1
ATOM 10515 N N . ARG C 3 74 ? -34.679 97.755 66.512 1.00 53.35 74 ARG C N 1
ATOM 10516 C CA . ARG C 3 74 ? -35.506 98.923 66.232 1.00 52.96 74 ARG C CA 1
ATOM 10517 C C . ARG C 3 74 ? -34.893 99.875 65.205 1.00 52.82 74 ARG C C 1
ATOM 10518 O O . ARG C 3 74 ? -35.612 100.649 64.573 1.00 53.38 74 ARG C O 1
ATOM 10526 N N . PHE C 3 75 ? -33.575 99.800 65.024 1.00 51.68 75 PHE C N 1
ATOM 10527 C CA . PHE C 3 75 ? -32.869 100.671 64.083 1.00 50.24 75 PHE C CA 1
ATOM 10528 C C . PHE C 3 75 ? -32.215 99.991 62.870 1.00 50.43 75 PHE C C 1
ATOM 10529 O O . PHE C 3 75 ? -31.918 100.662 61.886 1.00 51.34 75 PHE C O 1
ATOM 10537 N N . VAL C 3 76 ? -31.980 98.683 62.929 1.00 49.53 76 VAL C N 1
ATOM 10538 C CA . VAL C 3 76 ? -31.302 98.003 61.820 1.00 49.08 76 VAL C CA 1
ATOM 10539 C C . VAL C 3 76 ? -31.856 98.245 60.411 1.00 49.86 76 VAL C C 1
ATOM 10540 O O . VAL C 3 76 ? -31.094 98.523 59.484 1.00 49.46 76 VAL C O 1
ATOM 10544 N N . HIS C 3 77 ? -33.171 98.155 60.251 1.00 50.45 77 HIS C N 1
ATOM 10545 C CA . HIS C 3 77 ? -33.793 98.344 58.946 1.00 50.94 77 HIS C CA 1
ATOM 10546 C C . HIS C 3 77 ? -33.541 99.719 58.322 1.00 51.14 77 HIS C C 1
ATOM 10547 O O . HIS C 3 77 ? -33.655 99.884 57.106 1.00 51.56 77 HIS C O 1
ATOM 10554 N N . HIS C 3 78 ? -33.188 100.694 59.157 1.00 51.20 78 HIS C N 1
ATOM 10555 C CA . HIS C 3 78 ? -32.899 102.054 58.699 1.00 51.66 78 HIS C CA 1
ATOM 10556 C C . HIS C 3 78 ? -31.404 102.246 58.499 1.00 51.04 78 HIS C C 1
ATOM 10557 O O . HIS C 3 78 ? -30.955 103.334 58.143 1.00 51.70 78 HIS C O 1
ATOM 10564 N N . ASN C 3 79 ? -30.627 101.199 58.744 1.00 51.09 79 ASN C N 1
ATOM 10565 C CA . ASN C 3 79 ? -29.180 101.303 58.613 1.00 50.75 79 ASN C CA 1
ATOM 10566 C C . ASN C 3 79 ? -28.595 100.401 57.543 1.00 51.76 79 ASN C C 1
ATOM 10567 O O . ASN C 3 79 ? -27.381 100.212 57.476 1.00 52.87 79 ASN C O 1
ATOM 10572 N N . ILE C 3 80 ? -29.467 99.865 56.699 1.00 52.88 80 ILE C N 1
ATOM 10573 C CA . ILE C 3 80 ? -29.077 98.962 55.625 1.00 53.64 80 ILE C CA 1
ATOM 10574 C C . ILE C 3 80 ? -28.369 99.631 54.451 1.00 54.44 80 ILE C C 1
ATOM 10575 O O . ILE C 3 80 ? -28.935 100.498 53.781 1.00 55.21 80 ILE C O 1
ATOM 10580 N N . PRO C 3 81 ? -27.124 99.217 54.173 1.00 54.69 81 PRO C N 1
ATOM 10581 C CA . PRO C 3 81 ? -26.345 99.778 53.066 1.00 54.97 81 PRO C CA 1
ATOM 10582 C C . PRO C 3 81 ? -27.078 99.566 51.740 1.00 55.52 81 PRO C C 1
ATOM 10583 O O . PRO C 3 81 ? -27.669 98.510 51.522 1.00 55.70 81 PRO C O 1
ATOM 10587 N N . ASP C 3 82 ? -27.044 100.568 50.866 1.00 56.18 82 ASP C N 1
ATOM 10588 C CA . ASP C 3 82 ? -27.677 100.475 49.549 1.00 56.18 82 ASP C CA 1
ATOM 10589 C C . ASP C 3 82 ? -26.828 101.266 48.550 1.00 56.54 82 ASP C C 1
ATOM 10590 O O . ASP C 3 82 ? -25.989 102.071 48.952 1.00 56.52 82 ASP C O 1
ATOM 10595 N N . LYS C 3 83 ? -27.040 101.037 47.257 1.00 56.74 83 LYS C N 1
ATOM 10596 C CA . LYS C 3 83 ? -26.273 101.723 46.220 1.00 56.85 83 LYS C CA 1
ATOM 10597 C C . LYS C 3 83 ? -26.263 103.248 46.366 1.00 56.93 83 LYS C C 1
ATOM 10598 O O . LYS C 3 83 ? -25.330 103.915 45.914 1.00 57.86 83 LYS C O 1
ATOM 10604 N N . LYS C 3 84 ? -27.292 103.794 47.005 1.00 56.48 84 LYS C N 1
ATOM 10605 C CA . LYS C 3 84 ? -27.397 105.235 47.191 1.00 56.35 84 LYS C CA 1
ATOM 10606 C C . LYS C 3 84 ? -26.370 105.773 48.186 1.00 56.89 84 LYS C C 1
ATOM 10607 O O . LYS C 3 84 ? -26.157 106.984 48.268 1.00 57.11 84 LYS C O 1
ATOM 10613 N N . ASP C 3 85 ? -25.736 104.868 48.931 1.00 57.07 85 ASP C N 1
ATOM 10614 C CA . ASP C 3 85 ? -24.731 105.233 49.927 1.00 56.81 85 ASP C CA 1
ATOM 10615 C C . ASP C 3 85 ? -23.345 105.477 49.344 1.00 56.79 85 ASP C C 1
ATOM 10616 O O . ASP C 3 85 ? -22.498 106.091 49.990 1.00 57.67 85 ASP C O 1
ATOM 10621 N N . ILE C 3 86 ? -23.112 104.980 48.134 1.00 57.26 86 ILE C N 1
ATOM 10622 C CA . ILE C 3 86 ? -21.820 105.142 47.477 1.00 56.77 86 ILE C CA 1
ATOM 10623 C C . ILE C 3 86 ? -21.388 106.612 47.381 1.00 56.84 86 ILE C C 1
ATOM 10624 O O . ILE C 3 86 ? -20.274 106.961 47.779 1.00 57.96 86 ILE C O 1
ATOM 10629 N N . PRO C 3 87 ? -22.267 107.492 46.865 1.00 56.32 87 PRO C N 1
ATOM 10630 C CA . PRO C 3 87 ? -21.996 108.926 46.718 1.00 56.20 87 PRO C CA 1
ATOM 10631 C C . PRO C 3 87 ? -21.365 109.518 47.972 1.00 56.07 87 PRO C C 1
ATOM 10632 O O . PRO C 3 87 ? -20.474 110.366 47.906 1.00 56.53 87 PRO C O 1
ATOM 10636 N N . TRP C 3 88 ? -21.853 109.061 49.117 1.00 55.90 88 TRP C N 1
ATOM 10637 C CA . TRP C 3 88 ? -21.370 109.515 50.407 1.00 55.07 88 TRP C CA 1
ATOM 10638 C C . TRP C 3 88 ? -19.912 109.111 50.543 1.00 55.66 88 TRP C C 1
ATOM 10639 O O . TRP C 3 88 ? -19.016 109.947 50.680 1.00 56.57 88 TRP C O 1
ATOM 10650 N N . LEU C 3 89 ? -19.712 107.800 50.485 1.00 56.11 89 LEU C N 1
ATOM 10651 C CA . LEU C 3 89 ? -18.412 107.166 50.608 1.00 56.58 89 LEU C CA 1
ATOM 10652 C C . LEU C 3 89 ? -17.331 107.737 49.700 1.00 56.93 89 LEU C C 1
ATOM 10653 O O . LEU C 3 89 ? -16.145 107.567 49.970 1.00 57.97 89 LEU C O 1
ATOM 10658 N N . LEU C 3 90 ? -17.736 108.409 48.628 1.00 57.15 90 LEU C N 1
ATOM 10659 C CA . LEU C 3 90 ? -16.776 108.967 47.678 1.00 57.11 90 LEU C CA 1
ATOM 10660 C C . LEU C 3 90 ? -16.425 110.436 47.890 1.00 57.26 90 LEU C C 1
ATOM 10661 O O . LEU C 3 90 ? -15.406 110.916 47.393 1.00 57.95 90 LEU C O 1
ATOM 10666 N N . ASN C 3 91 ? -17.269 111.157 48.612 1.00 57.22 91 ASN C N 1
ATOM 10667 C CA . ASN C 3 91 ? -16.992 112.559 48.875 1.00 56.99 91 ASN C CA 1
ATOM 10668 C C . ASN C 3 91 ? -16.994 112.771 50.380 1.00 56.89 91 ASN C C 1
ATOM 10669 O O . ASN C 3 91 ? -17.689 113.640 50.905 1.00 57.34 91 ASN C O 1
ATOM 10674 N N . ILE C 3 92 ? -16.202 111.943 51.058 1.00 56.63 92 ILE C N 1
ATOM 10675 C CA . ILE C 3 92 ? -16.048 111.979 52.508 1.00 55.97 92 ILE C CA 1
ATOM 10676 C C . ILE C 3 92 ? -15.371 113.282 52.908 1.00 55.79 92 ILE C C 1
ATOM 10677 O O . ILE C 3 92 ? -15.801 113.964 53.838 1.00 56.16 92 ILE C O 1
ATOM 10682 N N . VAL C 3 93 ? -14.300 113.614 52.198 1.00 55.62 93 VAL C N 1
ATOM 10683 C CA . VAL C 3 93 ? -13.554 114.828 52.478 1.00 55.27 93 VAL C CA 1
ATOM 10684 C C . VAL C 3 93 ? -14.479 116.042 52.366 1.00 55.36 93 VAL C C 1
ATOM 10685 O O . VAL C 3 93 ? -14.373 116.988 53.147 1.00 56.19 93 VAL C O 1
ATOM 10689 N N . GLU C 3 94 ? -15.404 116.000 51.410 1.00 55.34 94 GLU C N 1
ATOM 10690 C CA . GLU C 3 94 ? -16.343 117.098 51.210 1.00 54.94 94 GLU C CA 1
ATOM 10691 C C . GLU C 3 94 ? -17.417 117.129 52.293 1.00 54.40 94 GLU C C 1
ATOM 10692 O O . GLU C 3 94 ? -17.898 118.198 52.667 1.00 54.73 94 GLU C O 1
ATOM 10698 N N . VAL C 3 95 ? -17.784 115.953 52.796 1.00 53.82 95 VAL C N 1
ATOM 10699 C CA . VAL C 3 95 ? -18.792 115.852 53.846 1.00 53.14 95 VAL C CA 1
ATOM 10700 C C . VAL C 3 95 ? -18.241 116.400 55.158 1.00 53.42 95 VAL C C 1
ATOM 10701 O O . VAL C 3 95 ? -18.947 117.077 55.905 1.00 53.12 95 VAL C O 1
ATOM 10705 N N . LEU C 3 96 ? -16.974 116.111 55.432 1.00 53.52 96 LEU C N 1
ATOM 10706 C CA . LEU C 3 96 ? -16.347 116.568 56.663 1.00 53.92 96 LEU C CA 1
ATOM 10707 C C . LEU C 3 96 ? -16.175 118.083 56.714 1.00 53.96 96 LEU C C 1
ATOM 10708 O O . LEU C 3 96 ? -15.995 118.654 57.789 1.00 54.00 96 LEU C O 1
ATOM 10713 N N . LYS C 3 97 ? -16.236 118.734 55.557 1.00 54.75 97 LYS C N 1
ATOM 10714 C CA . LYS C 3 97 ? -16.097 120.183 55.512 1.00 54.66 97 LYS C CA 1
ATOM 10715 C C . LYS C 3 97 ? -17.460 120.836 55.682 1.00 54.47 97 LYS C C 1
ATOM 10716 O O . LYS C 3 97 ? -17.598 122.057 55.597 1.00 54.94 97 LYS C O 1
ATOM 10722 N N . GLY C 3 98 ? -18.462 120.002 55.942 1.00 54.58 98 GLY C N 1
ATOM 10723 C CA . GLY C 3 98 ? -19.812 120.497 56.142 1.00 55.27 98 GLY C CA 1
ATOM 10724 C C . GLY C 3 98 ? -20.615 120.651 54.865 1.00 55.48 98 GLY C C 1
ATOM 10725 O O . GLY C 3 98 ? -21.660 121.303 54.873 1.00 55.53 98 GLY C O 1
ATOM 10726 N N . ASN C 3 99 ? -20.136 120.057 53.773 1.00 55.79 99 ASN C N 1
ATOM 10727 C CA . ASN C 3 99 ? -20.823 120.134 52.478 1.00 56.39 99 ASN C CA 1
ATOM 10728 C C . ASN C 3 99 ? -21.429 118.804 52.027 1.00 56.84 99 ASN C C 1
ATOM 10729 O O . ASN C 3 99 ? -21.380 118.494 50.840 1.00 57.13 99 ASN C O 1
ATOM 10734 N N . GLU C 3 100 ? -22.000 118.012 52.924 1.00 57.09 100 GLU C N 1
ATOM 10735 C CA . GLU C 3 100 ? -22.542 116.734 52.470 1.00 57.40 100 GLU C CA 1
ATOM 10736 C C . GLU C 3 100 ? -23.747 116.866 51.526 1.00 57.56 100 GLU C C 1
ATOM 10737 O O . GLU C 3 100 ? -23.793 116.206 50.488 1.00 58.04 100 GLU C O 1
ATOM 10743 N N . HIS C 3 101 ? -24.707 117.720 51.875 1.00 57.54 101 HIS C N 1
ATOM 10744 C CA . HIS C 3 101 ? -25.895 117.907 51.047 1.00 57.56 101 HIS C CA 1
ATOM 10745 C C . HIS C 3 101 ? -25.560 118.059 49.564 1.00 57.41 101 HIS C C 1
ATOM 10746 O O . HIS C 3 101 ? -26.202 117.449 48.707 1.00 57.79 101 HIS C O 1
ATOM 10753 N N . LYS C 3 102 ? -24.538 118.858 49.274 1.00 57.35 102 LYS C N 1
ATOM 10754 C CA . LYS C 3 102 ? -24.097 119.098 47.906 1.00 56.99 102 LYS C CA 1
ATOM 10755 C C . LYS C 3 102 ? -23.625 117.822 47.222 1.00 57.12 102 LYS C C 1
ATOM 10756 O O . LYS C 3 102 ? -23.820 117.648 46.020 1.00 57.73 102 LYS C O 1
ATOM 10762 N N . VAL C 3 103 ? -23.015 116.924 47.990 1.00 56.70 103 VAL C N 1
ATOM 10763 C CA . VAL C 3 103 ? -22.475 115.687 47.431 1.00 56.62 103 VAL C CA 1
ATOM 10764 C C . VAL C 3 103 ? -23.208 114.356 47.610 1.00 56.72 103 VAL C C 1
ATOM 10765 O O . VAL C 3 103 ? -22.876 113.399 46.917 1.00 56.24 103 VAL C O 1
ATOM 10769 N N . ALA C 3 104 ? -24.200 114.269 48.494 1.00 57.45 104 ALA C N 1
ATOM 10770 C CA . ALA C 3 104 ? -24.865 112.975 48.681 1.00 57.81 104 ALA C CA 1
ATOM 10771 C C . ALA C 3 104 ? -26.393 112.918 48.841 1.00 58.30 104 ALA C C 1
ATOM 10772 O O . ALA C 3 104 ? -27.066 113.939 48.982 1.00 58.47 104 ALA C O 1
ATOM 10774 N N . ASP C 3 105 ? -26.897 111.682 48.803 1.00 59.03 105 ASP C N 1
ATOM 10775 C CA . ASP C 3 105 ? -28.311 111.329 48.965 1.00 59.32 105 ASP C CA 1
ATOM 10776 C C . ASP C 3 105 ? -28.428 110.877 50.424 1.00 59.19 105 ASP C C 1
ATOM 10777 O O . ASP C 3 105 ? -28.030 109.754 50.732 1.00 60.55 105 ASP C O 1
ATOM 10782 N N . VAL C 3 106 ? -28.954 111.691 51.331 1.00 58.12 106 VAL C N 1
ATOM 10783 C CA . VAL C 3 106 ? -29.034 111.206 52.710 1.00 56.41 106 VAL C CA 1
ATOM 10784 C C . VAL C 3 106 ? -30.437 110.932 53.232 1.00 55.89 106 VAL C C 1
ATOM 10785 O O . VAL C 3 106 ? -31.268 111.833 53.326 1.00 56.60 106 VAL C O 1
ATOM 10789 N N . GLY C 3 107 ? -30.682 109.671 53.581 1.00 55.06 107 GLY C N 1
ATOM 10790 C CA . GLY C 3 107 ? -31.976 109.277 54.109 1.00 53.81 107 GLY C CA 1
ATOM 10791 C C . GLY C 3 107 ? -32.014 109.433 55.618 1.00 53.59 107 GLY C C 1
ATOM 10792 O O . GLY C 3 107 ? -31.357 110.317 56.161 1.00 53.19 107 GLY C O 1
ATOM 10793 N N . LYS C 3 108 ? -32.775 108.571 56.291 1.00 52.91 108 LYS C N 1
ATOM 10794 C CA . LYS C 3 108 ? -32.914 108.606 57.748 1.00 52.34 108 LYS C CA 1
ATOM 10795 C C . LYS C 3 108 ? -31.571 108.799 58.466 1.00 51.98 108 LYS C C 1
ATOM 10796 O O . LYS C 3 108 ? -31.417 109.716 59.271 1.00 52.12 108 LYS C O 1
ATOM 10802 N N . TYR C 3 109 ? -30.613 107.922 58.185 1.00 51.44 109 TYR C N 1
ATOM 10803 C CA . TYR C 3 109 ? -29.281 108.016 58.778 1.00 50.54 109 TYR C CA 1
ATOM 10804 C C . TYR C 3 109 ? -28.331 107.896 57.603 1.00 50.81 109 TYR C C 1
ATOM 10805 O O . TYR C 3 109 ? -28.577 107.108 56.693 1.00 51.06 109 TYR C O 1
ATOM 10814 N N . ASN C 3 110 ? -27.256 108.677 57.607 1.00 51.08 110 ASN C N 1
ATOM 10815 C CA . ASN C 3 110 ? -26.315 108.638 56.498 1.00 51.19 110 ASN C CA 1
ATOM 10816 C C . ASN C 3 110 ? -25.408 107.413 56.493 1.00 51.62 110 ASN C C 1
ATOM 10817 O O . ASN C 3 110 ? -25.464 106.574 57.393 1.00 52.69 110 ASN C O 1
ATOM 10822 N N . ALA C 3 111 ? -24.570 107.330 55.464 1.00 51.24 111 ALA C N 1
ATOM 10823 C CA . ALA C 3 111 ? -23.648 106.218 55.275 1.00 51.04 111 ALA C CA 1
ATOM 10824 C C . ALA C 3 111 ? -22.586 106.107 56.363 1.00 51.15 111 ALA C C 1
ATOM 10825 O O . ALA C 3 111 ? -22.052 105.027 56.609 1.00 51.32 111 ALA C O 1
ATOM 10827 N N . GLY C 3 112 ? -22.265 107.227 57.000 1.00 51.18 112 GLY C N 1
ATOM 10828 C CA . GLY C 3 112 ? -21.273 107.197 58.057 1.00 51.12 112 GLY C CA 1
ATOM 10829 C C . GLY C 3 112 ? -21.920 106.622 59.301 1.00 51.63 112 GLY C C 1
ATOM 10830 O O . GLY C 3 112 ? -21.339 105.788 59.998 1.00 51.91 112 GLY C O 1
ATOM 10831 N N . GLN C 3 113 ? -23.142 107.073 59.570 1.00 51.26 113 GLN C N 1
ATOM 10832 C CA . GLN C 3 113 ? -23.901 106.614 60.724 1.00 51.67 113 GLN C CA 1
ATOM 10833 C C . GLN C 3 113 ? -24.176 105.120 60.631 1.00 51.91 113 GLN C C 1
ATOM 10834 O O . GLN C 3 113 ? -24.214 104.424 61.645 1.00 52.44 113 GLN C O 1
ATOM 10840 N N . LYS C 3 114 ? -24.374 104.635 59.410 1.00 51.79 114 LYS C N 1
ATOM 10841 C CA . LYS C 3 114 ? -24.647 103.221 59.188 1.00 52.31 114 LYS C CA 1
ATOM 10842 C C . LYS C 3 114 ? -23.392 102.389 59.424 1.00 52.43 114 LYS C C 1
ATOM 10843 O O . LYS C 3 114 ? -23.466 101.271 59.936 1.00 53.17 114 LYS C O 1
ATOM 10849 N N . MET C 3 115 ? -22.240 102.928 59.039 1.00 52.71 115 MET C N 1
ATOM 10850 C CA . MET C 3 115 ? -20.988 102.209 59.227 1.00 53.08 115 MET C CA 1
ATOM 10851 C C . MET C 3 115 ? -20.687 102.109 60.716 1.00 52.65 115 MET C C 1
ATOM 10852 O O . MET C 3 115 ? -20.206 101.083 61.199 1.00 53.03 115 MET C O 1
ATOM 10857 N N . MET C 3 116 ? -20.986 103.192 61.427 1.00 51.66 116 MET C N 1
ATOM 10858 C CA . MET C 3 116 ? -20.785 103.295 62.869 1.00 50.96 116 MET C CA 1
ATOM 10859 C C . MET C 3 116 ? -21.705 102.303 63.569 1.00 50.04 116 MET C C 1
ATOM 10860 O O . MET C 3 116 ? -21.300 101.596 64.493 1.00 50.37 116 MET C O 1
ATOM 10865 N N . PHE C 3 117 ? -22.951 102.263 63.110 1.00 48.46 117 PHE C N 1
ATOM 10866 C CA . PHE C 3 117 ? -23.964 101.373 63.659 1.00 47.27 117 PHE C CA 1
ATOM 10867 C C . PHE C 3 117 ? -23.515 99.912 63.610 1.00 47.36 117 PHE C C 1
ATOM 10868 O O . PHE C 3 117 ? -23.615 99.190 64.603 1.00 47.70 117 PHE C O 1
ATOM 10876 N N . TRP C 3 118 ? -23.029 99.470 62.455 1.00 47.41 118 TRP C N 1
ATOM 10877 C CA . TRP C 3 118 ? -22.590 98.088 62.331 1.00 47.07 118 TRP C CA 1
ATOM 10878 C C . TRP C 3 118 ? -21.278 97.853 63.066 1.00 46.92 118 TRP C C 1
ATOM 10879 O O . TRP C 3 118 ? -21.032 96.759 63.576 1.00 47.73 118 TRP C O 1
ATOM 10890 N N . SER C 3 119 ? -20.438 98.881 63.129 1.00 46.23 119 SER C N 1
ATOM 10891 C CA . SER C 3 119 ? -19.175 98.758 63.840 1.00 45.89 119 SER C CA 1
ATOM 10892 C C . SER C 3 119 ? -19.519 98.558 65.313 1.00 45.85 119 SER C C 1
ATOM 10893 O O . SER C 3 119 ? -19.054 97.611 65.946 1.00 46.35 119 SER C O 1
ATOM 10896 N N . ILE C 3 120 ? -20.356 99.447 65.843 1.00 45.01 120 ILE C N 1
ATOM 10897 C CA . ILE C 3 120 ? -20.782 99.383 67.238 1.00 43.83 120 ILE C CA 1
ATOM 10898 C C . ILE C 3 120 ? -21.463 98.054 67.569 1.00 44.57 120 ILE C C 1
ATOM 10899 O O . ILE C 3 120 ? -21.185 97.444 68.603 1.00 44.61 120 ILE C O 1
ATOM 10904 N N . MET C 3 121 ? -22.355 97.612 66.688 1.00 44.05 121 MET C N 1
ATOM 10905 C CA . MET C 3 121 ? -23.084 96.365 66.901 1.00 44.57 121 MET C CA 1
ATOM 10906 C C . MET C 3 121 ? -22.217 95.118 66.797 1.00 44.29 121 MET C C 1
ATOM 10907 O O . MET C 3 121 ? -22.474 94.121 67.474 1.00 44.86 121 MET C O 1
ATOM 10912 N N . SER C 3 122 ? -21.201 95.164 65.943 1.00 43.91 122 SER C N 1
ATOM 10913 C CA . SER C 3 122 ? -20.316 94.019 65.784 1.00 43.94 122 SER C CA 1
ATOM 10914 C C . SER C 3 122 ? -19.368 93.936 66.975 1.00 43.62 122 SER C C 1
ATOM 10915 O O . SER C 3 122 ? -19.138 92.859 67.524 1.00 44.23 122 SER C O 1
ATOM 10918 N N . MET C 3 123 ? -18.836 95.081 67.386 1.00 43.05 123 MET C N 1
ATOM 10919 C CA . MET C 3 123 ? -17.917 95.112 68.513 1.00 43.49 123 MET C CA 1
ATOM 10920 C C . MET C 3 123 ? -18.563 94.678 69.829 1.00 43.71 123 MET C C 1
ATOM 10921 O O . MET C 3 123 ? -17.935 93.977 70.620 1.00 43.91 123 MET C O 1
ATOM 10926 N N . ILE C 3 124 ? -19.809 95.079 70.073 1.00 43.15 124 ILE C N 1
ATOM 10927 C CA . ILE C 3 124 ? -20.449 94.684 71.322 1.00 43.08 124 ILE C CA 1
ATOM 10928 C C . ILE C 3 124 ? -20.692 93.174 71.327 1.00 43.18 124 ILE C C 1
ATOM 10929 O O . ILE C 3 124 ? -20.746 92.554 72.392 1.00 43.28 124 ILE C O 1
ATOM 10934 N N . PHE C 3 125 ? -20.824 92.577 70.144 1.00 42.33 125 PHE C N 1
ATOM 10935 C CA . PHE C 3 125 ? -21.032 91.134 70.070 1.00 41.62 125 PHE C CA 1
ATOM 10936 C C . PHE C 3 125 ? -19.701 90.460 70.379 1.00 40.83 125 PHE C C 1
ATOM 10937 O O . PHE C 3 125 ? -19.651 89.464 71.100 1.00 41.50 125 PHE C O 1
ATOM 10945 N N . VAL C 3 126 ? -18.625 91.013 69.827 1.00 39.15 126 VAL C N 1
ATOM 10946 C CA . VAL C 3 126 ? -17.295 90.469 70.052 1.00 38.36 126 VAL C CA 1
ATOM 10947 C C . VAL C 3 126 ? -16.948 90.616 71.531 1.00 38.08 126 VAL C C 1
ATOM 10948 O O . VAL C 3 126 ? -16.425 89.690 72.151 1.00 37.72 126 VAL C O 1
ATOM 10952 N N . LEU C 3 127 ? -17.249 91.781 72.096 1.00 37.10 127 LEU C N 1
ATOM 10953 C CA . LEU C 3 127 ? -16.972 92.026 73.503 1.00 36.45 127 LEU C CA 1
ATOM 10954 C C . LEU C 3 127 ? -17.796 91.092 74.392 1.00 36.93 127 LEU C C 1
ATOM 10955 O O . LEU C 3 127 ? -17.308 90.630 75.422 1.00 36.84 127 LEU C O 1
ATOM 10960 N N . LEU C 3 128 ? -19.034 90.803 73.995 1.00 36.95 128 LEU C N 1
ATOM 10961 C CA . LEU C 3 128 ? -19.874 89.901 74.787 1.00 36.16 128 LEU C CA 1
ATOM 10962 C C . LEU C 3 128 ? -19.255 88.514 74.844 1.00 36.53 128 LEU C C 1
ATOM 10963 O O . LEU C 3 128 ? -19.065 87.952 75.923 1.00 35.77 128 LEU C O 1
ATOM 10968 N N . VAL C 3 129 ? -18.940 87.961 73.677 1.00 36.55 129 VAL C N 1
ATOM 10969 C CA . VAL C 3 129 ? -18.358 86.627 73.609 1.00 37.29 129 VAL C CA 1
ATOM 10970 C C . VAL C 3 129 ? -17.006 86.503 74.315 1.00 37.59 129 VAL C C 1
ATOM 10971 O O . VAL C 3 129 ? -16.815 85.600 75.127 1.00 37.91 129 VAL C O 1
ATOM 10975 N N . THR C 3 130 ? -16.066 87.393 74.010 1.00 36.56 130 THR C N 1
ATOM 10976 C CA . THR C 3 130 ? -14.755 87.327 74.650 1.00 36.14 130 THR C CA 1
ATOM 10977 C C . THR C 3 130 ? -14.856 87.683 76.130 1.00 36.29 130 THR C C 1
ATOM 10978 O O . THR C 3 130 ? -14.088 87.183 76.954 1.00 35.88 130 THR C O 1
ATOM 10982 N N . GLY C 3 131 ? -15.814 88.541 76.463 1.00 36.43 131 GLY C N 1
ATOM 10983 C CA . GLY C 3 131 ? -15.992 88.946 77.846 1.00 36.04 131 GLY C CA 1
ATOM 10984 C C . GLY C 3 131 ? -16.412 87.785 78.723 1.00 36.74 131 GLY C C 1
ATOM 10985 O O . GLY C 3 131 ? -15.890 87.602 79.825 1.00 37.10 131 GLY C O 1
ATOM 10986 N N . VAL C 3 132 ? -17.366 87.000 78.233 1.00 35.43 132 VAL C N 1
ATOM 10987 C CA . VAL C 3 132 ? -17.860 85.843 78.964 1.00 35.18 132 VAL C CA 1
ATOM 10988 C C . VAL C 3 132 ? -16.726 84.851 79.166 1.00 34.77 132 VAL C C 1
ATOM 10989 O O . VAL C 3 132 ? -16.559 84.291 80.248 1.00 36.26 132 VAL C O 1
ATOM 10993 N N . ILE C 3 133 ? -15.943 84.646 78.113 1.00 34.72 133 ILE C N 1
ATOM 10994 C CA . ILE C 3 133 ? -14.823 83.719 78.148 1.00 33.99 133 ILE C CA 1
ATOM 10995 C C . ILE C 3 133 ? -13.768 84.059 79.204 1.00 34.57 133 ILE C C 1
ATOM 10996 O O . ILE C 3 133 ? -13.209 83.160 79.832 1.00 35.14 133 ILE C O 1
ATOM 11001 N N . ILE C 3 134 ? -13.506 85.346 79.413 1.00 33.53 134 ILE C N 1
ATOM 11002 C CA . ILE C 3 134 ? -12.494 85.772 80.382 1.00 33.00 134 ILE C CA 1
ATOM 11003 C C . ILE C 3 134 ? -13.055 86.119 81.764 1.00 34.01 134 ILE C C 1
ATOM 11004 O O . ILE C 3 134 ? -12.321 86.570 82.644 1.00 33.91 134 ILE C O 1
ATOM 11009 N N . TRP C 3 135 ? -14.349 85.883 81.950 1.00 34.76 135 TRP C N 1
ATOM 11010 C CA . TRP C 3 135 ? -15.051 86.196 83.197 1.00 35.73 135 TRP C CA 1
ATOM 11011 C C . TRP C 3 135 ? -14.835 85.236 84.364 1.00 36.52 135 TRP C C 1
ATOM 11012 O O . TRP C 3 135 ? -15.376 84.130 84.380 1.00 35.94 135 TRP C O 1
ATOM 11023 N N . ARG C 3 136 ? -14.056 85.665 85.350 1.00 35.86 136 ARG C N 1
ATOM 11024 C CA . ARG C 3 136 ? -13.842 84.837 86.533 1.00 36.23 136 ARG C CA 1
ATOM 11025 C C . ARG C 3 136 ? -14.666 85.505 87.628 1.00 35.59 136 ARG C C 1
ATOM 11026 O O . ARG C 3 136 ? -14.806 86.731 87.646 1.00 35.59 136 ARG C O 1
ATOM 11034 N N . PRO C 3 137 ? -15.220 84.716 88.562 1.00 35.29 137 PRO C N 1
ATOM 11035 C CA . PRO C 3 137 ? -15.133 83.259 88.695 1.00 35.65 137 PRO C CA 1
ATOM 11036 C C . PRO C 3 137 ? -16.138 82.390 87.904 1.00 35.89 137 PRO C C 1
ATOM 11037 O O . PRO C 3 137 ? -15.956 81.177 87.795 1.00 36.86 137 PRO C O 1
ATOM 11041 N N . TYR C 3 138 ? -17.184 82.995 87.352 1.00 36.03 138 TYR C N 1
ATOM 11042 C CA . TYR C 3 138 ? -18.235 82.247 86.647 1.00 36.36 138 TYR C CA 1
ATOM 11043 C C . TYR C 3 138 ? -17.991 81.418 85.389 1.00 37.18 138 TYR C C 1
ATOM 11044 O O . TYR C 3 138 ? -18.387 80.254 85.336 1.00 37.51 138 TYR C O 1
ATOM 11053 N N . PHE C 3 139 ? -17.345 81.995 84.381 1.00 37.43 139 PHE C N 1
ATOM 11054 C CA . PHE C 3 139 ? -17.189 81.286 83.112 1.00 37.91 139 PHE C CA 1
ATOM 11055 C C . PHE C 3 139 ? -15.825 80.861 82.562 1.00 37.99 139 PHE C C 1
ATOM 11056 O O . PHE C 3 139 ? -15.734 79.837 81.886 1.00 37.96 139 PHE C O 1
ATOM 11064 N N . ALA C 3 140 ? -14.774 81.627 82.825 1.00 38.74 140 ALA C N 1
ATOM 11065 C CA . ALA C 3 140 ? -13.450 81.297 82.294 1.00 39.93 140 ALA C CA 1
ATOM 11066 C C . ALA C 3 140 ? -12.962 79.860 82.516 1.00 41.21 140 ALA C C 1
ATOM 11067 O O . ALA C 3 140 ? -12.187 79.334 81.717 1.00 41.00 140 ALA C O 1
ATOM 11069 N N . GLN C 3 141 ? -13.421 79.232 83.591 1.00 43.52 141 GLN C N 1
ATOM 11070 C CA . GLN C 3 141 ? -13.029 77.867 83.942 1.00 46.11 141 GLN C CA 1
ATOM 11071 C C . GLN C 3 141 ? -13.374 76.808 82.899 1.00 46.47 141 GLN C C 1
ATOM 11072 O O . GLN C 3 141 ? -12.680 75.798 82.779 1.00 47.78 141 GLN C O 1
ATOM 11078 N N . TYR C 3 142 ? -14.445 77.038 82.150 1.00 46.54 142 TYR C N 1
ATOM 11079 C CA . TYR C 3 142 ? -14.887 76.084 81.141 1.00 46.60 142 TYR C CA 1
ATOM 11080 C C . TYR C 3 142 ? -14.134 76.176 79.836 1.00 46.43 142 TYR C C 1
ATOM 11081 O O . TYR C 3 142 ? -14.303 75.333 78.958 1.00 47.75 142 TYR C O 1
ATOM 11090 N N . PHE C 3 143 ? -13.298 77.190 79.694 1.00 44.38 143 PHE C N 1
ATOM 11091 C CA . PHE C 3 143 ? -12.583 77.344 78.445 1.00 42.37 143 PHE C CA 1
ATOM 11092 C C . PHE C 3 143 ? -11.113 76.996 78.521 1.00 42.02 143 PHE C C 1
ATOM 11093 O O . PHE C 3 143 ? -10.451 77.248 79.528 1.00 42.79 143 PHE C O 1
ATOM 11101 N N . PRO C 3 144 ? -10.588 76.392 77.442 1.00 41.34 144 PRO C N 1
ATOM 11102 C CA . PRO C 3 144 ? -9.194 75.970 77.283 1.00 40.84 144 PRO C CA 1
ATOM 11103 C C . PRO C 3 144 ? -8.369 77.234 77.492 1.00 40.10 144 PRO C C 1
ATOM 11104 O O . PRO C 3 144 ? -8.748 78.298 77.007 1.00 39.50 144 PRO C O 1
ATOM 11108 N N . MET C 3 145 ? -7.257 77.128 78.206 1.00 38.94 145 MET C N 1
ATOM 11109 C CA . MET C 3 145 ? -6.429 78.298 78.491 1.00 39.52 145 MET C CA 1
ATOM 11110 C C . MET C 3 145 ? -6.095 79.150 77.268 1.00 39.34 145 MET C C 1
ATOM 11111 O O . MET C 3 145 ? -6.086 80.382 77.338 1.00 38.39 145 MET C O 1
ATOM 11116 N N . GLN C 3 146 ? -5.812 78.478 76.155 1.00 40.28 146 GLN C N 1
ATOM 11117 C CA . GLN C 3 146 ? -5.443 79.122 74.894 1.00 41.42 146 GLN C CA 1
ATOM 11118 C C . GLN C 3 146 ? -6.564 80.016 74.362 1.00 40.42 146 GLN C C 1
ATOM 11119 O O . GLN C 3 146 ? -6.311 81.083 73.794 1.00 40.86 146 GLN C O 1
ATOM 11125 N N . VAL C 3 147 ? -7.800 79.566 74.550 1.00 39.31 147 VAL C N 1
ATOM 11126 C CA . VAL C 3 147 ? -8.975 80.307 74.110 1.00 37.67 147 VAL C CA 1
ATOM 11127 C C . VAL C 3 147 ? -9.136 81.537 74.998 1.00 37.14 147 VAL C C 1
ATOM 11128 O O . VAL C 3 147 ? -9.502 82.617 74.530 1.00 36.27 147 VAL C O 1
ATOM 11132 N N . VAL C 3 148 ? -8.844 81.364 76.284 1.00 35.45 148 VAL C N 1
ATOM 11133 C CA . VAL C 3 148 ? -8.941 82.460 77.236 1.00 33.89 148 VAL C CA 1
ATOM 11134 C C . VAL C 3 148 ? -7.917 83.526 76.858 1.00 33.39 148 VAL C C 1
ATOM 11135 O O . VAL C 3 148 ? -8.220 84.718 76.866 1.00 33.78 148 VAL C O 1
ATOM 11139 N N . ARG C 3 149 ? -6.707 83.089 76.520 1.00 34.17 149 ARG C N 1
ATOM 11140 C CA . ARG C 3 149 ? -5.645 84.008 76.130 1.00 34.26 149 ARG C CA 1
ATOM 11141 C C . ARG C 3 149 ? -6.006 84.809 74.887 1.00 35.00 149 ARG C C 1
ATOM 11142 O O . ARG C 3 149 ? -5.802 86.022 74.851 1.00 34.81 149 ARG C O 1
ATOM 11150 N N . TYR C 3 150 ? -6.533 84.138 73.865 1.00 35.57 150 TYR C N 1
ATOM 11151 C CA . TYR C 3 150 ? -6.914 84.845 72.648 1.00 36.44 150 TYR C CA 1
ATOM 11152 C C . TYR C 3 150 ? -8.018 85.832 72.985 1.00 34.54 150 TYR C C 1
ATOM 11153 O O . TYR C 3 150 ? -8.028 86.963 72.501 1.00 35.90 150 TYR C O 1
ATOM 11162 N N . SER C 3 151 ? -8.949 85.396 73.823 1.00 33.48 151 SER C N 1
ATOM 11163 C CA . SER C 3 151 ? -10.061 86.245 74.204 1.00 33.09 151 SER C CA 1
ATOM 11164 C C . SER C 3 151 ? -9.601 87.477 74.979 1.00 34.05 151 SER C C 1
ATOM 11165 O O . SER C 3 151 ? -10.209 88.543 74.871 1.00 33.95 151 SER C O 1
ATOM 11168 N N . LEU C 3 152 ? -8.533 87.342 75.760 1.00 33.27 152 LEU C N 1
ATOM 11169 C CA . LEU C 3 152 ? -8.029 88.490 76.502 1.00 33.37 152 LEU C CA 1
ATOM 11170 C C . LEU C 3 152 ? -7.482 89.505 75.494 1.00 34.04 152 LEU C C 1
ATOM 11171 O O . LEU C 3 152 ? -7.742 90.703 75.604 1.00 34.04 152 LEU C O 1
ATOM 11176 N N . LEU C 3 153 ? -6.741 89.024 74.501 1.00 34.00 153 LEU C N 1
ATOM 11177 C CA . LEU C 3 153 ? -6.187 89.912 73.483 1.00 34.20 153 LEU C CA 1
ATOM 11178 C C . LEU C 3 153 ? -7.296 90.589 72.681 1.00 35.11 153 LEU C C 1
ATOM 11179 O O . LEU C 3 153 ? -7.312 91.811 72.541 1.00 36.33 153 LEU C O 1
ATOM 11184 N N . ILE C 3 154 ? -8.223 89.791 72.164 1.00 35.47 154 ILE C N 1
ATOM 11185 C CA . ILE C 3 154 ? -9.320 90.313 71.358 1.00 36.07 154 ILE C CA 1
ATOM 11186 C C . ILE C 3 154 ? -10.245 91.264 72.116 1.00 36.37 154 ILE C C 1
ATOM 11187 O O . ILE C 3 154 ? -10.631 92.306 71.587 1.00 36.87 154 ILE C O 1
ATOM 11192 N N . HIS C 3 155 ? -10.595 90.919 73.350 1.00 35.42 155 HIS C N 1
ATOM 11193 C CA . HIS C 3 155 ? -11.475 91.772 74.140 1.00 34.68 155 HIS C CA 1
ATOM 11194 C C . HIS C 3 155 ? -10.861 93.161 74.332 1.00 35.20 155 HIS C C 1
ATOM 11195 O O . HIS C 3 155 ? -11.545 94.177 74.190 1.00 35.83 155 HIS C O 1
ATOM 11202 N N . ALA C 3 156 ? -9.571 93.202 74.654 1.00 33.50 156 ALA C N 1
ATOM 11203 C CA . ALA C 3 156 ? -8.883 94.473 74.855 1.00 33.64 156 ALA C CA 1
ATOM 11204 C C . ALA C 3 156 ? -8.921 95.292 73.566 1.00 34.23 156 ALA C C 1
ATOM 11205 O O . ALA C 3 156 ? -9.224 96.487 73.582 1.00 35.12 156 ALA C O 1
ATOM 11207 N N . ALA C 3 157 ? -8.619 94.633 72.452 1.00 34.82 157 ALA C N 1
ATOM 11208 C CA . ALA C 3 157 ? -8.605 95.271 71.143 1.00 35.65 157 ALA C CA 1
ATOM 11209 C C . ALA C 3 157 ? -9.989 95.779 70.747 1.00 36.12 157 ALA C C 1
ATOM 11210 O O . ALA C 3 157 ? -10.132 96.905 70.268 1.00 36.04 157 ALA C O 1
ATOM 11212 N N . ALA C 3 158 ? -11.004 94.943 70.945 1.00 36.16 158 ALA C N 1
ATOM 11213 C CA . ALA C 3 158 ? -12.373 95.309 70.609 1.00 36.79 158 ALA C CA 1
ATOM 11214 C C . ALA C 3 158 ? -12.838 96.473 71.470 1.00 38.01 158 ALA C C 1
ATOM 11215 O O . ALA C 3 158 ? -13.490 97.400 70.985 1.00 37.12 158 ALA C O 1
ATOM 11217 N N . GLY C 3 159 ? -12.495 96.419 72.754 1.00 37.22 159 GLY C N 1
ATOM 11218 C CA . GLY C 3 159 ? -12.888 97.477 73.666 1.00 37.44 159 GLY C CA 1
ATOM 11219 C C . GLY C 3 159 ? -12.296 98.812 73.260 1.00 38.18 159 GLY C C 1
ATOM 11220 O O . GLY C 3 159 ? -12.961 99.846 73.325 1.00 39.21 159 GLY C O 1
ATOM 11221 N N . ILE C 3 160 ? -11.036 98.790 72.839 1.00 38.05 160 ILE C N 1
ATOM 11222 C CA . ILE C 3 160 ? -10.370 100.014 72.419 1.00 37.87 160 ILE C CA 1
ATOM 11223 C C . ILE C 3 160 ? -11.006 100.532 71.134 1.00 38.35 160 ILE C C 1
ATOM 11224 O O . ILE C 3 160 ? -11.272 101.726 71.008 1.00 38.58 160 ILE C O 1
ATOM 11229 N N . ILE C 3 161 ? -11.265 99.635 70.187 1.00 38.47 161 ILE C N 1
ATOM 11230 C CA . ILE C 3 161 ? -11.886 100.038 68.933 1.00 39.15 161 ILE C CA 1
ATOM 11231 C C . ILE C 3 161 ? -13.247 100.692 69.188 1.00 39.02 161 ILE C C 1
ATOM 11232 O O . ILE C 3 161 ? -13.537 101.753 68.639 1.00 39.85 161 ILE C O 1
ATOM 11237 N N . LEU C 3 162 ? -14.069 100.079 70.037 1.00 39.30 162 LEU C N 1
ATOM 11238 C CA . LEU C 3 162 ? -15.386 100.635 70.336 1.00 39.00 162 LEU C CA 1
ATOM 11239 C C . LEU C 3 162 ? -15.304 102.000 71.015 1.00 39.99 162 LEU C C 1
ATOM 11240 O O . LEU C 3 162 ? -16.144 102.864 70.767 1.00 40.29 162 LEU C O 1
ATOM 11245 N N . ILE C 3 163 ? -14.302 102.204 71.866 1.00 39.30 163 ILE C N 1
ATOM 11246 C CA . ILE C 3 163 ? -14.166 103.487 72.551 1.00 38.79 163 ILE C CA 1
ATOM 11247 C C . ILE C 3 163 ? -13.779 104.592 71.568 1.00 39.45 163 ILE C C 1
ATOM 11248 O O . ILE C 3 163 ? -14.242 105.729 71.691 1.00 39.90 163 ILE C O 1
ATOM 11253 N N . HIS C 3 164 ? -12.939 104.254 70.592 1.00 40.29 164 HIS C N 1
ATOM 11254 C CA . HIS C 3 164 ? -12.527 105.216 69.572 1.00 41.65 164 HIS C CA 1
ATOM 11255 C C . HIS C 3 164 ? -13.780 105.597 68.800 1.00 41.96 164 HIS C C 1
ATOM 11256 O O . HIS C 3 164 ? -14.078 106.777 68.598 1.00 42.20 164 HIS C O 1
ATOM 11263 N N . ALA C 3 165 ? -14.508 104.568 68.378 1.00 41.41 165 ALA C N 1
ATOM 11264 C CA . ALA C 3 165 ? -15.736 104.731 67.618 1.00 41.85 165 ALA C CA 1
ATOM 11265 C C . ALA C 3 165 ? -16.713 105.658 68.326 1.00 42.85 165 ALA C C 1
ATOM 11266 O O . ALA C 3 165 ? -17.285 106.556 67.708 1.00 43.17 165 ALA C O 1
ATOM 11268 N N . ILE C 3 166 ? -16.905 105.440 69.623 1.00 41.96 166 ILE C N 1
ATOM 11269 C CA . ILE C 3 166 ? -17.821 106.273 70.388 1.00 41.92 166 ILE C CA 1
ATOM 11270 C C . ILE C 3 166 ? -17.314 107.706 70.495 1.00 42.38 166 ILE C C 1
ATOM 11271 O O . ILE C 3 166 ? -18.105 108.649 70.494 1.00 42.24 166 ILE C O 1
ATOM 11276 N N . LEU C 3 167 ? -15.998 107.876 70.584 1.00 41.79 167 LEU C N 1
ATOM 11277 C CA . LEU C 3 167 ? -15.437 109.218 70.662 1.00 42.80 167 LEU C CA 1
ATOM 11278 C C . LEU C 3 167 ? -15.864 109.962 69.400 1.00 43.37 167 LEU C C 1
ATOM 11279 O O . LEU C 3 167 ? -16.337 111.098 69.460 1.00 44.55 167 LEU C O 1
ATOM 11284 N N . ILE C 3 168 ? -15.707 109.297 68.260 1.00 43.96 168 ILE C N 1
ATOM 11285 C CA . ILE C 3 168 ? -16.071 109.866 66.969 1.00 44.71 168 ILE C CA 1
ATOM 11286 C C . ILE C 3 168 ? -17.579 110.071 66.864 1.00 45.42 168 ILE C C 1
ATOM 11287 O O . ILE C 3 168 ? -18.041 111.063 66.297 1.00 46.10 168 ILE C O 1
ATOM 11292 N N . HIS C 3 169 ? -18.339 109.134 67.420 1.00 45.60 169 HIS C N 1
ATOM 11293 C CA . HIS C 3 169 ? -19.792 109.214 67.393 1.00 46.37 169 HIS C CA 1
ATOM 11294 C C . HIS C 3 169 ? -20.297 110.401 68.217 1.00 47.59 169 HIS C C 1
ATOM 11295 O O . HIS C 3 169 ? -21.275 111.050 67.842 1.00 48.05 169 HIS C O 1
ATOM 11302 N N . MET C 3 170 ? -19.630 110.680 69.336 1.00 47.62 170 MET C N 1
ATOM 11303 C CA . MET C 3 170 ? -20.021 111.800 70.189 1.00 48.07 170 MET C CA 1
ATOM 11304 C C . MET C 3 170 ? -19.653 113.092 69.495 1.00 47.79 170 MET C C 1
ATOM 11305 O O . MET C 3 170 ? -20.439 114.039 69.462 1.00 47.71 170 MET C O 1
ATOM 11310 N N . TYR C 3 171 ? -18.441 113.133 68.953 1.00 47.57 171 TYR C N 1
ATOM 11311 C CA . TYR C 3 171 ? -17.989 114.330 68.275 1.00 48.22 171 TYR C CA 1
ATOM 11312 C C . TYR C 3 171 ? -18.980 114.734 67.196 1.00 48.73 171 TYR C C 1
ATOM 11313 O O . TYR C 3 171 ? -19.481 115.859 67.184 1.00 48.89 171 TYR C O 1
ATOM 11322 N N . MET C 3 172 ? -19.257 113.810 66.285 1.00 49.41 172 MET C N 1
ATOM 11323 C CA . MET C 3 172 ? -20.185 114.095 65.209 1.00 50.54 172 MET C CA 1
ATOM 11324 C C . MET C 3 172 ? -21.495 114.634 65.769 1.00 50.39 172 MET C C 1
ATOM 11325 O O . MET C 3 172 ? -22.022 115.628 65.274 1.00 51.02 172 MET C O 1
ATOM 11330 N N . ALA C 3 173 ? -22.008 113.990 66.811 1.00 49.79 173 ALA C N 1
ATOM 11331 C CA . ALA C 3 173 ? -23.253 114.426 67.430 1.00 49.36 173 ALA C CA 1
ATOM 11332 C C . ALA C 3 173 ? -23.146 115.875 67.901 1.00 49.54 173 ALA C C 1
ATOM 11333 O O . ALA C 3 173 ? -24.104 116.646 67.795 1.00 50.69 173 ALA C O 1
ATOM 11335 N N . PHE C 3 174 ? -21.974 116.238 68.415 1.00 49.00 174 PHE C N 1
ATOM 11336 C CA . PHE C 3 174 ? -21.729 117.589 68.911 1.00 48.28 174 PHE C CA 1
ATOM 11337 C C . PHE C 3 174 ? -21.517 118.550 67.757 1.00 48.96 174 PHE C C 1
ATOM 11338 O O . PHE C 3 174 ? -21.822 119.739 67.853 1.00 49.94 174 PHE C O 1
ATOM 11346 N N . TRP C 3 175 ? -20.989 118.009 66.667 1.00 48.76 175 TRP C N 1
ATOM 11347 C CA . TRP C 3 175 ? -20.669 118.771 65.473 1.00 49.00 175 TRP C CA 1
ATOM 11348 C C . TRP C 3 175 ? -21.851 119.135 64.575 1.00 49.63 175 TRP C C 1
ATOM 11349 O O . TRP C 3 175 ? -21.989 120.285 64.164 1.00 49.75 175 TRP C O 1
ATOM 11360 N N . VAL C 3 176 ? -22.685 118.158 64.242 1.00 50.00 176 VAL C N 1
ATOM 11361 C CA . VAL C 3 176 ? -23.844 118.447 63.410 1.00 50.30 176 VAL C CA 1
ATOM 11362 C C . VAL C 3 176 ? -24.898 118.961 64.385 1.00 50.18 176 VAL C C 1
ATOM 11363 O O . VAL C 3 176 ? -25.754 118.218 64.861 1.00 50.78 176 VAL C O 1
ATOM 11367 N N . LYS C 3 177 ? -24.776 120.250 64.689 1.00 50.02 177 LYS C N 1
ATOM 11368 C CA . LYS C 3 177 ? -25.630 120.961 65.630 1.00 50.01 177 LYS C CA 1
ATOM 11369 C C . LYS C 3 177 ? -27.136 120.745 65.529 1.00 50.64 177 LYS C C 1
ATOM 11370 O O . LYS C 3 177 ? -27.716 120.722 64.440 1.00 51.34 177 LYS C O 1
ATOM 11376 N N . GLY C 3 178 ? -27.753 120.601 66.699 1.00 50.14 178 GLY C N 1
ATOM 11377 C CA . GLY C 3 178 ? -29.181 120.371 66.781 1.00 50.17 178 GLY C CA 1
ATOM 11378 C C . GLY C 3 178 ? -29.453 118.904 67.054 1.00 49.98 178 GLY C C 1
ATOM 11379 O O . GLY C 3 178 ? -30.541 118.532 67.489 1.00 49.94 178 GLY C O 1
ATOM 11380 N N . SER C 3 179 ? -28.438 118.075 66.823 1.00 50.22 179 SER C N 1
ATOM 11381 C CA . SER C 3 179 ? -28.544 116.629 66.999 1.00 50.48 179 SER C CA 1
ATOM 11382 C C . SER C 3 179 ? -28.776 116.105 68.415 1.00 49.98 179 SER C C 1
ATOM 11383 O O . SER C 3 179 ? -29.601 115.217 68.611 1.00 49.91 179 SER C O 1
ATOM 11386 N N . ILE C 3 180 ? -28.057 116.632 69.399 1.00 50.03 180 ILE C N 1
ATOM 11387 C CA . ILE C 3 180 ? -28.241 116.152 70.763 1.00 49.85 180 ILE C CA 1
ATOM 11388 C C . ILE C 3 180 ? -29.650 116.432 71.293 1.00 50.22 180 ILE C C 1
ATOM 11389 O O . ILE C 3 180 ? -30.224 115.598 71.995 1.00 50.15 180 ILE C O 1
ATOM 11394 N N . LYS C 3 181 ? -30.219 117.583 70.941 1.00 51.09 181 LYS C N 1
ATOM 11395 C CA . LYS C 3 181 ? -31.569 117.915 71.397 1.00 51.70 181 LYS C CA 1
ATOM 11396 C C . LYS C 3 181 ? -32.576 116.894 70.884 1.00 51.66 181 LYS C C 1
ATOM 11397 O O . LYS C 3 181 ? -33.513 116.517 71.590 1.00 52.57 181 LYS C O 1
ATOM 11403 N N . GLY C 3 182 ? -32.374 116.445 69.650 1.00 51.60 182 GLY C N 1
ATOM 11404 C CA . GLY C 3 182 ? -33.275 115.469 69.068 1.00 52.09 182 GLY C CA 1
ATOM 11405 C C . GLY C 3 182 ? -33.230 114.142 69.797 1.00 52.67 182 GLY C C 1
ATOM 11406 O O . GLY C 3 182 ? -34.225 113.421 69.846 1.00 53.01 182 GLY C O 1
ATOM 11407 N N . MET C 3 183 ? -32.073 113.815 70.364 1.00 53.01 183 MET C N 1
ATOM 11408 C CA . MET C 3 183 ? -31.914 112.559 71.087 1.00 53.17 183 MET C CA 1
ATOM 11409 C C . MET C 3 183 ? -32.409 112.687 72.525 1.00 52.64 183 MET C C 1
ATOM 11410 O O . MET C 3 183 ? -32.761 111.689 73.152 1.00 52.47 183 MET C O 1
ATOM 11415 N N . ILE C 3 184 ? -32.440 113.912 73.046 1.00 52.47 184 ILE C N 1
ATOM 11416 C CA . ILE C 3 184 ? -32.914 114.140 74.410 1.00 52.73 184 ILE C CA 1
ATOM 11417 C C . ILE C 3 184 ? -34.409 114.425 74.424 1.00 53.04 184 ILE C C 1
ATOM 11418 O O . ILE C 3 184 ? -35.151 113.851 75.220 1.00 53.37 184 ILE C O 1
ATOM 11423 N N . GLU C 3 185 ? -34.844 115.318 73.543 1.00 53.61 185 GLU C N 1
ATOM 11424 C CA . GLU C 3 185 ? -36.244 115.706 73.470 1.00 54.24 185 GLU C CA 1
ATOM 11425 C C . GLU C 3 185 ? -37.041 114.944 72.411 1.00 54.29 185 GLU C C 1
ATOM 11426 O O . GLU C 3 185 ? -38.254 114.784 72.541 1.00 55.45 185 GLU C O 1
ATOM 11432 N N . GLY C 3 186 ? -36.355 114.474 71.372 1.00 54.30 186 GLY C N 1
ATOM 11433 C CA . GLY C 3 186 ? -37.016 113.711 70.325 1.00 53.94 186 GLY C CA 1
ATOM 11434 C C . GLY C 3 186 ? -37.368 114.445 69.044 1.00 53.88 186 GLY C C 1
ATOM 11435 O O . GLY C 3 186 ? -37.693 113.809 68.043 1.00 54.43 186 GLY C O 1
ATOM 11436 N N . LYS C 3 187 ? -37.286 115.771 69.051 1.00 53.67 187 LYS C N 1
ATOM 11437 C CA . LYS C 3 187 ? -37.646 116.541 67.865 1.00 53.79 187 LYS C CA 1
ATOM 11438 C C . LYS C 3 187 ? -36.529 117.270 67.119 1.00 53.75 187 LYS C C 1
ATOM 11439 O O . LYS C 3 187 ? -35.573 117.761 67.721 1.00 54.20 187 LYS C O 1
ATOM 11445 N N . VAL C 3 188 ? -36.673 117.323 65.795 1.00 53.43 188 VAL C N 1
ATOM 11446 C CA . VAL C 3 188 ? -35.723 117.997 64.911 1.00 53.34 188 VAL C CA 1
ATOM 11447 C C . VAL C 3 188 ? -36.482 119.011 64.061 1.00 53.91 188 VAL C C 1
ATOM 11448 O O . VAL C 3 188 ? -37.599 118.746 63.617 1.00 53.95 188 VAL C O 1
ATOM 11452 N N . SER C 3 189 ? -35.873 120.171 63.837 1.00 53.96 189 SER C N 1
ATOM 11453 C CA . SER C 3 189 ? -36.504 121.213 63.036 1.00 54.28 189 SER C CA 1
ATOM 11454 C C . SER C 3 189 ? -36.427 120.808 61.568 1.00 54.22 189 SER C C 1
ATOM 11455 O O . SER C 3 189 ? -35.405 120.293 61.111 1.00 54.84 189 SER C O 1
ATOM 11458 N N . ARG C 3 190 ? -37.510 121.053 60.838 1.00 54.41 190 ARG C N 1
ATOM 11459 C CA . ARG C 3 190 ? -37.606 120.703 59.426 1.00 53.92 190 ARG C CA 1
ATOM 11460 C C . ARG C 3 190 ? -36.401 121.097 58.570 1.00 54.22 190 ARG C C 1
ATOM 11461 O O . ARG C 3 190 ? -36.060 120.398 57.618 1.00 55.32 190 ARG C O 1
ATOM 11469 N N . ARG C 3 191 ? -35.761 122.210 58.912 1.00 54.58 191 ARG C N 1
ATOM 11470 C CA . ARG C 3 191 ? -34.600 122.706 58.172 1.00 55.32 191 ARG C CA 1
ATOM 11471 C C . ARG C 3 191 ? -33.365 121.842 58.411 1.00 55.21 191 ARG C C 1
ATOM 11472 O O . ARG C 3 191 ? -32.512 121.688 57.533 1.00 56.17 191 ARG C O 1
ATOM 11480 N N . TRP C 3 192 ? -33.287 121.290 59.617 1.00 54.54 192 TRP C N 1
ATOM 11481 C CA . TRP C 3 192 ? -32.198 120.413 60.023 1.00 53.23 192 TRP C CA 1
ATOM 11482 C C . TRP C 3 192 ? -32.388 119.135 59.210 1.00 53.12 192 TRP C C 1
ATOM 11483 O O . TRP C 3 192 ? -31.424 118.533 58.735 1.00 53.72 192 TRP C O 1
ATOM 11494 N N . ALA C 3 193 ? -33.648 118.741 59.039 1.00 53.14 193 ALA C N 1
ATOM 11495 C CA . ALA C 3 193 ? -33.981 117.549 58.268 1.00 53.14 193 ALA C CA 1
ATOM 11496 C C . ALA C 3 193 ? -33.646 117.762 56.790 1.00 53.41 193 ALA C C 1
ATOM 11497 O O . ALA C 3 193 ? -33.093 116.873 56.144 1.00 53.95 193 ALA C O 1
ATOM 11499 N N . LYS C 3 194 ? -33.972 118.940 56.262 1.00 53.47 194 LYS C N 1
ATOM 11500 C CA . LYS C 3 194 ? -33.700 119.249 54.857 1.00 53.67 194 LYS C CA 1
ATOM 11501 C C . LYS C 3 194 ? -32.216 119.274 54.544 1.00 53.37 194 LYS C C 1
ATOM 11502 O O . LYS C 3 194 ? -31.787 118.792 53.497 1.00 54.41 194 LYS C O 1
ATOM 11508 N N . LYS C 3 195 ? -31.431 119.859 55.439 1.00 52.64 195 LYS C N 1
ATOM 11509 C CA . LYS C 3 195 ? -29.999 119.962 55.212 1.00 51.93 195 LYS C CA 1
ATOM 11510 C C . LYS C 3 195 ? -29.220 118.674 55.422 1.00 51.63 195 LYS C C 1
ATOM 11511 O O . LYS C 3 195 ? -28.446 118.264 54.559 1.00 52.04 195 LYS C O 1
ATOM 11517 N N . HIS C 3 196 ? -29.432 118.030 56.562 1.00 51.68 196 HIS C N 1
ATOM 11518 C CA . HIS C 3 196 ? -28.691 116.818 56.879 1.00 50.95 196 HIS C CA 1
ATOM 11519 C C . HIS C 3 196 ? -29.326 115.506 56.434 1.00 51.24 196 HIS C C 1
ATOM 11520 O O . HIS C 3 196 ? -28.619 114.525 56.206 1.00 52.21 196 HIS C O 1
ATOM 11527 N N . HIS C 3 197 ? -30.648 115.484 56.287 1.00 51.49 197 HIS C N 1
ATOM 11528 C CA . HIS C 3 197 ? -31.330 114.262 55.870 1.00 51.19 197 HIS C CA 1
ATOM 11529 C C . HIS C 3 197 ? -32.468 114.460 54.856 1.00 51.23 197 HIS C C 1
ATOM 11530 O O . HIS C 3 197 ? -33.594 114.011 55.084 1.00 50.95 197 HIS C O 1
ATOM 11537 N N . PRO C 3 198 ? -32.184 115.115 53.715 1.00 51.33 198 PRO C N 1
ATOM 11538 C CA . PRO C 3 198 ? -33.160 115.382 52.652 1.00 51.34 198 PRO C CA 1
ATOM 11539 C C . PRO C 3 198 ? -34.216 114.300 52.413 1.00 51.89 198 PRO C C 1
ATOM 11540 O O . PRO C 3 198 ? -35.382 114.445 52.801 1.00 52.95 198 PRO C O 1
ATOM 11544 N N . ARG C 3 199 ? -33.798 113.226 51.752 1.00 51.60 199 ARG C N 1
ATOM 11545 C CA . ARG C 3 199 ? -34.675 112.108 51.430 1.00 52.33 199 ARG C CA 1
ATOM 11546 C C . ARG C 3 199 ? -35.572 111.717 52.595 1.00 52.57 199 ARG C C 1
ATOM 11547 O O . ARG C 3 199 ? -36.766 111.472 52.414 1.00 53.97 199 ARG C O 1
ATOM 11555 N N . TRP C 3 200 ? -34.999 111.670 53.792 1.00 52.04 200 TRP C N 1
ATOM 11556 C CA . TRP C 3 200 ? -35.761 111.286 54.970 1.00 51.44 200 TRP C CA 1
ATOM 11557 C C . TRP C 3 200 ? -36.950 112.193 55.262 1.00 52.73 200 TRP C C 1
ATOM 11558 O O . TRP C 3 200 ? -38.073 111.715 55.423 1.00 53.81 200 TRP C O 1
ATOM 11569 N N . TYR C 3 201 ? -36.710 113.498 55.349 1.00 53.91 201 TYR C N 1
ATOM 11570 C CA . TYR C 3 201 ? -37.808 114.404 55.634 1.00 54.92 201 TYR C CA 1
ATOM 11571 C C . TYR C 3 201 ? -38.778 114.446 54.470 1.00 56.12 201 TYR C C 1
ATOM 11572 O O . TYR C 3 201 ? -39.984 114.600 54.664 1.00 56.80 201 TYR C O 1
ATOM 11581 N N . ARG C 3 202 ? -38.262 114.322 53.256 1.00 57.39 202 ARG C N 1
ATOM 11582 C CA . ARG C 3 202 ? -39.155 114.330 52.118 1.00 58.47 202 ARG C CA 1
ATOM 11583 C C . ARG C 3 202 ? -40.176 113.216 52.356 1.00 59.19 202 ARG C C 1
ATOM 11584 O O . ARG C 3 202 ? -41.378 113.428 52.198 1.00 60.02 202 ARG C O 1
ATOM 11592 N N . GLU C 3 203 ? -39.703 112.052 52.796 1.00 59.55 203 GLU C N 1
ATOM 11593 C CA . GLU C 3 203 ? -40.591 110.920 53.058 1.00 59.96 203 GLU C CA 1
ATOM 11594 C C . GLU C 3 203 ? -41.617 111.185 54.166 1.00 60.06 203 GLU C C 1
ATOM 11595 O O . GLU C 3 203 ? -42.775 110.793 54.033 1.00 60.49 203 GLU C O 1
ATOM 11601 N N . ILE C 3 204 ? -41.206 111.820 55.264 1.00 60.09 204 ILE C N 1
ATOM 11602 C CA . ILE C 3 204 ? -42.161 112.102 56.337 1.00 59.84 204 ILE C CA 1
ATOM 11603 C C . ILE C 3 204 ? -43.169 113.112 55.821 1.00 60.57 204 ILE C C 1
ATOM 11604 O O . ILE C 3 204 ? -44.376 112.959 56.003 1.00 61.34 204 ILE C O 1
ATOM 11609 N N . GLU C 3 205 ? -42.651 114.143 55.168 1.00 60.95 205 GLU C N 1
ATOM 11610 C CA . GLU C 3 205 ? -43.472 115.191 54.599 1.00 61.40 205 GLU C CA 1
ATOM 11611 C C . GLU C 3 205 ? -44.538 114.552 53.704 1.00 61.53 205 GLU C C 1
ATOM 11612 O O . GLU C 3 205 ? -45.726 114.822 53.875 1.00 62.37 205 GLU C O 1
ATOM 11618 N N . LYS C 3 206 ? -44.133 113.681 52.782 1.00 61.47 206 LYS C N 1
ATOM 11619 C CA . LYS C 3 206 ? -45.118 113.023 51.926 1.00 61.25 206 LYS C CA 1
ATOM 11620 C C . LYS C 3 206 ? -46.056 112.124 52.742 1.00 61.58 206 LYS C C 1
ATOM 11621 O O . LYS C 3 206 ? -47.276 112.251 52.642 1.00 62.05 206 LYS C O 1
ATOM 11627 N N . ALA C 3 207 ? -45.496 111.219 53.545 1.00 62.08 207 ALA C N 1
ATOM 11628 C CA . ALA C 3 207 ? -46.314 110.324 54.368 1.00 62.31 207 ALA C CA 1
ATOM 11629 C C . ALA C 3 207 ? -47.360 111.177 55.083 1.00 62.77 207 ALA C C 1
ATOM 11630 O O . ALA C 3 207 ? -48.552 110.861 55.092 1.00 63.47 207 ALA C O 1
ATOM 11632 N N . GLU C 3 208 ? -46.872 112.263 55.674 1.00 62.92 208 GLU C N 1
ATOM 11633 C CA . GLU C 3 208 ? -47.664 113.249 56.405 1.00 62.85 208 GLU C CA 1
ATOM 11634 C C . GLU C 3 208 ? -48.807 113.723 55.521 1.00 63.25 208 GLU C C 1
ATOM 11635 O O . GLU C 3 208 ? -49.889 113.137 55.493 1.00 63.86 208 GLU C O 1
ATOM 11641 N N . ALA C 3 209 ? -48.526 114.805 54.800 1.00 62.92 209 ALA C N 1
ATOM 11642 C CA . ALA C 3 209 ? -49.467 115.435 53.888 1.00 62.65 209 ALA C CA 1
ATOM 11643 C C . ALA C 3 209 ? -50.359 114.438 53.160 1.00 62.70 209 ALA C C 1
ATOM 11644 O O . ALA C 3 209 ? -51.581 114.559 53.194 1.00 63.77 209 ALA C O 1
ATOM 11646 N N . LYS C 3 210 ? -49.757 113.448 52.508 1.00 62.44 210 LYS C N 1
ATOM 11647 C CA . LYS C 3 210 ? -50.540 112.469 51.763 1.00 62.53 210 LYS C CA 1
ATOM 11648 C C . LYS C 3 210 ? -51.643 111.787 52.560 1.00 62.89 210 LYS C C 1
ATOM 11649 O O . LYS C 3 210 ? -52.804 111.816 52.159 1.00 64.02 210 LYS C O 1
ATOM 11655 N N . LYS C 3 211 ? -51.302 111.167 53.682 1.00 62.83 211 LYS C N 1
ATOM 11656 C CA . LYS C 3 211 ? -52.333 110.488 54.448 1.00 62.88 211 LYS C CA 1
ATOM 11657 C C . LYS C 3 211 ? -53.362 111.452 55.033 1.00 63.55 211 LYS C C 1
ATOM 11658 O O . LYS C 3 211 ? -54.491 111.056 55.323 1.00 64.52 211 LYS C O 1
ATOM 11664 N N . GLU C 3 212 ? -52.985 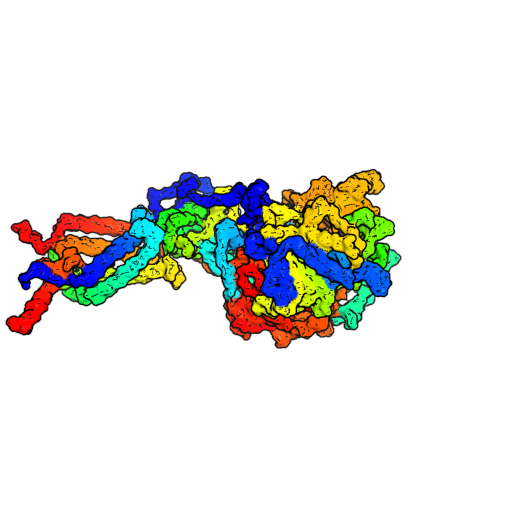112.716 55.190 1.00 63.99 212 GLU C N 1
ATOM 11665 C CA . GLU C 3 212 ? -53.921 113.703 55.711 1.00 64.51 212 GLU C CA 1
ATOM 11666 C C . GLU C 3 212 ? -54.786 114.161 54.537 1.00 64.96 212 GLU C C 1
ATOM 11667 O O . GLU C 3 212 ? -55.910 114.636 54.720 1.00 65.79 212 GLU C O 1
ATOM 11673 N N . SER C 3 213 ? -54.248 113.996 53.329 1.00 64.89 213 SER C N 1
ATOM 11674 C CA . SER C 3 213 ? -54.959 114.358 52.107 1.00 64.65 213 SER C CA 1
ATOM 11675 C C . SER C 3 213 ? -55.819 113.159 51.745 1.00 64.68 213 SER C C 1
ATOM 11676 O O . SER C 3 213 ? -56.802 113.274 51.011 1.00 64.98 213 SER C O 1
ATOM 11679 N N . GLU C 3 214 ? -55.426 112.003 52.267 1.00 64.41 214 GLU C N 1
ATOM 11680 C CA . GLU C 3 214 ? -56.149 110.772 52.018 1.00 64.31 214 GLU C CA 1
ATOM 11681 C C . GLU C 3 214 ? -57.418 110.773 52.863 1.00 64.41 214 GLU C C 1
ATOM 11682 O O . GLU C 3 214 ? -58.444 110.234 52.450 1.00 65.34 214 GLU C O 1
ATOM 11688 N N . GLU C 3 215 ? -57.352 111.395 54.038 1.00 64.31 215 GLU C N 1
ATOM 11689 C CA . GLU C 3 215 ? -58.508 111.447 54.924 1.00 64.13 215 GLU C CA 1
ATOM 11690 C C . GLU C 3 215 ? -59.698 112.057 54.185 1.00 64.24 215 GLU C C 1
ATOM 11691 O O . GLU C 3 215 ? -60.811 111.528 54.233 1.00 64.80 215 GLU C O 1
ATOM 11697 N N . GLY C 3 216 ? -59.451 113.159 53.484 1.00 64.04 216 GLY C N 1
ATOM 11698 C CA . GLY C 3 216 ? -60.510 113.808 52.734 1.00 63.65 216 GLY C CA 1
ATOM 11699 C C . GLY C 3 216 ? -60.923 115.142 53.314 1.00 63.37 216 GLY C C 1
ATOM 11700 O O . GLY C 3 216 ? -62.100 115.500 53.261 1.00 64.01 216 GLY C O 1
ATOM 11701 N N . ILE C 3 217 ? -59.953 115.871 53.864 1.00 63.03 217 ILE C N 1
ATOM 11702 C CA . ILE C 3 217 ? -60.198 117.181 54.462 1.00 62.44 217 ILE C CA 1
ATOM 11703 C C . ILE C 3 217 ? -61.517 117.773 53.982 1.00 62.90 217 ILE C C 1
ATOM 11704 O O . ILE C 3 217 ? -62.459 117.831 54.803 1.00 63.82 217 ILE C O 1
#